Protein AF-A0A2N7RRL5-F1 (afdb_monomer)

pLDDT: mean 83.57, std 13.64, range [28.19, 98.69]

Solvent-accessible surface area (backbone atoms only — not comparable to full-atom values): 41163 Å² total; per-residue (Å²): 135,85,75,80,81,81,75,84,56,63,73,47,41,52,52,50,53,39,36,73,75,28,95,28,56,64,56,22,12,63,77,70,74,48,56,39,69,54,53,55,51,45,51,52,55,42,25,63,73,74,71,46,70,36,57,46,83,54,101,88,39,76,42,70,28,78,60,25,57,60,47,45,41,56,44,46,34,51,51,53,50,54,52,51,50,54,61,70,70,49,73,95,79,66,80,66,60,50,82,45,32,36,18,21,41,30,56,54,25,65,69,55,43,44,66,52,49,52,53,47,34,69,76,33,76,53,35,45,74,50,73,48,49,36,70,47,88,62,46,56,95,78,60,70,15,81,44,68,54,69,97,65,82,81,92,74,72,43,68,91,80,75,88,86,70,88,86,77,90,74,93,82,61,56,61,5,45,51,64,19,30,70,79,78,85,51,55,80,57,38,24,63,38,75,37,67,40,54,20,50,37,50,45,70,47,76,82,73,48,47,47,69,80,51,31,62,66,25,48,67,78,45,61,28,60,43,63,62,56,28,57,51,54,77,66,60,90,92,92,88,84,86,47,69,75,85,73,85,87,87,86,84,80,89,75,55,34,63,55,76,36,41,40,40,38,41,36,47,32,55,46,68,25,36,36,42,38,42,39,40,25,22,39,76,44,96,84,43,47,32,21,27,27,42,37,38,37,42,33,42,27,45,47,76,34,52,76,24,32,41,38,39,37,36,41,36,40,38,40,35,35,53,82,44,100,49,29,40,38,36,44,34,40,35,41,38,40,39,36,33,36,21,49,80,69,43,42,59,51,40,74,49,24,45,78,68,80,68,63,80,36,69,54,91,38,39,47,85,14,29,37,37,36,42,40,36,35,43,36,37,37,40,38,35,60,43,77,60,38,30,32,40,37,40,39,39,37,41,36,50,34,37,36,43,36,36,35,50,50,53,28,63,37,91,98,46,92,57,39,26,39,34,39,40,43,19,37,36,37,39,33,42,34,41,39,36,39,38,38,41,35,42,48,40,68,55,96,93,32,33,27,38,36,37,39,35,40,39,42,37,40,38,45,32,41,36,31,37,47,27,35,36,84,62,73,42,82,44,47,69,90,77,62,57,34,77,80,50,78,88,73,46,47,83,36,63,58,43,36,38,39,38,41,38,42,39,41,34,43,38,39,37,32,43,37,52,78,46,77,50,32,36,38,37,43,34,38,32,37,33,33,39,38,36,42,38,38,40,38,43,77,85,52,84,67,51,75,48,72,46,77,46,76,67,46,74,32,51,36,40,32,41,39,38,51,77,53,100,40,36,34,40,38,41,38,42,40,47,38,48,36,85,47,88,53,25,28,70,85,69,45,58,37,65,50,28,37,24,37,41,40,37,40,34,42,40,38,42,38,86,49,42,23,26,36,36,37,41,35,41,40,41,38,42,37,38,30,34,78,30,74,30,80,89,71,35,79,90,80,70,102,70,78,27,26,40,52,66,18,26,40,38,34,40,37,40,42,36,40,38,43,33,35,92,46,93,54,33,39,43,39,35,37,41,38,39,51,52,35,24,28,73,33,52,87,51,73,83,47,44,72,36,71,52,71,42,70,48,56,40,36,42,40,40,38,39,39,38,35,48,42,65,76,100,42,53,49,34,34,41,32,41,33,40,42,37,36,43,55,25,33,43,78,56,94,75,27,46,29,71,39,72,54,51,65,43,38,30,42,36,44,31,39,49,80,48,100,42,32,36,42,36,40,38,32,38,27,66,78,48,57,88,50,62,74,37,70,42,86,54,62,61,39,29,35,26,32,67,49,73,58,57,37,44,37,39,36,44,36,39,50,89

Nearest PDB structures (foldseek):
  1xkw-assembly1_A  TM=9.386E-01  e=3.734E-46  Pseudomonas aeruginosa
  6e4v-assembly1_A  TM=8.805E-01  e=4.471E-44  Escherichia coli BW25113
  8b14-assembly1_A  TM=8.674E-01  e=6.289E-34  Escherichia coli
  6bpo-assembly4_D  TM=8.869E-01  e=1.554E-32  Escherichia coli K-12
  3qlb-assembly1_A  TM=8.902E-01  e=1.769E-30  Pseudomonas fluorescens

Mean predicted aligned error: 16.33 Å

Radius of gyration: 33.05 Å; Cα contacts (8 Å, |Δi|>4): 1960; chains: 1; bounding box: 84×81×90 Å

Sequence (802 aa):
MHKEMKVLDWDNVRVFLELTRSAGLVDAAKKLGIDHSTVSRRMRKFEEQVGTQLFDRNYVGYQLTPEGHRLMEYAESMESTVFAATEELGEHNRLLSGQVRLGATEGFGAVVLAPHLAQFCGRYPHISVDLIAVPRFVSLSKREADVAISIERPLSGPYVVTKLSDYRLKLYATPAYLARHAPITSLAQLAQHPIIGYVDDLVFSAELRYMDNVAPDSLRAFRSTSVIAQYHAARAGLMEGAGAPSGSINMIRKRPTATPLLNLSAHLGSWKDRQLTVDASNALNESGSVRGRVAASWRDSDSFVDVVNNKNSTVYAIVEADLTPSTTAGIGFSRQHSRTDGVFVGLPTFADGRHMDLPRSTFLNNADSFQKRDNNVVFADLETRLEKGWRSRFAITRIDASSSTRNTTNSRIDGETYRFSQSETGWKYSTEQVVADWRLSGPVNWFGRQHDVIVGASYRHDDSDAGQSWEGAETRVIDIRNWNPHAYAMRGTAFEPYNWGRKTEEKGIYAAGNFSLADPLHLVLGGRFGWYAQDVTGWYSTNPAWRRGLTENAKFTPYAGLVYDVDQQHSVYASGTQIFEPQSSLDVGGNTLPPLSGTNLEVGVKGEYFGGRLNASGALFRIKQNNRAMADEQNCPTGGAIYCARAAGQVKSEGIDLQVSGSPLPGWQISGGYTYVLAKYTQDSVAANIGQRIATDEPKQLFKLMTNVQLSGSLAQWNVGGAVYAQDKIYRRDTGYLTQQGGYATVGLTAGYRLSEQVQLRVNVDNLLDRRYYQGLGYSWSGGLERYGAPRSVLFSLNYKM

Foldseek 3Di:
DDDPPQDQDLVLLLLLLLQALDQALCSSCVVVVHDSVVSVVSQVVRCVSVVHRQFDDDPNHTDGDPVVQVVQQVSVLVVVVVVVVVVVPPDDDDQDADEFEEEEAQCCQQPPVVVVVVVVCVVRVRYHYHYHHYLADQDVSNPSGVHYDDLDDDPGHNDPDDDPDNDDDDDDAPLLQCLQFDNCPDQASQLQGQDEAALFLLRHDVVSVCCCVRPLLHHPPHHHSDPVVSVVVSQDDDDDAFDDQPDDDDDDDDDADQDWWWKWKWKAKPQRKTKIKIKIKHQPDPVSQKIKIKIKMWIWGGALAPLKIKTKIKIKMKMKGDPDPFKIKMKIKMKIKMKIFQDAQFAFAFQLQHRPPDDQRQRQKARRWMKIKMKMKIKMKMWGQDRSRWIKIKIKMKIKMKMKTKIKFWWDDPPDGFKTWIWIWMKIKIKIKMKMKIKIWFWHDDPNGIKIKMKIKIKMKMKMKMWTFWTAPDIDIDGSVDDDSHPDDGDIDGDGQKMKIKIKIKIKIKMWMWDCPDSQKIKIWMKMFMWIKMWMWMDGPPDDIDIAIDIDGGDIWIWIKMWGDPDSFKIKMKIKTKHWAFAPAAALVRHGFDTKMKIKIKIKMWGRPPSRQKIKMKMKMKIKIFQPWAFPVPRRPPDDPHGHTTRGWMKMKIWMKIWMWGAPDPQKTKTKIKIAIFMATCTHPDPVRHRPGDPLQDFRIKIKMKMKGQDDDPRNQKIKIKIKIWTAKGWEDDDSYIHIWGIDMFMKIKIKGHPDPFKIKMKIKTRVVQDWTWNGGDHRNTTRNTHIDGGTMMMIMMMGID

Secondary structure (DSSP, 8-state):
---------HHHHHHHHHHHTSSSHHHHHHHHTS-HHHHHHHHHHHHHHHTS--EEEETTEEEE-HHHHHHHHHHHHHHHHHHHHHHHHS-TTS---EEEEEEEEHHIIIIIIHHHHHHHHHHSTTEEEEEEEESS---TTTTS-SEEE-SS--SSS-----------------HHHHHHS----SGGGGGGS--EE--TTT-S-GGG-HHHHH-TTS--SEE-S-HHHHHHHTT------S--SS-----PPPPP-SS-EEEEEEEEESTT-EEEEEEEEEESSTTSSEEEEEEEEEEEEE-SSTT-EEEEEEEEEEEEEEEETTEEEEEEEEEEEEEEES----B-B-TTS-B----TT---S-TT-EEEEEEEEEEEEEEEE-GGG-EEEEEEEEEEEEEEEEEEEEEEPTT-SSEEEEEEEEEEEEEEEEEEEEEEEEEEEETTEEEEEEEEEEEEEEEEEEEEEEE-SS-EEEETTS--TTS-----B---SEEEEEEEEEEEEEEEEEEEEETTEEEEEEEEEEEEEEEEEEEETTEEEEEEEEEEEEEEEEEEEEEEE-SSSEEEEEEEEEEEE----B-TTSPBPPPEEEEEEEEEEEEEETTTTEEEEEEEEEEEEEEEEEE-TTTS-SSSS---EEEEEEEEEEEEEEEEEEEEETTEEEEEEEEEEEEEEEE-SSGGGTT-BS-TTS-SEEEEEEEEEE--GGGTTEEEEEEEEEE--EEEEETTEEEEE--EEEEEEEEEEESSSSEEEEEEEESTT----EEE--S-TTB--BEEPP-SEEEEEEEEE-

Structure (mmCIF, N/CA/C/O backbone):
data_AF-A0A2N7RRL5-F1
#
_entry.id   AF-A0A2N7RRL5-F1
#
loop_
_atom_site.group_PDB
_atom_site.id
_atom_site.type_symbol
_atom_site.label_atom_id
_atom_site.label_alt_id
_atom_site.label_comp_id
_atom_site.label_asym_id
_atom_site.label_entity_id
_atom_site.label_seq_id
_atom_site.pdbx_PDB_ins_code
_atom_site.Cartn_x
_atom_site.Cartn_y
_atom_site.Cartn_z
_atom_site.occupancy
_atom_site.B_iso_or_equiv
_atom_site.auth_seq_id
_atom_site.auth_comp_id
_atom_site.auth_asym_id
_atom_site.auth_atom_id
_atom_site.pdbx_PDB_model_num
ATOM 1 N N . MET A 1 1 ? -46.766 -50.567 41.805 1.00 38.66 1 MET A N 1
ATOM 2 C CA . MET A 1 1 ? -45.404 -51.074 41.535 1.00 38.66 1 MET A CA 1
ATOM 3 C C . MET A 1 1 ? -44.510 -49.867 41.262 1.00 38.66 1 MET A C 1
ATOM 5 O O . MET A 1 1 ? -44.514 -49.351 40.153 1.00 38.66 1 MET A O 1
ATOM 9 N N . HIS A 1 2 ? -43.873 -49.310 42.298 1.00 37.00 2 HIS A N 1
ATOM 10 C CA . HIS A 1 2 ? -42.935 -48.194 42.136 1.00 37.00 2 HIS A CA 1
ATOM 11 C C . HIS A 1 2 ? -41.676 -48.722 41.447 1.00 37.00 2 HIS A C 1
ATOM 13 O O . HIS A 1 2 ? -40.977 -49.569 41.992 1.00 37.00 2 HIS A O 1
ATOM 19 N N . LYS A 1 3 ? -41.436 -48.272 40.215 1.00 44.38 3 LYS A N 1
ATOM 20 C CA . LYS A 1 3 ? -40.199 -48.543 39.484 1.00 44.38 3 LYS A CA 1
ATOM 21 C C . LYS A 1 3 ? -39.116 -47.715 40.180 1.00 44.38 3 LYS A C 1
ATOM 23 O O . LYS A 1 3 ? -39.187 -46.491 40.127 1.00 44.38 3 LYS A O 1
ATOM 28 N N . GLU A 1 4 ? -38.199 -48.370 40.895 1.00 42.19 4 GLU A N 1
ATOM 29 C CA . GLU A 1 4 ? -37.042 -47.713 41.514 1.00 42.19 4 GLU A CA 1
ATOM 30 C C . GLU A 1 4 ? -36.372 -46.793 40.490 1.00 42.19 4 GLU A C 1
ATOM 32 O O . GLU A 1 4 ? -35.984 -47.218 39.397 1.00 42.19 4 GLU A O 1
ATOM 37 N N . MET A 1 5 ? -36.285 -45.512 40.830 1.00 42.31 5 MET A N 1
ATOM 38 C CA . MET A 1 5 ? -35.640 -44.503 40.006 1.00 42.31 5 MET A CA 1
ATOM 39 C C . MET A 1 5 ? -34.130 -44.766 40.059 1.00 42.31 5 MET A C 1
ATOM 41 O O . MET A 1 5 ? -33.471 -44.425 41.038 1.00 42.31 5 MET A O 1
ATOM 45 N N . LYS A 1 6 ? -33.583 -45.453 39.045 1.00 62.09 6 LYS A N 1
ATOM 46 C CA . LYS A 1 6 ? -32.141 -45.731 38.954 1.00 62.09 6 LYS A CA 1
ATOM 47 C C . LYS A 1 6 ? -31.385 -44.407 38.835 1.00 62.09 6 LYS A C 1
ATOM 49 O O . LYS A 1 6 ? -31.492 -43.720 37.824 1.00 62.09 6 LYS A O 1
ATOM 54 N N . VAL A 1 7 ? -30.633 -44.062 39.875 1.00 65.00 7 VAL A N 1
ATOM 55 C CA . VAL A 1 7 ? -29.804 -42.852 39.934 1.00 65.00 7 VAL A CA 1
ATOM 56 C C . VAL A 1 7 ? -28.660 -42.962 38.916 1.00 65.00 7 VAL A C 1
ATOM 58 O O . VAL A 1 7 ? -28.074 -44.035 38.750 1.00 65.00 7 VAL A O 1
ATOM 61 N N . LEU A 1 8 ? -28.370 -41.867 38.207 1.00 74.75 8 LEU A N 1
ATOM 62 C CA . LEU A 1 8 ? -27.244 -41.755 37.274 1.00 74.75 8 LEU A CA 1
ATOM 63 C C . LEU A 1 8 ? -25.914 -41.829 38.039 1.00 74.75 8 LEU A C 1
ATOM 65 O O . LEU A 1 8 ? -25.704 -41.091 38.997 1.00 74.75 8 LEU A O 1
ATOM 69 N N . ASP A 1 9 ? -25.015 -42.711 37.603 1.00 81.88 9 ASP A N 1
ATOM 70 C CA . ASP A 1 9 ? -23.675 -42.850 38.182 1.00 81.88 9 ASP A CA 1
ATOM 71 C C . ASP A 1 9 ? -22.744 -41.757 37.634 1.00 81.88 9 ASP A C 1
ATOM 73 O O . ASP A 1 9 ? -22.436 -41.735 36.438 1.00 81.88 9 ASP A O 1
ATOM 77 N N . TRP A 1 10 ? -22.292 -40.863 38.518 1.00 83.69 10 TRP A N 1
ATOM 78 C CA . TRP A 1 10 ? -21.418 -39.736 38.186 1.00 83.69 10 TRP A CA 1
ATOM 79 C C . TRP A 1 10 ? -20.131 -40.166 37.470 1.00 83.69 10 TRP A C 1
ATOM 81 O O . TRP A 1 10 ? -19.685 -39.506 36.531 1.00 83.69 10 TRP A O 1
ATOM 91 N N . ASP A 1 11 ? -19.569 -41.313 37.840 1.00 83.69 11 ASP A N 1
ATOM 92 C CA . ASP A 1 11 ? -18.346 -41.828 37.230 1.00 83.69 11 ASP A CA 1
ATOM 93 C C . ASP A 1 11 ? -18.554 -42.168 35.748 1.00 83.69 11 ASP A C 1
ATOM 95 O O . ASP A 1 11 ? -17.661 -41.979 34.920 1.00 83.69 11 ASP A O 1
ATOM 99 N N . ASN A 1 12 ? -19.749 -42.641 35.389 1.00 88.69 12 ASN A N 1
ATOM 100 C CA . ASN A 1 12 ? -20.102 -42.925 34.001 1.00 88.69 12 ASN A CA 1
ATOM 101 C C . ASN A 1 12 ? -20.472 -41.647 33.242 1.00 88.69 12 ASN A C 1
ATOM 103 O O . ASN A 1 12 ? -20.111 -41.521 32.074 1.00 88.69 12 ASN A O 1
ATOM 107 N N . VAL A 1 13 ? -21.092 -40.668 33.907 1.00 88.94 13 VAL A N 1
ATOM 108 C CA . VAL A 1 13 ? -21.333 -39.331 33.341 1.00 88.94 13 VAL A CA 1
ATOM 109 C C . VAL A 1 13 ? -20.008 -38.649 32.980 1.00 88.94 13 VAL A C 1
ATOM 111 O O . VAL A 1 13 ? -19.867 -38.124 31.878 1.00 88.94 13 VAL A O 1
ATOM 114 N N . ARG A 1 14 ? -18.989 -38.736 33.843 1.00 88.19 14 ARG A N 1
ATOM 115 C CA . ARG A 1 14 ? -17.646 -38.195 33.579 1.00 88.19 14 ARG A CA 1
ATOM 116 C C . ARG A 1 14 ? -16.974 -38.856 32.374 1.00 88.19 14 ARG A C 1
ATOM 118 O O . ARG A 1 14 ? -16.369 -38.175 31.549 1.00 88.19 14 ARG A O 1
ATOM 125 N N . VAL A 1 15 ? -17.088 -40.179 32.249 1.00 90.56 15 VAL A N 1
ATOM 126 C CA . VAL A 1 15 ? -16.546 -40.911 31.091 1.00 90.56 15 VAL A CA 1
ATOM 127 C C . VAL A 1 15 ? -17.306 -40.546 29.807 1.00 90.56 15 VAL A C 1
ATOM 129 O O . VAL A 1 15 ? -16.685 -40.412 28.754 1.00 90.56 15 VAL A O 1
ATOM 132 N N . PHE A 1 16 ? -18.620 -40.327 29.895 1.00 91.81 16 PHE A N 1
ATOM 133 C CA . PHE A 1 16 ? -19.459 -39.856 28.792 1.00 91.81 16 PHE A CA 1
ATOM 134 C C . PHE A 1 16 ? -19.049 -38.448 28.331 1.00 91.81 16 PHE A C 1
ATOM 136 O O . PHE A 1 16 ? -18.802 -38.243 27.143 1.00 91.81 16 PHE A O 1
ATOM 143 N N . LEU A 1 17 ? -18.870 -37.499 29.256 1.00 87.56 17 LEU A N 1
ATOM 144 C CA . LEU A 1 17 ? -18.385 -36.148 28.952 1.00 87.56 17 LEU A CA 1
ATOM 145 C C . LEU A 1 17 ? -16.995 -36.152 28.315 1.00 87.56 17 LEU A C 1
ATOM 147 O O . LEU A 1 17 ? -16.742 -35.439 27.349 1.00 87.56 17 LEU A O 1
ATOM 151 N N . GLU A 1 18 ? -16.070 -36.964 28.820 1.00 88.81 18 GLU A N 1
ATOM 152 C CA . GLU A 1 18 ? -14.727 -36.970 28.242 1.00 88.81 18 GLU A CA 1
ATOM 153 C C . GLU A 1 18 ? -14.694 -37.651 26.869 1.00 88.81 18 GLU A C 1
ATOM 155 O O . GLU A 1 18 ? -13.929 -37.235 25.996 1.00 88.81 18 GLU A O 1
ATOM 160 N N . LEU A 1 19 ? -15.551 -38.653 26.637 1.00 88.12 19 LEU A N 1
ATOM 161 C CA . LEU A 1 19 ? -15.679 -39.288 25.328 1.00 88.12 19 LEU A CA 1
ATOM 162 C C . LEU A 1 19 ? -16.309 -38.355 24.290 1.00 88.12 19 LEU A C 1
ATOM 164 O O . LEU A 1 19 ? -15.848 -38.330 23.155 1.00 88.12 19 LEU A O 1
ATOM 168 N N . THR A 1 20 ? -17.304 -37.553 24.673 1.00 84.75 20 THR A N 1
ATOM 169 C CA . THR A 1 20 ? -17.904 -36.546 23.779 1.00 84.75 20 THR A CA 1
ATOM 170 C C . THR A 1 20 ? -16.958 -35.393 23.441 1.00 84.75 20 THR A C 1
ATOM 172 O O . THR A 1 20 ? -17.012 -34.855 22.338 1.00 84.75 20 THR A O 1
ATOM 175 N N . ARG A 1 21 ? -16.063 -35.023 24.365 1.00 82.88 21 ARG A N 1
ATOM 176 C CA . ARG A 1 21 ? -15.051 -33.963 24.181 1.00 82.88 21 ARG A CA 1
ATOM 177 C C . ARG A 1 21 ? -13.790 -34.431 23.451 1.00 82.88 21 ARG A C 1
ATOM 179 O O . ARG A 1 21 ? -12.919 -33.615 23.142 1.00 82.88 21 ARG A O 1
ATOM 186 N N . SER A 1 22 ? -13.652 -35.730 23.213 1.00 81.12 22 SER A N 1
ATOM 187 C CA . SER A 1 22 ? -12.452 -36.340 22.640 1.00 81.12 22 SER A CA 1
ATOM 188 C C . SER A 1 22 ? -12.728 -36.900 21.246 1.00 81.12 22 SER A C 1
ATOM 190 O O . SER A 1 22 ? -13.844 -37.295 20.935 1.00 81.12 22 SER A O 1
ATOM 192 N N . ALA A 1 23 ? -11.705 -36.969 20.390 1.00 63.16 23 ALA A N 1
ATOM 193 C CA . ALA A 1 23 ? -11.858 -37.424 19.002 1.00 63.16 23 ALA A CA 1
ATOM 194 C C . ALA A 1 23 ? -12.014 -38.957 18.858 1.00 63.16 23 ALA A C 1
ATOM 196 O O . ALA A 1 23 ? -12.002 -39.486 17.748 1.00 63.16 23 ALA A O 1
ATOM 197 N N . GLY A 1 24 ? -12.162 -39.684 19.970 1.00 78.81 24 GLY A N 1
ATOM 198 C CA . GLY A 1 24 ? -12.352 -41.131 20.009 1.00 78.81 24 GLY A CA 1
ATOM 199 C C . GLY A 1 24 ? -12.009 -41.740 21.372 1.00 78.81 24 GLY A C 1
ATOM 200 O O . GLY A 1 24 ? -11.525 -41.059 22.278 1.00 78.81 24 GLY A O 1
ATOM 201 N N . LEU A 1 25 ? -12.231 -43.053 21.510 1.00 84.94 25 LEU A N 1
ATOM 202 C CA . LEU A 1 25 ? -12.003 -43.796 22.761 1.00 84.94 25 LEU A CA 1
ATOM 203 C C . LEU A 1 25 ? -10.570 -43.675 23.293 1.00 84.94 25 LEU A C 1
ATOM 205 O O . LEU A 1 25 ? -10.384 -43.632 24.503 1.00 84.94 25 LEU A O 1
ATOM 209 N N . VAL A 1 26 ? -9.570 -43.644 22.406 1.00 82.06 26 VAL A N 1
ATOM 210 C CA . VAL A 1 26 ? -8.145 -43.602 22.783 1.00 82.06 26 VAL A CA 1
ATOM 211 C C . VAL A 1 26 ? -7.785 -42.263 23.431 1.00 82.06 26 VAL A C 1
ATOM 213 O O . VAL A 1 26 ? -7.121 -42.238 24.467 1.00 82.06 26 VAL A O 1
ATOM 216 N N . ASP A 1 27 ? -8.281 -41.157 22.879 1.00 77.25 27 ASP A N 1
ATOM 217 C CA . ASP A 1 27 ? -8.038 -39.821 23.429 1.00 77.25 27 ASP A CA 1
ATOM 218 C C . ASP A 1 27 ? -8.781 -39.610 24.751 1.00 77.25 27 ASP A C 1
ATOM 220 O O . ASP A 1 27 ? -8.209 -39.079 25.706 1.00 77.25 27 ASP A O 1
ATOM 224 N N . ALA A 1 28 ? -10.023 -40.100 24.838 1.00 84.69 28 ALA A N 1
ATOM 225 C CA . ALA A 1 28 ? -10.801 -40.065 26.073 1.00 84.69 28 ALA A CA 1
ATOM 226 C C . ALA A 1 28 ? -10.118 -40.877 27.185 1.00 84.69 28 ALA A C 1
ATOM 228 O O . ALA A 1 28 ? -9.959 -40.406 28.309 1.00 84.69 28 ALA A O 1
ATOM 229 N N . ALA A 1 29 ? -9.643 -42.079 26.853 1.00 87.69 29 ALA A N 1
ATOM 230 C CA . ALA A 1 29 ? -8.914 -42.965 27.756 1.00 87.69 29 ALA A CA 1
ATOM 231 C C . ALA A 1 29 ? -7.643 -42.312 28.313 1.00 87.69 29 ALA A C 1
ATOM 233 O O . ALA A 1 29 ? -7.425 -42.312 29.527 1.00 87.69 29 ALA A O 1
ATOM 234 N N . LYS A 1 30 ? -6.847 -41.677 27.442 1.00 83.00 30 LYS A N 1
ATOM 235 C CA . LYS A 1 30 ? -5.609 -40.988 27.829 1.00 83.00 30 LYS A CA 1
ATOM 236 C C . LYS A 1 30 ? -5.861 -39.858 28.828 1.00 83.00 30 LYS A C 1
ATOM 238 O O . LYS A 1 30 ? -5.097 -39.714 29.777 1.00 83.00 30 LYS A O 1
ATOM 243 N N . LYS A 1 31 ? -6.925 -39.076 28.640 1.00 75.00 31 LYS A N 1
ATOM 244 C CA . LYS A 1 31 ? -7.284 -37.978 29.552 1.00 75.00 31 LYS A CA 1
ATOM 245 C C . LYS A 1 31 ? -7.911 -38.458 30.863 1.00 75.00 31 LYS A C 1
ATOM 247 O O . LYS A 1 31 ? -7.739 -37.809 31.889 1.00 75.00 31 LYS A O 1
ATOM 252 N N . LEU A 1 32 ? -8.608 -39.594 30.838 1.00 86.56 32 LEU A N 1
ATOM 253 C CA . LEU A 1 32 ? -9.196 -40.217 32.027 1.00 86.56 32 LEU A CA 1
ATOM 254 C C . LEU A 1 32 ? -8.193 -41.059 32.833 1.00 86.56 32 LEU A C 1
ATOM 256 O O . LEU A 1 32 ? -8.506 -41.447 33.956 1.00 86.56 32 LEU A O 1
ATOM 260 N N . GLY A 1 33 ? -7.016 -41.366 32.277 1.00 86.62 33 GLY A N 1
ATOM 261 C CA . GLY A 1 33 ? -6.015 -42.222 32.920 1.00 86.62 33 GLY A CA 1
ATOM 262 C C . GLY A 1 33 ? -6.437 -43.694 33.027 1.00 86.62 33 GLY A C 1
ATOM 263 O O . GLY A 1 33 ? -5.988 -44.393 33.931 1.00 86.62 33 GLY A O 1
ATOM 264 N N . ILE A 1 34 ? -7.311 -44.167 32.132 1.00 91.06 34 ILE A N 1
ATOM 265 C CA . ILE A 1 34 ? -7.813 -45.553 32.096 1.00 91.06 34 ILE A CA 1
ATOM 266 C C . ILE A 1 34 ? -7.630 -46.158 30.703 1.00 91.06 34 ILE A C 1
ATOM 268 O O . ILE A 1 34 ? -7.384 -45.440 29.743 1.00 91.06 34 ILE A O 1
ATOM 272 N N . ASP A 1 35 ? -7.773 -47.478 30.564 1.00 88.19 35 ASP A N 1
ATOM 273 C CA . ASP A 1 35 ? -7.671 -48.126 29.254 1.00 88.19 35 ASP A CA 1
ATOM 274 C C . ASP A 1 35 ? -8.913 -47.875 28.368 1.00 88.19 35 ASP A C 1
ATOM 276 O O . ASP A 1 35 ? -10.053 -47.841 28.841 1.00 88.19 35 ASP A O 1
ATOM 280 N N . HIS A 1 36 ? -8.710 -47.759 27.055 1.00 84.81 36 HIS A N 1
ATOM 281 C CA . HIS A 1 36 ? -9.767 -47.524 26.064 1.00 84.81 36 HIS A CA 1
ATOM 282 C C . HIS A 1 36 ? -10.848 -48.623 26.032 1.00 84.81 36 HIS A C 1
ATOM 284 O O . HIS A 1 36 ? -12.027 -48.321 25.810 1.00 84.81 36 HIS A O 1
ATOM 290 N N . SER A 1 37 ? -10.501 -49.882 26.339 1.00 85.88 37 SER A N 1
ATOM 291 C CA . SER A 1 37 ? -11.482 -50.964 26.513 1.00 85.88 37 SER A CA 1
ATOM 292 C C . SER A 1 37 ? -12.377 -50.731 27.739 1.00 85.88 37 SER A C 1
ATOM 294 O O . SER A 1 37 ? -13.567 -51.062 27.723 1.00 85.88 37 SER A O 1
ATOM 296 N N . THR A 1 38 ? -11.847 -50.070 28.774 1.00 86.19 38 THR A N 1
ATOM 297 C CA . THR A 1 38 ? -12.586 -49.701 29.989 1.00 86.19 38 THR A CA 1
ATOM 298 C C . THR A 1 38 ? -13.553 -48.549 29.723 1.00 86.19 38 THR A C 1
ATOM 300 O O . THR A 1 38 ? -14.689 -48.620 30.192 1.00 86.19 38 THR A O 1
ATOM 303 N N . VAL A 1 39 ? -13.164 -47.554 28.914 1.00 88.62 39 VAL A N 1
ATOM 304 C CA . VAL A 1 39 ? -14.064 -46.481 28.436 1.00 88.62 39 VAL A CA 1
ATOM 305 C C . VAL A 1 39 ? -15.238 -47.084 27.658 1.00 88.62 39 VAL A C 1
ATOM 307 O O . VAL A 1 39 ? -16.395 -46.852 28.003 1.00 88.62 39 VAL A O 1
ATOM 310 N N . SER A 1 40 ? -14.960 -47.944 26.671 1.00 88.44 40 SER A N 1
ATOM 311 C CA . SER A 1 40 ? -15.996 -48.606 25.858 1.00 88.44 40 SER A CA 1
ATOM 312 C C . SER A 1 40 ? -16.953 -49.465 26.699 1.00 88.44 40 SER A C 1
ATOM 314 O O . SER A 1 40 ? -18.169 -49.450 26.484 1.00 88.44 40 SER A O 1
ATOM 316 N N . ARG A 1 41 ? -16.425 -50.213 27.679 1.00 88.81 41 ARG A N 1
ATOM 317 C CA . ARG A 1 41 ? -17.227 -51.045 28.589 1.00 88.81 41 ARG A CA 1
ATOM 318 C C . ARG A 1 41 ? -18.100 -50.202 29.520 1.00 88.81 41 ARG A C 1
ATOM 320 O O . ARG A 1 41 ? -19.271 -50.529 29.690 1.00 88.81 41 ARG A O 1
ATOM 327 N N . ARG A 1 42 ? -17.555 -49.126 30.105 1.00 89.94 42 ARG A N 1
ATOM 328 C CA . ARG A 1 42 ? -18.315 -48.204 30.967 1.00 89.94 42 ARG A CA 1
ATOM 329 C C . ARG A 1 42 ? -19.427 -47.500 30.187 1.00 89.94 42 ARG A C 1
ATOM 331 O O . ARG A 1 42 ? -20.537 -47.430 30.693 1.00 89.94 42 ARG A O 1
ATOM 338 N N . MET A 1 43 ? -19.186 -47.093 28.937 1.00 91.25 43 MET A N 1
ATOM 339 C CA . MET A 1 43 ? -20.227 -46.487 28.090 1.00 91.25 43 MET A CA 1
ATOM 340 C C . MET A 1 43 ? -21.356 -47.447 27.730 1.00 91.25 43 MET A C 1
ATOM 342 O O . MET A 1 43 ? -22.512 -47.058 27.813 1.00 91.25 43 MET A O 1
ATOM 346 N N . ARG A 1 44 ? -21.057 -48.714 27.417 1.00 87.62 44 ARG A N 1
ATOM 347 C CA . ARG A 1 44 ? -22.109 -49.727 27.208 1.00 87.62 44 ARG A CA 1
ATOM 348 C C . ARG A 1 44 ? -22.969 -49.932 28.450 1.00 87.62 44 ARG A C 1
ATOM 350 O O . ARG A 1 44 ? -24.188 -49.889 28.365 1.00 87.62 44 ARG A O 1
ATOM 357 N N . LYS A 1 45 ? -22.326 -50.086 29.608 1.00 85.06 45 LYS A N 1
ATOM 358 C CA . LYS A 1 45 ? -23.027 -50.239 30.887 1.00 85.06 45 LYS A CA 1
ATOM 359 C C . LYS A 1 45 ? -23.863 -48.999 31.230 1.00 85.06 45 LYS A C 1
ATOM 361 O O . LYS A 1 45 ? -24.935 -49.120 31.813 1.00 85.06 45 LYS A O 1
ATOM 366 N N . PHE A 1 46 ? -23.383 -47.817 30.852 1.00 90.00 46 PHE A N 1
ATOM 367 C CA . PHE A 1 46 ? -24.091 -46.560 31.052 1.00 90.00 46 PHE A CA 1
ATOM 368 C C . PHE A 1 46 ? -25.320 -46.434 30.143 1.00 90.00 46 PHE A C 1
ATOM 370 O O . PHE A 1 46 ? -26.399 -46.118 30.628 1.00 90.00 46 PHE A O 1
ATOM 377 N N . GLU A 1 47 ? -25.202 -46.775 28.861 1.00 90.81 47 GLU A N 1
ATOM 378 C CA . GLU A 1 47 ? -26.339 -46.844 27.929 1.00 90.81 47 GLU A CA 1
ATOM 379 C C . GLU A 1 47 ? -27.396 -47.865 28.383 1.00 90.81 47 GLU A C 1
ATOM 381 O O . GLU A 1 47 ? -28.591 -47.578 28.342 1.00 90.81 47 GLU A O 1
ATOM 386 N N . GLU A 1 48 ? -26.977 -49.024 28.903 1.00 85.88 48 GLU A N 1
ATOM 387 C CA . GLU A 1 48 ? -27.876 -50.020 29.511 1.00 85.88 48 GLU A CA 1
ATOM 388 C C . GLU A 1 48 ? -28.577 -49.490 30.772 1.00 85.88 48 GLU A C 1
ATOM 390 O O . GLU A 1 48 ? -29.747 -49.792 31.015 1.00 85.88 48 GLU A O 1
ATOM 395 N N . GLN A 1 49 ? -27.879 -48.688 31.581 1.00 84.12 49 GLN A N 1
ATOM 396 C CA . GLN A 1 49 ? -28.428 -48.075 32.791 1.00 84.12 49 GLN A CA 1
ATOM 397 C C . GLN A 1 49 ? -29.449 -46.977 32.466 1.00 84.12 49 GLN A C 1
ATOM 399 O O . GLN A 1 49 ? -30.482 -46.904 33.133 1.00 84.12 49 GLN A O 1
ATOM 404 N N . VAL A 1 50 ? -29.174 -46.156 31.449 1.00 83.31 50 VAL A N 1
ATOM 405 C CA . VAL A 1 50 ? -30.064 -45.083 30.971 1.00 83.31 50 VAL A CA 1
ATOM 406 C C . VAL A 1 50 ? -31.198 -45.645 30.096 1.00 83.31 50 VAL A C 1
ATOM 408 O O . VAL A 1 50 ? -32.254 -45.028 29.974 1.00 83.31 50 VAL A O 1
ATOM 411 N N . GLY A 1 51 ? -31.027 -46.850 29.544 1.00 83.62 51 GLY A N 1
ATOM 412 C CA . GLY A 1 51 ? -32.028 -47.548 28.738 1.00 83.62 51 GLY A CA 1
ATOM 413 C C . GLY A 1 51 ? -32.116 -47.060 27.290 1.00 83.62 51 GLY A C 1
ATOM 414 O O . GLY A 1 51 ? -33.112 -47.335 26.624 1.00 83.62 51 GLY A O 1
ATOM 415 N N . THR A 1 52 ? -31.103 -46.339 26.802 1.00 87.50 52 THR A N 1
ATOM 416 C CA . THR A 1 52 ? -31.021 -45.850 25.418 1.00 87.50 52 THR A CA 1
ATOM 417 C C . THR A 1 52 ? -29.574 -45.807 24.936 1.00 87.50 52 THR A C 1
ATOM 419 O O . THR A 1 52 ? -28.651 -45.660 25.738 1.00 87.50 52 THR A O 1
ATOM 422 N N . GLN A 1 53 ? -29.367 -45.900 23.621 1.00 89.81 53 GLN A N 1
ATOM 423 C CA . GLN A 1 53 ? -28.055 -45.642 23.030 1.00 89.81 53 GLN A CA 1
ATOM 424 C C . GLN A 1 53 ? -27.756 -44.144 23.053 1.00 89.81 53 GLN A C 1
ATOM 426 O O . GLN A 1 53 ? -28.586 -43.324 22.658 1.00 89.81 53 GLN A O 1
ATOM 431 N N . LEU A 1 54 ? -26.559 -43.797 23.515 1.00 90.25 54 LEU A N 1
ATOM 432 C CA . LEU A 1 54 ? -26.080 -42.423 23.640 1.00 90.25 54 LEU A CA 1
ATOM 433 C C . LEU A 1 54 ? -25.070 -42.096 22.537 1.00 90.25 54 LEU A C 1
ATOM 435 O O . LEU A 1 54 ? -24.928 -40.930 22.171 1.00 90.25 54 LEU A O 1
ATOM 439 N N . PHE A 1 55 ? -24.415 -43.118 21.975 1.00 90.00 55 PHE A N 1
ATOM 440 C CA . PHE A 1 55 ? -23.533 -42.984 20.823 1.00 90.00 55 PHE A CA 1
ATOM 441 C C . PHE A 1 55 ? -23.910 -43.923 19.674 1.00 90.00 55 PHE A C 1
ATOM 443 O O . PHE A 1 55 ? -24.099 -45.122 19.880 1.00 90.00 55 PHE A O 1
ATOM 450 N N . ASP A 1 56 ? -23.902 -43.391 18.454 1.00 84.31 56 ASP A N 1
ATOM 451 C CA . ASP A 1 56 ? -23.800 -44.180 17.233 1.00 84.31 56 ASP A CA 1
ATOM 452 C C . ASP A 1 56 ? -22.332 -44.584 17.013 1.00 84.31 56 ASP A C 1
ATOM 454 O O . ASP A 1 56 ? -21.412 -43.760 17.097 1.00 84.31 56 ASP A O 1
ATOM 458 N N . ARG A 1 57 ? -22.113 -45.882 16.789 1.00 82.19 57 ARG A N 1
ATOM 459 C CA . ARG A 1 57 ? -20.788 -46.500 16.648 1.00 82.19 57 ARG A CA 1
ATOM 460 C C . ARG A 1 57 ? -20.612 -46.927 15.204 1.00 82.19 57 ARG A C 1
ATOM 462 O O . ARG A 1 57 ? -20.930 -48.056 14.835 1.00 82.19 57 ARG A O 1
ATOM 469 N N . ASN A 1 58 ? -20.085 -46.020 14.399 1.00 67.56 58 ASN A N 1
ATOM 470 C CA . ASN A 1 58 ? -19.845 -46.236 12.980 1.00 67.56 58 ASN A CA 1
ATOM 471 C C . ASN A 1 58 ? -18.343 -46.111 12.660 1.00 67.56 58 ASN A C 1
ATOM 473 O O . ASN A 1 58 ? -17.519 -45.790 13.515 1.00 67.56 58 ASN A O 1
ATOM 477 N N . TYR A 1 59 ? -17.956 -46.403 11.417 1.00 51.03 59 TYR A N 1
ATOM 478 C CA . TYR A 1 59 ? -16.554 -46.410 10.950 1.00 51.03 59 TYR A CA 1
ATOM 479 C C . TYR A 1 59 ? -15.859 -45.034 11.035 1.00 51.03 59 TYR A C 1
ATOM 481 O O . TYR A 1 59 ? -14.655 -44.941 10.815 1.00 51.03 59 TYR A O 1
ATOM 489 N N . VAL A 1 60 ? -16.615 -43.978 11.361 1.00 49.56 60 VAL A N 1
ATOM 490 C CA . VAL A 1 60 ? -16.156 -42.589 11.508 1.00 49.56 60 VAL A CA 1
ATOM 491 C C . VAL A 1 60 ? -15.890 -42.225 12.981 1.00 49.56 60 VAL A C 1
ATOM 493 O O . VAL A 1 60 ? -15.231 -41.223 13.247 1.00 49.56 60 VAL A O 1
ATOM 496 N N . GLY A 1 61 ? -16.331 -43.045 13.946 1.00 67.75 61 GLY A N 1
ATOM 497 C CA . GLY A 1 61 ? -16.041 -42.870 15.371 1.00 67.75 61 GLY A CA 1
ATOM 498 C C . GLY A 1 61 ? -17.267 -43.017 16.277 1.00 67.75 61 GLY A C 1
ATOM 499 O O . GLY A 1 61 ? -18.223 -43.715 15.953 1.00 67.75 61 GLY A O 1
ATOM 500 N N . TYR A 1 62 ? -17.207 -42.376 17.447 1.00 78.00 62 TYR A N 1
ATOM 501 C CA . TYR A 1 62 ? -18.314 -42.286 18.404 1.00 78.00 62 TYR A CA 1
ATOM 502 C C . TYR A 1 62 ? -19.022 -40.940 18.212 1.00 78.00 62 TYR A C 1
ATOM 504 O O . TYR A 1 62 ? -18.484 -39.905 18.601 1.00 78.00 62 TYR A O 1
ATOM 512 N N . GLN A 1 63 ? -20.210 -40.943 17.604 1.00 80.25 63 GLN A N 1
ATOM 513 C CA . GLN A 1 63 ? -21.045 -39.744 17.448 1.00 80.25 63 GLN A CA 1
ATOM 514 C C . GLN A 1 63 ? -22.245 -39.810 18.381 1.00 80.25 63 GLN A C 1
ATOM 516 O O . GLN A 1 63 ? -22.789 -40.880 18.606 1.00 80.25 63 GLN A O 1
ATOM 521 N N . LEU A 1 64 ? -22.671 -38.678 18.931 1.00 86.56 64 LEU A N 1
ATOM 522 C CA . LEU A 1 64 ? -23.820 -38.645 19.832 1.00 86.56 64 LEU A CA 1
ATOM 523 C C . LEU A 1 64 ? -25.132 -38.907 19.088 1.00 86.56 64 LEU A C 1
ATOM 525 O O . LEU A 1 64 ? -25.397 -38.304 18.049 1.00 86.56 64 LEU A O 1
ATOM 529 N N . THR A 1 65 ? -25.991 -39.738 19.673 1.00 85.62 65 THR A N 1
ATOM 530 C CA . THR A 1 65 ? -27.398 -39.854 19.266 1.00 85.62 65 THR A CA 1
ATOM 531 C C . THR A 1 65 ? -28.184 -38.611 19.714 1.00 85.62 65 THR A C 1
ATOM 533 O O . THR A 1 65 ? -27.684 -37.818 20.522 1.00 85.62 65 THR A O 1
ATOM 536 N N . PRO A 1 66 ? -29.423 -38.392 19.238 1.00 80.00 66 PRO A N 1
ATOM 537 C CA . PRO A 1 66 ? -30.292 -37.338 19.772 1.00 80.00 66 PRO A CA 1
ATOM 538 C C . PRO A 1 66 ? -30.504 -37.438 21.295 1.00 80.00 66 PRO A C 1
ATOM 540 O O . PRO A 1 66 ? -30.593 -36.429 21.992 1.00 80.00 66 PRO A O 1
ATOM 543 N N . GLU A 1 67 ? -30.550 -38.652 21.841 1.00 83.31 67 GLU A N 1
ATOM 544 C CA . GLU A 1 67 ? -30.623 -38.934 23.278 1.00 83.31 67 GLU A CA 1
ATOM 545 C C . GLU A 1 67 ? -29.309 -38.591 23.984 1.00 83.31 67 GLU A C 1
ATOM 547 O O . GLU A 1 67 ? -29.332 -38.006 25.065 1.00 83.31 67 GLU A O 1
ATOM 552 N N . GLY A 1 68 ? -28.173 -38.884 23.348 1.00 86.56 68 GLY A N 1
ATOM 553 C CA . GLY A 1 68 ? -26.853 -38.467 23.808 1.00 86.56 68 GLY A CA 1
ATOM 554 C C . GLY A 1 68 ? -26.715 -36.944 23.908 1.00 86.56 68 GLY A C 1
ATOM 55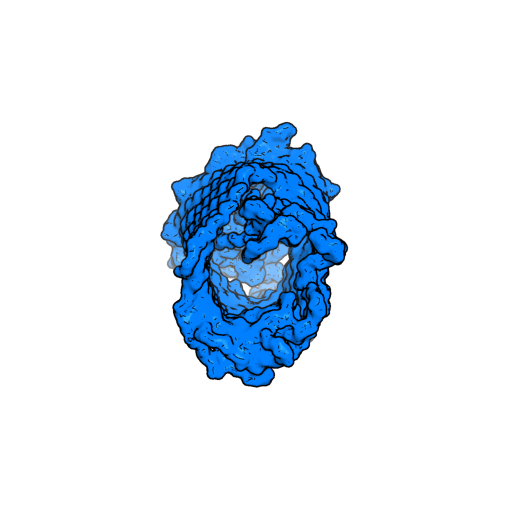5 O O . GLY A 1 68 ? -26.238 -36.439 24.920 1.00 86.56 68 GLY A O 1
ATOM 556 N N . HIS A 1 69 ? -27.200 -36.197 22.912 1.00 79.50 69 HIS A N 1
ATOM 557 C CA . HIS A 1 69 ? -27.219 -34.729 22.965 1.00 79.50 69 HIS A CA 1
ATOM 558 C C . HIS A 1 69 ? -28.098 -34.202 24.108 1.00 79.50 69 HIS A C 1
ATOM 560 O O . HIS A 1 69 ? -27.708 -33.256 24.783 1.00 79.50 69 HIS A O 1
ATOM 566 N N . ARG A 1 70 ? -29.245 -34.840 24.378 1.00 80.06 70 ARG A N 1
ATOM 567 C CA . ARG A 1 70 ? -30.102 -34.479 25.522 1.00 80.06 70 ARG A CA 1
ATOM 568 C C . ARG A 1 70 ? -29.429 -34.757 26.865 1.00 80.06 70 ARG A C 1
ATOM 570 O O . ARG A 1 70 ? -29.543 -33.951 27.779 1.00 80.06 70 ARG A O 1
ATOM 577 N N . LEU A 1 71 ? -28.718 -35.879 26.994 1.00 84.19 71 LEU A N 1
ATOM 578 C CA . LEU A 1 71 ? -27.994 -36.209 28.224 1.00 84.19 71 LEU A CA 1
ATOM 579 C C . LEU A 1 71 ? -26.817 -35.260 28.479 1.00 84.19 71 LEU A C 1
ATOM 581 O O . LEU A 1 71 ? -26.508 -34.992 29.637 1.00 84.19 71 LEU A O 1
ATOM 585 N N . MET A 1 72 ? -26.187 -34.744 27.421 1.00 81.69 72 MET A N 1
ATOM 586 C CA . MET A 1 72 ? -25.061 -33.813 27.517 1.00 81.69 72 MET A CA 1
ATOM 587 C C . MET A 1 72 ? -25.369 -32.600 28.398 1.00 81.69 72 MET A C 1
ATOM 589 O O . MET A 1 72 ? -24.585 -32.290 29.291 1.00 81.69 72 MET A O 1
ATOM 593 N N . GLU A 1 73 ? -26.530 -31.970 28.211 1.00 69.94 73 GLU A N 1
ATOM 594 C CA . GLU A 1 73 ? -26.905 -30.773 28.974 1.00 69.94 73 GLU A CA 1
ATOM 595 C C . GLU A 1 73 ? -26.979 -31.052 30.485 1.00 69.94 73 GLU A C 1
ATOM 597 O O . GLU A 1 73 ? -26.509 -30.256 31.299 1.00 69.94 73 GLU A O 1
ATOM 602 N N . TYR A 1 74 ? -27.503 -32.218 30.873 1.00 80.69 74 TYR A N 1
ATOM 603 C CA . TYR A 1 74 ? -27.547 -32.642 32.274 1.00 80.69 74 TYR A CA 1
ATOM 604 C C . TYR A 1 74 ? -26.169 -33.057 32.794 1.00 80.69 74 TYR A C 1
ATOM 606 O O . TYR A 1 74 ? -25.795 -32.704 33.911 1.00 80.69 74 TYR A O 1
ATOM 614 N N . ALA A 1 75 ? -25.407 -33.790 31.983 1.00 82.75 75 ALA A N 1
ATOM 615 C CA . ALA A 1 75 ? -24.092 -34.303 32.337 1.00 82.75 75 ALA A CA 1
ATOM 616 C C . ALA A 1 75 ? -23.115 -33.172 32.667 1.00 82.75 75 ALA A C 1
ATOM 618 O O . ALA A 1 75 ? -22.447 -33.198 33.701 1.00 82.75 75 ALA A O 1
ATOM 619 N N . GLU A 1 76 ? -23.057 -32.152 31.819 1.00 74.25 76 GLU A N 1
ATOM 620 C CA . GLU A 1 76 ? -22.163 -31.027 32.046 1.00 74.25 76 GLU A CA 1
ATOM 621 C C . GLU A 1 76 ? -22.634 -30.148 33.230 1.00 74.25 76 GLU A C 1
ATOM 623 O O . GLU A 1 76 ? -21.805 -29.572 33.935 1.00 74.25 76 GLU A O 1
ATOM 628 N N . SER A 1 77 ? -23.944 -30.093 33.521 1.00 69.31 77 SER A N 1
ATOM 629 C CA . SER A 1 77 ? -24.468 -29.392 34.707 1.00 69.31 77 SER A CA 1
ATOM 630 C C . SER A 1 77 ? -24.066 -30.111 36.003 1.00 69.31 77 SER A C 1
ATOM 632 O O . SER A 1 77 ? -23.683 -29.471 36.988 1.00 69.31 77 SER A O 1
ATOM 634 N N . MET A 1 78 ? -24.068 -31.449 35.987 1.00 79.19 78 MET A N 1
ATOM 635 C CA . MET A 1 78 ? -23.538 -32.267 37.081 1.00 79.19 78 MET A CA 1
ATOM 636 C C . MET A 1 78 ? -22.032 -32.028 37.283 1.00 79.19 78 MET A C 1
ATOM 638 O O . MET A 1 78 ? -21.601 -31.862 38.423 1.00 79.19 78 MET A O 1
ATOM 642 N N . GLU A 1 79 ? -21.242 -31.925 36.205 1.00 79.56 79 GLU A N 1
ATOM 643 C CA . GLU A 1 79 ? -19.804 -31.607 36.289 1.00 79.56 79 GLU A CA 1
ATOM 644 C C . GLU A 1 79 ? -19.547 -30.250 36.931 1.00 79.56 79 GLU A C 1
ATOM 646 O O . GLU A 1 79 ? -18.738 -30.149 37.854 1.00 79.56 79 GLU A O 1
ATOM 651 N N . SER A 1 80 ? -20.283 -29.228 36.493 1.00 60.69 80 SER A N 1
ATOM 652 C CA . SER A 1 80 ? -20.180 -27.884 37.055 1.00 60.69 80 SER A CA 1
ATOM 653 C C . SER A 1 80 ? -20.522 -27.861 38.548 1.00 60.69 80 SER A C 1
ATOM 655 O O . SER A 1 80 ? -19.870 -27.155 39.313 1.00 60.69 80 SER A O 1
ATOM 657 N N . THR A 1 81 ? -21.519 -28.644 38.970 1.00 69.44 81 THR A N 1
ATOM 658 C CA . THR A 1 81 ? -21.960 -28.718 40.372 1.00 69.44 81 THR A CA 1
ATOM 659 C C . THR A 1 81 ? -20.923 -29.417 41.251 1.00 69.44 81 THR A C 1
ATOM 661 O O . THR A 1 81 ? -20.624 -28.950 42.347 1.00 69.44 81 THR A O 1
ATOM 664 N N . VAL A 1 82 ? -20.332 -30.515 40.768 1.00 70.81 82 VAL A N 1
ATOM 665 C CA . VAL A 1 82 ? -19.257 -31.224 41.481 1.00 70.81 82 VAL A CA 1
ATOM 666 C C . VAL A 1 82 ? -18.016 -30.341 41.611 1.00 70.81 82 VAL A C 1
ATOM 668 O O . VAL A 1 82 ? -17.388 -30.325 42.670 1.00 70.81 82 VAL A O 1
ATOM 671 N N . PHE A 1 83 ? -17.677 -29.579 40.569 1.00 61.56 83 PHE A N 1
ATOM 672 C CA . PHE A 1 83 ? -16.550 -28.649 40.609 1.00 61.56 83 PHE A CA 1
ATOM 673 C C . PHE A 1 83 ? -16.776 -27.537 41.644 1.00 61.56 83 PHE A C 1
ATOM 675 O O . PHE A 1 83 ? -15.933 -27.344 42.516 1.00 61.56 83 PHE A O 1
ATOM 682 N N . ALA A 1 84 ? -17.955 -26.904 41.629 1.00 55.72 84 ALA A N 1
ATOM 683 C CA . ALA A 1 84 ? -18.330 -25.882 42.607 1.00 55.72 84 ALA A CA 1
ATOM 684 C C . ALA A 1 84 ? -18.317 -26.417 44.053 1.00 55.72 84 ALA A C 1
ATOM 686 O O . ALA A 1 84 ? -17.760 -25.779 44.941 1.00 55.72 84 ALA A O 1
ATOM 687 N N . ALA A 1 85 ? -18.843 -27.625 44.287 1.00 63.78 85 ALA A N 1
ATOM 688 C CA . ALA A 1 85 ? -18.809 -28.261 45.605 1.00 63.78 85 ALA A CA 1
ATOM 689 C C . ALA A 1 85 ? -17.378 -28.594 46.067 1.00 63.78 85 ALA A C 1
ATOM 691 O O . ALA A 1 85 ? -17.078 -28.528 47.256 1.00 63.78 85 ALA A O 1
ATOM 692 N N . THR A 1 86 ? -16.481 -28.943 45.139 1.00 61.12 86 THR A N 1
ATOM 693 C CA . THR A 1 86 ? -15.069 -29.220 45.455 1.00 61.12 86 THR A CA 1
ATOM 694 C C . THR A 1 86 ? -14.327 -27.943 45.850 1.00 61.12 86 THR A C 1
ATOM 696 O O . THR A 1 86 ? -13.491 -27.981 46.753 1.00 61.12 86 THR A O 1
ATOM 699 N N . GLU A 1 87 ? -14.649 -26.812 45.218 1.00 55.44 87 GLU A N 1
ATOM 700 C CA . GLU A 1 87 ? -14.130 -25.499 45.614 1.00 55.44 87 GLU A CA 1
ATOM 701 C C . GLU A 1 87 ? -14.688 -25.040 46.968 1.00 55.44 87 GLU A C 1
ATOM 703 O O . GLU A 1 87 ? -13.938 -24.520 47.790 1.00 55.44 87 GLU A O 1
ATOM 708 N N . GLU A 1 88 ? -15.973 -25.280 47.239 1.00 54.41 88 GLU A N 1
ATOM 709 C CA . GLU A 1 88 ? -16.636 -24.866 48.483 1.00 54.41 88 GLU A CA 1
ATOM 710 C C . GLU A 1 88 ? -16.199 -25.694 49.708 1.00 54.41 88 GLU A C 1
ATOM 712 O O . GLU A 1 88 ? -16.063 -25.162 50.810 1.00 54.41 88 GLU A O 1
ATOM 717 N N . LEU A 1 89 ? -15.929 -26.992 49.520 1.00 60.91 89 LEU A N 1
ATOM 718 C CA . LEU A 1 89 ? -15.478 -27.910 50.577 1.00 60.91 89 LEU A CA 1
ATOM 719 C C . LEU A 1 89 ? -13.958 -27.861 50.826 1.00 60.91 89 LEU A C 1
ATOM 721 O O . LEU A 1 89 ? -13.473 -28.453 51.793 1.00 60.91 89 LEU A O 1
ATOM 725 N N . GLY A 1 90 ? -13.196 -27.166 49.976 1.00 54.91 90 GLY A N 1
ATOM 726 C CA . GLY A 1 90 ? -11.775 -26.905 50.188 1.00 54.91 90 GLY A CA 1
ATOM 727 C C . GLY A 1 90 ? -11.564 -25.909 51.333 1.00 54.91 90 GLY A C 1
ATOM 728 O O . GLY A 1 90 ? -11.939 -24.747 51.231 1.00 54.91 90 GLY A O 1
ATOM 729 N N . GLU A 1 91 ? -10.967 -26.363 52.437 1.00 44.09 91 GLU A N 1
ATOM 730 C CA . GLU A 1 91 ? -10.752 -25.590 53.669 1.00 44.09 91 GLU A CA 1
ATOM 731 C C . GLU A 1 91 ? -10.278 -24.132 53.466 1.00 44.09 91 GLU A C 1
ATOM 733 O O . GLU A 1 91 ? -9.320 -23.828 52.749 1.00 44.09 91 GLU A O 1
ATOM 738 N N . HIS A 1 92 ? -10.937 -23.245 54.216 1.00 48.25 92 HIS A N 1
ATOM 739 C CA . HIS A 1 92 ? -10.911 -21.778 54.218 1.00 48.25 92 HIS A CA 1
ATOM 740 C C . HIS A 1 92 ? -9.586 -21.096 54.638 1.00 48.25 92 HIS A C 1
ATOM 742 O O . HIS A 1 92 ? -9.610 -20.048 55.284 1.00 48.25 92 HIS A O 1
ATOM 748 N N . ASN A 1 93 ? -8.406 -21.625 54.296 1.00 43.75 93 ASN A N 1
ATOM 749 C CA . ASN A 1 93 ? -7.164 -20.880 54.568 1.00 43.75 93 ASN A CA 1
ATOM 750 C C . ASN A 1 93 ? -5.988 -21.148 53.621 1.00 43.75 93 ASN A C 1
ATOM 752 O O . ASN A 1 93 ? -4.823 -21.089 54.018 1.00 43.75 93 ASN A O 1
ATOM 756 N N . ARG A 1 94 ? -6.266 -21.407 52.341 1.00 51.06 94 ARG A N 1
ATOM 757 C CA . ARG A 1 94 ? -5.241 -21.318 51.296 1.00 51.06 94 ARG A CA 1
ATOM 758 C C . ARG A 1 94 ? -5.389 -19.999 50.560 1.00 51.06 94 ARG A C 1
ATOM 760 O O . ARG A 1 94 ? -6.479 -19.651 50.120 1.00 51.06 94 ARG A O 1
ATOM 767 N N . LEU A 1 95 ? -4.275 -19.272 50.451 1.00 52.22 95 LEU A N 1
ATOM 768 C CA . LEU A 1 95 ? -4.135 -18.116 49.571 1.00 52.22 95 LEU A CA 1
ATOM 769 C C . LEU A 1 95 ? -4.795 -18.454 48.229 1.00 52.22 95 LEU A C 1
ATOM 771 O O . LEU A 1 95 ? -4.414 -19.443 47.595 1.00 52.22 95 LEU A O 1
ATOM 775 N N . LEU A 1 96 ? -5.806 -17.670 47.842 1.00 60.50 96 LEU A N 1
ATOM 776 C CA . LEU A 1 96 ? -6.509 -17.855 46.577 1.00 60.50 96 LEU A CA 1
ATOM 777 C C . LEU A 1 96 ? -5.460 -17.924 45.459 1.00 60.50 96 LEU A C 1
ATOM 779 O O . LEU A 1 96 ? -4.648 -17.007 45.318 1.00 60.50 96 LEU A O 1
ATOM 783 N N . SER A 1 97 ? -5.414 -19.047 44.744 1.00 59.19 97 SER A N 1
ATOM 784 C CA . SER A 1 97 ? -4.353 -19.352 43.785 1.00 59.19 97 SER A CA 1
ATOM 785 C C . SER A 1 97 ? -4.843 -20.263 42.662 1.00 59.19 97 SER A C 1
ATOM 787 O O . SER A 1 97 ? -5.732 -21.081 42.879 1.00 59.19 97 SER A O 1
ATOM 789 N N . GLY A 1 98 ? -4.287 -20.108 41.457 1.00 53.47 98 GLY A N 1
ATOM 790 C CA . GLY A 1 98 ? -4.708 -20.853 40.262 1.00 53.47 98 GLY A CA 1
ATOM 791 C C . GLY A 1 98 ? -4.861 -19.973 39.020 1.00 53.47 98 GLY A C 1
ATOM 792 O O . GLY A 1 98 ? -4.727 -18.754 39.097 1.00 53.47 98 GLY A O 1
ATOM 793 N N . GLN A 1 99 ? -5.108 -20.594 37.866 1.00 66.25 99 GLN A N 1
ATOM 794 C CA . GLN A 1 99 ? -5.334 -19.896 36.597 1.00 66.25 99 GLN A CA 1
ATOM 795 C C . GLN A 1 99 ? -6.835 -19.832 36.304 1.00 66.25 99 GLN A C 1
ATOM 797 O O . GLN A 1 99 ? -7.510 -20.854 36.388 1.00 66.25 99 GLN A O 1
ATOM 802 N N . VAL A 1 100 ? -7.337 -18.648 35.956 1.00 79.44 100 VAL A N 1
ATOM 803 C CA . VAL A 1 100 ? -8.740 -18.402 35.604 1.00 79.44 100 VAL A CA 1
ATOM 804 C C . VAL A 1 100 ? -8.794 -17.753 34.229 1.00 79.44 100 VAL A C 1
ATOM 806 O O . VAL A 1 100 ? -8.330 -16.631 34.035 1.00 79.44 100 VAL A O 1
ATOM 809 N N . ARG A 1 101 ? -9.379 -18.435 33.252 1.00 79.50 101 ARG A N 1
ATOM 810 C CA . ARG A 1 101 ? -9.606 -17.892 31.912 1.00 79.50 101 ARG A CA 1
ATOM 811 C C . ARG A 1 101 ? -10.946 -17.179 31.880 1.00 79.50 101 ARG A C 1
ATOM 813 O O . ARG A 1 101 ? -11.997 -17.806 31.997 1.00 79.50 101 ARG A O 1
ATOM 820 N N . LEU A 1 102 ? -10.915 -15.865 31.703 1.00 89.06 102 LEU A N 1
ATOM 821 C CA . LEU A 1 102 ? -12.100 -15.025 31.630 1.00 89.06 102 LEU A CA 1
ATOM 822 C C . LEU A 1 102 ? -12.334 -14.585 30.182 1.00 89.06 102 LEU A C 1
ATOM 824 O O . LEU A 1 102 ? -11.633 -13.723 29.655 1.00 89.06 102 LEU A O 1
ATOM 828 N N . GLY A 1 103 ? -13.339 -15.159 29.530 1.00 88.19 103 GLY A N 1
ATOM 829 C CA . GLY A 1 103 ? -13.816 -14.702 28.230 1.00 88.19 103 GLY A CA 1
ATOM 830 C C . GLY A 1 103 ? -14.714 -13.479 28.381 1.00 88.19 103 GLY A C 1
ATOM 831 O O . GLY A 1 103 ? -15.628 -13.479 29.202 1.00 88.19 103 GLY A O 1
ATOM 832 N N . ALA A 1 104 ? -14.499 -12.438 27.585 1.00 90.88 104 ALA A N 1
ATOM 833 C CA . ALA A 1 104 ? -15.384 -11.278 27.558 1.00 90.88 104 ALA A CA 1
ATOM 834 C C . ALA A 1 104 ? -15.431 -10.644 26.166 1.00 90.88 104 ALA A C 1
ATOM 836 O O . ALA A 1 104 ? -14.543 -10.841 25.334 1.00 90.88 104 ALA A O 1
ATOM 837 N N . THR A 1 105 ? -16.460 -9.835 25.916 1.00 86.44 105 THR A N 1
ATOM 838 C CA . THR A 1 105 ? -16.507 -9.011 24.702 1.00 86.44 105 THR A CA 1
ATOM 839 C C . THR A 1 105 ? -15.343 -8.021 24.694 1.00 86.44 105 THR A C 1
ATOM 841 O O . THR A 1 105 ? -14.984 -7.478 25.736 1.00 86.44 105 THR A O 1
ATOM 844 N N . GLU A 1 106 ? -14.747 -7.772 23.523 1.00 88.19 106 GLU A N 1
ATOM 845 C CA . GLU A 1 106 ? -13.531 -6.951 23.375 1.00 88.19 106 GLU A CA 1
ATOM 846 C C . GLU A 1 106 ? -13.576 -5.634 24.168 1.00 88.19 106 GLU A C 1
ATOM 848 O O . GLU A 1 106 ? -12.659 -5.349 24.932 1.00 88.19 106 GLU A O 1
ATOM 853 N N . GLY A 1 107 ? -14.652 -4.850 24.041 1.00 86.12 107 GLY A N 1
ATOM 854 C CA . GLY A 1 107 ? -14.776 -3.568 24.739 1.00 86.12 107 GLY A CA 1
ATOM 855 C C . GLY A 1 107 ? -14.894 -3.707 26.255 1.00 86.12 107 GLY A C 1
ATOM 856 O O . GLY A 1 107 ? -14.211 -2.998 26.990 1.00 86.12 107 GLY A O 1
ATOM 857 N N . PHE A 1 108 ? -15.734 -4.625 26.739 1.00 87.00 108 PHE A N 1
ATOM 858 C CA . PHE A 1 108 ? -15.913 -4.830 28.178 1.00 87.00 108 PHE A CA 1
ATOM 859 C C . PHE A 1 108 ? -14.651 -5.428 28.809 1.00 87.00 108 PHE A C 1
ATOM 861 O O . PHE A 1 108 ? -14.198 -4.964 29.852 1.00 87.00 108 PHE A O 1
ATOM 868 N N . GLY A 1 109 ? -14.031 -6.388 28.123 1.00 87.56 109 GLY A N 1
ATOM 869 C CA . GLY A 1 109 ? -12.741 -6.962 28.471 1.00 87.56 109 GLY A CA 1
ATOM 870 C C . GLY A 1 109 ? -11.650 -5.900 28.560 1.00 87.56 109 GLY A C 1
ATOM 871 O O . GLY A 1 109 ? -11.098 -5.671 29.632 1.00 87.56 109 GLY A O 1
ATOM 872 N N . ALA A 1 110 ? -11.367 -5.214 27.455 1.00 85.50 110 ALA A N 1
ATOM 873 C CA . ALA A 1 110 ? -10.235 -4.297 27.368 1.00 85.50 110 ALA A CA 1
ATOM 874 C C . ALA A 1 110 ? -10.402 -3.023 28.214 1.00 85.50 110 ALA A C 1
ATOM 876 O O . ALA A 1 110 ? -9.408 -2.502 28.715 1.00 85.50 110 ALA A O 1
ATOM 877 N N . VAL A 1 111 ? -11.628 -2.507 28.373 1.00 83.31 111 VAL A N 1
ATOM 878 C CA . VAL A 1 111 ? -11.865 -1.186 28.990 1.00 83.31 111 VAL A CA 1
ATOM 879 C C . VAL A 1 111 ? -12.387 -1.275 30.425 1.00 83.31 111 VAL A C 1
ATOM 881 O O . VAL A 1 111 ? -12.055 -0.409 31.230 1.00 83.31 111 VAL A O 1
ATOM 884 N N . VAL A 1 112 ? -13.184 -2.293 30.772 1.00 86.44 112 VAL A N 1
ATOM 885 C CA . VAL A 1 112 ? -13.803 -2.409 32.110 1.00 86.44 112 VAL A CA 1
ATOM 886 C C . VAL A 1 112 ? -13.096 -3.458 32.958 1.00 86.44 112 VAL A C 1
ATOM 888 O O . VAL A 1 112 ? -12.656 -3.163 34.068 1.00 86.44 112 VAL A O 1
ATOM 891 N N . LEU A 1 113 ? -12.955 -4.676 32.432 1.00 89.31 113 LEU A N 1
ATOM 892 C CA . LEU A 1 113 ? -12.384 -5.788 33.183 1.00 89.31 113 LEU A CA 1
ATOM 893 C C . LEU A 1 113 ? -10.879 -5.640 33.348 1.00 89.31 113 LEU A C 1
ATOM 895 O O . LEU A 1 113 ? -10.406 -5.772 34.466 1.00 89.31 113 LEU A O 1
ATOM 899 N N . ALA A 1 114 ? -10.124 -5.323 32.294 1.00 88.50 114 ALA A N 1
ATOM 900 C CA . ALA A 1 114 ? -8.662 -5.287 32.371 1.00 88.50 114 ALA A CA 1
ATOM 901 C C . ALA A 1 114 ? -8.124 -4.368 33.493 1.00 88.50 114 ALA A C 1
ATOM 903 O O . ALA A 1 114 ? -7.288 -4.839 34.267 1.00 88.50 114 ALA A O 1
ATOM 904 N N . PRO A 1 115 ? -8.623 -3.126 33.693 1.00 85.19 115 PRO A N 1
ATOM 905 C CA . PRO A 1 115 ? -8.178 -2.292 34.814 1.00 85.19 115 PRO A CA 1
ATOM 906 C C . PRO A 1 115 ? -8.520 -2.875 36.194 1.00 85.19 115 PRO A C 1
ATOM 908 O O . PRO A 1 115 ? -7.743 -2.734 37.135 1.00 85.19 115 PRO A O 1
ATOM 911 N N . HIS A 1 116 ? -9.680 -3.526 36.335 1.00 88.31 116 HIS A N 1
ATOM 912 C CA . HIS A 1 116 ? -10.128 -4.095 37.614 1.00 88.31 116 HIS A CA 1
ATOM 913 C C . HIS A 1 116 ? -9.442 -5.432 37.908 1.00 88.31 116 HIS A C 1
ATOM 915 O O . HIS A 1 116 ? -9.090 -5.707 39.051 1.00 88.31 116 HIS A O 1
ATOM 921 N N . LEU A 1 117 ? -9.186 -6.234 36.875 1.00 88.69 117 LEU A N 1
ATOM 922 C CA . LEU A 1 117 ? -8.415 -7.467 36.958 1.00 88.69 117 LEU A CA 1
ATOM 923 C C . LEU A 1 117 ? -6.954 -7.184 37.293 1.00 88.69 117 LEU A C 1
ATOM 925 O O . LEU A 1 117 ? -6.371 -7.929 38.067 1.00 88.69 117 LEU A O 1
ATOM 929 N N . ALA A 1 118 ? -6.381 -6.078 36.811 1.00 77.44 118 ALA A N 1
ATOM 930 C CA . ALA A 1 118 ? -5.054 -5.647 37.244 1.00 77.44 118 ALA A CA 1
ATOM 931 C C . ALA A 1 118 ? -5.011 -5.381 38.762 1.00 77.44 118 ALA A C 1
ATOM 933 O O . ALA A 1 118 ? -4.107 -5.858 39.447 1.00 77.44 118 ALA A O 1
ATOM 934 N N . GLN A 1 119 ? -6.021 -4.695 39.315 1.00 80.62 119 GLN A N 1
ATOM 935 C CA . GLN A 1 119 ? -6.140 -4.484 40.765 1.00 80.62 119 GLN A CA 1
ATOM 936 C C . GLN A 1 119 ? -6.419 -5.790 41.526 1.00 80.62 119 GLN A C 1
ATOM 938 O O . GLN A 1 119 ? -5.864 -6.006 42.602 1.00 80.62 119 GLN A O 1
ATOM 943 N N . PHE A 1 120 ? -7.249 -6.673 40.968 1.00 84.94 120 PHE A N 1
ATOM 944 C CA . PHE A 1 120 ? -7.564 -7.981 41.540 1.00 84.94 120 PHE A CA 1
ATOM 945 C C . PHE A 1 120 ? -6.328 -8.882 41.608 1.00 84.94 120 PHE A C 1
ATOM 947 O O . PHE A 1 120 ? -6.021 -9.388 42.681 1.00 84.94 120 PHE A O 1
ATOM 954 N N . CYS A 1 121 ? -5.569 -9.014 40.520 1.00 82.06 121 CYS A N 1
ATOM 955 C CA . CYS A 1 121 ? -4.317 -9.771 40.495 1.00 82.06 121 CYS A CA 1
ATOM 956 C C . CYS A 1 121 ? -3.251 -9.128 41.398 1.00 82.06 121 CYS A C 1
ATOM 958 O O . CYS A 1 121 ? -2.473 -9.839 42.025 1.00 82.06 121 CYS A O 1
ATOM 960 N N . GLY A 1 122 ? -3.247 -7.795 41.540 1.00 73.12 122 GLY A N 1
ATOM 961 C CA . GLY A 1 122 ? -2.408 -7.104 42.526 1.00 73.12 122 GLY A CA 1
ATOM 962 C C . GLY A 1 122 ? -2.787 -7.428 43.978 1.00 73.12 122 GLY A C 1
ATOM 963 O O . GLY A 1 122 ? -1.914 -7.564 44.832 1.00 73.12 122 GLY A O 1
ATOM 964 N N . ARG A 1 123 ? -4.084 -7.596 44.263 1.00 83.19 123 ARG A N 1
ATOM 965 C CA . ARG A 1 123 ? -4.605 -7.980 45.586 1.00 83.19 123 ARG A CA 1
ATOM 966 C C . ARG A 1 123 ? -4.481 -9.483 45.868 1.00 83.19 123 ARG A C 1
ATOM 968 O O . ARG A 1 123 ? -4.347 -9.864 47.029 1.00 83.19 123 ARG A O 1
ATOM 975 N N . TYR A 1 124 ? -4.514 -10.318 44.831 1.00 77.69 124 TYR A N 1
ATOM 976 C CA . TYR A 1 124 ? -4.447 -11.780 44.893 1.00 77.69 124 TYR A CA 1
ATOM 977 C C . TYR A 1 124 ? -3.330 -12.310 43.975 1.00 77.69 124 TYR A C 1
ATOM 979 O O . TYR A 1 124 ? -3.607 -12.867 42.913 1.00 77.69 124 TYR A O 1
ATOM 987 N N . PRO A 1 125 ? -2.055 -12.168 44.378 1.00 73.31 125 PRO A N 1
ATOM 988 C CA . PRO A 1 125 ? -0.894 -12.363 43.501 1.00 73.31 125 PRO A CA 1
ATOM 989 C C . PRO A 1 125 ? -0.654 -13.813 43.063 1.00 73.31 125 PRO A C 1
ATOM 991 O O . PRO A 1 125 ? 0.162 -14.064 42.180 1.00 73.31 125 PRO A O 1
ATOM 994 N N . HIS A 1 126 ? -1.337 -14.776 43.681 1.00 65.62 126 HIS A N 1
ATOM 995 C CA . HIS A 1 126 ? -1.236 -16.190 43.326 1.00 65.62 126 HIS A CA 1
ATOM 996 C C . HIS A 1 126 ? -2.346 -16.647 42.363 1.00 65.62 126 HIS A C 1
ATOM 998 O O . HIS A 1 126 ? -2.322 -17.800 41.926 1.00 65.62 126 HIS A O 1
ATOM 1004 N N . ILE A 1 127 ? -3.288 -15.760 42.009 1.00 74.69 127 ILE A N 1
ATOM 1005 C CA . ILE A 1 127 ? -4.294 -15.984 40.964 1.00 74.69 127 ILE A CA 1
ATOM 1006 C C . ILE A 1 127 ? -3.801 -15.348 39.663 1.00 74.69 127 ILE A C 1
ATOM 1008 O O . ILE A 1 127 ? -3.522 -14.152 39.604 1.00 74.69 127 ILE A O 1
ATOM 1012 N N . SER A 1 128 ? -3.724 -16.145 38.604 1.00 67.31 128 SER A N 1
ATOM 1013 C CA . SER A 1 128 ? -3.430 -15.690 37.248 1.00 67.31 128 SER A CA 1
ATOM 1014 C C . SER A 1 128 ? -4.729 -15.636 36.450 1.00 67.31 128 SER A C 1
ATOM 1016 O O . SER A 1 128 ? -5.480 -16.608 36.447 1.00 67.31 128 SER A O 1
ATOM 1018 N N . VAL A 1 129 ? -5.018 -14.511 35.794 1.00 84.19 129 VAL A N 1
ATOM 1019 C CA . VAL A 1 129 ? -6.241 -14.349 34.996 1.00 84.19 129 VAL A CA 1
ATOM 1020 C C . VAL A 1 129 ? -5.883 -14.146 33.529 1.00 84.19 129 VAL A C 1
ATOM 1022 O O . VAL A 1 129 ? -5.287 -13.129 33.175 1.00 84.19 129 VAL A O 1
ATOM 1025 N N . ASP A 1 130 ? -6.295 -15.077 32.672 1.00 78.81 130 ASP A N 1
ATOM 1026 C CA . ASP A 1 130 ? -6.206 -14.922 31.220 1.00 78.81 130 ASP A CA 1
ATOM 1027 C C . ASP A 1 130 ? -7.476 -14.229 30.729 1.00 78.81 130 ASP A C 1
ATOM 1029 O O . ASP A 1 130 ? -8.546 -14.836 30.654 1.00 78.81 130 ASP A O 1
ATOM 1033 N N . LEU A 1 131 ? -7.380 -12.945 30.390 1.00 89.25 131 LEU A N 1
ATOM 1034 C CA . LEU A 1 131 ? -8.509 -12.203 29.838 1.00 89.25 131 LEU A CA 1
ATOM 1035 C C . LEU A 1 131 ? -8.559 -12.351 28.313 1.00 89.25 131 LEU A C 1
ATOM 1037 O O . LEU A 1 131 ? -7.773 -11.747 27.582 1.00 89.25 131 LEU A O 1
ATOM 1041 N N . ILE A 1 132 ? -9.546 -13.089 27.818 1.00 87.25 132 ILE A N 1
ATOM 1042 C CA . ILE A 1 132 ? -9.783 -13.290 26.388 1.00 87.25 132 ILE A CA 1
ATOM 1043 C C . ILE A 1 132 ? -10.811 -12.254 25.927 1.00 87.25 132 ILE A C 1
ATOM 1045 O O . ILE A 1 132 ? -12.016 -12.509 25.906 1.00 87.25 132 ILE A O 1
ATOM 1049 N N . ALA A 1 133 ? -10.318 -11.061 25.587 1.00 86.38 133 ALA A N 1
ATOM 1050 C CA . ALA A 1 133 ? -11.119 -9.934 25.112 1.00 86.38 133 ALA A CA 1
ATOM 1051 C C . ALA A 1 133 ? -11.125 -9.887 23.578 1.00 86.38 133 ALA A C 1
ATOM 1053 O O . ALA A 1 133 ? -10.221 -9.337 22.949 1.00 86.38 133 ALA A O 1
ATOM 1054 N N . VAL A 1 134 ? -12.146 -10.477 22.961 1.00 76.69 134 VAL A N 1
ATOM 1055 C CA . VAL A 1 134 ? -12.244 -10.603 21.498 1.00 76.69 134 VAL A CA 1
ATOM 1056 C C . VAL A 1 134 ? -13.643 -10.235 21.006 1.00 76.69 134 VAL A C 1
ATOM 1058 O O . VAL A 1 134 ? -14.616 -10.384 21.749 1.00 76.69 134 VAL A O 1
ATOM 1061 N N . PRO A 1 135 ? -13.797 -9.758 19.757 1.00 73.56 135 PRO A N 1
ATOM 1062 C CA . PRO A 1 135 ? -15.110 -9.487 19.183 1.00 73.56 135 PRO A CA 1
ATOM 1063 C C . PRO A 1 135 ? -15.742 -10.792 18.659 1.00 73.56 135 PRO A C 1
ATOM 1065 O O . PRO A 1 135 ? -16.049 -10.913 17.476 1.00 73.56 135 PRO A O 1
ATOM 1068 N N . ARG A 1 136 ? -15.876 -11.805 19.530 1.00 79.25 136 ARG A N 1
ATOM 1069 C CA . ARG A 1 136 ? -16.599 -13.068 19.291 1.00 79.25 136 ARG A CA 1
ATOM 1070 C C . ARG A 1 136 ? -17.042 -13.709 20.608 1.00 79.25 136 ARG A C 1
ATOM 1072 O O . ARG A 1 136 ? -16.453 -13.431 21.649 1.00 79.25 136 ARG A O 1
ATOM 1079 N N . PHE A 1 137 ? -18.005 -14.630 20.555 1.00 74.06 137 PHE A N 1
ATOM 1080 C CA . PHE A 1 137 ? -18.297 -15.497 21.700 1.00 74.06 137 PHE A CA 1
ATOM 1081 C C . PHE A 1 137 ? -17.104 -16.407 22.022 1.00 74.06 137 PHE A C 1
ATOM 1083 O O . PHE A 1 137 ? -16.457 -16.953 21.120 1.00 74.06 137 PHE A O 1
ATOM 1090 N N . VAL A 1 138 ? -16.840 -16.567 23.318 1.00 70.06 138 VAL A N 1
ATOM 1091 C CA . VAL A 1 138 ? -15.835 -17.482 23.869 1.00 70.06 138 VAL A CA 1
ATOM 1092 C C . VAL A 1 138 ? -16.566 -18.711 24.404 1.00 70.06 138 VAL A C 1
ATOM 1094 O O . VAL A 1 138 ? -17.543 -18.581 25.141 1.00 70.06 138 VAL A O 1
ATOM 1097 N N . SER A 1 139 ? -16.148 -19.905 23.989 1.00 64.88 139 SER A N 1
ATOM 1098 C CA . SER A 1 139 ? -16.868 -21.142 24.307 1.00 64.88 139 SER A CA 1
ATOM 1099 C C . SER A 1 139 ? -16.408 -21.755 25.633 1.00 64.88 139 SER A C 1
ATOM 1101 O O . SER A 1 139 ? -15.290 -22.258 25.733 1.00 64.88 139 SER A O 1
ATOM 1103 N N . LEU A 1 140 ? -17.305 -21.783 26.624 1.00 65.88 140 LEU A N 1
ATOM 1104 C CA . LEU A 1 140 ? -17.074 -22.461 27.907 1.00 65.88 140 LEU A CA 1
ATOM 1105 C C . LEU A 1 140 ? -17.059 -23.993 27.757 1.00 65.88 140 LEU A C 1
ATOM 1107 O O . LEU A 1 140 ? -16.177 -24.659 28.289 1.00 65.88 140 LEU A O 1
ATOM 1111 N N . SER A 1 141 ? -17.963 -24.565 26.952 1.00 54.53 141 SER A N 1
ATOM 1112 C CA . SER A 1 141 ? -18.016 -26.019 26.704 1.00 54.53 141 SER A CA 1
ATOM 1113 C C . SER A 1 141 ? -16.773 -26.569 25.989 1.00 54.53 141 SER A C 1
ATOM 1115 O O . SER A 1 141 ? -16.378 -27.712 26.212 1.00 54.53 141 SER A O 1
ATOM 1117 N N . LYS A 1 142 ? -16.101 -25.744 25.172 1.00 51.09 142 LYS A N 1
ATOM 1118 C CA . LYS A 1 142 ? -14.807 -26.070 24.543 1.00 51.09 142 LYS A CA 1
ATOM 1119 C C . LYS A 1 142 ? -13.596 -25.681 25.402 1.00 51.09 142 LYS A C 1
ATOM 1121 O O . LYS A 1 142 ? -12.473 -25.786 24.914 1.00 51.09 142 LYS A O 1
ATOM 1126 N N . ARG A 1 143 ? -13.814 -25.243 26.651 1.00 57.19 143 ARG A N 1
A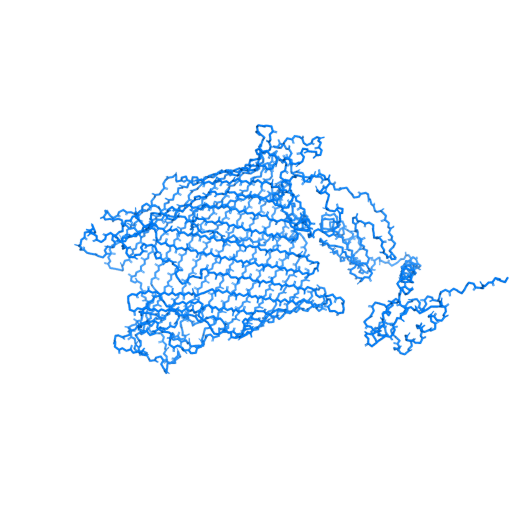TOM 1127 C CA . ARG A 1 143 ? -12.788 -24.747 27.588 1.00 57.19 143 ARG A CA 1
ATOM 1128 C C . ARG A 1 143 ? -11.911 -23.627 27.011 1.00 57.19 143 ARG A C 1
ATOM 1130 O O . ARG A 1 143 ? -10.739 -23.511 27.357 1.00 57.19 143 ARG A O 1
ATOM 1137 N N . GLU A 1 144 ? -12.466 -22.795 26.125 1.00 60.28 144 GLU A N 1
ATOM 1138 C CA . GLU A 1 144 ? -11.781 -21.568 25.696 1.00 60.28 144 GLU A CA 1
ATOM 1139 C C . GLU A 1 144 ? -11.694 -20.569 26.861 1.00 60.28 144 GLU A C 1
ATOM 1141 O O . GLU A 1 144 ? -10.747 -19.798 26.925 1.00 60.28 144 GLU A O 1
ATOM 1146 N N . ALA A 1 145 ? -12.648 -20.609 27.796 1.00 76.31 145 ALA A N 1
ATOM 1147 C CA . ALA A 1 145 ? -12.616 -19.884 29.062 1.00 76.31 145 ALA A CA 1
ATOM 1148 C C . ALA A 1 145 ? -13.261 -20.715 30.184 1.00 76.31 145 ALA A C 1
ATOM 1150 O O . ALA A 1 145 ? -14.040 -21.625 29.899 1.00 76.31 145 ALA A O 1
ATOM 1151 N N . ASP A 1 146 ? -12.954 -20.370 31.435 1.00 75.00 146 ASP A N 1
ATOM 1152 C CA . ASP A 1 146 ? -13.568 -20.932 32.645 1.00 75.00 146 ASP A CA 1
ATOM 1153 C C . ASP A 1 146 ? -14.809 -20.123 33.046 1.00 75.00 146 ASP A C 1
ATOM 1155 O O . ASP A 1 146 ? -15.828 -20.672 33.458 1.00 75.00 146 ASP A O 1
ATOM 1159 N N . VAL A 1 147 ? -14.753 -18.802 32.853 1.00 85.44 147 VAL A N 1
ATOM 1160 C CA . VAL A 1 147 ? -15.869 -17.877 33.071 1.00 85.44 147 VAL A CA 1
ATOM 1161 C C . VAL A 1 147 ? -16.028 -17.013 31.827 1.00 85.44 147 VAL A C 1
ATOM 1163 O O . VAL A 1 147 ? -15.049 -16.498 31.294 1.00 85.44 147 VAL A O 1
ATOM 1166 N N . ALA A 1 148 ? -17.255 -16.839 31.341 1.00 87.00 148 ALA A N 1
ATOM 1167 C CA . ALA A 1 148 ? -17.536 -15.984 30.194 1.00 87.00 148 ALA A CA 1
ATOM 1168 C C . ALA A 1 148 ? -18.542 -14.906 30.582 1.00 87.00 148 ALA A C 1
ATOM 1170 O O . ALA A 1 148 ? -19.622 -15.197 31.093 1.00 87.00 148 ALA A O 1
ATOM 1171 N N . ILE A 1 149 ? -18.189 -13.657 30.303 1.00 88.81 149 ILE A N 1
ATOM 1172 C CA . ILE A 1 149 ? -19.076 -12.509 30.430 1.00 88.81 149 ILE A CA 1
ATOM 1173 C C . ILE A 1 149 ? -19.566 -12.161 29.028 1.00 88.81 149 ILE A C 1
ATOM 1175 O O . ILE A 1 149 ? -18.875 -11.510 28.239 1.00 88.81 149 ILE A O 1
ATOM 1179 N N . SER A 1 150 ? -20.763 -12.646 28.712 1.00 84.25 150 SER A N 1
ATOM 1180 C CA . SER A 1 150 ? -21.457 -12.384 27.457 1.00 84.25 150 SER A CA 1
ATOM 1181 C C . SER A 1 150 ? -22.534 -11.315 27.625 1.00 84.25 150 SER A C 1
ATOM 1183 O O . SER A 1 150 ? -23.006 -11.017 28.720 1.00 84.25 150 SER A O 1
ATOM 1185 N N . ILE A 1 151 ? -22.911 -10.730 26.494 1.00 83.06 151 ILE A N 1
ATOM 1186 C CA . ILE A 1 151 ? -23.991 -9.745 26.371 1.00 83.06 151 ILE A CA 1
ATOM 1187 C C . ILE A 1 151 ? -25.360 -10.396 26.141 1.00 83.06 151 ILE A C 1
ATOM 1189 O O . ILE A 1 151 ? -26.377 -9.768 26.409 1.00 83.06 151 ILE A O 1
ATOM 1193 N N . GLU A 1 152 ? -25.375 -11.668 25.738 1.00 80.25 152 GLU A N 1
ATOM 1194 C CA . GLU A 1 152 ? -26.581 -12.481 25.567 1.00 80.25 152 GLU A CA 1
ATOM 1195 C C . GLU A 1 152 ? -26.568 -13.657 26.548 1.00 80.25 152 GLU A C 1
ATOM 1197 O O . GLU A 1 152 ? -25.497 -14.163 26.914 1.00 80.25 152 GLU A O 1
ATOM 1202 N N . ARG A 1 153 ? -27.754 -14.127 26.953 1.00 78.19 153 ARG A N 1
ATOM 1203 C CA . ARG A 1 153 ? -27.881 -15.359 27.740 1.00 78.19 153 ARG A CA 1
ATOM 1204 C C . ARG A 1 153 ? -27.637 -16.565 26.819 1.00 78.19 153 ARG A C 1
ATOM 1206 O O . ARG A 1 153 ? -28.333 -16.675 25.813 1.00 78.19 153 ARG A O 1
ATOM 1213 N N . PRO A 1 154 ? -26.733 -17.500 27.166 1.00 70.06 154 PRO A N 1
ATOM 1214 C CA . PRO A 1 154 ? -26.573 -18.737 26.406 1.00 70.06 154 PRO A CA 1
ATOM 1215 C C . PRO A 1 154 ? -27.910 -19.488 26.302 1.00 70.06 154 PRO A C 1
ATOM 1217 O O . PRO A 1 154 ? -28.552 -19.745 27.321 1.00 70.06 154 PRO A O 1
ATOM 1220 N N . LEU A 1 155 ? -28.337 -19.811 25.078 1.00 56.59 155 LEU A N 1
ATOM 1221 C CA . LEU A 1 155 ? -29.636 -20.452 24.804 1.00 56.59 155 LEU A CA 1
ATOM 1222 C C . LEU A 1 155 ? -29.620 -21.973 24.997 1.00 56.59 155 LEU A C 1
ATOM 1224 O O . LEU A 1 155 ? -30.671 -22.585 25.151 1.00 56.59 155 LEU A O 1
ATOM 1228 N N . SER A 1 156 ? -28.436 -22.577 24.961 1.00 49.56 156 SER A N 1
ATOM 1229 C CA . SER A 1 156 ? -28.224 -24.006 25.177 1.00 49.56 156 SER A CA 1
ATOM 1230 C C . SER A 1 156 ? -26.884 -24.223 25.864 1.00 49.56 156 SER A C 1
ATOM 1232 O O . SER A 1 156 ? -25.951 -23.424 25.713 1.00 49.56 156 SER A O 1
ATOM 1234 N N . GLY A 1 157 ? -26.807 -25.301 26.631 1.00 56.59 157 GLY A N 1
ATOM 1235 C CA . GLY A 1 157 ? -25.628 -25.673 27.385 1.00 56.59 157 GLY A CA 1
ATOM 1236 C C . GLY A 1 157 ? -25.776 -25.520 28.908 1.00 56.59 157 GLY A C 1
ATOM 1237 O O . GLY A 1 157 ? -26.641 -24.809 29.418 1.00 56.59 157 GLY A O 1
ATOM 1238 N N . PRO A 1 158 ? -24.897 -26.193 29.646 1.00 55.41 158 PRO A N 1
ATOM 1239 C CA . PRO A 1 158 ? -24.975 -26.538 31.071 1.00 55.41 158 PRO A CA 1
ATOM 1240 C C . PRO A 1 158 ? -24.465 -25.442 32.011 1.00 55.41 158 PRO A C 1
ATOM 1242 O O . PRO A 1 158 ? -23.869 -25.721 33.052 1.00 55.41 158 PRO A O 1
ATOM 1245 N N . TYR A 1 159 ? -24.569 -24.185 31.603 1.00 73.81 159 TYR A N 1
ATOM 1246 C CA . TYR A 1 159 ? -23.839 -23.115 32.266 1.00 73.81 159 TYR A CA 1
ATOM 1247 C C . TYR A 1 159 ? -24.562 -22.654 33.531 1.00 73.81 159 TYR A C 1
ATOM 1249 O O . TYR A 1 159 ? -25.776 -22.434 33.524 1.00 73.81 159 TYR A O 1
ATOM 1257 N N . VAL A 1 160 ? -23.807 -22.414 34.603 1.00 73.62 160 VAL A N 1
ATOM 1258 C CA . VAL A 1 160 ? -24.303 -21.620 35.731 1.00 73.62 160 VAL A CA 1
ATOM 1259 C C . VAL A 1 160 ? -24.309 -20.161 35.286 1.00 73.62 160 VAL A C 1
ATOM 1261 O O . VAL A 1 160 ? -23.270 -19.510 35.205 1.00 73.62 160 VAL A O 1
ATOM 1264 N N . VAL A 1 161 ? -25.493 -19.657 34.936 1.00 80.06 161 VAL A N 1
ATOM 1265 C CA . VAL A 1 161 ? -25.658 -18.293 34.429 1.00 80.06 161 VAL A CA 1
ATOM 1266 C C . VAL A 1 161 ? -26.218 -17.400 35.523 1.00 80.06 161 VAL A C 1
ATOM 1268 O O . VAL A 1 161 ? -27.379 -17.524 35.910 1.00 80.06 161 VAL A O 1
ATOM 1271 N N . THR A 1 162 ? -25.411 -16.434 35.945 1.00 82.75 162 THR A N 1
ATOM 1272 C CA . THR A 1 162 ? -25.848 -15.324 36.789 1.00 82.75 162 THR A CA 1
ATOM 1273 C C . THR A 1 162 ? -25.911 -14.053 35.958 1.00 82.75 162 THR A C 1
ATOM 1275 O O . THR A 1 162 ? -24.965 -13.697 35.256 1.00 82.75 162 THR A O 1
ATOM 1278 N N . LYS A 1 163 ? -27.030 -13.332 36.056 1.00 86.19 163 LYS A N 1
ATOM 1279 C CA . LYS A 1 163 ? -27.142 -11.990 35.486 1.00 86.19 163 LYS A CA 1
ATOM 1280 C C . LYS A 1 163 ? -26.279 -11.036 36.314 1.00 86.19 163 LYS A C 1
ATOM 1282 O O . LYS A 1 163 ? -26.619 -10.746 37.455 1.00 86.19 163 LYS A O 1
ATOM 1287 N N . LEU A 1 164 ? -25.186 -10.545 35.733 1.00 85.31 164 LEU A N 1
ATOM 1288 C CA . LEU A 1 164 ? -24.281 -9.607 36.407 1.00 85.31 164 LEU A CA 1
ATOM 1289 C C . LEU A 1 164 ? -24.861 -8.192 36.476 1.00 85.31 164 LEU A C 1
ATOM 1291 O O . LEU A 1 164 ? -24.798 -7.537 37.510 1.00 85.31 164 LEU A O 1
ATOM 1295 N N . SER A 1 165 ? -25.414 -7.711 35.366 1.00 84.56 165 SER A N 1
ATOM 1296 C CA . SER A 1 165 ? -26.063 -6.405 35.280 1.00 84.56 165 SER A CA 1
ATOM 1297 C C . SER A 1 165 ? -26.889 -6.313 33.998 1.00 84.56 165 SER A C 1
ATOM 1299 O O . SER A 1 165 ? -26.793 -7.171 33.118 1.00 84.56 165 SER A O 1
ATOM 1301 N N . ASP A 1 166 ? -27.693 -5.261 33.882 1.00 81.56 166 ASP A N 1
ATOM 1302 C CA . ASP A 1 166 ? -28.276 -4.873 32.602 1.00 81.56 166 ASP A CA 1
ATOM 1303 C C . ASP A 1 166 ? -27.184 -4.287 31.702 1.00 81.56 166 ASP A C 1
ATOM 1305 O O . ASP A 1 166 ? -26.597 -3.246 32.008 1.00 81.56 166 ASP A O 1
ATOM 1309 N N . TYR A 1 167 ? -26.946 -4.921 30.557 1.00 75.69 167 TYR A N 1
ATOM 1310 C CA . TYR A 1 167 ? -26.080 -4.368 29.526 1.00 75.69 167 TYR A CA 1
ATOM 1311 C C . TYR A 1 167 ? -26.901 -3.472 28.598 1.00 75.69 167 TYR A C 1
ATOM 1313 O O . TYR A 1 167 ? -27.805 -3.935 27.906 1.00 75.69 167 TYR A O 1
ATOM 1321 N N . ARG A 1 168 ? -26.615 -2.166 28.605 1.00 75.06 168 ARG A N 1
ATOM 1322 C CA . ARG A 1 168 ? -27.319 -1.187 27.768 1.00 75.06 168 ARG A CA 1
ATOM 1323 C C . ARG A 1 168 ? -26.351 -0.546 26.798 1.00 75.06 168 ARG A C 1
ATOM 1325 O O . ARG A 1 168 ? -25.489 0.234 27.200 1.00 75.06 168 ARG A O 1
ATOM 1332 N N . LEU A 1 169 ? -26.546 -0.831 25.519 1.00 75.00 169 LEU A N 1
ATOM 1333 C CA . LEU A 1 169 ? -25.903 -0.082 24.455 1.00 75.00 169 LEU A CA 1
ATOM 1334 C C . LEU A 1 169 ? -26.623 1.246 24.313 1.00 75.00 169 LEU A C 1
ATOM 1336 O O . LEU A 1 169 ? -27.850 1.318 24.233 1.00 75.00 169 LEU A O 1
ATOM 1340 N N . LYS A 1 170 ? -25.838 2.311 24.322 1.00 77.56 170 LYS A N 1
ATOM 1341 C CA . LYS A 1 170 ? -26.318 3.641 23.994 1.00 77.56 170 LYS A CA 1
ATOM 1342 C C . LYS A 1 170 ? -25.513 4.139 22.819 1.00 77.56 170 LYS A C 1
ATOM 1344 O O . LYS A 1 170 ? -24.377 3.723 22.601 1.00 77.56 170 LYS A O 1
ATOM 1349 N N . LEU A 1 171 ? -26.115 5.043 22.072 1.00 78.50 171 LEU A N 1
ATOM 1350 C CA . LEU A 1 171 ? -25.367 5.785 21.088 1.00 78.50 171 LEU A CA 1
ATOM 1351 C C . LEU A 1 171 ? -24.522 6.819 21.801 1.00 78.50 171 LEU A C 1
ATOM 1353 O O . LEU A 1 171 ? -25.017 7.655 22.559 1.00 78.50 171 LEU A O 1
ATOM 1357 N N . TYR A 1 172 ? -23.227 6.713 21.555 1.00 75.94 172 TYR A N 1
ATOM 1358 C CA . TYR A 1 172 ? -22.254 7.656 22.039 1.00 75.94 172 TYR A CA 1
ATOM 1359 C C . TYR A 1 172 ? -21.734 8.404 20.843 1.00 75.94 172 TYR A C 1
ATOM 1361 O O . TYR A 1 172 ? -21.160 7.855 19.909 1.00 75.94 172 TYR A O 1
ATOM 1369 N N . ALA A 1 173 ? -21.942 9.693 20.915 1.00 73.00 173 ALA A N 1
ATOM 1370 C CA . ALA A 1 173 ? -21.334 10.635 20.030 1.00 73.00 173 ALA A CA 1
ATOM 1371 C C . ALA A 1 173 ? -20.347 11.420 20.878 1.00 73.00 173 ALA A C 1
ATOM 1373 O O . ALA A 1 173 ? 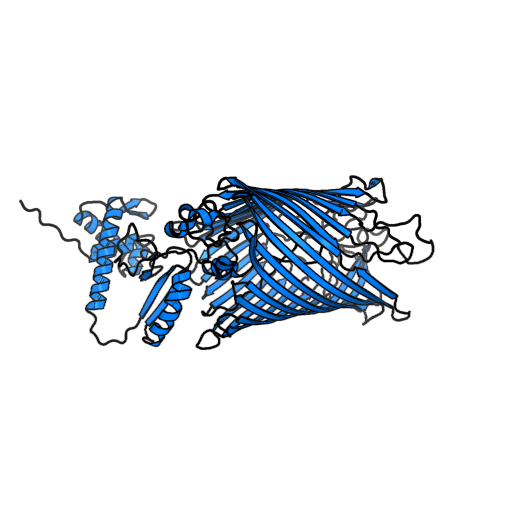-20.582 11.680 22.064 1.00 73.00 173 ALA A O 1
ATOM 1374 N N . THR A 1 174 ? -19.216 11.797 20.290 1.00 76.19 174 THR A N 1
ATOM 1375 C CA . THR A 1 174 ? -18.357 12.757 20.974 1.00 76.19 174 THR A CA 1
ATOM 1376 C C . THR A 1 174 ? -19.202 14.001 21.276 1.00 76.19 174 THR A C 1
ATOM 1378 O O . THR A 1 174 ? -20.102 14.326 20.498 1.00 76.19 174 THR A O 1
ATOM 1381 N N . PRO A 1 175 ? -18.941 14.744 22.363 1.00 67.56 175 PRO A N 1
ATOM 1382 C CA . PRO A 1 175 ? -19.626 16.013 22.601 1.00 67.56 175 PRO A CA 1
ATOM 1383 C C . PRO A 1 175 ? -19.541 16.959 21.399 1.00 67.56 175 PRO A C 1
ATOM 1385 O O . PRO A 1 175 ? -20.366 17.849 21.262 1.00 67.56 175 PRO A O 1
ATOM 1388 N N . ALA A 1 176 ? -18.592 16.738 20.482 1.00 60.50 176 ALA A N 1
ATOM 1389 C CA . ALA A 1 176 ? -18.628 17.365 19.169 1.00 60.50 176 ALA A CA 1
ATOM 1390 C C . ALA A 1 176 ? -19.763 17.047 18.324 1.00 60.50 176 ALA A C 1
ATOM 1392 O O . ALA A 1 176 ? -20.339 17.939 17.719 1.00 60.50 176 ALA A O 1
ATOM 1393 N N . TYR A 1 177 ? -19.892 15.753 18.168 1.00 70.75 177 TYR A N 1
ATOM 1394 C CA . TYR A 1 177 ? -20.813 15.208 17.270 1.00 70.75 177 TYR A CA 1
ATOM 1395 C C . TYR A 1 177 ? -22.160 15.700 17.768 1.00 70.75 177 TYR A C 1
ATOM 1397 O O . TYR A 1 177 ? -22.740 16.533 17.105 1.00 70.75 177 TYR A O 1
ATOM 1405 N N . LEU A 1 178 ? -22.495 15.515 19.045 1.00 75.81 178 LEU A N 1
ATOM 1406 C CA . LEU A 1 178 ? -23.719 16.083 19.622 1.00 75.81 178 LEU A CA 1
ATOM 1407 C C . LEU A 1 178 ? -23.849 17.619 19.558 1.00 75.81 178 LEU A C 1
ATOM 1409 O O . LEU A 1 178 ? -24.942 18.103 19.313 1.00 75.81 178 LEU A O 1
ATOM 1413 N N . ALA A 1 179 ? -22.788 18.404 19.782 1.00 61.28 179 ALA A N 1
ATOM 1414 C CA . ALA A 1 179 ? -22.903 19.872 19.826 1.00 61.28 179 ALA A CA 1
ATOM 1415 C C . ALA A 1 179 ? -22.983 20.534 18.449 1.00 61.28 179 ALA A C 1
ATOM 1417 O O . ALA A 1 179 ? -23.467 21.657 18.309 1.00 61.28 179 ALA A O 1
ATOM 1418 N N . ARG A 1 180 ? -22.429 19.871 17.443 1.00 53.31 180 ARG A N 1
ATOM 1419 C CA . ARG A 1 180 ? -22.400 20.354 16.068 1.00 53.31 180 ARG A CA 1
ATOM 1420 C C . ARG A 1 180 ? -23.369 19.568 15.201 1.00 53.31 180 ARG A C 1
ATOM 1422 O O . ARG A 1 180 ? -23.416 19.830 14.005 1.00 53.31 180 ARG A O 1
ATOM 1429 N N . HIS A 1 181 ? -24.084 18.631 15.827 1.00 64.00 181 HIS A N 1
ATOM 1430 C CA . HIS A 1 181 ? -25.216 17.929 15.290 1.00 64.00 181 HIS A CA 1
ATOM 1431 C C . HIS A 1 181 ? -26.550 18.409 15.864 1.00 64.00 181 HIS A C 1
ATOM 1433 O O . HIS A 1 181 ? -26.574 19.018 16.934 1.00 64.00 181 HIS A O 1
ATOM 1439 N N . ALA A 1 182 ? -27.657 18.209 15.140 1.00 70.19 182 ALA A N 1
ATOM 1440 C CA . ALA A 1 182 ? -28.984 18.524 15.668 1.00 70.19 182 ALA A CA 1
ATOM 1441 C C . ALA A 1 182 ? -29.238 17.696 16.949 1.00 70.19 182 ALA A C 1
ATOM 1443 O O . ALA A 1 182 ? -28.804 16.542 17.017 1.00 70.19 182 ALA A O 1
ATOM 1444 N N . PRO A 1 183 ? -29.895 18.251 17.991 1.00 71.31 183 PRO A N 1
ATOM 1445 C CA . PRO A 1 183 ? -30.163 17.511 19.218 1.00 71.31 183 PRO A CA 1
ATOM 1446 C C . PRO A 1 183 ? -30.967 16.246 18.913 1.00 71.31 183 PRO A C 1
ATOM 1448 O O . PRO A 1 183 ? -32.130 16.321 18.515 1.00 71.31 183 PRO A O 1
ATOM 1451 N N . ILE A 1 184 ? -30.346 15.084 19.119 1.00 82.75 184 ILE A N 1
ATOM 1452 C CA . ILE A 1 184 ? -31.006 13.788 18.962 1.00 82.75 184 ILE A CA 1
ATOM 1453 C C . ILE A 1 184 ? -31.964 13.631 20.144 1.00 82.75 184 ILE A C 1
ATOM 1455 O O . ILE A 1 184 ? -31.570 13.239 21.243 1.00 82.75 184 ILE A O 1
ATOM 1459 N N . THR A 1 185 ? -33.222 13.998 19.924 1.00 83.38 185 THR A N 1
ATOM 1460 C CA . THR A 1 185 ? -34.302 13.936 20.924 1.00 83.38 185 THR A CA 1
ATOM 1461 C C . THR A 1 185 ? -35.283 12.802 20.632 1.00 83.38 185 THR A C 1
ATOM 1463 O O . THR A 1 185 ? -36.066 12.427 21.501 1.00 83.38 185 THR A O 1
ATOM 1466 N N . SER A 1 186 ? -35.200 12.204 19.439 1.00 83.94 186 SER A N 1
ATOM 1467 C CA . SER A 1 186 ? -35.934 11.000 19.040 1.00 83.94 186 SER A CA 1
ATOM 1468 C C . SER A 1 186 ? -35.071 10.093 18.152 1.00 83.94 186 SER A C 1
ATOM 1470 O O . SER A 1 186 ? -34.121 10.553 17.521 1.00 83.94 186 SER A O 1
ATOM 1472 N N . LEU A 1 187 ? -35.397 8.797 18.093 1.00 77.12 187 LEU A N 1
ATOM 1473 C CA . LEU A 1 187 ? -34.619 7.806 17.335 1.00 77.12 187 LEU A CA 1
ATOM 1474 C C . LEU A 1 187 ? -34.636 8.045 15.818 1.00 77.12 187 LEU A C 1
ATOM 1476 O O . LEU A 1 187 ? -33.613 7.863 15.171 1.00 77.12 187 LEU A O 1
ATOM 1480 N N . ALA A 1 188 ? -35.749 8.531 15.258 1.00 77.00 188 ALA A N 1
ATOM 1481 C CA . ALA A 1 188 ? -35.863 8.812 13.822 1.00 77.00 188 ALA A CA 1
ATOM 1482 C C . ALA A 1 188 ? -34.822 9.835 13.327 1.00 77.00 188 ALA A C 1
ATOM 1484 O O . ALA A 1 188 ? -34.396 9.796 12.178 1.00 77.00 188 ALA A O 1
ATOM 1485 N N . GLN A 1 189 ? -34.361 10.725 14.210 1.00 79.00 189 GLN A N 1
ATOM 1486 C CA . GLN A 1 189 ? -33.360 11.738 13.871 1.00 79.00 189 GLN A CA 1
ATOM 1487 C C . GLN A 1 189 ? -31.966 11.146 13.670 1.00 79.00 189 GLN A C 1
ATOM 1489 O O . GLN A 1 189 ? -31.134 11.771 13.027 1.00 79.00 189 GLN A O 1
ATOM 1494 N N . LEU A 1 190 ? -31.709 9.929 14.154 1.00 79.12 190 LEU A N 1
ATOM 1495 C CA . LEU A 1 190 ? -30.421 9.269 13.975 1.00 79.12 190 LEU A CA 1
ATOM 1496 C C . LEU A 1 190 ? -30.117 8.943 12.511 1.00 79.12 190 LEU A C 1
ATOM 1498 O O . LEU A 1 190 ? -28.943 8.843 12.180 1.00 79.12 190 LEU A O 1
ATOM 1502 N N . ALA A 1 191 ? -31.127 8.845 11.638 1.00 73.50 191 ALA A N 1
ATOM 1503 C CA . ALA A 1 191 ? -30.962 8.692 10.186 1.00 73.50 191 ALA A CA 1
ATOM 1504 C C . ALA A 1 191 ? -30.075 9.791 9.565 1.00 73.50 191 ALA A C 1
ATOM 1506 O O . ALA A 1 191 ? -29.313 9.556 8.636 1.00 73.50 191 ALA A O 1
ATOM 1507 N N . GLN A 1 192 ? -30.095 10.994 10.144 1.00 69.81 192 GLN A N 1
ATOM 1508 C CA . GLN A 1 192 ? -29.390 12.171 9.622 1.00 69.81 192 GLN A CA 1
ATOM 1509 C C . GLN A 1 192 ? -27.938 12.276 10.113 1.00 69.81 192 GLN A C 1
ATOM 1511 O O . GLN A 1 192 ? -27.242 13.249 9.821 1.00 69.81 192 GLN A O 1
ATOM 1516 N N . HIS A 1 193 ? -27.494 11.300 10.900 1.00 72.69 193 HIS A N 1
ATOM 1517 C CA . HIS A 1 193 ? -26.253 11.316 11.653 1.00 72.69 193 HIS A CA 1
ATOM 1518 C C . HIS A 1 193 ? -25.341 10.206 11.104 1.00 72.69 193 HIS A C 1
ATOM 1520 O O . HIS A 1 193 ? -25.746 9.046 11.115 1.00 72.69 193 HIS A O 1
ATOM 1526 N N . PRO A 1 194 ? -24.121 10.507 10.608 1.00 70.50 194 PRO A N 1
ATOM 1527 C CA . PRO A 1 194 ? -23.207 9.472 10.147 1.00 70.50 194 PRO A CA 1
ATOM 1528 C C . PRO A 1 194 ? -22.758 8.627 11.335 1.00 70.50 194 PRO A C 1
ATOM 1530 O O . PRO A 1 194 ? -22.060 9.108 12.231 1.00 70.50 194 PRO A O 1
ATOM 1533 N N . ILE A 1 195 ? -23.190 7.375 11.369 1.00 79.06 195 ILE A N 1
ATOM 1534 C CA . ILE A 1 195 ? -22.986 6.486 12.498 1.00 79.06 195 ILE A CA 1
ATOM 1535 C C . ILE A 1 195 ? -21.764 5.617 12.279 1.00 79.06 195 ILE A C 1
ATOM 1537 O O . ILE A 1 195 ? -21.484 5.095 11.200 1.00 79.06 195 ILE A O 1
ATOM 1541 N N . ILE A 1 196 ? -21.028 5.469 13.367 1.00 82.44 196 ILE A N 1
ATOM 1542 C CA . ILE A 1 196 ? -19.927 4.539 13.457 1.00 82.44 196 ILE A CA 1
ATOM 1543 C C . ILE A 1 196 ? -20.455 3.332 14.188 1.00 82.44 196 ILE A C 1
ATOM 1545 O O . ILE A 1 196 ? -20.949 3.438 15.311 1.00 82.44 196 ILE A O 1
ATOM 1549 N N . GLY A 1 197 ? -20.405 2.210 13.496 1.00 79.50 197 GLY A N 1
ATOM 1550 C CA . GLY A 1 197 ? -21.051 0.994 13.937 1.00 79.50 197 GLY A CA 1
ATOM 1551 C C . GLY A 1 197 ? -20.172 -0.211 13.705 1.00 79.50 197 GLY A C 1
ATOM 1552 O O . GLY A 1 197 ? -19.039 -0.125 13.210 1.00 79.50 197 GLY A O 1
ATOM 1553 N N . TYR A 1 198 ? -20.710 -1.361 14.078 1.00 79.44 198 TYR A N 1
ATOM 1554 C CA . TYR A 1 198 ? -20.084 -2.612 13.716 1.00 79.44 198 TYR A CA 1
ATOM 1555 C C . TYR A 1 198 ? -20.162 -2.820 12.207 1.00 79.44 198 TYR A C 1
ATOM 1557 O O . TYR A 1 198 ? -20.965 -2.217 11.505 1.00 79.44 198 TYR A O 1
ATOM 1565 N N . VAL A 1 199 ? -19.259 -3.648 11.694 1.00 76.06 199 VAL A N 1
ATOM 1566 C CA . VAL A 1 199 ? -19.478 -4.262 10.387 1.00 76.06 199 VAL A CA 1
ATOM 1567 C C . VAL A 1 199 ? -20.587 -5.285 10.607 1.00 76.06 199 VAL A C 1
ATOM 1569 O O . VAL A 1 199 ? -20.335 -6.294 11.269 1.00 76.06 199 VAL A O 1
ATOM 1572 N N . ASP A 1 200 ? -21.813 -4.998 10.178 1.00 65.56 200 ASP A N 1
ATOM 1573 C CA . ASP A 1 200 ? -23.014 -5.678 10.690 1.00 65.56 200 ASP A CA 1
ATOM 1574 C C . ASP A 1 200 ? -23.071 -7.210 10.376 1.00 65.56 200 ASP A C 1
ATOM 1576 O O . ASP A 1 200 ? -23.667 -7.928 11.179 1.00 65.56 200 ASP A O 1
ATOM 1580 N N . ASP A 1 201 ? -22.383 -7.814 9.377 1.00 49.53 201 ASP A N 1
ATOM 1581 C CA . ASP A 1 201 ? -22.243 -9.309 9.329 1.00 49.53 201 ASP A CA 1
ATOM 1582 C C . ASP A 1 201 ? -21.066 -9.842 10.117 1.00 49.53 201 ASP A C 1
ATOM 1584 O O . ASP A 1 201 ? -21.040 -11.045 10.406 1.00 49.53 201 ASP A O 1
ATOM 1588 N N . LEU A 1 202 ? -20.049 -9.028 10.400 1.00 55.59 202 LEU A N 1
ATOM 1589 C CA . LEU A 1 202 ? -18.907 -9.517 11.176 1.00 55.59 202 LEU A CA 1
ATOM 1590 C C . LEU A 1 202 ? -19.172 -9.357 12.674 1.00 55.59 202 LEU A C 1
ATOM 1592 O O . LEU A 1 202 ? -18.377 -9.817 13.493 1.00 55.59 202 LEU A O 1
ATOM 1596 N N . VAL A 1 203 ? -20.288 -8.725 13.036 1.00 72.62 203 VAL A N 1
ATOM 1597 C CA . VAL A 1 203 ? -20.757 -8.669 14.406 1.00 72.62 203 VAL A CA 1
ATOM 1598 C C . VAL A 1 203 ? -21.255 -10.050 14.835 1.00 72.62 203 VAL A C 1
ATOM 1600 O O . VAL A 1 203 ? -22.008 -10.730 14.140 1.00 72.62 203 VAL A O 1
ATOM 1603 N N . PHE A 1 204 ? -20.763 -10.498 15.981 1.00 68.44 204 PHE A N 1
ATOM 1604 C CA . PHE A 1 204 ? -20.909 -11.876 16.445 1.00 68.44 204 PHE A CA 1
ATOM 1605 C C . PHE A 1 204 ? -22.157 -12.112 17.301 1.00 68.44 204 PHE A C 1
ATOM 1607 O O . PHE A 1 204 ? -22.405 -13.249 17.679 1.00 68.44 204 PHE A O 1
ATOM 1614 N N . SER A 1 205 ? -22.895 -11.051 17.629 1.00 74.62 205 SER A N 1
ATOM 1615 C CA . SER A 1 205 ? -24.032 -11.032 18.550 1.00 74.62 205 SER A CA 1
ATOM 1616 C C . SER A 1 205 ? -25.154 -10.203 17.928 1.00 74.62 205 SER A C 1
ATOM 1618 O O . SER A 1 205 ? -24.891 -9.126 17.381 1.00 74.62 205 SER A O 1
ATOM 1620 N N . ALA A 1 206 ? -26.391 -10.698 17.992 1.00 68.88 206 ALA A N 1
ATOM 1621 C CA . ALA A 1 206 ? -27.547 -9.996 17.434 1.00 68.88 206 ALA A CA 1
ATOM 1622 C C . ALA A 1 206 ? -27.837 -8.708 18.222 1.00 68.88 206 ALA A C 1
ATOM 1624 O O . ALA A 1 206 ? -28.208 -7.687 17.647 1.00 68.88 206 ALA A O 1
ATOM 1625 N N . GLU A 1 207 ? -27.541 -8.709 19.516 1.00 76.19 207 GLU A N 1
ATOM 1626 C CA . GLU A 1 207 ? -27.681 -7.577 20.425 1.00 76.19 207 GLU A CA 1
ATOM 1627 C C . GLU A 1 207 ? -26.727 -6.427 20.051 1.00 76.19 207 GLU A C 1
ATOM 1629 O O . GLU A 1 207 ? -27.014 -5.265 20.344 1.00 76.19 207 GLU A O 1
ATOM 1634 N N . LEU A 1 208 ? -25.624 -6.714 19.343 1.00 77.38 208 LEU A N 1
ATOM 1635 C CA . LEU A 1 208 ? -24.715 -5.708 18.778 1.00 77.38 208 LEU A CA 1
ATOM 1636 C C . LEU A 1 208 ? -25.152 -5.182 17.395 1.00 77.38 208 LEU A C 1
ATOM 1638 O O . LEU A 1 208 ? -24.592 -4.187 16.935 1.00 77.38 208 LEU A O 1
ATOM 1642 N N . ARG A 1 209 ? -26.191 -5.762 16.773 1.00 74.00 209 ARG A N 1
ATOM 1643 C CA . ARG A 1 209 ? -26.899 -5.212 15.592 1.00 74.00 209 ARG A CA 1
ATOM 1644 C C . ARG A 1 209 ? -27.998 -4.232 15.986 1.00 74.00 209 ARG A C 1
ATOM 1646 O O . ARG A 1 209 ? -29.029 -4.100 15.335 1.00 74.00 209 ARG A O 1
ATOM 1653 N N . TYR A 1 210 ? -27.792 -3.514 17.082 1.00 74.06 210 TYR A N 1
ATOM 1654 C CA . TYR A 1 210 ? -28.766 -2.553 17.588 1.00 74.06 210 TYR A CA 1
ATOM 1655 C C . TYR A 1 210 ? -29.063 -1.441 16.572 1.00 74.06 210 TYR A C 1
ATOM 1657 O O . TYR A 1 210 ? -30.118 -0.824 16.656 1.00 74.06 210 TYR A O 1
ATOM 1665 N N . MET A 1 211 ? -28.185 -1.196 15.593 1.00 75.69 211 MET A N 1
ATOM 1666 C CA . MET A 1 211 ? -28.377 -0.137 14.603 1.00 75.69 211 MET A CA 1
ATOM 1667 C C . MET A 1 211 ? -29.506 -0.396 13.613 1.00 75.69 211 MET A C 1
ATOM 1669 O O . MET A 1 211 ? -30.144 0.573 13.218 1.00 75.69 211 MET A O 1
ATOM 1673 N N . ASP A 1 212 ? -29.858 -1.650 13.343 1.00 70.44 212 ASP A N 1
ATOM 1674 C CA . ASP A 1 212 ? -31.006 -1.985 12.490 1.00 70.44 212 ASP A CA 1
ATOM 1675 C C . ASP A 1 212 ? -32.339 -1.599 13.155 1.00 70.44 212 ASP A C 1
ATOM 1677 O O . ASP A 1 212 ? -33.317 -1.281 12.488 1.00 70.44 212 ASP A O 1
ATOM 1681 N N . ASN A 1 213 ? -32.371 -1.567 14.491 1.00 68.19 213 ASN A N 1
ATOM 1682 C CA . ASN A 1 213 ? -33.559 -1.198 15.264 1.00 68.19 213 ASN A CA 1
ATOM 1683 C C . ASN A 1 213 ? -33.533 0.263 15.747 1.00 68.19 213 ASN A C 1
ATOM 1685 O O . ASN A 1 213 ? -34.579 0.866 15.968 1.00 68.19 213 ASN A O 1
ATOM 1689 N N . VAL A 1 214 ? -32.340 0.825 15.968 1.00 71.88 214 VAL A N 1
ATOM 1690 C CA . VAL A 1 214 ? -32.146 2.144 16.594 1.00 71.88 214 VAL A CA 1
ATOM 1691 C C . VAL A 1 214 ? -31.968 3.250 15.551 1.00 71.88 214 VAL A C 1
ATOM 1693 O O . VAL A 1 214 ? -32.443 4.359 15.776 1.00 71.88 214 VAL A O 1
ATOM 1696 N N . ALA A 1 215 ? -31.284 2.974 14.438 1.00 71.12 215 ALA A N 1
ATOM 1697 C CA . ALA A 1 215 ? -31.013 3.936 13.367 1.00 71.12 215 ALA A CA 1
ATOM 1698 C C . ALA A 1 215 ? -30.793 3.216 12.015 1.00 71.12 215 ALA A C 1
ATOM 1700 O O . ALA A 1 215 ? -29.677 3.255 11.473 1.00 71.12 215 ALA A O 1
ATOM 1701 N N . PRO A 1 216 ? -31.816 2.505 11.499 1.00 64.94 216 PRO A N 1
ATOM 1702 C CA . PRO A 1 216 ? -31.685 1.686 10.291 1.00 64.94 216 PRO A CA 1
ATOM 1703 C C . PRO A 1 216 ? -31.262 2.510 9.076 1.00 64.94 216 PRO A C 1
ATOM 1705 O O . PRO A 1 216 ? -30.409 2.079 8.311 1.00 64.94 216 PRO A O 1
ATOM 1708 N N . ASP A 1 217 ? -31.778 3.732 8.970 1.00 62.69 217 ASP A N 1
ATOM 1709 C CA . ASP A 1 217 ? -31.605 4.588 7.796 1.00 62.69 217 ASP A CA 1
ATOM 1710 C C . ASP A 1 217 ? -30.404 5.546 7.911 1.00 62.69 217 ASP A C 1
ATOM 1712 O O . ASP A 1 217 ? -30.329 6.530 7.183 1.00 62.69 217 ASP A O 1
ATOM 1716 N N . SER A 1 218 ? -29.484 5.326 8.864 1.00 59.88 218 SER A N 1
ATOM 1717 C CA . SER A 1 218 ? -28.359 6.244 9.085 1.00 59.88 218 SER A CA 1
ATOM 1718 C C . SER A 1 218 ? -27.069 5.831 8.387 1.00 59.88 218 SER A C 1
ATOM 1720 O O . SER A 1 218 ? -26.612 4.694 8.511 1.00 59.88 218 SER A O 1
ATOM 1722 N N . LEU A 1 219 ? -26.437 6.784 7.694 1.00 52.47 219 LEU A N 1
ATOM 1723 C CA . LEU A 1 219 ? -25.209 6.569 6.924 1.00 52.47 219 LEU A CA 1
ATOM 1724 C C . LEU A 1 219 ? -24.083 6.001 7.795 1.00 52.47 219 LEU A C 1
ATOM 1726 O O . LEU A 1 219 ? -23.682 6.600 8.791 1.00 52.47 219 LEU A O 1
ATOM 1730 N N . ARG A 1 220 ? -23.489 4.880 7.390 1.00 74.81 220 ARG A N 1
ATOM 1731 C CA . ARG A 1 220 ? -22.449 4.204 8.179 1.00 74.81 220 ARG A CA 1
ATOM 1732 C C . ARG A 1 220 ? -21.060 4.594 7.694 1.00 74.81 220 ARG A C 1
ATOM 1734 O O . ARG A 1 220 ? -20.402 3.876 6.946 1.00 74.81 220 ARG A O 1
ATOM 1741 N N . ALA A 1 221 ? -20.619 5.775 8.116 1.00 48.56 221 ALA A N 1
ATOM 1742 C CA . ALA A 1 221 ? -19.407 6.418 7.604 1.00 48.56 221 ALA A CA 1
ATOM 1743 C C . ALA A 1 221 ? -18.106 5.654 7.912 1.00 48.56 221 ALA A C 1
ATOM 1745 O O . ALA A 1 221 ? -17.112 5.796 7.201 1.00 48.56 221 ALA A O 1
ATOM 1746 N N . PHE A 1 222 ? -18.099 4.853 8.976 1.00 65.62 222 PHE A N 1
ATOM 1747 C CA . PHE A 1 222 ? -17.008 3.940 9.287 1.00 65.62 222 PHE A CA 1
ATOM 1748 C C . PHE A 1 222 ? -17.559 2.746 10.054 1.00 65.62 222 PHE A C 1
ATOM 1750 O O . PHE A 1 222 ? -18.246 2.907 11.063 1.00 65.62 222 PHE A O 1
ATOM 1757 N N . ARG A 1 223 ? -17.213 1.545 9.602 1.00 79.25 223 ARG A N 1
ATOM 1758 C CA . ARG A 1 223 ? -17.586 0.302 10.266 1.00 79.25 223 ARG A CA 1
ATOM 1759 C C . ARG A 1 223 ? -16.347 -0.494 10.625 1.00 79.25 223 ARG A C 1
ATOM 1761 O O . ARG A 1 223 ? -15.388 -0.560 9.860 1.00 79.25 223 ARG A O 1
ATOM 1768 N N . SER A 1 224 ? -16.363 -1.104 11.802 1.00 79.94 224 SER A N 1
ATOM 1769 C CA . SER A 1 224 ? -15.292 -1.997 12.246 1.00 79.94 224 SER A CA 1
ATOM 1770 C C . SER A 1 224 ? -15.846 -3.097 13.139 1.00 79.94 224 SER A C 1
ATOM 1772 O O . SER A 1 224 ? -16.745 -2.864 13.934 1.00 79.94 224 SER A O 1
ATOM 1774 N N . THR A 1 225 ? -15.288 -4.300 13.065 1.00 77.88 225 THR A N 1
ATOM 1775 C CA . THR A 1 225 ? -15.614 -5.396 13.996 1.00 77.88 225 THR A CA 1
ATOM 1776 C C . THR A 1 225 ? -15.139 -5.136 15.414 1.00 77.88 225 THR A C 1
ATOM 1778 O O . THR A 1 225 ? -15.695 -5.678 16.364 1.00 77.88 225 THR A O 1
ATOM 1781 N N . SER A 1 226 ? -14.113 -4.299 15.545 1.00 84.88 226 SER A N 1
ATOM 1782 C CA . SER A 1 226 ? -13.569 -3.881 16.824 1.00 84.88 226 SER A CA 1
ATOM 1783 C C . SER A 1 226 ? -14.256 -2.609 17.298 1.00 84.88 226 SER A C 1
ATOM 1785 O O . SER A 1 226 ? -14.226 -1.583 16.604 1.00 84.88 226 SER A O 1
ATOM 1787 N N . VAL A 1 227 ? -14.823 -2.666 18.503 1.00 82.25 227 VAL A N 1
ATOM 1788 C CA . VAL A 1 227 ? -15.445 -1.511 19.172 1.00 82.25 227 VAL A CA 1
ATOM 1789 C C . VAL A 1 227 ? -14.401 -0.468 19.562 1.00 82.25 227 VAL A C 1
ATOM 1791 O O . VAL A 1 227 ? -14.68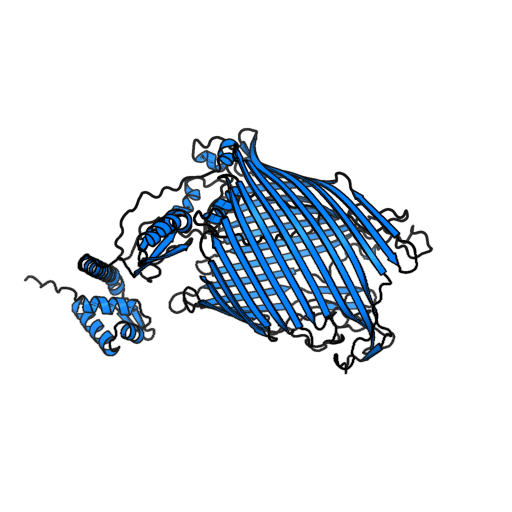3 0.727 19.609 1.00 82.25 227 VAL A O 1
ATOM 1794 N N . ILE A 1 228 ? -13.156 -0.905 19.762 1.00 82.31 228 ILE A N 1
ATOM 1795 C CA . ILE A 1 228 ? -12.015 -0.026 20.019 1.00 82.31 228 ILE A CA 1
ATOM 1796 C C . ILE A 1 228 ? -11.641 0.742 18.747 1.00 82.31 228 ILE A C 1
ATOM 1798 O O . ILE A 1 228 ? -11.443 1.956 18.786 1.00 82.31 228 ILE A O 1
ATOM 1802 N N . ALA A 1 229 ? -11.615 0.084 17.587 1.00 70.31 229 ALA A N 1
ATOM 1803 C CA . ALA A 1 229 ? -11.393 0.774 16.317 1.00 70.31 229 ALA A CA 1
ATOM 1804 C C . ALA A 1 229 ? -12.566 1.691 15.928 1.00 70.31 229 ALA A C 1
ATOM 1806 O O . ALA A 1 229 ? -12.318 2.788 15.435 1.00 70.31 229 ALA A O 1
ATOM 1807 N N . GLN A 1 230 ? -13.818 1.315 16.221 1.00 79.75 230 GLN A N 1
ATOM 1808 C CA . GLN A 1 230 ? -14.967 2.228 16.121 1.00 79.75 230 GLN A CA 1
ATOM 1809 C C . GLN A 1 230 ? -14.776 3.461 17.005 1.00 79.75 230 GLN A C 1
ATOM 1811 O O . GLN A 1 230 ? -14.913 4.586 16.534 1.00 79.75 230 GLN A O 1
ATOM 1816 N N . TYR A 1 231 ? -14.366 3.271 18.260 1.00 80.94 231 TYR A N 1
ATOM 1817 C CA . TYR A 1 231 ? -14.039 4.367 19.168 1.00 80.94 231 TYR A CA 1
ATOM 1818 C C . TYR A 1 231 ? -12.945 5.289 18.600 1.00 80.94 231 TYR A C 1
ATOM 1820 O O . TYR A 1 231 ? -13.061 6.511 18.685 1.00 80.94 231 TYR A O 1
ATOM 1828 N N . HIS A 1 232 ? -11.901 4.748 17.967 1.00 71.06 232 HIS A N 1
ATOM 1829 C CA . HIS A 1 232 ? -10.835 5.558 17.365 1.00 71.06 232 HIS A CA 1
ATOM 1830 C C . HIS A 1 232 ? -11.230 6.225 16.044 1.00 71.06 232 HIS A C 1
ATOM 1832 O O . HIS A 1 232 ? -10.801 7.348 15.775 1.00 71.06 232 HIS A O 1
ATOM 1838 N N . ALA A 1 233 ? -12.060 5.586 15.229 1.00 58.84 233 ALA A N 1
ATOM 1839 C CA . ALA A 1 233 ? -12.579 6.178 14.005 1.00 58.84 233 ALA A CA 1
ATOM 1840 C C . ALA A 1 233 ? -13.620 7.258 14.282 1.00 58.84 233 ALA A C 1
ATOM 1842 O O . ALA A 1 233 ? -13.588 8.298 13.629 1.00 58.84 233 ALA A O 1
ATOM 1843 N N . ALA A 1 234 ? -14.415 7.096 15.346 1.00 62.09 234 ALA A N 1
ATOM 1844 C CA . ALA A 1 234 ? -15.231 8.168 15.913 1.00 62.09 234 ALA A CA 1
ATOM 1845 C C . ALA A 1 234 ? -14.395 9.366 16.337 1.00 62.09 234 ALA A C 1
ATOM 1847 O O . ALA A 1 234 ? -14.915 10.468 16.504 1.00 62.09 234 ALA A O 1
ATOM 1848 N N . ARG A 1 235 ? -13.076 9.183 16.432 1.00 62.22 235 ARG A N 1
ATOM 1849 C CA . ARG A 1 235 ? -12.140 10.274 16.599 1.00 62.22 235 ARG A CA 1
ATOM 1850 C C . ARG A 1 235 ? -11.560 10.820 15.256 1.00 62.22 235 ARG A C 1
ATOM 1852 O O . ARG A 1 235 ? -11.127 11.959 15.334 1.00 62.22 235 ARG A O 1
ATOM 1859 N N . ALA A 1 236 ? -11.467 10.147 14.079 1.00 48.59 236 ALA A N 1
ATOM 1860 C CA . ALA A 1 236 ? -10.374 10.337 13.058 1.00 48.59 236 ALA A CA 1
ATOM 1861 C C . ALA A 1 236 ? -10.483 11.191 11.721 1.00 48.59 236 ALA A C 1
ATOM 1863 O O . ALA A 1 236 ? -9.628 12.061 11.594 1.00 48.59 236 ALA A O 1
ATOM 1864 N N . GLY A 1 237 ? -11.325 10.963 10.682 1.00 40.16 237 GLY A N 1
ATOM 1865 C CA . GLY A 1 237 ? -11.476 11.792 9.411 1.00 40.16 237 GLY A CA 1
ATOM 1866 C C . GLY A 1 237 ? -10.328 11.899 8.317 1.00 40.16 237 GLY A C 1
ATOM 1867 O O . GLY A 1 237 ? -9.158 11.934 8.684 1.00 40.16 237 GLY A O 1
ATOM 1868 N N . LEU A 1 238 ? -10.645 11.995 6.990 1.00 37.47 238 LEU A N 1
ATOM 1869 C CA . LEU A 1 238 ? -9.892 11.772 5.681 1.00 37.47 238 LEU A CA 1
ATOM 1870 C C . LEU A 1 238 ? -9.093 12.982 5.029 1.00 37.47 238 LEU A C 1
ATOM 1872 O O . LEU A 1 238 ? -9.748 14.002 4.863 1.00 37.47 238 LEU A O 1
ATOM 1876 N N . MET A 1 239 ? -7.789 12.909 4.595 1.00 41.59 239 MET A N 1
ATOM 1877 C CA . MET A 1 239 ? -6.995 14.003 3.888 1.00 41.59 239 MET A CA 1
ATOM 1878 C C . MET A 1 239 ? -5.631 13.629 3.184 1.00 41.59 239 MET A C 1
ATOM 1880 O O . MET A 1 239 ? -4.756 13.137 3.890 1.00 41.59 239 MET A O 1
ATOM 1884 N N . GLU A 1 240 ? -5.363 13.978 1.893 1.00 40.81 240 GLU A N 1
ATOM 1885 C CA . GLU A 1 240 ? -4.015 13.945 1.206 1.00 40.81 240 GLU A CA 1
ATOM 1886 C C . GLU A 1 240 ? -3.773 15.076 0.130 1.00 40.81 240 GLU A C 1
ATOM 1888 O O . GLU A 1 240 ? -4.730 15.728 -0.285 1.00 40.81 240 GLU A O 1
ATOM 1893 N N . GLY A 1 241 ? -2.503 15.359 -0.280 1.00 37.50 241 GLY A N 1
ATOM 1894 C CA . GLY A 1 241 ? -2.011 16.540 -1.067 1.00 37.50 241 GLY A CA 1
ATOM 1895 C C . GLY A 1 241 ? -1.535 16.314 -2.536 1.00 37.50 241 GLY A C 1
ATOM 1896 O O . GLY A 1 241 ? -2.100 15.471 -3.222 1.00 37.50 241 GLY A O 1
ATOM 1897 N N . ALA A 1 242 ? -0.555 17.087 -3.065 1.00 28.19 242 ALA A N 1
ATOM 1898 C CA . ALA A 1 242 ? -0.118 17.014 -4.483 1.00 28.19 242 ALA A CA 1
ATOM 1899 C C . ALA A 1 242 ? 0.564 15.677 -4.849 1.00 28.19 242 ALA A C 1
ATOM 1901 O O . ALA A 1 242 ? 1.380 15.162 -4.085 1.00 28.19 242 ALA A O 1
ATOM 1902 N N . GLY A 1 243 ? 0.269 15.128 -6.034 1.00 35.56 243 GLY A N 1
ATOM 1903 C CA . GLY A 1 243 ? 0.745 13.803 -6.443 1.00 35.56 243 GLY A CA 1
ATOM 1904 C C . GLY A 1 243 ? 0.241 13.360 -7.819 1.00 35.56 243 GLY A C 1
ATOM 1905 O O . GLY A 1 243 ? -0.454 14.101 -8.512 1.00 35.56 243 GLY A O 1
ATOM 1906 N N . ALA A 1 244 ? 0.608 12.142 -8.219 1.00 29.48 244 ALA A N 1
ATOM 1907 C CA . ALA A 1 244 ? 0.190 11.573 -9.496 1.00 29.48 244 ALA A CA 1
ATOM 1908 C C . ALA A 1 244 ? -1.339 11.341 -9.536 1.00 29.48 244 ALA A C 1
ATOM 1910 O O . ALA A 1 244 ? -1.923 10.937 -8.529 1.00 29.48 244 ALA A O 1
ATOM 1911 N N . PRO A 1 245 ? -2.000 11.520 -10.696 1.00 31.94 245 PRO A N 1
ATOM 1912 C CA . PRO A 1 245 ? -3.460 11.494 -10.815 1.00 31.94 245 PRO A CA 1
ATOM 1913 C C . PRO A 1 245 ? -4.142 10.128 -10.668 1.00 31.94 245 PRO A C 1
ATOM 1915 O O . PRO A 1 245 ? -5.351 10.039 -10.868 1.00 31.94 245 PRO A O 1
ATOM 1918 N N . SER A 1 246 ? -3.397 9.066 -10.360 1.00 42.69 246 SER A N 1
ATOM 1919 C CA . SER A 1 246 ? -3.936 7.709 -10.237 1.00 42.69 246 SER A CA 1
ATOM 1920 C C . SER A 1 246 ? -4.556 7.445 -8.865 1.00 42.69 246 SER A C 1
ATOM 1922 O O . SER A 1 246 ? -5.719 7.068 -8.777 1.00 42.69 246 SER A O 1
ATOM 1924 N N . GLY A 1 247 ? -3.787 7.625 -7.795 1.00 39.03 247 GLY A N 1
ATOM 1925 C CA . GLY A 1 247 ? -4.188 7.295 -6.433 1.00 39.03 247 GLY A CA 1
ATOM 1926 C C . GLY A 1 247 ? -2.993 7.277 -5.488 1.00 39.03 247 GLY A C 1
ATOM 1927 O O . GLY A 1 247 ? -1.851 7.478 -5.906 1.00 39.03 247 GLY A O 1
ATOM 1928 N N . SER A 1 248 ? -3.255 7.027 -4.209 1.00 44.81 248 SER A N 1
ATOM 1929 C CA . SER A 1 248 ? -2.235 7.066 -3.168 1.00 44.81 248 SER A CA 1
ATOM 1930 C C . SER A 1 248 ? -2.195 5.805 -2.316 1.00 44.81 248 SER A C 1
ATOM 1932 O O . SER A 1 248 ? -3.148 5.027 -2.240 1.00 44.81 248 SER A O 1
ATOM 1934 N N . ILE A 1 249 ? -1.040 5.585 -1.690 1.00 38.75 249 ILE A N 1
ATOM 1935 C CA . ILE A 1 249 ? -0.796 4.464 -0.788 1.00 38.75 249 ILE A CA 1
ATOM 1936 C C . ILE A 1 249 ? -0.484 5.044 0.584 1.00 38.75 249 ILE A C 1
ATOM 1938 O O . ILE A 1 249 ? 0.606 5.567 0.817 1.00 38.75 249 ILE A O 1
ATOM 1942 N N . ASN A 1 250 ? -1.436 4.912 1.502 1.00 47.19 250 ASN A N 1
ATOM 1943 C CA . ASN A 1 250 ? -1.265 5.355 2.876 1.00 47.19 250 ASN A CA 1
ATOM 1944 C C . ASN A 1 250 ? -0.758 4.205 3.760 1.00 47.19 250 ASN A C 1
ATOM 1946 O O . ASN A 1 250 ? -1.366 3.136 3.828 1.00 47.19 250 ASN A O 1
ATOM 1950 N N . MET A 1 251 ? 0.347 4.435 4.470 1.00 48.53 251 MET A N 1
ATOM 1951 C CA . MET A 1 251 ? 0.929 3.479 5.412 1.00 48.53 251 MET A CA 1
ATOM 1952 C C . MET A 1 251 ? 0.727 3.952 6.851 1.00 48.53 251 MET A C 1
ATOM 1954 O O . MET A 1 251 ? 1.259 4.982 7.266 1.00 48.53 251 MET A O 1
ATOM 1958 N N . ILE A 1 252 ? 0.009 3.158 7.648 1.00 55.66 252 ILE A N 1
ATOM 1959 C CA . ILE A 1 252 ? -0.284 3.482 9.048 1.00 55.66 252 ILE A CA 1
ATOM 1960 C C . ILE A 1 252 ? 0.679 2.736 9.972 1.00 55.66 252 ILE A C 1
ATOM 1962 O O . ILE A 1 252 ? 0.806 1.512 9.922 1.00 55.66 252 ILE A O 1
ATOM 1966 N N . ARG A 1 253 ? 1.346 3.482 10.858 1.00 75.75 253 ARG A N 1
ATOM 1967 C CA . ARG A 1 253 ? 2.250 2.914 11.865 1.00 75.75 253 ARG A CA 1
ATOM 1968 C C . ARG A 1 253 ? 1.462 2.317 13.031 1.00 75.75 253 ARG A C 1
ATOM 1970 O O . ARG A 1 253 ? 0.491 2.896 13.514 1.00 75.75 253 ARG A O 1
ATOM 1977 N N . LYS A 1 254 ? 1.935 1.170 13.509 1.00 80.94 254 LYS A N 1
ATOM 1978 C CA . LYS A 1 254 ? 1.480 0.505 14.734 1.00 80.94 254 LYS A CA 1
ATOM 1979 C C . LYS A 1 254 ? 1.604 1.446 15.945 1.00 80.94 254 LYS A C 1
ATOM 1981 O O . LYS A 1 254 ? 2.668 2.009 16.146 1.00 80.94 254 LYS A O 1
ATOM 1986 N N . ARG A 1 255 ? 0.565 1.592 16.773 1.00 90.06 255 ARG A N 1
ATOM 1987 C CA . ARG A 1 255 ? 0.595 2.437 17.992 1.00 90.06 255 ARG A CA 1
ATOM 1988 C C . ARG A 1 255 ? 0.798 1.599 19.269 1.00 90.06 255 ARG A C 1
ATOM 1990 O O . ARG A 1 255 ? 0.531 0.391 19.214 1.00 90.06 255 ARG A O 1
ATOM 1997 N N . PRO A 1 256 ? 1.298 2.187 20.374 1.00 88.94 256 PRO A N 1
ATOM 1998 C CA . PRO A 1 256 ? 1.414 1.516 21.665 1.00 88.94 256 PRO A CA 1
ATOM 1999 C C . PRO A 1 256 ? 0.097 0.998 22.238 1.00 88.94 256 PRO A C 1
ATOM 2001 O O . PRO A 1 256 ? -0.960 1.589 22.034 1.00 88.94 256 PRO A O 1
ATOM 2004 N N . THR A 1 257 ? 0.177 -0.084 23.003 1.00 86.94 257 THR A N 1
ATOM 2005 C CA . THR A 1 257 ? -0.916 -0.635 23.806 1.00 86.94 257 THR A CA 1
ATOM 2006 C C . THR A 1 257 ? -0.617 -0.439 25.287 1.00 86.94 257 THR A C 1
ATOM 2008 O O . THR A 1 257 ? 0.537 -0.454 25.707 1.00 86.94 257 THR A O 1
ATOM 2011 N N . ALA A 1 258 ? -1.662 -0.247 26.094 1.00 87.69 258 ALA A N 1
ATOM 2012 C CA . ALA A 1 258 ? -1.519 -0.244 27.550 1.00 87.69 258 ALA A CA 1
ATOM 2013 C C . ALA A 1 258 ? -1.309 -1.665 28.103 1.00 87.69 258 ALA A C 1
ATOM 2015 O O . ALA A 1 258 ? -0.652 -1.835 29.122 1.00 87.69 258 ALA A O 1
ATOM 2016 N N . THR A 1 259 ? -1.846 -2.680 27.420 1.00 89.00 259 THR A N 1
ATOM 2017 C CA . THR A 1 259 ? -1.650 -4.091 27.759 1.00 89.00 259 THR A CA 1
ATOM 2018 C C . THR A 1 259 ? -0.353 -4.622 27.151 1.00 89.00 259 THR A C 1
ATOM 2020 O O . THR A 1 259 ? -0.056 -4.271 25.999 1.00 89.00 259 THR A O 1
ATOM 2023 N N . PRO A 1 260 ? 0.375 -5.505 27.860 1.00 92.69 260 PRO A N 1
ATOM 2024 C CA . PRO A 1 260 ? 1.497 -6.230 27.288 1.00 92.69 260 PRO A CA 1
ATOM 2025 C C . PRO A 1 260 ? 1.068 -6.973 26.023 1.00 92.69 260 PRO A C 1
ATOM 2027 O O . PRO A 1 260 ? 0.050 -7.659 26.006 1.00 92.69 260 PRO A O 1
ATOM 2030 N N . LEU A 1 261 ? 1.848 -6.820 24.964 1.00 93.94 261 LEU A N 1
ATOM 2031 C CA . LEU A 1 261 ? 1.706 -7.544 23.709 1.00 93.94 261 LEU A CA 1
ATOM 2032 C C . LEU A 1 261 ? 3.094 -8.005 23.290 1.00 93.94 261 LEU A C 1
ATOM 2034 O O . LEU A 1 261 ? 4.034 -7.208 23.337 1.00 93.94 261 LEU A O 1
ATOM 2038 N N . LEU A 1 262 ? 3.214 -9.260 22.854 1.00 95.88 262 LEU A N 1
ATOM 2039 C CA . LEU A 1 262 ? 4.436 -9.777 22.240 1.00 95.88 262 LEU A CA 1
ATOM 2040 C C . LEU A 1 262 ? 4.087 -10.654 21.040 1.00 95.88 262 LEU A C 1
ATOM 2042 O O . LEU A 1 262 ? 3.554 -11.749 21.188 1.00 95.88 262 LEU A O 1
ATOM 2046 N N . ASN A 1 263 ? 4.445 -10.196 19.843 1.00 95.06 263 ASN A N 1
ATOM 2047 C CA . ASN A 1 263 ? 4.421 -11.020 18.641 1.00 95.06 263 ASN A CA 1
ATOM 2048 C C . ASN A 1 263 ? 5.851 -11.355 18.224 1.00 95.06 263 ASN A C 1
ATOM 2050 O O . ASN A 1 263 ? 6.691 -10.462 18.086 1.00 95.06 263 ASN A O 1
ATOM 2054 N N . LEU A 1 264 ? 6.096 -12.636 17.975 1.00 97.31 264 LEU A N 1
ATOM 2055 C CA . LEU A 1 264 ? 7.329 -13.142 17.389 1.00 97.31 264 LEU A CA 1
ATOM 2056 C C . LEU A 1 264 ? 6.974 -13.896 16.111 1.00 97.31 264 LEU A C 1
ATOM 2058 O O . LEU A 1 264 ? 6.049 -14.711 16.111 1.00 97.31 264 LEU A O 1
ATOM 2062 N N . SER A 1 265 ? 7.710 -13.665 15.028 1.00 95.94 265 SER A N 1
ATOM 2063 C CA . SER A 1 265 ? 7.592 -14.502 13.833 1.00 95.94 265 SER A CA 1
ATOM 2064 C C . SER A 1 265 ? 8.950 -14.943 13.317 1.00 95.94 265 SER A C 1
ATOM 2066 O O . SER A 1 265 ? 9.931 -14.201 13.378 1.00 95.94 265 SER A O 1
ATOM 2068 N N . ALA A 1 266 ? 8.986 -16.162 12.792 1.00 96.94 266 ALA A N 1
ATOM 2069 C CA . ALA A 1 266 ? 10.123 -16.722 12.088 1.00 96.94 266 ALA A CA 1
ATOM 2070 C C . ALA A 1 266 ? 9.661 -17.300 10.750 1.00 96.94 266 ALA A C 1
ATOM 2072 O O . ALA A 1 266 ? 8.639 -17.985 10.685 1.00 96.94 266 ALA A O 1
ATOM 2073 N N . HIS A 1 267 ? 10.421 -17.037 9.693 1.00 94.00 267 HIS A N 1
ATOM 2074 C CA . HIS A 1 267 ? 10.128 -17.502 8.344 1.00 94.00 267 HIS A CA 1
ATOM 2075 C C . HIS A 1 267 ? 11.342 -18.199 7.739 1.00 94.00 267 HIS A C 1
ATOM 2077 O O . HIS A 1 267 ? 12.472 -17.750 7.936 1.00 94.00 267 HIS A O 1
ATOM 2083 N N . LEU A 1 268 ? 11.089 -19.275 6.995 1.00 97.75 268 LEU A N 1
ATOM 2084 C CA . LEU A 1 268 ? 12.069 -20.004 6.194 1.00 97.75 268 LEU A CA 1
ATOM 2085 C C . LEU A 1 268 ? 11.454 -20.329 4.835 1.00 97.75 268 LEU A C 1
ATOM 2087 O O . LEU A 1 268 ? 10.381 -20.927 4.783 1.00 97.75 268 LEU A O 1
ATOM 2091 N N . GLY A 1 269 ? 12.114 -19.973 3.740 1.00 97.44 269 GLY A N 1
ATOM 2092 C CA . GLY A 1 269 ? 11.566 -20.173 2.403 1.00 97.44 269 GLY A CA 1
ATOM 2093 C C . GLY A 1 269 ? 12.580 -20.570 1.339 1.00 97.44 269 GLY A C 1
ATOM 2094 O O . GLY A 1 269 ? 13.776 -20.738 1.596 1.00 97.44 269 GLY A O 1
ATOM 2095 N N . SER A 1 270 ? 12.068 -20.741 0.120 1.00 97.62 270 SER A N 1
ATOM 2096 C CA . SER A 1 270 ? 12.863 -20.899 -1.099 1.00 97.62 270 SER A CA 1
ATOM 2097 C C . SER A 1 270 ? 13.964 -19.836 -1.181 1.00 97.62 270 SER A C 1
ATOM 2099 O O . SER A 1 270 ? 13.779 -18.709 -0.735 1.00 97.62 270 SER A O 1
ATOM 2101 N N . TRP A 1 271 ? 15.116 -20.211 -1.747 1.00 97.88 271 TRP A N 1
ATOM 2102 C CA . TRP A 1 271 ? 16.288 -19.327 -1.894 1.00 97.88 271 TRP A CA 1
ATOM 2103 C C . TRP A 1 271 ? 16.827 -18.797 -0.561 1.00 97.88 271 TRP A C 1
ATOM 2105 O O . TRP A 1 271 ? 17.193 -17.637 -0.419 1.00 97.88 271 TRP A O 1
ATOM 2115 N N . LYS A 1 272 ? 16.881 -19.686 0.438 1.00 98.00 272 LYS A N 1
ATOM 2116 C CA . LYS A 1 272 ? 17.392 -19.396 1.785 1.00 98.00 272 LYS A CA 1
ATOM 2117 C C . LYS A 1 272 ? 16.743 -18.165 2.435 1.00 98.00 272 LYS A C 1
ATOM 2119 O O . LYS A 1 272 ? 17.374 -17.569 3.302 1.00 98.00 272 LYS A O 1
ATOM 2124 N N . ASP A 1 273 ? 15.510 -17.821 2.058 1.00 96.44 273 ASP A N 1
ATOM 2125 C CA . ASP A 1 273 ? 14.775 -16.704 2.647 1.00 96.44 273 ASP A CA 1
ATOM 2126 C C . ASP A 1 273 ? 14.557 -16.959 4.137 1.00 96.44 273 ASP A C 1
ATOM 2128 O O . ASP A 1 273 ? 13.910 -17.935 4.523 1.00 96.44 273 ASP A O 1
ATOM 2132 N N . ARG A 1 274 ? 15.148 -16.115 4.976 1.00 97.69 274 ARG A N 1
ATOM 2133 C CA . ARG A 1 274 ? 15.087 -16.197 6.433 1.00 97.69 274 ARG A CA 1
ATOM 2134 C C . ARG A 1 274 ? 14.633 -14.855 6.951 1.00 97.69 274 ARG A C 1
ATOM 2136 O O . ARG A 1 274 ? 15.277 -13.849 6.669 1.00 97.69 274 ARG A O 1
ATOM 2143 N N . GLN A 1 275 ? 13.581 -14.837 7.759 1.00 96.62 275 GLN A N 1
ATOM 2144 C CA . GLN A 1 275 ? 13.119 -13.610 8.399 1.00 96.62 275 GLN A CA 1
ATOM 2145 C C . GLN A 1 275 ? 12.758 -13.853 9.858 1.00 96.62 275 GLN A C 1
ATOM 2147 O O . GLN A 1 275 ? 12.110 -14.843 10.185 1.00 96.62 275 GLN A O 1
ATOM 2152 N N . LEU A 1 276 ? 13.145 -12.916 10.718 1.00 97.75 276 LEU A N 1
ATOM 2153 C CA . LEU A 1 276 ? 12.744 -12.847 12.116 1.00 97.75 276 LEU A CA 1
ATOM 2154 C C . LEU A 1 276 ? 12.065 -11.507 12.370 1.00 97.75 276 LEU A C 1
ATOM 2156 O O . LEU A 1 276 ? 12.547 -10.467 11.911 1.00 97.75 276 LEU A O 1
ATOM 2160 N N . THR A 1 277 ? 10.958 -11.521 13.106 1.00 96.19 277 THR A N 1
ATOM 2161 C CA . THR A 1 277 ? 10.308 -10.296 13.575 1.00 96.19 277 THR A CA 1
ATOM 2162 C C . THR A 1 277 ? 9.980 -10.375 15.058 1.00 96.19 277 THR A C 1
ATOM 2164 O O . THR A 1 277 ? 9.644 -11.437 15.582 1.00 96.19 277 THR A O 1
ATOM 2167 N N . VAL A 1 278 ? 10.098 -9.229 15.722 1.00 97.50 278 VAL A N 1
ATOM 2168 C CA . VAL A 1 278 ? 9.735 -9.013 17.122 1.00 97.50 278 VAL A CA 1
ATOM 2169 C C . VAL A 1 278 ? 8.887 -7.753 17.178 1.00 97.50 278 VAL A C 1
ATOM 2171 O O . VAL A 1 278 ? 9.234 -6.744 16.570 1.00 97.50 278 VAL A O 1
ATOM 2174 N N . ASP A 1 279 ? 7.777 -7.791 17.895 1.00 96.75 279 ASP A N 1
ATOM 2175 C CA . ASP A 1 279 ? 6.897 -6.645 18.105 1.00 96.75 279 ASP A CA 1
ATOM 2176 C C . ASP A 1 279 ? 6.345 -6.715 19.522 1.00 96.75 279 ASP A C 1
ATOM 2178 O O . ASP A 1 279 ? 5.585 -7.625 19.846 1.00 96.75 279 ASP A O 1
ATOM 2182 N N . ALA A 1 280 ? 6.762 -5.770 20.355 1.00 96.94 280 ALA A N 1
ATOM 2183 C CA . ALA A 1 280 ? 6.437 -5.710 21.766 1.00 96.94 280 ALA A CA 1
ATOM 2184 C C . ALA A 1 280 ? 5.839 -4.349 22.118 1.00 96.94 280 ALA A C 1
ATOM 2186 O O . ALA A 1 280 ? 6.305 -3.310 21.646 1.00 96.94 280 ALA A O 1
ATOM 2187 N N . SER A 1 281 ? 4.819 -4.332 22.968 1.00 96.88 281 SER A N 1
ATOM 2188 C CA . SER A 1 281 ? 4.199 -3.090 23.427 1.00 96.88 281 SER A CA 1
ATOM 2189 C C . SER A 1 281 ? 3.681 -3.222 24.850 1.00 96.88 281 SER A C 1
ATOM 2191 O O . SER A 1 281 ? 3.273 -4.312 25.241 1.00 96.88 281 SER A O 1
ATOM 2193 N N . ASN A 1 282 ? 3.743 -2.137 25.627 1.00 97.19 282 ASN A N 1
ATOM 2194 C CA . ASN A 1 282 ? 3.248 -2.103 27.001 1.00 97.19 282 ASN A CA 1
ATOM 2195 C C . ASN A 1 282 ? 3.071 -0.659 27.516 1.00 97.19 282 ASN A C 1
ATOM 2197 O O . ASN A 1 282 ? 3.622 0.290 26.945 1.00 97.19 282 ASN A O 1
ATOM 2201 N N . ALA A 1 283 ? 2.382 -0.502 28.648 1.00 97.56 283 ALA A N 1
ATOM 2202 C CA . ALA A 1 283 ? 2.513 0.674 29.503 1.00 97.56 283 ALA A CA 1
ATOM 2203 C C . ALA A 1 283 ? 3.957 0.821 30.033 1.00 97.56 283 ALA A C 1
ATOM 2205 O O . ALA A 1 283 ? 4.636 -0.169 30.305 1.00 97.56 283 ALA A O 1
ATOM 2206 N N . LEU A 1 284 ? 4.426 2.065 30.168 1.00 97.38 284 LEU A N 1
ATOM 2207 C CA . LEU A 1 284 ? 5.756 2.420 30.689 1.00 97.38 284 LEU A CA 1
ATOM 2208 C C . LEU A 1 284 ? 5.702 3.035 32.093 1.00 97.38 284 LEU A C 1
ATOM 2210 O O . LEU A 1 284 ? 6.739 3.263 32.708 1.00 97.38 284 LEU A O 1
ATOM 2214 N N . ASN A 1 285 ? 4.503 3.321 32.592 1.00 96.81 285 ASN A N 1
ATOM 2215 C CA . ASN A 1 285 ? 4.258 3.767 33.953 1.00 96.81 285 ASN A CA 1
ATOM 2216 C C . ASN A 1 285 ? 3.031 3.057 34.533 1.00 96.81 285 ASN A C 1
ATOM 2218 O O . ASN A 1 285 ? 2.203 2.515 33.802 1.00 96.81 285 ASN A O 1
ATOM 2222 N N . GLU A 1 286 ? 2.904 3.091 35.857 1.00 93.50 286 GLU A N 1
ATOM 2223 C CA . GLU A 1 286 ? 1.827 2.403 36.581 1.00 93.50 286 GLU A CA 1
ATOM 2224 C C . GLU A 1 286 ? 0.429 2.891 36.178 1.00 93.50 286 GLU A C 1
ATOM 2226 O O . GLU A 1 286 ? -0.513 2.105 36.134 1.00 93.50 286 GLU A O 1
ATOM 2231 N N . SER A 1 287 ? 0.283 4.177 35.837 1.00 93.44 287 SER A N 1
ATOM 2232 C CA . SER A 1 287 ? -1.003 4.753 35.426 1.00 93.44 287 SER A CA 1
ATOM 2233 C C . SER A 1 287 ? -1.419 4.398 33.994 1.00 93.44 287 SER A C 1
ATOM 2235 O O . SER A 1 287 ? -2.543 4.709 33.601 1.00 93.44 287 SER A O 1
ATOM 2237 N N . GLY A 1 288 ? -0.527 3.821 33.180 1.00 93.44 288 GLY A N 1
ATOM 2238 C CA . GLY A 1 288 ? -0.760 3.578 31.753 1.00 93.44 288 GLY A CA 1
ATOM 2239 C C . GLY A 1 288 ? -0.896 4.847 30.903 1.00 93.44 288 GLY A C 1
ATOM 2240 O O . GLY A 1 288 ? -1.203 4.750 29.712 1.00 93.44 288 GLY A O 1
ATOM 2241 N N . SER A 1 289 ? -0.665 6.029 31.490 1.00 95.19 289 SER A N 1
ATOM 2242 C CA . SER A 1 289 ? -0.697 7.312 30.780 1.00 95.19 289 SER A CA 1
ATOM 2243 C C . SER A 1 289 ? 0.521 7.511 29.884 1.00 95.19 289 SER A C 1
ATOM 2245 O O . SER A 1 289 ? 0.487 8.377 29.016 1.00 95.19 289 SER A O 1
ATOM 2247 N N . VAL A 1 290 ? 1.580 6.716 30.071 1.00 98.19 290 VAL A N 1
ATOM 2248 C CA . VAL A 1 290 ? 2.729 6.631 29.169 1.00 98.19 290 VAL A CA 1
ATOM 2249 C C . VAL A 1 290 ? 2.826 5.203 28.638 1.00 98.19 290 VAL A C 1
ATOM 2251 O O . VAL A 1 290 ? 2.847 4.246 29.411 1.00 98.19 290 VAL A O 1
ATOM 2254 N N . ARG A 1 291 ? 2.881 5.041 27.314 1.00 98.44 291 ARG A N 1
ATOM 2255 C CA . ARG A 1 291 ? 2.876 3.738 26.626 1.00 98.44 291 ARG A CA 1
ATOM 2256 C C . ARG A 1 291 ? 3.997 3.668 25.601 1.00 98.44 291 ARG A C 1
ATOM 2258 O O . ARG A 1 291 ? 4.305 4.667 24.958 1.00 98.44 291 ARG A O 1
ATOM 2265 N N . GLY A 1 292 ? 4.572 2.485 25.417 1.00 97.75 292 GLY A N 1
ATOM 2266 C CA . GLY A 1 292 ? 5.673 2.236 24.493 1.00 97.75 292 GLY A CA 1
ATOM 2267 C C . GLY A 1 292 ? 5.394 1.078 23.540 1.00 97.75 292 GLY A C 1
ATOM 2268 O O . GLY A 1 292 ? 4.695 0.119 23.878 1.00 97.75 292 GLY A O 1
ATOM 2269 N N . ARG A 1 293 ? 5.965 1.146 22.337 1.00 98.19 293 ARG A N 1
ATOM 2270 C CA . ARG A 1 293 ? 6.024 0.019 21.397 1.00 98.19 293 ARG A CA 1
ATOM 2271 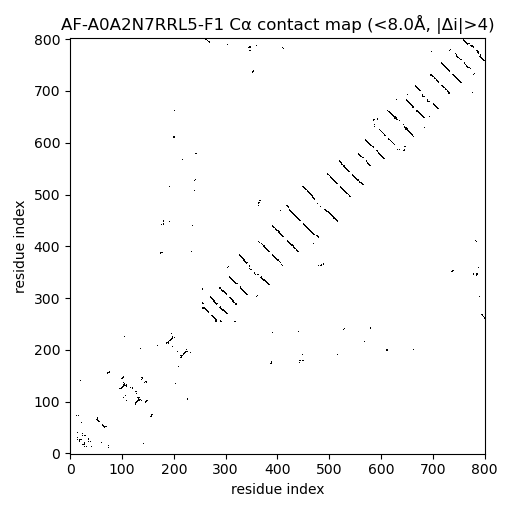C C . ARG A 1 293 ? 7.368 -0.027 20.706 1.00 98.19 293 ARG A C 1
ATOM 2273 O O . ARG A 1 293 ? 7.847 1.004 20.246 1.00 98.19 293 ARG A O 1
ATOM 2280 N N . VAL A 1 294 ? 7.925 -1.226 20.592 1.00 98.25 294 VAL A N 1
ATOM 2281 C CA . VAL A 1 294 ? 9.135 -1.511 19.827 1.00 98.25 294 VAL A CA 1
ATOM 2282 C C . VAL A 1 294 ? 8.834 -2.637 18.852 1.00 98.25 294 VAL A C 1
ATOM 2284 O O . VAL A 1 294 ? 8.293 -3.668 19.239 1.00 98.25 294 VAL A O 1
ATOM 2287 N N . ALA A 1 295 ? 9.197 -2.454 17.587 1.00 96.62 295 ALA A N 1
ATOM 2288 C CA . ALA A 1 295 ? 9.164 -3.520 16.599 1.00 96.62 295 ALA A CA 1
ATOM 2289 C C . ALA A 1 295 ? 10.494 -3.589 15.852 1.00 96.62 295 ALA A C 1
ATOM 2291 O O . ALA A 1 295 ? 11.066 -2.565 15.484 1.00 96.62 295 ALA A O 1
ATOM 2292 N N . ALA A 1 296 ? 10.979 -4.797 15.607 1.00 97.25 296 ALA A N 1
ATOM 2293 C CA . ALA A 1 296 ? 12.189 -5.053 14.852 1.00 97.25 296 ALA A CA 1
ATOM 2294 C C . ALA A 1 296 ? 11.958 -6.184 13.850 1.00 97.25 296 ALA A C 1
ATOM 2296 O O . ALA A 1 296 ? 11.219 -7.133 14.112 1.00 97.25 296 ALA A O 1
ATOM 2297 N N . SER A 1 297 ? 12.601 -6.092 12.692 1.00 96.25 297 SER A N 1
ATOM 2298 C CA . SER A 1 297 ? 12.651 -7.178 11.720 1.00 96.25 297 SER A CA 1
ATOM 2299 C C . SER A 1 297 ? 14.035 -7.284 11.106 1.00 96.25 297 SER A C 1
ATOM 2301 O O . SER A 1 297 ? 14.723 -6.279 10.918 1.00 96.25 297 SER A O 1
ATOM 2303 N N . TRP A 1 298 ? 14.428 -8.510 10.795 1.00 98.19 298 TRP A N 1
ATOM 2304 C CA . TRP A 1 298 ? 15.633 -8.833 10.050 1.00 98.19 298 TRP A CA 1
ATOM 2305 C C . TRP A 1 298 ? 15.286 -9.906 9.025 1.00 98.19 298 TRP A C 1
ATOM 2307 O O . TRP A 1 298 ? 14.604 -10.872 9.362 1.00 98.19 298 TRP A O 1
ATOM 2317 N N . ARG A 1 299 ? 15.732 -9.726 7.785 1.00 97.81 299 ARG A N 1
ATOM 2318 C CA . ARG A 1 299 ? 15.554 -10.665 6.683 1.00 97.81 299 ARG A CA 1
ATOM 2319 C C . ARG A 1 299 ? 16.834 -10.771 5.868 1.00 97.81 299 ARG A C 1
ATOM 2321 O O . ARG A 1 299 ? 17.432 -9.746 5.551 1.00 97.81 299 ARG A O 1
ATOM 2328 N N . ASP A 1 300 ? 17.197 -11.987 5.493 1.00 98.31 300 ASP A N 1
ATOM 2329 C CA . ASP A 1 300 ? 18.272 -12.305 4.553 1.00 98.31 300 ASP A CA 1
ATOM 2330 C C . ASP A 1 300 ? 17.753 -13.370 3.581 1.00 98.31 300 ASP A C 1
ATOM 2332 O O . ASP A 1 300 ? 17.239 -14.402 4.015 1.00 98.31 300 ASP A O 1
ATOM 2336 N N . SER A 1 301 ? 17.808 -13.090 2.282 1.00 97.50 301 SER A N 1
ATOM 2337 C CA . SER A 1 301 ? 17.231 -13.943 1.244 1.00 97.50 301 SER A CA 1
ATOM 2338 C C . SER A 1 301 ? 18.063 -13.890 -0.024 1.00 97.50 301 SER A C 1
ATOM 2340 O O . SER A 1 301 ? 18.265 -12.814 -0.592 1.00 97.50 301 SER A O 1
ATOM 2342 N N . ASP A 1 302 ? 18.443 -15.059 -0.532 1.00 98.00 302 ASP A N 1
ATOM 2343 C CA . ASP A 1 302 ? 18.900 -15.179 -1.913 1.00 98.00 302 ASP A CA 1
ATOM 2344 C C . ASP A 1 302 ? 17.690 -15.018 -2.856 1.00 98.00 302 ASP A C 1
ATOM 2346 O O . ASP A 1 302 ? 16.525 -15.112 -2.447 1.00 98.00 302 ASP A O 1
ATOM 2350 N N . SER A 1 303 ? 17.957 -14.732 -4.126 1.00 95.94 303 SER A N 1
ATOM 2351 C CA . SER A 1 303 ? 16.957 -14.727 -5.196 1.00 95.94 303 SER A CA 1
ATOM 2352 C C . SER A 1 303 ? 16.981 -16.045 -5.971 1.00 95.94 303 SER A C 1
ATOM 2354 O O . SER A 1 303 ? 17.914 -16.839 -5.874 1.00 95.94 303 SER A O 1
ATOM 2356 N N . PHE A 1 304 ? 15.972 -16.253 -6.817 1.00 97.12 304 PHE A N 1
ATOM 2357 C CA . PHE A 1 304 ? 16.052 -17.261 -7.876 1.00 97.12 304 PHE A CA 1
ATOM 2358 C C . PHE A 1 304 ? 17.008 -16.861 -9.004 1.00 97.12 304 PHE A C 1
ATOM 2360 O O . PHE A 1 304 ? 17.395 -17.719 -9.792 1.00 97.12 304 PHE A O 1
ATOM 2367 N N . VAL A 1 305 ? 17.330 -15.567 -9.105 1.00 96.88 305 VAL A N 1
ATOM 2368 C CA . VAL A 1 305 ? 18.405 -15.046 -9.952 1.00 96.88 305 VAL A CA 1
ATOM 2369 C C . VAL A 1 305 ? 19.721 -15.272 -9.222 1.00 96.88 305 VAL A C 1
ATOM 2371 O O . VAL A 1 305 ? 19.857 -14.851 -8.073 1.00 96.88 305 VAL A O 1
ATOM 2374 N N . ASP A 1 306 ? 20.671 -15.926 -9.885 1.00 95.81 306 ASP A N 1
ATOM 2375 C CA . ASP A 1 306 ? 21.971 -16.255 -9.310 1.00 95.81 306 ASP A CA 1
ATOM 2376 C C . ASP A 1 306 ? 22.679 -14.985 -8.817 1.00 95.81 306 ASP A C 1
ATOM 2378 O O . ASP A 1 306 ? 22.467 -13.893 -9.346 1.00 95.81 306 ASP A O 1
ATOM 2382 N N . VAL A 1 307 ? 23.532 -15.129 -7.798 1.00 96.62 307 VAL A N 1
ATOM 2383 C CA . VAL A 1 307 ? 24.313 -14.048 -7.158 1.00 96.62 307 VAL A CA 1
ATOM 2384 C C . VAL A 1 307 ? 23.499 -13.063 -6.310 1.00 96.62 307 VAL A C 1
ATOM 2386 O O . VAL A 1 307 ? 24.011 -12.579 -5.300 1.00 96.62 307 VAL A O 1
ATOM 2389 N N . VAL A 1 308 ? 22.248 -12.773 -6.674 1.00 97.50 308 VAL A N 1
ATOM 2390 C CA . VAL A 1 308 ? 21.440 -11.754 -5.993 1.00 97.50 308 VAL A CA 1
ATOM 2391 C C . VAL A 1 308 ? 21.095 -12.194 -4.568 1.00 97.50 308 VAL A C 1
ATOM 2393 O O . VAL A 1 308 ? 20.425 -13.208 -4.364 1.00 97.50 308 VAL A O 1
ATOM 2396 N N . ASN A 1 309 ? 21.471 -11.376 -3.587 1.00 98.38 309 ASN A N 1
ATOM 2397 C CA . ASN A 1 309 ? 21.135 -11.554 -2.176 1.00 98.38 309 ASN A CA 1
ATOM 2398 C C . ASN A 1 309 ? 20.585 -10.243 -1.598 1.00 98.38 309 ASN A C 1
ATOM 2400 O O . ASN A 1 309 ? 21.110 -9.164 -1.863 1.00 98.38 309 ASN A O 1
ATOM 2404 N N . ASN A 1 310 ? 19.510 -10.325 -0.816 1.00 96.56 310 ASN A N 1
ATOM 2405 C CA . ASN A 1 310 ? 18.822 -9.180 -0.231 1.00 96.56 310 ASN A CA 1
ATOM 2406 C C . ASN A 1 310 ? 18.801 -9.284 1.293 1.00 96.56 310 ASN A C 1
ATOM 2408 O O . ASN A 1 310 ? 18.216 -10.210 1.853 1.00 96.56 310 ASN A O 1
ATOM 2412 N N . LYS A 1 311 ? 19.357 -8.272 1.956 1.00 98.06 311 LYS A N 1
ATOM 2413 C CA . LYS A 1 311 ? 19.389 -8.118 3.411 1.00 98.06 311 LYS A CA 1
ATOM 2414 C C . LYS A 1 311 ? 18.586 -6.893 3.804 1.00 98.06 311 LYS A C 1
ATOM 2416 O O . LYS A 1 311 ? 18.922 -5.785 3.398 1.00 98.06 311 LYS A O 1
ATOM 2421 N N . ASN A 1 312 ? 17.559 -7.076 4.620 1.00 94.50 312 ASN A N 1
ATOM 2422 C CA . ASN A 1 312 ? 16.704 -5.999 5.102 1.00 94.50 312 ASN A CA 1
ATOM 2423 C C . ASN A 1 312 ? 16.622 -6.044 6.624 1.00 94.50 312 ASN A C 1
ATOM 2425 O O . ASN A 1 312 ? 16.360 -7.092 7.206 1.00 94.50 312 ASN A O 1
ATOM 2429 N N . SER A 1 313 ? 16.790 -4.903 7.278 1.00 95.69 313 SER A N 1
ATOM 2430 C CA . SER A 1 313 ? 16.511 -4.753 8.699 1.00 95.69 313 SER A CA 1
ATOM 2431 C C . SER A 1 313 ? 15.686 -3.503 8.956 1.00 95.69 313 SER A C 1
ATOM 2433 O O . SER A 1 313 ? 15.775 -2.500 8.248 1.00 95.69 313 SER A O 1
ATOM 2435 N N . THR A 1 314 ? 14.810 -3.568 9.949 1.00 94.44 314 THR A N 1
ATOM 2436 C CA . THR A 1 314 ? 13.997 -2.429 10.374 1.00 94.44 314 THR A CA 1
ATOM 2437 C C . THR A 1 314 ? 13.887 -2.432 11.882 1.00 94.44 314 THR A C 1
ATOM 2439 O O . THR A 1 314 ? 13.648 -3.481 12.469 1.00 94.44 314 THR A O 1
ATOM 2442 N N . VAL A 1 315 ? 14.035 -1.264 12.495 1.00 97.81 315 VAL A N 1
ATOM 2443 C CA . VAL A 1 315 ? 13.769 -1.017 13.912 1.00 97.81 315 VAL A CA 1
ATOM 2444 C C . VAL A 1 315 ? 12.791 0.143 14.004 1.00 97.81 315 VAL A C 1
ATOM 2446 O O . VAL A 1 315 ? 12.924 1.134 13.292 1.00 97.81 315 VAL A O 1
ATOM 2449 N N . TYR A 1 316 ? 11.805 0.012 14.874 1.00 96.81 316 TYR A N 1
ATOM 2450 C CA . TYR A 1 316 ? 10.749 0.975 15.129 1.00 96.81 316 TYR A CA 1
ATOM 2451 C C . TYR A 1 316 ? 10.553 1.102 16.632 1.00 96.81 316 TYR A C 1
ATOM 2453 O O . TYR A 1 316 ? 10.475 0.089 17.324 1.00 96.81 316 TYR A O 1
ATOM 2461 N N . ALA A 1 317 ? 10.439 2.329 17.123 1.00 98.19 317 ALA A N 1
ATOM 2462 C CA . ALA A 1 317 ? 10.082 2.620 18.499 1.00 98.19 317 ALA A CA 1
ATOM 2463 C C . ALA A 1 317 ? 9.151 3.832 18.554 1.00 98.19 317 ALA A C 1
ATOM 2465 O O . ALA A 1 317 ? 9.293 4.778 17.780 1.00 98.19 317 ALA A O 1
ATOM 2466 N N . ILE A 1 318 ? 8.200 3.820 19.475 1.00 98.31 318 ILE A N 1
ATOM 2467 C CA . ILE A 1 318 ? 7.309 4.951 19.730 1.00 98.31 318 ILE A CA 1
ATOM 2468 C C . ILE A 1 318 ? 6.943 4.984 21.209 1.00 98.31 318 ILE A C 1
ATOM 2470 O O . ILE A 1 318 ? 6.727 3.937 21.824 1.00 98.31 318 ILE A O 1
ATOM 2474 N N . VAL A 1 319 ? 6.849 6.194 21.750 1.00 98.69 319 VAL A N 1
ATOM 2475 C CA . VAL A 1 319 ? 6.289 6.482 23.067 1.00 98.69 319 VAL A CA 1
ATOM 2476 C C . VAL A 1 319 ? 5.118 7.439 22.893 1.00 98.69 319 VAL A C 1
ATOM 2478 O O . VAL A 1 319 ? 5.204 8.415 22.149 1.00 98.69 319 VAL A O 1
ATOM 2481 N N . GLU A 1 320 ? 4.024 7.158 23.583 1.00 98.31 320 GLU A N 1
ATOM 2482 C CA . GLU A 1 320 ? 2.879 8.053 23.706 1.00 98.31 320 GLU A CA 1
ATOM 2483 C C . GLU A 1 320 ? 2.672 8.447 25.160 1.00 98.31 320 GLU A C 1
ATOM 2485 O O . GLU A 1 320 ? 2.822 7.608 26.047 1.00 98.31 320 GLU A O 1
ATOM 2490 N N . ALA A 1 321 ? 2.266 9.692 25.387 1.00 98.19 321 ALA A N 1
ATOM 2491 C CA . ALA A 1 321 ? 1.886 10.213 26.687 1.00 98.19 321 ALA A CA 1
ATOM 2492 C C . ALA A 1 321 ? 0.544 10.954 26.604 1.00 98.19 321 ALA A C 1
ATOM 2494 O O . ALA A 1 321 ? 0.346 11.824 25.752 1.00 98.19 321 ALA A O 1
ATOM 2495 N N . ASP A 1 322 ? -0.367 10.640 27.517 1.00 97.88 322 ASP A N 1
ATOM 2496 C CA . ASP A 1 322 ? -1.582 11.417 27.746 1.00 97.88 322 ASP A CA 1
ATOM 2497 C C . ASP A 1 322 ? -1.210 12.636 28.619 1.00 97.88 322 ASP A C 1
ATOM 2499 O O . ASP A 1 322 ? -1.053 12.521 29.833 1.00 97.88 322 ASP A O 1
ATOM 2503 N N . LEU A 1 323 ? -0.998 13.800 27.986 1.00 96.88 323 LEU A N 1
ATOM 2504 C CA . LEU A 1 323 ? -0.576 15.050 28.647 1.00 96.88 323 LEU A CA 1
ATOM 2505 C C . LEU A 1 323 ? -1.694 15.640 29.514 1.00 96.88 323 LEU A C 1
ATOM 2507 O O . LEU A 1 323 ? -1.449 16.245 30.554 1.00 96.88 323 LEU A O 1
ATOM 2511 N N . THR A 1 324 ? -2.930 15.475 29.052 1.00 95.69 324 THR A N 1
ATOM 2512 C CA . THR A 1 324 ? -4.165 15.776 29.776 1.00 95.69 324 THR A CA 1
ATOM 2513 C C . THR A 1 324 ? -5.195 14.699 29.417 1.00 95.69 324 THR A C 1
ATOM 2515 O O . THR A 1 324 ? -4.984 13.941 28.467 1.00 95.69 324 THR A O 1
ATOM 2518 N N . PRO A 1 325 ? -6.368 14.648 30.073 1.00 93.81 325 PRO A N 1
ATOM 2519 C CA . PRO A 1 325 ? -7.431 13.735 29.656 1.00 93.81 325 PRO A CA 1
ATOM 2520 C C . PRO A 1 325 ? -7.892 13.935 28.202 1.00 93.81 325 PRO A C 1
ATOM 2522 O O . PRO A 1 325 ? -8.425 13.007 27.597 1.00 93.81 325 PRO A O 1
ATOM 2525 N N . SER A 1 326 ? -7.717 15.126 27.619 1.00 94.31 326 SER A N 1
ATOM 2526 C CA . SER A 1 326 ? -8.139 15.460 26.251 1.00 94.31 326 SER A CA 1
ATOM 2527 C C . SER A 1 326 ? -6.994 15.546 25.239 1.00 94.31 326 SER A C 1
ATOM 2529 O O . SER A 1 326 ? -7.286 15.608 24.041 1.00 94.31 326 SER A O 1
ATOM 2531 N N . THR A 1 327 ? -5.739 15.507 25.693 1.00 96.25 327 THR A N 1
ATOM 2532 C CA . THR A 1 327 ? -4.550 15.736 24.867 1.00 96.25 327 THR A CA 1
ATOM 2533 C C . THR A 1 327 ? -3.570 14.571 24.967 1.00 96.25 327 THR A C 1
ATOM 2535 O O . THR A 1 327 ? -3.032 14.304 26.040 1.00 96.25 327 THR A O 1
ATOM 2538 N N . THR A 1 328 ? -3.270 13.936 23.835 1.00 96.50 328 THR A N 1
ATOM 2539 C CA . THR A 1 328 ? -2.265 12.867 23.725 1.00 96.50 328 THR A CA 1
ATOM 2540 C C . THR A 1 328 ? -1.141 13.325 22.801 1.00 96.50 328 THR A C 1
ATOM 2542 O O . THR A 1 328 ? -1.402 13.844 21.715 1.00 96.50 328 THR A O 1
ATOM 2545 N N . ALA A 1 329 ? 0.104 13.113 23.217 1.00 98.00 329 ALA A N 1
ATOM 2546 C CA . ALA A 1 329 ? 1.291 13.341 22.405 1.00 98.00 329 ALA A CA 1
ATOM 2547 C C . ALA A 1 329 ? 2.004 12.015 22.122 1.00 98.00 329 ALA A C 1
ATOM 2549 O O . ALA A 1 329 ? 2.066 11.141 22.984 1.00 98.00 329 ALA A O 1
ATOM 2550 N N . GLY A 1 330 ? 2.556 11.868 20.924 1.00 97.19 330 GLY A N 1
ATOM 2551 C CA . GLY A 1 330 ? 3.383 10.740 20.520 1.00 97.19 330 GLY A CA 1
ATOM 2552 C C . GLY A 1 330 ? 4.697 11.223 19.928 1.00 97.19 330 GLY A C 1
ATOM 2553 O O . GLY A 1 330 ? 4.719 12.206 19.193 1.00 97.19 330 GLY A O 1
ATOM 2554 N N . ILE A 1 331 ? 5.786 10.521 20.227 1.00 98.44 331 ILE A N 1
ATOM 2555 C CA . ILE A 1 331 ? 7.077 10.684 19.558 1.00 98.44 331 ILE A CA 1
ATOM 2556 C C . ILE A 1 331 ? 7.640 9.307 19.234 1.00 98.44 331 ILE A C 1
ATOM 2558 O O . ILE A 1 331 ? 7.584 8.383 20.047 1.00 98.44 331 ILE A O 1
ATOM 2562 N N . GLY A 1 332 ? 8.172 9.145 18.031 1.00 97.69 332 GLY A N 1
ATOM 2563 C CA . GLY A 1 332 ? 8.736 7.879 17.613 1.00 97.69 332 GLY A CA 1
ATOM 2564 C C . GLY A 1 332 ? 9.816 8.013 16.561 1.00 97.69 332 GLY A C 1
ATOM 2565 O O . GLY A 1 332 ? 10.061 9.072 15.982 1.00 97.69 332 GLY A O 1
ATOM 2566 N N . PHE A 1 333 ? 10.470 6.885 16.338 1.00 97.62 333 PHE A N 1
ATOM 2567 C CA . PHE A 1 333 ? 11.591 6.729 15.440 1.00 97.62 333 PHE A CA 1
ATOM 2568 C C . PHE A 1 333 ? 11.473 5.405 14.686 1.00 97.62 333 PHE A C 1
ATOM 2570 O O . PHE A 1 333 ? 11.065 4.386 15.246 1.00 97.62 333 PHE A O 1
ATOM 2577 N N . SER A 1 334 ? 11.866 5.394 13.417 1.00 95.31 334 SER A N 1
ATOM 2578 C CA . SER A 1 334 ? 12.140 4.163 12.683 1.00 95.31 334 SER A CA 1
ATOM 2579 C C . SER A 1 334 ? 13.416 4.273 11.875 1.00 95.31 334 SER A C 1
ATOM 2581 O O . SER A 1 334 ? 13.646 5.288 11.227 1.00 95.31 334 SER A O 1
ATOM 2583 N N . ARG A 1 335 ? 14.182 3.187 11.824 1.00 97.06 335 ARG A N 1
ATOM 2584 C CA . ARG A 1 335 ? 15.299 3.005 10.904 1.00 97.06 335 ARG A CA 1
ATOM 2585 C C . ARG A 1 335 ? 15.066 1.769 10.065 1.00 97.06 335 ARG A C 1
ATOM 2587 O O . ARG A 1 335 ? 14.872 0.690 10.616 1.00 97.06 335 ARG A O 1
ATOM 2594 N N . GLN A 1 336 ? 15.159 1.915 8.755 1.00 93.88 336 GLN A N 1
ATOM 2595 C CA . GLN A 1 336 ? 15.202 0.810 7.813 1.00 93.88 336 GLN A CA 1
ATOM 2596 C C . GLN A 1 336 ? 16.544 0.824 7.088 1.00 93.88 336 GLN A C 1
ATOM 2598 O O . GLN A 1 336 ? 16.977 1.858 6.585 1.00 93.88 336 GLN A O 1
ATOM 2603 N N . HIS A 1 337 ? 17.196 -0.329 7.038 1.00 97.62 337 HIS A N 1
ATOM 2604 C CA . HIS A 1 337 ? 18.409 -0.551 6.271 1.00 97.62 337 HIS A CA 1
ATOM 2605 C C . HIS A 1 337 ? 18.161 -1.694 5.290 1.00 97.62 337 HIS A C 1
ATOM 2607 O O . HIS A 1 337 ? 17.669 -2.753 5.679 1.00 97.62 337 HIS A O 1
ATOM 2613 N N . SER A 1 338 ? 18.501 -1.491 4.023 1.00 95.88 338 SER A N 1
ATOM 2614 C CA . SER A 1 338 ? 18.434 -2.529 2.996 1.00 95.88 338 SER A CA 1
ATOM 2615 C C . SER A 1 338 ? 19.739 -2.590 2.222 1.00 95.88 338 SER A C 1
ATOM 2617 O O . SER A 1 338 ? 20.265 -1.551 1.815 1.00 95.88 338 SER A O 1
ATOM 2619 N N . ARG A 1 339 ? 20.227 -3.796 1.957 1.00 97.62 339 ARG A N 1
ATOM 2620 C CA . ARG A 1 339 ? 21.363 -4.056 1.083 1.00 97.62 339 ARG A CA 1
ATOM 2621 C C . ARG A 1 339 ? 21.016 -5.173 0.108 1.00 97.62 339 ARG A C 1
ATOM 2623 O O . ARG A 1 339 ? 20.668 -6.268 0.532 1.00 97.62 339 ARG A O 1
ATOM 2630 N N . THR A 1 340 ? 21.171 -4.901 -1.176 1.00 97.25 340 THR A N 1
ATOM 2631 C CA . THR A 1 340 ? 21.160 -5.904 -2.238 1.00 97.25 340 THR A CA 1
ATOM 2632 C C . THR A 1 340 ? 22.592 -6.098 -2.712 1.00 97.25 340 THR A C 1
ATOM 2634 O O . THR A 1 340 ? 23.208 -5.142 -3.180 1.00 97.25 340 THR A O 1
ATOM 2637 N N . ASP A 1 341 ? 23.120 -7.305 -2.570 1.00 97.62 341 ASP A N 1
ATOM 2638 C CA . ASP A 1 341 ? 24.352 -7.758 -3.217 1.00 97.62 341 ASP A CA 1
ATOM 2639 C C . ASP A 1 341 ? 23.969 -8.399 -4.565 1.00 97.62 341 ASP A C 1
ATOM 2641 O O . ASP A 1 341 ? 22.938 -9.066 -4.650 1.00 97.62 341 ASP A O 1
ATOM 2645 N N . GLY A 1 342 ? 24.742 -8.163 -5.628 1.00 95.44 342 GLY A N 1
ATOM 2646 C CA . GLY A 1 342 ? 24.395 -8.601 -6.984 1.00 95.44 342 GLY A CA 1
ATOM 2647 C C . GLY A 1 342 ? 23.205 -7.825 -7.562 1.00 95.44 342 GLY A C 1
ATOM 2648 O O . GLY A 1 342 ? 22.078 -8.312 -7.604 1.00 95.44 342 GLY A O 1
ATOM 2649 N N . VAL A 1 343 ? 23.415 -6.591 -8.023 1.00 93.56 343 VAL A N 1
ATOM 2650 C CA . VAL A 1 343 ? 22.329 -5.736 -8.532 1.00 93.56 343 VAL A CA 1
ATOM 2651 C C . VAL A 1 343 ? 21.896 -6.178 -9.930 1.00 93.56 343 VAL A C 1
ATOM 2653 O O . VAL A 1 343 ? 22.490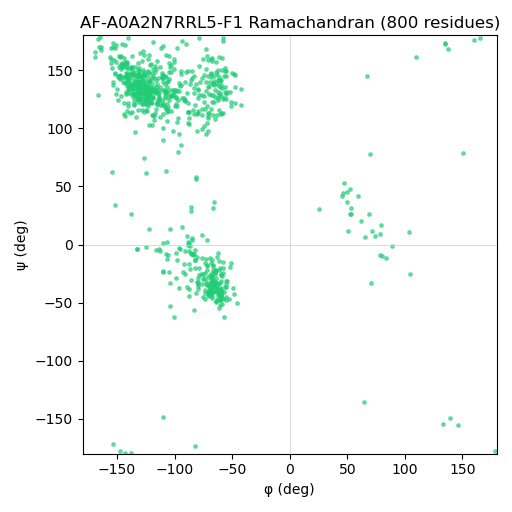 -5.814 -10.945 1.00 93.56 343 VAL A O 1
ATOM 2656 N N . PHE A 1 344 ? 20.799 -6.928 -9.990 1.00 90.94 344 PHE A N 1
ATOM 2657 C CA . PHE A 1 344 ? 20.218 -7.392 -11.245 1.00 90.94 344 PHE A CA 1
ATOM 2658 C C . PHE A 1 344 ? 19.456 -6.276 -11.977 1.00 90.94 344 PHE A C 1
ATOM 2660 O O . PHE A 1 344 ? 18.436 -5.776 -11.493 1.00 90.94 344 PHE A O 1
ATOM 2667 N N . VAL A 1 345 ? 19.929 -5.896 -13.169 1.00 86.31 345 VAL A N 1
ATOM 2668 C CA . VAL A 1 345 ? 19.277 -4.848 -13.985 1.00 86.31 345 VAL A CA 1
ATOM 2669 C C . VAL A 1 345 ? 18.155 -5.394 -14.867 1.00 86.31 345 VAL A C 1
ATOM 2671 O O . VAL A 1 345 ? 17.144 -4.712 -15.056 1.00 86.31 345 VAL A O 1
ATOM 2674 N N . GLY A 1 346 ? 18.276 -6.651 -15.296 1.00 88.88 346 GLY A N 1
ATOM 2675 C CA . GLY A 1 346 ? 17.363 -7.326 -16.213 1.00 88.88 346 GLY A CA 1
ATOM 2676 C C . GLY A 1 346 ? 18.117 -8.102 -17.295 1.00 88.88 346 GLY A C 1
ATOM 2677 O O . GLY A 1 346 ? 19.339 -8.012 -17.419 1.00 88.88 346 GLY A O 1
ATOM 2678 N N . LEU A 1 347 ? 17.376 -8.869 -18.090 1.00 91.69 347 LEU A N 1
ATOM 2679 C CA . LEU A 1 347 ? 17.887 -9.633 -19.226 1.00 91.69 347 LEU A CA 1
ATOM 2680 C C . LEU A 1 347 ? 17.743 -8.842 -20.536 1.00 91.69 347 LEU A C 1
ATOM 2682 O O . LEU A 1 347 ? 16.809 -8.042 -20.673 1.00 91.69 347 LEU A O 1
ATOM 2686 N N . PRO A 1 348 ? 18.655 -9.046 -21.502 1.00 91.75 348 PRO A N 1
ATOM 2687 C CA . PRO A 1 348 ? 18.540 -8.482 -22.837 1.00 91.75 348 PRO A CA 1
ATOM 2688 C C . PRO A 1 348 ? 17.492 -9.217 -23.683 1.00 91.75 348 PRO A C 1
ATOM 2690 O O . PRO A 1 348 ? 17.168 -10.381 -23.452 1.00 91.75 348 PRO A O 1
ATOM 2693 N N . THR A 1 349 ? 17.034 -8.527 -24.723 1.00 91.25 349 THR A N 1
ATOM 2694 C CA . THR A 1 349 ? 16.228 -9.075 -25.827 1.00 91.25 349 THR A CA 1
ATOM 2695 C C . THR A 1 349 ? 17.075 -9.159 -27.088 1.00 91.25 349 THR A C 1
ATOM 2697 O O . THR A 1 349 ? 18.110 -8.490 -27.175 1.00 91.25 349 THR A O 1
ATOM 2700 N N . PHE A 1 350 ? 16.649 -9.933 -28.089 1.00 90.56 350 PHE A N 1
ATOM 2701 C CA . PHE A 1 350 ? 17.154 -9.771 -29.455 1.00 90.56 350 PHE A CA 1
ATOM 2702 C C . PHE A 1 350 ? 16.878 -8.349 -29.974 1.00 90.56 350 PHE A C 1
ATOM 2704 O O . PHE A 1 350 ? 16.026 -7.640 -29.444 1.00 90.56 350 PHE A O 1
ATOM 2711 N N . ALA A 1 351 ? 17.605 -7.916 -31.009 1.00 88.56 351 ALA A N 1
ATOM 2712 C CA . ALA A 1 351 ? 17.472 -6.560 -31.555 1.00 88.56 351 ALA A CA 1
ATOM 2713 C C . ALA A 1 351 ? 16.053 -6.248 -32.075 1.00 88.56 351 ALA A C 1
ATOM 2715 O O . ALA A 1 351 ? 15.646 -5.093 -32.070 1.00 88.56 351 ALA A O 1
ATOM 2716 N N . ASP A 1 352 ? 15.293 -7.278 -32.459 1.00 89.44 352 ASP A N 1
ATOM 2717 C CA . ASP A 1 352 ? 13.891 -7.193 -32.885 1.00 89.44 352 ASP A CA 1
ATOM 2718 C C . ASP A 1 352 ? 12.878 -7.268 -31.720 1.00 89.44 352 ASP A C 1
ATOM 2720 O O . ASP A 1 352 ? 11.669 -7.185 -31.935 1.00 89.44 352 ASP A O 1
ATOM 2724 N N . GLY A 1 353 ? 13.350 -7.418 -30.478 1.00 90.50 353 GLY A N 1
ATOM 2725 C CA . GLY A 1 353 ? 12.533 -7.511 -29.266 1.00 90.50 353 GLY A CA 1
ATOM 2726 C C . GLY A 1 353 ? 12.087 -8.919 -28.880 1.00 90.50 353 GLY A C 1
ATOM 2727 O O . GLY A 1 353 ? 11.475 -9.079 -27.822 1.00 90.50 353 GLY A O 1
ATOM 2728 N N . ARG A 1 354 ? 12.431 -9.957 -29.657 1.00 92.81 354 ARG A N 1
ATOM 2729 C CA . ARG A 1 354 ? 12.183 -11.342 -29.231 1.00 92.81 354 ARG A CA 1
ATOM 2730 C C . ARG A 1 354 ? 12.952 -11.661 -27.947 1.00 92.81 354 ARG A C 1
ATOM 2732 O O . ARG A 1 354 ? 14.108 -11.261 -27.775 1.00 92.81 354 ARG A O 1
ATOM 2739 N N . HIS A 1 355 ? 12.318 -12.429 -27.066 1.00 93.44 355 HIS A N 1
ATOM 2740 C CA . HIS A 1 355 ? 12.963 -12.970 -25.874 1.00 93.44 355 HIS A CA 1
ATOM 2741 C C . HIS A 1 355 ? 14.139 -13.870 -26.265 1.00 93.44 355 HIS A C 1
ATOM 2743 O O . HIS A 1 355 ? 14.057 -14.628 -27.230 1.00 93.44 355 HIS A O 1
ATOM 2749 N N . MET A 1 356 ? 15.231 -13.805 -25.501 1.00 92.12 356 MET A N 1
ATOM 2750 C CA . MET A 1 356 ? 16.377 -14.709 -25.680 1.00 92.12 356 MET A CA 1
ATOM 2751 C C . MET A 1 356 ? 16.191 -16.071 -24.992 1.00 92.12 356 MET A C 1
ATOM 2753 O O . MET A 1 356 ? 17.068 -16.924 -25.087 1.00 92.12 356 MET A O 1
ATOM 2757 N N . ASP A 1 357 ? 15.090 -16.256 -24.254 1.00 91.56 357 ASP A N 1
ATOM 2758 C CA . ASP A 1 357 ? 14.743 -17.482 -23.522 1.00 91.56 357 ASP A CA 1
ATOM 2759 C C . ASP A 1 357 ? 15.827 -18.000 -22.557 1.00 91.56 357 ASP A C 1
ATOM 2761 O O . ASP A 1 357 ? 15.840 -19.181 -22.191 1.00 91.56 357 ASP A O 1
ATOM 2765 N N . LEU A 1 358 ? 16.685 -17.099 -22.062 1.00 93.94 358 LEU A N 1
ATOM 2766 C CA . LEU A 1 358 ? 17.714 -17.394 -21.061 1.00 93.94 358 LEU A CA 1
ATOM 2767 C C . LEU A 1 358 ? 17.098 -18.014 -19.791 1.00 93.94 358 LEU A C 1
ATOM 2769 O O . LEU A 1 358 ? 15.953 -17.680 -19.452 1.00 93.94 358 LEU A O 1
ATOM 2773 N N . PRO A 1 359 ? 17.825 -18.893 -19.071 1.00 95.69 359 PRO A N 1
ATOM 2774 C CA . PRO A 1 359 ? 17.374 -19.439 -17.794 1.00 95.69 359 PRO A CA 1
ATOM 2775 C C . PRO A 1 359 ? 16.866 -18.363 -16.823 1.00 95.69 359 PRO A C 1
ATOM 2777 O O . PRO A 1 359 ? 17.379 -17.248 -16.772 1.00 95.69 359 PRO A O 1
ATOM 2780 N N . ARG A 1 360 ? 15.866 -18.704 -15.996 1.00 95.94 360 ARG A N 1
ATOM 2781 C CA . ARG A 1 360 ? 15.314 -17.768 -14.994 1.00 95.94 360 ARG A CA 1
ATOM 2782 C C . ARG A 1 360 ? 16.361 -17.292 -13.984 1.00 95.94 360 ARG A C 1
ATOM 2784 O O . ARG A 1 360 ? 16.198 -16.207 -13.441 1.00 95.94 360 ARG A O 1
ATOM 2791 N N . SER A 1 361 ? 17.405 -18.091 -13.752 1.00 96.69 361 SER A N 1
ATOM 2792 C CA . SER A 1 361 ? 18.478 -17.762 -12.818 1.00 96.69 361 SER A CA 1
ATOM 2793 C C . SER A 1 361 ? 19.571 -16.872 -13.409 1.00 96.69 361 SER A C 1
ATOM 2795 O O . SER A 1 361 ? 20.427 -16.401 -12.671 1.00 96.69 361 SER A O 1
ATOM 2797 N N . THR A 1 362 ? 19.556 -16.605 -14.720 1.00 95.88 362 THR A N 1
ATOM 2798 C CA . THR A 1 362 ? 20.640 -15.886 -15.392 1.00 95.88 362 THR A CA 1
ATOM 2799 C C . THR A 1 362 ? 20.882 -14.499 -14.792 1.00 95.88 362 THR A C 1
ATOM 2801 O O . THR A 1 362 ? 19.995 -13.648 -14.766 1.00 95.88 362 THR A O 1
ATOM 2804 N N . PHE A 1 363 ? 22.130 -14.258 -14.396 1.00 94.56 363 PHE A N 1
ATOM 2805 C CA . PHE A 1 363 ? 22.635 -12.978 -13.916 1.00 94.56 363 PHE A CA 1
ATOM 2806 C C . PHE A 1 363 ? 23.786 -12.523 -14.817 1.00 94.56 363 PHE A C 1
ATOM 2808 O O . PHE A 1 363 ? 24.759 -13.251 -14.994 1.00 94.56 363 PHE A O 1
ATOM 2815 N N . LEU A 1 364 ? 23.668 -11.336 -15.419 1.00 93.06 364 LEU A N 1
ATOM 2816 C CA . LEU A 1 364 ? 24.630 -10.831 -16.416 1.00 93.06 364 LEU A CA 1
ATOM 2817 C C . LEU A 1 364 ? 25.473 -9.654 -15.914 1.00 93.06 364 LEU A C 1
ATOM 2819 O O . LEU A 1 364 ? 26.264 -9.094 -16.668 1.00 93.06 364 LEU A O 1
ATOM 2823 N N . ASN A 1 365 ? 25.280 -9.246 -14.665 1.00 92.44 365 ASN A N 1
ATOM 2824 C CA . ASN A 1 365 ? 26.061 -8.196 -14.024 1.00 92.44 365 ASN A CA 1
ATOM 2825 C C . ASN A 1 365 ? 27.286 -8.806 -13.314 1.00 92.44 365 ASN A C 1
ATOM 2827 O O . ASN A 1 365 ? 27.418 -10.029 -13.227 1.00 92.44 365 ASN A O 1
ATOM 2831 N N . ASN A 1 366 ? 28.183 -7.962 -12.801 1.00 92.94 366 ASN A N 1
ATOM 2832 C CA . ASN A 1 366 ? 29.268 -8.405 -11.919 1.00 92.94 366 ASN A CA 1
ATOM 2833 C C . ASN A 1 366 ? 28.763 -8.690 -10.503 1.00 92.94 366 ASN A C 1
ATOM 2835 O O . ASN A 1 366 ? 27.897 -7.982 -9.975 1.00 92.94 366 ASN A O 1
ATOM 2839 N N . ALA A 1 367 ? 29.331 -9.717 -9.874 1.00 94.75 367 ALA A N 1
ATOM 2840 C CA . ALA A 1 367 ? 28.867 -10.205 -8.582 1.00 94.75 367 ALA A CA 1
ATOM 2841 C C . ALA A 1 367 ? 29.176 -9.296 -7.386 1.00 94.75 367 ALA A C 1
ATOM 2843 O O . ALA A 1 367 ? 28.493 -9.368 -6.369 1.00 94.75 367 ALA A O 1
ATOM 2844 N N . ASP A 1 368 ? 30.175 -8.427 -7.504 1.00 93.81 368 ASP A N 1
ATOM 2845 C CA . ASP A 1 368 ? 30.555 -7.440 -6.489 1.00 93.81 368 ASP A CA 1
ATOM 2846 C C . ASP A 1 368 ? 29.741 -6.132 -6.564 1.00 93.81 368 ASP A C 1
ATOM 2848 O O . ASP A 1 368 ? 29.965 -5.207 -5.776 1.00 93.81 368 ASP A O 1
ATOM 2852 N N . SER A 1 369 ? 28.755 -6.064 -7.466 1.00 95.44 369 SER A N 1
ATOM 2853 C CA . SER A 1 369 ? 27.758 -4.992 -7.485 1.00 95.44 369 SER A CA 1
ATOM 2854 C C . SER A 1 369 ? 26.910 -4.985 -6.209 1.00 95.44 369 SER A C 1
ATOM 2856 O O . SER A 1 369 ? 26.603 -6.026 -5.627 1.00 95.44 369 SER A O 1
ATOM 2858 N N . PHE A 1 370 ? 26.494 -3.799 -5.766 1.00 96.62 370 PHE A N 1
ATOM 2859 C CA . PHE A 1 370 ? 25.618 -3.653 -4.610 1.00 96.62 370 PHE A CA 1
ATOM 2860 C C . PHE A 1 370 ? 24.724 -2.416 -4.691 1.00 96.62 370 PHE A C 1
ATOM 2862 O O . PHE A 1 370 ? 25.057 -1.409 -5.316 1.00 96.62 370 PHE A O 1
ATOM 2869 N N . GLN A 1 371 ? 23.617 -2.462 -3.958 1.00 96.75 371 GLN A N 1
ATOM 2870 C CA . GLN A 1 371 ? 22.805 -1.306 -3.611 1.00 96.75 371 GLN A CA 1
ATOM 2871 C C . GLN A 1 371 ? 22.555 -1.305 -2.109 1.00 96.75 371 GLN A C 1
ATOM 2873 O O . GLN A 1 371 ? 22.009 -2.256 -1.568 1.00 96.75 371 GLN A O 1
ATOM 2878 N N . LYS A 1 372 ? 22.933 -0.229 -1.431 1.00 97.94 372 LYS A N 1
ATOM 2879 C CA . LYS A 1 372 ? 22.658 0.008 -0.015 1.00 97.94 372 LYS A CA 1
ATOM 2880 C C . LYS A 1 372 ? 21.697 1.181 0.105 1.00 97.94 372 LYS A C 1
ATOM 2882 O O . LYS A 1 372 ? 21.913 2.192 -0.553 1.00 97.94 372 LYS A O 1
ATOM 2887 N N . ARG A 1 373 ? 20.682 1.070 0.960 1.00 95.69 373 ARG A N 1
ATOM 2888 C CA . ARG A 1 373 ? 19.781 2.168 1.319 1.00 95.69 373 ARG A CA 1
ATOM 2889 C C . ARG A 1 373 ? 19.584 2.216 2.825 1.00 95.69 373 ARG A C 1
ATOM 2891 O O . ARG A 1 373 ? 19.418 1.177 3.462 1.00 95.69 373 ARG A O 1
ATOM 2898 N N . ASP A 1 374 ? 19.572 3.420 3.367 1.00 96.88 374 ASP A N 1
ATOM 2899 C CA . ASP A 1 374 ? 19.232 3.703 4.756 1.00 96.88 374 ASP A CA 1
ATOM 2900 C C . ASP A 1 374 ? 18.091 4.723 4.762 1.00 96.88 374 ASP A C 1
ATOM 2902 O O . ASP A 1 374 ? 18.141 5.705 4.028 1.00 96.88 374 ASP A O 1
ATOM 2906 N N . ASN A 1 375 ? 17.067 4.493 5.576 1.00 91.62 375 ASN A N 1
ATOM 2907 C CA . ASN A 1 375 ? 15.926 5.386 5.741 1.00 91.62 375 ASN A CA 1
ATOM 2908 C C . ASN A 1 375 ? 15.651 5.562 7.236 1.00 91.62 375 ASN A C 1
ATOM 2910 O O . ASN A 1 375 ? 15.231 4.615 7.906 1.00 91.62 375 ASN A O 1
ATOM 2914 N N . ASN A 1 376 ? 15.926 6.749 7.767 1.00 95.94 376 ASN A N 1
ATOM 2915 C CA . ASN A 1 376 ? 15.692 7.099 9.163 1.00 95.94 376 ASN A CA 1
ATOM 2916 C C . ASN A 1 376 ? 14.524 8.075 9.228 1.00 95.94 376 ASN A C 1
ATOM 2918 O O . ASN A 1 376 ? 14.483 9.044 8.482 1.00 95.94 376 ASN A O 1
ATOM 2922 N N . VAL A 1 377 ? 13.572 7.827 10.117 1.00 95.06 377 VAL A N 1
ATOM 2923 C CA . VAL A 1 377 ? 12.381 8.658 10.264 1.00 95.06 377 VAL A CA 1
ATOM 2924 C C . VAL A 1 377 ? 12.190 8.979 11.731 1.00 95.06 377 VAL A C 1
ATOM 2926 O O . VAL A 1 377 ? 12.076 8.063 12.541 1.00 95.06 377 VAL A O 1
ATOM 2929 N N . VAL A 1 378 ? 12.103 10.260 12.064 1.00 97.75 378 VAL A N 1
ATOM 2930 C CA . VAL A 1 378 ? 11.664 10.753 13.373 1.00 97.75 378 VAL A CA 1
ATOM 2931 C C . VAL A 1 378 ? 10.315 11.417 13.171 1.00 97.75 378 VAL A C 1
ATOM 2933 O O . VAL A 1 378 ? 10.140 12.206 12.247 1.00 97.75 378 VAL A O 1
ATOM 2936 N N . PHE A 1 379 ? 9.341 11.108 14.012 1.00 95.75 379 PHE A N 1
ATOM 2937 C CA . PHE A 1 379 ? 8.013 11.696 13.898 1.00 95.75 379 PHE A CA 1
ATOM 2938 C C . PHE A 1 379 ? 7.439 12.008 15.271 1.00 95.75 379 PHE A C 1
ATOM 2940 O O . PHE A 1 379 ? 7.737 11.332 16.256 1.00 95.75 379 PHE A O 1
ATOM 2947 N N . ALA A 1 380 ? 6.593 13.028 15.318 1.00 97.50 380 ALA A N 1
ATOM 2948 C CA . ALA A 1 380 ? 5.836 13.392 16.497 1.00 97.50 380 ALA A CA 1
ATOM 2949 C C . ALA A 1 380 ? 4.426 13.823 16.101 1.00 97.50 380 ALA A C 1
ATOM 2951 O O . ALA A 1 380 ? 4.216 14.404 15.035 1.00 97.50 380 ALA A O 1
ATOM 2952 N N . ASP A 1 381 ? 3.453 13.548 16.957 1.00 94.44 381 ASP A N 1
ATOM 2953 C CA . ASP A 1 381 ? 2.090 14.018 16.776 1.00 94.44 381 ASP A CA 1
ATOM 2954 C C . ASP A 1 381 ? 1.450 14.435 18.096 1.00 94.44 381 ASP A C 1
ATOM 2956 O O . ASP A 1 381 ? 1.732 13.875 19.151 1.00 94.44 381 ASP A O 1
ATOM 2960 N N . LEU A 1 382 ? 0.587 15.442 18.021 1.00 97.19 382 LEU A N 1
ATOM 2961 C CA . LEU A 1 382 ? -0.207 15.961 19.121 1.00 97.19 382 LEU A CA 1
ATOM 2962 C C . LEU A 1 382 ? -1.669 15.935 18.700 1.00 97.19 382 LEU A C 1
ATOM 2964 O O . LEU A 1 382 ? -2.055 16.498 17.674 1.00 97.19 382 LEU A O 1
ATOM 2968 N N . GLU A 1 383 ? -2.494 15.291 19.505 1.00 93.62 383 GLU A N 1
ATOM 2969 C CA . GLU A 1 383 ? -3.929 15.234 19.309 1.00 93.62 383 GLU A CA 1
ATOM 2970 C C . GLU A 1 383 ? -4.635 15.857 20.501 1.00 93.62 383 GLU A C 1
ATOM 2972 O O . GLU A 1 383 ? -4.464 15.398 21.626 1.00 93.62 383 GLU A O 1
ATOM 2977 N N . THR A 1 384 ? -5.503 16.829 20.227 1.00 93.50 384 THR A N 1
ATOM 2978 C CA . THR A 1 384 ? -6.319 17.496 21.240 1.00 93.50 384 THR A CA 1
ATOM 2979 C C . THR A 1 384 ? -7.793 17.387 20.880 1.00 93.50 384 THR A C 1
ATOM 2981 O O . THR A 1 384 ? -8.227 17.791 19.795 1.00 93.50 384 THR A O 1
ATOM 2984 N N . ARG A 1 385 ? -8.589 16.874 21.817 1.00 93.00 385 ARG A N 1
ATOM 2985 C CA . ARG A 1 385 ? -10.053 16.956 21.781 1.00 93.00 385 ARG A CA 1
ATOM 2986 C C . ARG A 1 385 ? -10.480 18.311 22.357 1.00 93.00 385 ARG A C 1
ATOM 2988 O O . ARG A 1 385 ? -10.222 18.586 23.525 1.00 93.00 385 ARG A O 1
ATOM 2995 N N . LEU A 1 386 ? -11.095 19.152 21.532 1.00 93.19 386 LEU A N 1
ATOM 2996 C CA . LEU A 1 386 ? -11.575 20.494 21.870 1.00 93.19 386 LEU A CA 1
ATOM 2997 C C . LEU A 1 386 ? -13.048 20.466 22.303 1.00 93.19 386 LEU A C 1
ATOM 2999 O O . LEU A 1 386 ? -13.723 19.438 22.238 1.00 93.19 386 LEU A O 1
ATOM 3003 N N . GLU A 1 387 ? -13.565 21.615 22.731 1.00 86.81 387 GLU A N 1
ATOM 3004 C CA . GLU A 1 387 ? -14.989 21.784 23.010 1.00 86.81 387 GLU A CA 1
ATOM 3005 C C . GLU A 1 387 ? -15.845 21.621 21.766 1.00 86.81 387 GLU A C 1
ATOM 3007 O O . GLU A 1 387 ? -15.376 21.766 20.631 1.00 86.81 387 GLU A O 1
ATOM 3012 N N . LYS A 1 388 ? -17.125 21.285 21.993 1.00 84.62 388 LYS A N 1
ATOM 3013 C CA . LYS A 1 388 ? -18.038 20.905 20.915 1.00 84.62 388 LYS A CA 1
ATOM 3014 C C . LYS A 1 388 ? -17.295 19.932 20.003 1.00 84.62 388 LYS A C 1
ATOM 3016 O O . LYS A 1 388 ? -17.378 20.062 18.790 1.00 84.62 388 LYS A O 1
ATOM 3021 N N . GLY A 1 389 ? -16.542 19.013 20.645 1.00 80.25 389 GLY A N 1
ATOM 3022 C CA . GLY A 1 389 ? -15.605 17.967 20.196 1.00 80.25 389 GLY A CA 1
ATOM 3023 C C . GLY A 1 389 ? -14.899 18.144 18.853 1.00 80.25 389 GLY A C 1
ATOM 3024 O O . GLY A 1 389 ? -14.649 17.164 18.141 1.00 80.25 389 GLY A O 1
ATOM 3025 N N . TRP A 1 390 ? -14.653 19.387 18.461 1.00 85.12 390 TRP A N 1
ATOM 3026 C CA . TRP A 1 390 ? -13.656 19.670 17.448 1.00 85.12 390 TRP A CA 1
ATOM 3027 C C . TRP A 1 390 ? -12.393 18.889 17.802 1.00 85.12 390 TRP A C 1
ATOM 3029 O O . TRP A 1 390 ? -12.009 18.811 18.965 1.00 85.12 390 TRP A O 1
ATOM 3039 N N . ARG A 1 391 ? -11.767 18.238 16.828 1.00 88.62 391 ARG A N 1
ATOM 3040 C CA . ARG A 1 391 ? -10.483 17.574 17.057 1.00 88.62 391 ARG A CA 1
ATOM 3041 C C . ARG A 1 391 ? -9.424 18.335 16.295 1.00 88.62 391 ARG A C 1
ATOM 3043 O O . ARG A 1 391 ? -9.549 18.488 15.081 1.00 88.62 391 ARG A O 1
ATOM 3050 N N . SER A 1 392 ? -8.399 18.774 17.016 1.00 90.00 392 SER A N 1
ATOM 3051 C CA . SER A 1 392 ? -7.166 19.291 16.436 1.00 90.00 392 SER A CA 1
ATOM 3052 C C . SER A 1 392 ? -6.131 18.174 16.437 1.00 90.00 392 SER A C 1
ATOM 3054 O O . SER A 1 392 ? -5.957 17.481 17.444 1.00 90.00 392 SER A O 1
ATOM 3056 N N . ARG A 1 393 ? -5.456 17.971 15.312 1.00 91.50 393 ARG A N 1
ATOM 3057 C CA . ARG A 1 393 ? -4.284 17.104 15.229 1.00 91.50 393 ARG A CA 1
ATOM 3058 C C . ARG A 1 393 ? -3.172 17.866 14.538 1.00 91.50 393 ARG A C 1
ATOM 3060 O O . ARG A 1 393 ? -3.390 18.420 13.468 1.00 91.50 393 ARG A O 1
ATOM 3067 N N . PHE A 1 394 ? -1.999 17.848 15.144 1.00 93.75 394 PHE A N 1
ATOM 3068 C CA . PHE A 1 394 ? -0.755 18.270 14.528 1.00 93.75 394 PHE A CA 1
ATOM 3069 C C . PHE A 1 394 ? 0.162 17.056 14.410 1.00 93.75 394 PHE A C 1
ATOM 3071 O O . PHE A 1 394 ? 0.265 16.275 15.354 1.00 93.75 394 PHE A O 1
ATOM 3078 N N . ALA A 1 395 ? 0.810 16.874 13.269 1.00 91.44 395 ALA A N 1
ATOM 3079 C CA . ALA A 1 395 ? 1.800 15.832 13.051 1.00 91.44 395 ALA A CA 1
ATOM 3080 C C . ALA A 1 395 ? 2.996 16.421 12.308 1.00 91.44 395 ALA A C 1
ATOM 3082 O O . ALA A 1 395 ? 2.821 17.189 11.368 1.00 91.44 395 ALA A O 1
ATOM 3083 N N . ILE A 1 396 ? 4.202 16.039 12.711 1.00 96.25 396 ILE A N 1
ATOM 3084 C CA . ILE A 1 396 ? 5.447 16.395 12.037 1.00 96.25 396 ILE A CA 1
ATOM 3085 C C . ILE A 1 396 ? 6.310 15.149 11.864 1.00 96.25 396 ILE A C 1
ATOM 3087 O O . ILE A 1 396 ? 6.362 14.278 12.730 1.00 96.25 396 ILE A O 1
ATOM 3091 N N . THR A 1 397 ? 6.962 15.028 10.719 1.00 92.50 397 THR A N 1
ATOM 3092 C CA . THR A 1 397 ? 7.837 13.911 10.372 1.00 92.50 397 THR A CA 1
ATOM 3093 C C . THR A 1 397 ? 9.080 14.451 9.685 1.00 92.50 397 THR A C 1
ATOM 3095 O O . THR A 1 397 ? 8.968 15.211 8.729 1.00 92.50 397 THR A O 1
ATOM 3098 N N . ARG A 1 398 ? 10.254 14.038 10.158 1.00 97.06 398 ARG A N 1
ATOM 3099 C CA . ARG A 1 398 ? 11.539 14.213 9.487 1.00 97.06 398 ARG A CA 1
ATOM 3100 C C . ARG A 1 398 ? 12.005 12.865 8.946 1.00 97.06 398 ARG A C 1
ATOM 3102 O O . ARG A 1 398 ? 11.967 11.873 9.672 1.00 97.06 398 ARG A O 1
ATOM 3109 N N . ILE A 1 399 ? 12.431 12.837 7.692 1.00 92.50 399 ILE A N 1
ATOM 3110 C CA . ILE A 1 399 ? 12.954 11.668 6.991 1.00 92.50 399 ILE A CA 1
ATOM 3111 C C . ILE A 1 399 ? 14.362 12.009 6.512 1.00 92.50 399 ILE A C 1
ATOM 3113 O O . ILE A 1 399 ? 14.541 12.994 5.808 1.00 92.50 399 ILE A O 1
ATOM 3117 N N . ASP A 1 400 ? 15.332 11.179 6.871 1.00 97.31 400 ASP A N 1
ATOM 3118 C CA . ASP A 1 400 ? 16.711 11.240 6.400 1.00 97.31 400 ASP A CA 1
ATOM 3119 C C . ASP A 1 400 ? 17.015 9.919 5.679 1.00 97.31 400 ASP A C 1
ATOM 3121 O O . ASP A 1 400 ? 17.206 8.864 6.306 1.00 97.31 400 ASP A O 1
ATOM 3125 N N . ALA A 1 401 ? 17.010 9.964 4.348 1.00 94.56 401 ALA A N 1
ATOM 3126 C CA . ALA A 1 401 ? 17.181 8.808 3.481 1.00 94.56 401 ALA A CA 1
ATOM 3127 C C . ALA A 1 401 ? 18.463 8.922 2.653 1.00 94.56 401 ALA A C 1
ATOM 3129 O O . ALA A 1 401 ? 18.810 9.986 2.155 1.00 94.56 401 ALA A O 1
ATOM 3130 N N . SER A 1 402 ? 19.164 7.807 2.461 1.00 96.62 402 SER A N 1
ATOM 3131 C CA . SER A 1 402 ? 20.328 7.740 1.578 1.00 96.62 402 SER A CA 1
ATOM 3132 C C . SER A 1 402 ? 20.368 6.429 0.804 1.00 96.62 402 SER A C 1
ATOM 3134 O O . SER A 1 402 ? 19.855 5.400 1.248 1.00 96.62 402 SER A O 1
ATOM 3136 N N . SER A 1 403 ? 20.995 6.457 -0.367 1.00 95.62 403 SER A N 1
ATOM 3137 C CA . SER A 1 403 ? 21.259 5.288 -1.196 1.00 95.62 403 SER A CA 1
ATOM 3138 C C . SER A 1 403 ? 22.673 5.366 -1.752 1.00 95.62 403 SER A C 1
ATOM 3140 O O . SER A 1 403 ? 23.108 6.415 -2.205 1.00 95.62 403 SER A O 1
ATOM 3142 N N . SER A 1 404 ? 23.385 4.246 -1.768 1.00 96.00 404 SER A N 1
ATOM 3143 C CA . SER A 1 404 ? 24.695 4.104 -2.399 1.00 96.00 404 SER A CA 1
ATOM 3144 C C . SER A 1 404 ? 24.692 2.847 -3.247 1.00 96.00 404 SER A C 1
ATOM 3146 O O . SER A 1 404 ? 24.343 1.768 -2.767 1.00 96.00 404 SER A O 1
ATOM 3148 N N . THR A 1 405 ? 25.049 2.987 -4.515 1.00 95.00 405 THR A N 1
ATOM 3149 C CA . THR A 1 405 ? 24.942 1.911 -5.498 1.00 95.00 405 THR A CA 1
ATOM 3150 C C . THR A 1 405 ? 26.236 1.803 -6.281 1.00 95.00 405 THR A C 1
ATOM 3152 O O . THR A 1 405 ? 26.801 2.824 -6.665 1.00 95.00 405 THR A O 1
ATOM 3155 N N . ARG A 1 406 ? 26.672 0.580 -6.569 1.00 93.94 406 ARG A N 1
ATOM 3156 C CA . ARG A 1 406 ? 27.663 0.268 -7.601 1.00 93.94 406 ARG A CA 1
ATOM 3157 C C . ARG A 1 406 ? 27.142 -0.893 -8.413 1.00 93.94 406 ARG A C 1
ATOM 3159 O O . ARG A 1 406 ? 26.731 -1.902 -7.847 1.00 93.94 406 ARG A O 1
ATOM 3166 N N . ASN A 1 407 ? 27.135 -0.749 -9.725 1.00 93.00 407 ASN A N 1
ATOM 3167 C CA . ASN A 1 407 ? 26.682 -1.804 -10.602 1.00 93.00 407 ASN A CA 1
ATOM 3168 C C . ASN A 1 407 ? 27.379 -1.757 -11.959 1.00 93.00 407 ASN A C 1
ATOM 3170 O O . ASN A 1 407 ? 28.083 -0.809 -12.299 1.00 93.00 407 ASN A O 1
ATOM 3174 N N . THR A 1 408 ? 27.139 -2.798 -12.739 1.00 91.44 408 THR A N 1
ATOM 3175 C CA . THR A 1 408 ? 27.451 -2.866 -14.157 1.00 91.44 408 THR A CA 1
ATOM 3176 C C . THR A 1 408 ? 26.192 -2.667 -14.992 1.00 91.44 408 THR A C 1
ATOM 3178 O O . THR A 1 408 ? 25.084 -2.962 -14.546 1.00 91.44 408 THR A O 1
ATOM 3181 N N . THR A 1 409 ? 26.344 -2.195 -16.220 1.00 88.19 409 THR A N 1
ATOM 3182 C CA . THR A 1 409 ? 25.269 -2.149 -17.215 1.00 88.19 409 THR A CA 1
ATOM 3183 C C . THR A 1 409 ? 25.761 -2.758 -18.509 1.00 88.19 409 THR A C 1
ATOM 3185 O O . THR A 1 409 ? 26.879 -2.472 -18.919 1.00 88.19 409 THR A O 1
ATOM 3188 N N . ASN A 1 410 ? 24.925 -3.577 -19.145 1.00 89.12 410 ASN A N 1
ATOM 3189 C CA . ASN A 1 410 ? 25.251 -4.247 -20.399 1.00 89.12 410 ASN A CA 1
ATOM 3190 C C . ASN A 1 410 ? 24.490 -3.567 -21.542 1.00 89.12 410 ASN A C 1
ATOM 3192 O O . ASN A 1 410 ? 23.257 -3.626 -21.576 1.00 89.12 410 ASN A O 1
ATOM 3196 N N . SER A 1 411 ? 25.214 -2.944 -22.465 1.00 88.69 411 SER A N 1
ATOM 3197 C CA . SER A 1 411 ? 24.694 -2.362 -23.699 1.00 88.69 411 SER A CA 1
ATOM 3198 C C . SER A 1 411 ? 25.044 -3.235 -24.902 1.00 88.69 411 SER A C 1
ATOM 3200 O O . SER A 1 411 ? 26.041 -3.959 -24.920 1.00 88.69 411 SER A O 1
ATOM 3202 N N . ARG A 1 412 ? 24.177 -3.232 -25.912 1.00 88.06 412 ARG A N 1
ATOM 3203 C CA . ARG A 1 412 ? 24.379 -4.020 -27.133 1.00 88.06 412 ARG A CA 1
ATOM 3204 C C . ARG A 1 412 ? 25.558 -3.463 -27.942 1.00 88.06 412 ARG A C 1
ATOM 3206 O O . ARG A 1 412 ? 25.755 -2.253 -27.984 1.00 88.06 412 ARG A O 1
ATOM 3213 N N . ILE A 1 413 ? 26.314 -4.352 -28.586 1.00 90.44 413 ILE A N 1
ATOM 3214 C CA . ILE A 1 413 ? 27.323 -3.993 -29.592 1.00 90.44 413 ILE A CA 1
ATOM 3215 C C . ILE A 1 413 ? 26.697 -4.190 -30.974 1.00 90.44 413 ILE A C 1
ATOM 3217 O O . ILE A 1 413 ? 26.070 -5.222 -31.230 1.00 90.44 413 ILE A O 1
ATOM 3221 N N . ASP A 1 414 ? 26.851 -3.209 -31.859 1.00 85.81 414 ASP A N 1
ATOM 3222 C CA . ASP A 1 414 ? 26.306 -3.282 -33.214 1.00 85.81 414 ASP A CA 1
ATOM 3223 C C . ASP A 1 414 ? 26.899 -4.465 -33.992 1.00 85.81 414 ASP A C 1
ATOM 3225 O O . ASP A 1 414 ? 28.096 -4.737 -33.938 1.00 85.81 414 ASP A O 1
ATOM 3229 N N . GLY A 1 415 ? 26.037 -5.204 -34.696 1.00 86.94 415 GLY A N 1
ATOM 3230 C CA . GLY A 1 415 ? 26.411 -6.429 -35.414 1.00 86.94 415 GLY A CA 1
ATOM 3231 C C . GLY A 1 415 ? 26.564 -7.679 -34.534 1.00 86.94 415 GLY A C 1
ATOM 3232 O O . GLY A 1 415 ? 26.638 -8.788 -35.062 1.00 86.94 415 GLY A O 1
ATOM 3233 N N . GLU A 1 416 ? 26.534 -7.547 -33.206 1.00 91.69 416 GLU A N 1
ATOM 3234 C CA . GLU A 1 416 ? 26.684 -8.666 -32.277 1.00 91.69 416 GLU A CA 1
ATOM 3235 C C . GLU A 1 416 ? 25.343 -9.132 -31.704 1.00 91.69 416 GLU A C 1
ATOM 3237 O O . GLU A 1 416 ? 24.515 -8.353 -31.225 1.00 91.69 416 GLU A O 1
ATOM 3242 N N . THR A 1 417 ? 25.119 -10.448 -31.710 1.00 90.19 417 THR A N 1
ATOM 3243 C CA . THR A 1 417 ? 23.880 -11.026 -31.158 1.00 90.19 417 THR A CA 1
ATOM 3244 C C . THR A 1 417 ? 23.990 -11.302 -29.659 1.00 90.19 417 THR A C 1
ATOM 3246 O O . THR A 1 417 ? 23.066 -10.971 -28.916 1.00 90.19 417 THR A O 1
ATOM 3249 N N . TYR A 1 418 ? 25.115 -11.885 -29.229 1.00 92.75 418 TYR A N 1
ATOM 3250 C CA . TYR A 1 418 ? 25.343 -12.378 -27.863 1.00 92.75 418 TYR A CA 1
ATOM 3251 C C . TYR A 1 418 ? 26.471 -11.650 -27.120 1.00 92.75 418 TYR A C 1
ATOM 3253 O O . TYR A 1 418 ? 26.701 -11.926 -25.943 1.00 92.75 418 TYR A O 1
ATOM 3261 N N . ARG A 1 419 ? 27.177 -10.731 -27.788 1.00 93.81 419 ARG A N 1
ATOM 3262 C CA . ARG A 1 419 ? 28.242 -9.938 -27.173 1.00 93.81 419 ARG A CA 1
ATOM 3263 C C . ARG A 1 419 ? 27.743 -8.541 -26.819 1.00 93.81 419 ARG A C 1
ATOM 3265 O O . ARG A 1 419 ? 27.075 -7.897 -27.625 1.00 93.81 419 ARG A O 1
ATOM 3272 N N . PHE A 1 420 ? 28.051 -8.101 -25.605 1.00 92.50 420 PHE A N 1
ATOM 3273 C CA . PHE A 1 420 ? 27.576 -6.845 -25.026 1.00 92.50 420 PHE A CA 1
ATOM 3274 C C . PHE A 1 420 ? 28.750 -6.056 -24.456 1.00 92.50 420 PHE A C 1
ATOM 3276 O O . PHE A 1 420 ? 29.689 -6.642 -23.921 1.00 92.50 420 PHE A O 1
ATOM 3283 N N . SER A 1 421 ? 28.687 -4.733 -24.556 1.00 92.31 421 SER A N 1
ATOM 3284 C CA . SER A 1 421 ? 29.599 -3.838 -23.859 1.00 92.31 421 SER A CA 1
ATOM 3285 C C . SER A 1 421 ? 29.094 -3.661 -22.433 1.00 92.31 421 SER A C 1
ATOM 3287 O O . SER A 1 421 ? 27.961 -3.247 -22.207 1.00 92.31 421 SER A O 1
ATOM 3289 N N . GLN A 1 422 ? 29.909 -4.029 -21.458 1.00 91.75 422 GLN A N 1
ATOM 3290 C CA . GLN A 1 422 ? 29.622 -3.868 -20.049 1.00 91.75 422 GLN A CA 1
ATOM 3291 C C . GLN A 1 422 ? 30.440 -2.700 -19.497 1.00 91.75 422 GLN A C 1
ATOM 3293 O O . GLN A 1 422 ? 31.669 -2.681 -19.589 1.00 91.75 422 GLN A O 1
ATOM 3298 N N . SER A 1 423 ? 29.749 -1.740 -18.895 1.00 90.88 423 SER A N 1
ATOM 3299 C CA . SER A 1 423 ? 30.334 -0.587 -18.208 1.00 90.88 423 SER A CA 1
ATOM 3300 C C . SER A 1 423 ? 30.020 -0.631 -16.716 1.00 90.88 423 SER A C 1
ATOM 3302 O O . SER A 1 423 ? 29.063 -1.282 -16.297 1.00 90.88 423 SER A O 1
ATOM 3304 N N . GLU A 1 424 ? 30.825 0.054 -15.903 1.00 91.88 424 GLU A N 1
ATOM 3305 C CA . GLU A 1 424 ? 30.623 0.179 -14.457 1.00 91.88 424 GLU A CA 1
ATOM 3306 C C . GLU A 1 424 ? 30.174 1.595 -14.104 1.00 91.88 424 GLU A C 1
ATOM 3308 O O . GLU A 1 424 ? 30.729 2.578 -14.592 1.00 91.88 424 GLU A O 1
ATOM 3313 N N . THR A 1 425 ? 29.209 1.703 -13.199 1.00 90.50 425 THR A N 1
ATOM 3314 C CA . THR A 1 425 ? 28.731 2.986 -12.686 1.00 90.50 425 THR A CA 1
ATOM 3315 C C . THR A 1 425 ? 28.329 2.851 -11.225 1.00 90.50 425 THR A C 1
ATOM 3317 O O . THR A 1 425 ? 27.972 1.771 -10.745 1.00 90.50 425 THR A O 1
ATOM 3320 N N . GLY A 1 426 ? 28.363 3.950 -10.490 1.00 92.25 426 GLY A N 1
ATOM 3321 C CA . GLY A 1 426 ? 27.826 3.992 -9.145 1.00 92.25 426 GLY A CA 1
ATOM 3322 C C . GLY A 1 426 ? 27.405 5.385 -8.747 1.00 92.25 426 GLY A C 1
ATOM 3323 O O . GLY A 1 426 ? 27.942 6.380 -9.220 1.00 92.25 426 GLY A O 1
ATOM 3324 N N . TRP A 1 427 ? 26.424 5.439 -7.861 1.00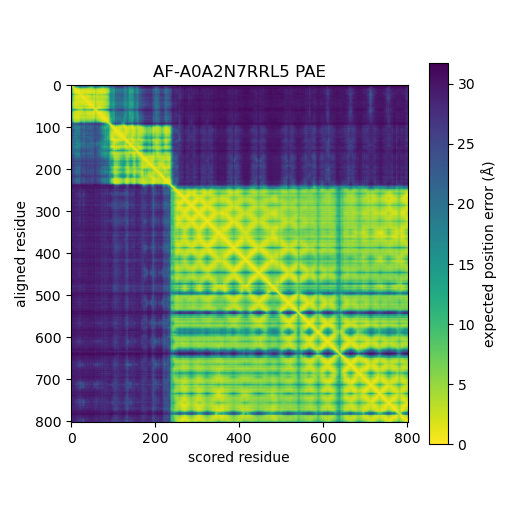 92.69 427 TRP A N 1
ATOM 3325 C CA . TRP A 1 427 ? 25.698 6.651 -7.517 1.00 92.69 427 TRP A CA 1
ATOM 3326 C C . TRP A 1 427 ? 25.420 6.695 -6.028 1.00 92.69 427 TRP A C 1
ATOM 3328 O O . TRP A 1 427 ? 25.070 5.674 -5.423 1.00 92.69 427 TRP A O 1
ATOM 3338 N N . LYS A 1 428 ? 25.530 7.893 -5.465 1.00 94.50 428 LYS A N 1
ATOM 3339 C CA . LYS A 1 428 ? 25.037 8.225 -4.137 1.00 94.50 428 LYS A CA 1
ATOM 3340 C C . LYS A 1 428 ? 23.845 9.157 -4.274 1.00 94.50 428 LYS A C 1
ATOM 3342 O O . LYS A 1 428 ? 23.845 10.040 -5.121 1.00 94.50 428 LYS A O 1
ATOM 3347 N N . TYR A 1 429 ? 22.851 8.928 -3.436 1.00 93.38 429 TYR A N 1
ATOM 3348 C CA . TYR A 1 429 ? 21.678 9.771 -3.286 1.00 93.38 429 TYR A CA 1
ATOM 3349 C C . TYR A 1 429 ? 21.490 10.036 -1.801 1.00 93.38 429 TYR A C 1
ATOM 3351 O O . TYR A 1 429 ? 21.645 9.115 -0.992 1.00 93.38 429 TYR A O 1
ATOM 3359 N N . SER A 1 430 ? 21.117 11.253 -1.454 1.00 95.62 430 SER A N 1
ATOM 3360 C CA . SER A 1 430 ? 20.700 11.632 -0.114 1.00 95.62 430 SER A CA 1
ATOM 3361 C C . SER A 1 430 ? 19.468 12.526 -0.214 1.00 95.62 430 SER A C 1
ATOM 3363 O O . SER A 1 430 ? 19.220 13.194 -1.218 1.00 95.62 430 SER A O 1
ATOM 3365 N N . THR A 1 431 ? 18.580 12.417 0.763 1.00 94.31 431 THR A N 1
ATOM 3366 C CA . THR A 1 431 ? 17.364 13.216 0.830 1.00 94.31 431 THR A CA 1
ATOM 3367 C C . THR A 1 431 ? 16.986 13.442 2.277 1.00 94.31 431 THR A C 1
ATOM 3369 O O . THR A 1 431 ? 16.771 12.487 3.026 1.00 94.31 431 THR A O 1
ATOM 3372 N N . GLU A 1 432 ? 16.844 14.710 2.633 1.00 97.31 432 GLU A N 1
ATOM 3373 C CA . GLU A 1 432 ? 16.223 15.154 3.868 1.00 97.31 432 GLU A CA 1
ATOM 3374 C C . GLU A 1 432 ? 14.826 15.681 3.549 1.00 97.31 432 GLU A C 1
ATOM 3376 O O . GLU A 1 432 ? 14.630 16.450 2.610 1.00 97.31 432 GLU A O 1
ATOM 3381 N N . GLN A 1 433 ? 13.834 15.264 4.323 1.00 93.00 433 GLN A N 1
ATOM 3382 C CA . GLN A 1 433 ? 12.454 15.683 4.137 1.00 93.00 433 GLN A CA 1
ATOM 3383 C C . GLN A 1 433 ? 11.813 16.016 5.479 1.00 93.00 433 GLN A C 1
ATOM 3385 O O . GLN A 1 433 ? 11.916 15.252 6.436 1.00 93.00 433 GLN A O 1
ATOM 3390 N N . VAL A 1 434 ? 11.108 17.142 5.545 1.00 95.94 434 VAL A N 1
ATOM 3391 C CA . VAL A 1 434 ? 10.289 17.552 6.688 1.00 95.94 434 VAL A CA 1
ATOM 3392 C C . VAL A 1 434 ? 8.859 17.740 6.213 1.00 95.94 434 VAL A C 1
ATOM 3394 O O . VAL A 1 434 ? 8.595 18.539 5.320 1.00 95.94 434 VAL A O 1
ATOM 3397 N N . VAL A 1 435 ? 7.928 17.021 6.830 1.00 89.31 435 VAL A N 1
ATOM 3398 C CA . VAL A 1 435 ? 6.493 17.105 6.552 1.00 89.31 435 VAL A CA 1
ATOM 3399 C C . VAL A 1 435 ? 5.777 17.481 7.835 1.00 89.31 435 VAL A C 1
ATOM 3401 O O . VAL A 1 435 ? 5.970 16.823 8.853 1.00 89.31 435 VAL A O 1
ATOM 3404 N N . ALA A 1 436 ? 4.936 18.507 7.790 1.00 93.31 436 ALA A N 1
ATOM 3405 C CA . ALA A 1 436 ? 4.050 18.883 8.879 1.00 93.31 436 ALA A CA 1
ATOM 3406 C C . ALA A 1 436 ? 2.608 18.990 8.374 1.00 93.31 436 ALA A C 1
ATOM 3408 O O . ALA A 1 436 ? 2.356 19.515 7.294 1.00 93.31 436 ALA A O 1
ATOM 3409 N N . ASP A 1 437 ? 1.655 18.512 9.161 1.00 87.19 437 ASP A N 1
ATOM 3410 C CA . ASP A 1 437 ? 0.226 18.634 8.893 1.00 87.19 437 ASP A CA 1
ATOM 3411 C C . ASP A 1 437 ? -0.484 19.063 10.172 1.00 87.19 437 ASP A C 1
ATOM 3413 O O . ASP A 1 437 ? -0.281 18.495 11.247 1.00 87.19 437 ASP A O 1
ATOM 3417 N N . TRP 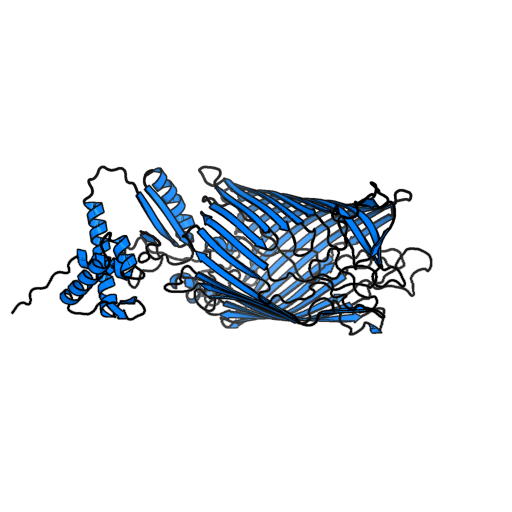A 1 438 ? -1.314 20.087 10.047 1.00 93.00 438 TRP A N 1
ATOM 3418 C CA . TRP A 1 438 ? -2.265 20.493 11.058 1.00 93.00 438 TRP A CA 1
ATOM 3419 C C . TRP A 1 438 ? -3.665 20.382 10.481 1.00 93.00 438 TRP A C 1
ATOM 3421 O O . TRP A 1 438 ? -3.951 20.904 9.406 1.00 93.00 438 TRP A O 1
ATOM 3431 N N . ARG A 1 439 ? -4.570 19.772 11.234 1.00 86.19 439 ARG A N 1
ATOM 3432 C CA . ARG A 1 439 ? -5.965 19.635 10.835 1.00 86.19 439 ARG A CA 1
ATOM 3433 C C . ARG A 1 439 ? -6.897 19.839 12.008 1.00 86.19 439 ARG A C 1
ATOM 3435 O O . ARG A 1 439 ? -6.639 19.385 13.125 1.00 86.19 439 ARG A O 1
ATOM 3442 N N . LEU A 1 440 ? -8.022 20.465 11.713 1.00 88.56 440 LEU A N 1
ATOM 3443 C CA . LEU A 1 440 ? -9.110 20.749 12.623 1.00 88.56 440 LEU A CA 1
ATOM 3444 C C . LEU A 1 440 ? -10.397 20.192 12.013 1.00 88.56 440 LEU A C 1
ATOM 3446 O O . LEU A 1 440 ? -10.758 20.530 10.888 1.00 88.56 440 LEU A O 1
ATOM 3450 N N . SER A 1 441 ? -11.078 19.308 12.739 1.00 84.19 441 SER A N 1
ATOM 3451 C CA . SER A 1 441 ? -12.189 18.546 12.166 1.00 84.19 441 SER A CA 1
ATOM 3452 C C . SER A 1 441 ? -13.422 18.433 13.048 1.00 84.19 441 SER A C 1
ATOM 3454 O O . SER A 1 441 ? -13.383 18.340 14.282 1.00 84.19 441 SER A O 1
ATOM 3456 N N . GLY A 1 442 ? -14.540 18.403 12.345 1.00 76.19 442 GLY A N 1
ATOM 3457 C CA . GLY A 1 442 ? -15.751 17.660 12.617 1.00 76.19 442 GLY A CA 1
ATOM 3458 C C . GLY A 1 442 ? -17.005 18.493 12.334 1.00 76.19 442 GLY A C 1
ATOM 3459 O O . GLY A 1 442 ? -16.973 19.370 11.479 1.00 76.19 442 GLY A O 1
ATOM 3460 N N . PRO A 1 443 ? -18.097 18.256 13.057 1.00 88.44 443 PRO A N 1
ATOM 3461 C CA . PRO A 1 443 ? -19.390 18.712 12.586 1.00 88.44 443 PRO A CA 1
ATOM 3462 C C . PRO A 1 443 ? -19.689 20.219 12.523 1.00 88.44 443 PRO A C 1
ATOM 3464 O O . PRO A 1 443 ? -19.047 21.036 13.176 1.00 88.44 443 PRO A O 1
ATOM 3467 N N . VAL A 1 444 ? -20.697 20.585 11.731 1.00 86.38 444 VAL A N 1
ATOM 3468 C CA . VAL A 1 444 ? -21.351 21.902 11.665 1.00 86.38 444 VAL A CA 1
ATOM 3469 C C . VAL A 1 444 ? -22.846 21.703 11.378 1.00 86.38 444 VAL A C 1
ATOM 3471 O O . VAL A 1 444 ? -23.216 20.817 10.611 1.00 86.38 444 VAL A O 1
ATOM 3474 N N . ASN A 1 445 ? -23.702 22.543 11.965 1.00 90.81 445 ASN A N 1
ATOM 3475 C CA . ASN A 1 445 ? -25.144 22.543 11.704 1.00 90.81 445 ASN A CA 1
ATOM 3476 C C . ASN A 1 445 ? -25.479 23.639 10.685 1.00 90.81 445 ASN A C 1
ATOM 3478 O O . ASN A 1 445 ? -25.261 24.819 10.969 1.00 90.81 445 ASN A O 1
ATOM 3482 N N . TRP A 1 446 ? -26.029 23.275 9.527 1.00 87.00 446 TRP A N 1
ATOM 3483 C CA . TRP A 1 446 ? -26.487 24.228 8.510 1.00 87.00 446 TRP A CA 1
ATOM 3484 C C . TRP A 1 446 ? -27.784 23.713 7.868 1.00 87.00 446 TRP A C 1
ATOM 3486 O O . TRP A 1 446 ? -28.000 22.512 7.767 1.00 87.00 446 TRP A O 1
ATOM 3496 N N . PHE A 1 447 ? -28.709 24.616 7.526 1.00 89.88 447 PHE A N 1
ATOM 3497 C CA . PHE A 1 447 ? -30.023 24.282 6.946 1.00 89.88 447 PHE A CA 1
ATOM 3498 C C . PHE A 1 447 ? -30.822 23.205 7.704 1.00 89.88 447 PHE A C 1
ATOM 3500 O O . PHE A 1 447 ? -31.516 22.387 7.107 1.00 89.88 447 PHE A O 1
ATOM 3507 N N . GLY A 1 448 ? -30.726 23.203 9.038 1.00 86.25 448 GLY A N 1
ATOM 3508 C CA . GLY A 1 448 ? -31.434 22.240 9.887 1.00 86.25 448 GLY A CA 1
ATOM 3509 C C . GLY A 1 448 ? -30.888 20.812 9.822 1.00 86.25 448 GLY A C 1
ATOM 3510 O O . GLY A 1 448 ? -31.536 19.902 10.329 1.00 86.25 448 GLY A O 1
ATOM 3511 N N . ARG A 1 449 ? -29.716 20.613 9.210 1.00 88.50 449 ARG A N 1
ATOM 3512 C CA . ARG A 1 449 ? -29.082 19.314 9.017 1.00 88.50 449 ARG A CA 1
ATOM 3513 C C . ARG A 1 449 ? -27.639 19.326 9.471 1.00 88.50 449 ARG A C 1
ATOM 3515 O O . ARG A 1 449 ? -26.983 20.354 9.657 1.00 88.50 449 ARG A O 1
ATOM 3522 N N . GLN A 1 450 ? -27.177 18.103 9.606 1.00 85.44 450 GLN A N 1
ATOM 3523 C CA . GLN A 1 450 ? -25.831 17.776 9.932 1.00 85.44 450 GLN A CA 1
ATOM 3524 C C . GLN A 1 450 ? -24.858 17.840 8.777 1.00 85.44 450 GLN A C 1
ATOM 3526 O O . GLN A 1 450 ? -25.066 17.168 7.761 1.00 85.44 450 GLN A O 1
ATOM 3531 N N . HIS A 1 451 ? -23.705 18.456 9.003 1.00 82.44 451 HIS A N 1
ATOM 3532 C CA . HIS A 1 451 ? -22.553 18.256 8.134 1.00 82.44 451 HIS A CA 1
ATOM 3533 C C . HIS A 1 451 ? -21.298 17.964 8.954 1.00 82.44 451 HIS A C 1
ATOM 3535 O O . HIS A 1 451 ? -21.214 18.357 10.116 1.00 82.44 451 HIS A O 1
ATOM 3541 N N . ASP A 1 452 ? -20.324 17.295 8.346 1.00 82.06 452 ASP A N 1
ATOM 3542 C CA . ASP A 1 452 ? -18.965 17.150 8.868 1.00 82.06 452 ASP A CA 1
ATOM 3543 C C . ASP A 1 452 ? -18.027 17.999 8.031 1.00 82.06 452 ASP A C 1
ATOM 3545 O O . ASP A 1 452 ? -18.052 17.900 6.811 1.00 82.06 452 ASP A O 1
ATOM 3549 N N . VAL A 1 453 ? -17.197 18.822 8.667 1.00 81.19 453 VAL A N 1
ATOM 3550 C CA . VAL A 1 453 ? -16.239 19.693 7.984 1.00 81.19 453 VAL A CA 1
ATOM 3551 C C . VAL A 1 453 ? -14.848 19.466 8.543 1.00 81.19 453 VAL A C 1
ATOM 3553 O O . VAL A 1 453 ? -14.637 19.207 9.725 1.00 81.19 453 VAL A O 1
ATOM 3556 N N . ILE A 1 454 ? -13.858 19.582 7.683 1.00 83.62 454 ILE A N 1
ATOM 3557 C CA . ILE A 1 454 ? -12.457 19.541 8.046 1.00 83.62 454 ILE A CA 1
ATOM 3558 C C . ILE A 1 454 ? -11.750 20.684 7.341 1.00 83.62 454 ILE A C 1
ATOM 3560 O O . ILE A 1 454 ? -11.978 20.942 6.162 1.00 83.62 454 ILE A O 1
ATOM 3564 N N . VAL A 1 455 ? -10.891 21.362 8.087 1.00 87.56 455 VAL A N 1
ATOM 3565 C CA . VAL A 1 455 ? -9.972 22.373 7.579 1.00 87.56 455 VAL A CA 1
ATOM 3566 C C . VAL A 1 455 ? -8.572 22.006 8.029 1.00 87.56 455 VAL A C 1
ATOM 3568 O O . VAL A 1 455 ? -8.384 21.463 9.119 1.00 87.56 455 VAL A O 1
ATOM 3571 N N . GLY A 1 456 ? -7.577 22.282 7.206 1.00 89.75 456 GLY A N 1
ATOM 3572 C CA . GLY A 1 456 ? -6.207 21.996 7.587 1.00 89.75 456 GLY A CA 1
ATOM 3573 C C . GLY A 1 456 ? -5.186 22.705 6.729 1.00 89.75 456 GLY A C 1
ATOM 3574 O O . GLY A 1 456 ? -5.500 23.322 5.709 1.00 89.75 456 GLY A O 1
ATOM 3575 N N . ALA A 1 457 ? -3.952 22.626 7.200 1.00 90.81 457 ALA A N 1
ATOM 3576 C CA . ALA A 1 457 ? -2.780 23.179 6.568 1.00 90.81 457 ALA A CA 1
ATOM 3577 C C . ALA A 1 457 ? -1.660 22.139 6.591 1.00 90.81 457 ALA A C 1
ATOM 3579 O O . ALA A 1 457 ? -1.423 21.483 7.601 1.00 90.81 457 ALA A O 1
ATOM 3580 N N . SER A 1 458 ? -0.950 22.019 5.479 1.00 87.38 458 SER A N 1
ATOM 3581 C CA . SER A 1 458 ? 0.154 21.080 5.309 1.00 87.38 458 SER A CA 1
ATOM 3582 C C . SER A 1 458 ? 1.388 21.806 4.796 1.00 87.38 458 SER A C 1
ATOM 3584 O O . SER A 1 458 ? 1.272 22.691 3.945 1.00 87.38 458 SER A O 1
ATOM 3586 N N . TYR A 1 459 ? 2.555 21.374 5.244 1.00 93.56 459 TYR A N 1
ATOM 3587 C CA . TYR A 1 459 ? 3.859 21.841 4.809 1.00 93.56 459 TYR A CA 1
ATOM 3588 C C . TYR A 1 459 ? 4.752 20.648 4.485 1.00 93.56 459 TYR A C 1
ATOM 3590 O O . TYR A 1 459 ? 4.772 19.665 5.225 1.00 93.56 459 TYR A O 1
ATOM 3598 N N . ARG A 1 460 ? 5.515 20.748 3.403 1.00 90.69 460 ARG A N 1
ATOM 3599 C CA . ARG A 1 460 ? 6.560 19.800 3.041 1.00 90.69 460 ARG A CA 1
ATOM 3600 C C . ARG A 1 460 ? 7.776 20.557 2.531 1.00 90.69 460 ARG A C 1
ATOM 3602 O O . ARG A 1 460 ? 7.643 21.439 1.687 1.00 90.69 460 ARG A O 1
ATOM 3609 N N . HIS A 1 461 ? 8.946 20.172 3.012 1.00 95.94 461 HIS A N 1
ATOM 3610 C CA . HIS A 1 461 ? 10.227 20.602 2.481 1.00 95.94 461 HIS A CA 1
ATOM 3611 C C . HIS A 1 461 ? 11.093 19.380 2.215 1.00 95.94 461 HIS A C 1
ATOM 3613 O O . HIS A 1 461 ? 11.298 18.582 3.126 1.00 95.94 461 HIS A O 1
ATOM 3619 N N . ASP A 1 462 ? 11.596 19.262 0.993 1.00 92.38 462 ASP A N 1
ATOM 3620 C CA . ASP A 1 462 ? 12.481 18.188 0.559 1.00 92.38 462 ASP A CA 1
ATOM 3621 C C . ASP A 1 462 ? 13.796 18.823 0.074 1.00 92.38 462 ASP A C 1
ATOM 3623 O O . ASP A 1 462 ? 13.761 19.709 -0.780 1.00 92.38 462 ASP A O 1
ATOM 3627 N N . ASP A 1 463 ? 14.942 18.368 0.575 1.00 95.25 463 ASP A N 1
ATOM 3628 C CA . ASP A 1 463 ? 16.277 18.686 0.055 1.00 95.25 463 ASP A CA 1
ATOM 3629 C C . ASP A 1 463 ? 16.930 17.372 -0.378 1.00 95.25 463 ASP A C 1
ATOM 3631 O O . ASP A 1 463 ? 17.162 16.482 0.437 1.00 95.25 463 ASP A O 1
ATOM 3635 N N . SER A 1 464 ? 17.115 17.189 -1.681 1.00 92.81 464 SER A N 1
ATOM 3636 C CA . SER A 1 464 ? 17.653 15.964 -2.270 1.00 92.81 464 SER A CA 1
ATOM 3637 C C . SER A 1 464 ? 18.935 16.259 -3.022 1.00 92.81 464 SER A C 1
ATOM 3639 O O . SER A 1 464 ? 18.958 17.153 -3.863 1.00 92.81 464 SER A O 1
ATOM 3641 N N . ASP A 1 465 ? 19.954 15.443 -2.814 1.00 91.50 465 ASP A N 1
ATOM 3642 C CA . ASP A 1 465 ? 21.199 15.467 -3.564 1.00 91.50 465 ASP A CA 1
ATOM 3643 C C . ASP A 1 465 ? 21.477 14.102 -4.195 1.00 91.50 465 ASP A C 1
ATOM 3645 O O . ASP A 1 465 ? 21.070 13.043 -3.704 1.00 91.50 465 ASP A O 1
ATOM 3649 N N . ALA A 1 466 ? 22.150 14.127 -5.336 1.00 90.31 466 ALA A N 1
ATOM 3650 C CA . ALA A 1 466 ? 22.626 12.935 -5.996 1.00 90.31 466 ALA A CA 1
ATOM 3651 C C . ALA A 1 466 ? 23.930 13.220 -6.721 1.00 90.31 466 ALA A C 1
ATOM 3653 O O . ALA A 1 466 ? 24.092 14.268 -7.344 1.00 90.31 466 ALA A O 1
ATOM 3654 N N . GLY A 1 467 ? 24.820 12.240 -6.706 1.00 89.12 467 GLY A N 1
ATOM 3655 C CA . GLY A 1 467 ? 26.099 12.317 -7.384 1.00 89.12 467 GLY A CA 1
ATOM 3656 C C . GLY A 1 467 ? 26.516 10.974 -7.937 1.00 89.12 467 GLY A C 1
ATOM 3657 O O . GLY A 1 467 ? 26.354 9.936 -7.279 1.00 89.12 467 GLY A O 1
ATOM 3658 N N . GLN A 1 468 ? 27.079 10.981 -9.143 1.00 89.00 468 GLN A N 1
ATOM 3659 C CA . GLN A 1 468 ? 27.882 9.843 -9.568 1.00 89.00 468 GLN A CA 1
ATOM 3660 C C . GLN A 1 468 ? 29.068 9.737 -8.602 1.00 89.00 468 GLN A C 1
ATOM 3662 O O . GLN A 1 468 ? 29.621 10.740 -8.174 1.00 89.00 468 GLN A O 1
ATOM 3667 N N . SER A 1 469 ? 29.387 8.519 -8.178 1.00 89.44 469 SER A N 1
ATOM 3668 C CA . SER A 1 469 ? 30.407 8.243 -7.154 1.00 89.44 469 SER A CA 1
ATOM 3669 C C . SER A 1 469 ? 31.380 7.135 -7.556 1.00 89.44 469 SER A C 1
ATOM 3671 O O . SER A 1 469 ? 32.305 6.815 -6.805 1.00 89.44 469 SER A O 1
ATOM 3673 N N . TRP A 1 470 ? 31.149 6.509 -8.712 1.00 89.56 470 TRP A N 1
ATOM 3674 C CA . TRP A 1 470 ? 31.973 5.445 -9.269 1.00 89.56 470 TRP A CA 1
ATOM 3675 C C . TRP A 1 470 ? 31.840 5.409 -10.790 1.00 89.56 470 TRP A C 1
ATOM 3677 O O . TRP A 1 470 ? 30.732 5.522 -11.327 1.00 89.56 470 TRP A O 1
ATOM 3687 N N . GLU A 1 471 ? 32.954 5.182 -11.470 1.00 89.38 471 GLU A N 1
ATOM 3688 C CA . GLU A 1 471 ? 33.005 4.930 -12.908 1.00 89.38 471 GLU A CA 1
ATOM 3689 C C . GLU A 1 471 ? 34.084 3.898 -13.222 1.00 89.38 471 GLU A C 1
ATOM 3691 O O . GLU A 1 471 ? 35.151 3.896 -12.609 1.00 89.38 471 GLU A O 1
ATOM 3696 N N . GLY A 1 472 ? 33.784 2.993 -14.153 1.00 86.12 472 GLY A N 1
ATOM 3697 C CA . GLY A 1 472 ? 34.749 2.015 -14.651 1.00 86.12 472 GLY A CA 1
ATOM 3698 C C . GLY A 1 472 ? 35.843 2.665 -15.490 1.00 86.12 472 GLY A C 1
ATOM 3699 O O . GLY A 1 472 ? 35.551 3.510 -16.325 1.00 86.12 472 GLY A O 1
ATOM 3700 N N . ALA A 1 473 ? 37.088 2.215 -15.324 1.00 78.62 473 ALA A N 1
ATOM 3701 C CA . ALA A 1 473 ? 38.216 2.706 -16.121 1.00 78.62 473 ALA A CA 1
ATOM 3702 C C . ALA A 1 473 ? 38.080 2.384 -17.623 1.00 78.62 473 ALA A C 1
ATOM 3704 O O . ALA A 1 473 ? 38.531 3.155 -18.463 1.00 78.62 473 ALA A O 1
ATOM 3705 N N . GLU A 1 474 ? 37.455 1.252 -17.959 1.00 79.56 474 GLU A N 1
ATOM 3706 C CA . GLU A 1 474 ? 37.238 0.801 -19.333 1.00 79.56 474 GLU A CA 1
ATOM 3707 C C . GLU A 1 474 ? 35.886 0.085 -19.460 1.00 79.56 474 GLU A C 1
ATOM 3709 O O . GLU A 1 474 ? 35.375 -0.508 -18.504 1.00 79.56 474 GLU A O 1
ATOM 3714 N N . THR A 1 475 ? 35.320 0.110 -20.669 1.00 85.69 475 THR A N 1
ATOM 3715 C CA . THR A 1 475 ? 34.201 -0.769 -21.036 1.00 85.69 475 THR A CA 1
ATOM 3716 C C . THR A 1 475 ? 34.743 -2.107 -21.527 1.00 85.69 475 THR A C 1
ATOM 3718 O O . THR A 1 475 ? 35.765 -2.153 -22.210 1.00 85.69 475 THR A O 1
ATOM 3721 N N . ARG A 1 476 ? 34.078 -3.209 -21.174 1.00 89.69 476 ARG A N 1
ATOM 3722 C CA . ARG A 1 476 ? 34.519 -4.569 -21.525 1.00 89.69 476 ARG A CA 1
ATOM 3723 C C . ARG A 1 476 ? 33.503 -5.261 -22.416 1.00 89.69 476 ARG A C 1
ATOM 3725 O O . ARG A 1 476 ? 32.308 -5.066 -22.244 1.00 89.69 476 ARG A O 1
ATOM 3732 N N . VAL A 1 477 ? 33.952 -6.138 -23.304 1.00 92.81 477 VAL A N 1
ATOM 3733 C CA . VAL A 1 477 ? 33.037 -6.985 -24.080 1.00 92.81 477 VAL A CA 1
ATOM 3734 C C . VAL A 1 477 ? 32.795 -8.293 -23.331 1.00 92.81 477 VAL A C 1
ATOM 3736 O O . VAL A 1 477 ? 33.742 -9.014 -23.027 1.00 92.81 477 VAL A O 1
ATOM 3739 N N . ILE A 1 478 ? 31.531 -8.606 -23.051 1.00 92.69 478 ILE A N 1
ATOM 3740 C CA . ILE A 1 478 ? 31.097 -9.869 -22.443 1.00 92.69 478 ILE A CA 1
ATOM 3741 C C . ILE A 1 478 ? 30.331 -10.702 -23.468 1.00 92.69 478 ILE A C 1
ATOM 3743 O O . ILE A 1 478 ? 29.601 -10.147 -24.284 1.00 92.69 478 ILE A O 1
ATOM 3747 N N . ASP A 1 479 ? 30.459 -12.026 -23.415 1.00 93.75 479 ASP A N 1
ATOM 3748 C CA . ASP A 1 479 ? 29.619 -12.956 -24.175 1.00 93.75 479 ASP A CA 1
ATOM 3749 C C . ASP A 1 479 ? 28.647 -13.647 -23.217 1.00 93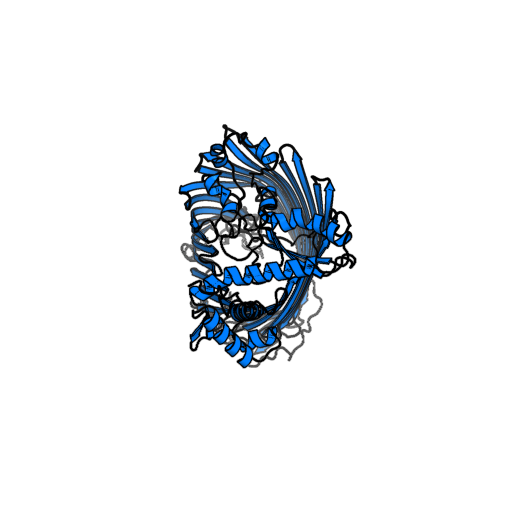.75 479 ASP A C 1
ATOM 3751 O O . ASP A 1 479 ? 29.051 -14.354 -22.294 1.00 93.75 479 ASP A O 1
ATOM 3755 N N . ILE A 1 480 ? 27.347 -13.426 -23.411 1.00 92.81 480 ILE A N 1
ATOM 3756 C CA . ILE A 1 480 ? 26.326 -13.906 -22.470 1.00 92.81 480 ILE A CA 1
ATOM 3757 C C . ILE A 1 480 ? 26.118 -15.424 -22.531 1.00 92.81 480 ILE A C 1
ATOM 3759 O O . ILE A 1 480 ? 25.471 -15.983 -21.650 1.00 92.81 480 ILE A O 1
ATOM 3763 N N . ARG A 1 481 ? 26.653 -16.108 -23.552 1.00 91.75 481 ARG A N 1
ATOM 3764 C CA . ARG A 1 481 ? 26.514 -17.567 -23.710 1.00 91.75 481 ARG A CA 1
ATOM 3765 C C . ARG A 1 481 ? 27.375 -18.350 -22.723 1.00 91.75 481 ARG A C 1
ATOM 3767 O O . ARG A 1 481 ? 27.064 -19.499 -22.431 1.00 91.75 481 ARG A O 1
ATOM 3774 N N . ASN A 1 482 ? 28.455 -17.745 -22.234 1.00 90.44 482 ASN A N 1
ATOM 3775 C CA . ASN A 1 482 ? 29.418 -18.350 -21.312 1.00 90.44 482 ASN A CA 1
ATOM 3776 C C . ASN A 1 482 ? 29.846 -17.378 -20.198 1.00 90.44 482 ASN A C 1
ATOM 3778 O O . ASN A 1 482 ? 30.941 -17.498 -19.647 1.00 90.44 482 ASN A O 1
ATOM 3782 N N . TRP A 1 483 ? 28.985 -16.412 -19.868 1.00 92.88 483 TRP A N 1
ATOM 3783 C CA . TRP A 1 483 ? 29.270 -15.401 -18.858 1.00 92.88 483 TRP A CA 1
ATOM 3784 C C . TRP A 1 483 ? 29.407 -16.008 -17.457 1.00 92.88 483 TRP A C 1
ATOM 3786 O O . TRP A 1 483 ? 28.551 -16.771 -17.010 1.00 92.88 483 TRP A O 1
ATOM 3796 N N . ASN A 1 484 ? 30.462 -15.608 -16.742 1.00 93.94 484 ASN A N 1
ATOM 3797 C CA . ASN A 1 484 ? 30.654 -15.904 -15.326 1.00 93.94 484 ASN A CA 1
ATOM 3798 C C . ASN A 1 484 ? 30.702 -14.586 -14.523 1.00 93.94 484 ASN A C 1
ATOM 3800 O O . ASN A 1 484 ? 31.708 -13.875 -14.602 1.00 93.94 484 ASN A O 1
ATOM 3804 N N . PRO A 1 485 ? 29.681 -14.289 -13.695 1.00 93.50 485 PRO A N 1
ATOM 3805 C CA . PRO A 1 485 ? 29.609 -13.072 -12.877 1.00 93.50 485 PRO A CA 1
ATOM 3806 C C . PRO A 1 485 ? 30.765 -12.854 -11.895 1.00 93.50 485 PRO A C 1
ATOM 3808 O O . PRO A 1 485 ? 30.972 -11.732 -11.434 1.00 93.50 485 PRO A O 1
ATOM 3811 N N . HIS A 1 486 ? 31.492 -13.919 -11.544 1.00 94.19 486 HIS A N 1
ATOM 3812 C CA . HIS A 1 486 ? 32.616 -13.887 -10.605 1.00 94.19 486 HIS A CA 1
ATOM 3813 C C . HIS A 1 486 ? 33.983 -13.845 -11.296 1.00 94.19 486 HIS A C 1
ATOM 3815 O O . HIS A 1 486 ? 34.998 -13.697 -10.619 1.00 94.19 486 HIS A O 1
ATOM 3821 N N . ALA A 1 487 ? 34.039 -13.984 -12.626 1.00 90.31 487 ALA A N 1
ATOM 3822 C CA . ALA A 1 487 ? 35.307 -13.976 -13.357 1.00 90.31 487 ALA A CA 1
ATOM 3823 C C . ALA A 1 487 ? 36.002 -12.609 -13.311 1.00 90.31 487 ALA A C 1
ATOM 3825 O O . ALA A 1 487 ? 37.205 -12.516 -13.556 1.00 90.31 487 ALA A O 1
ATOM 3826 N N . TYR A 1 488 ? 35.257 -11.552 -12.981 1.00 84.81 488 TYR A N 1
ATOM 3827 C CA . TYR A 1 488 ? 35.783 -10.207 -12.954 1.00 84.81 488 TYR A CA 1
ATOM 3828 C C . TYR A 1 488 ? 35.305 -9.406 -11.747 1.00 84.81 488 TYR A C 1
ATOM 3830 O O . TYR A 1 488 ? 34.123 -9.397 -11.422 1.00 84.81 488 TYR A O 1
ATOM 3838 N N . ALA A 1 489 ? 36.236 -8.665 -11.151 1.00 86.81 489 ALA A N 1
ATOM 3839 C CA . ALA A 1 489 ? 35.930 -7.618 -10.187 1.00 86.81 489 ALA A CA 1
ATOM 3840 C C . ALA A 1 489 ? 35.695 -6.280 -10.905 1.00 86.81 489 ALA A C 1
ATOM 3842 O O . ALA A 1 489 ? 36.304 -6.005 -11.950 1.00 86.81 489 ALA A O 1
ATOM 3843 N N . MET A 1 490 ? 34.835 -5.447 -10.328 1.00 89.25 490 MET A N 1
ATOM 3844 C CA . MET A 1 490 ? 34.716 -4.035 -10.663 1.00 89.25 490 MET A CA 1
ATOM 3845 C C . MET A 1 490 ? 36.016 -3.313 -10.287 1.00 89.25 490 MET A C 1
ATOM 3847 O O . MET A 1 490 ? 36.509 -3.438 -9.164 1.00 89.25 490 MET A O 1
ATOM 3851 N N . ARG A 1 491 ? 36.603 -2.582 -11.238 1.00 85.31 491 ARG A N 1
ATOM 3852 C CA . ARG A 1 491 ? 37.913 -1.909 -11.084 1.00 85.31 491 ARG A CA 1
ATOM 3853 C C . ARG A 1 491 ? 37.851 -0.399 -11.303 1.00 85.31 491 ARG A C 1
ATOM 3855 O O . ARG A 1 491 ? 38.889 0.233 -11.476 1.00 85.31 491 ARG A O 1
ATOM 3862 N N . GLY A 1 492 ? 36.648 0.167 -11.322 1.00 83.44 492 GLY A N 1
ATOM 3863 C CA . GLY A 1 492 ? 36.461 1.607 -11.377 1.00 83.44 492 GLY A CA 1
ATOM 3864 C C . GLY A 1 492 ? 37.110 2.384 -10.229 1.00 83.44 492 GLY A C 1
ATOM 3865 O O . GLY A 1 492 ? 37.671 1.829 -9.281 1.00 83.44 492 GLY A O 1
ATOM 3866 N N . THR A 1 493 ? 37.028 3.703 -10.321 1.00 83.56 493 THR A N 1
ATOM 3867 C CA . THR A 1 493 ? 37.546 4.631 -9.312 1.00 83.56 493 THR A CA 1
ATOM 3868 C C . THR A 1 493 ? 36.430 5.533 -8.799 1.00 83.56 493 THR A C 1
ATOM 3870 O O . THR A 1 493 ? 35.349 5.623 -9.385 1.00 83.56 493 THR A O 1
ATOM 3873 N N . ALA A 1 494 ? 36.667 6.173 -7.650 1.00 78.62 494 ALA A N 1
ATOM 3874 C CA . ALA A 1 494 ? 35.772 7.217 -7.169 1.00 78.62 494 ALA A CA 1
ATOM 3875 C C . ALA A 1 494 ? 35.768 8.370 -8.181 1.00 78.62 494 ALA A C 1
ATOM 3877 O O . ALA A 1 494 ? 36.824 8.900 -8.523 1.00 78.62 494 ALA A O 1
ATOM 3878 N N . PHE A 1 495 ? 34.581 8.719 -8.666 1.00 70.81 495 PHE A N 1
ATOM 3879 C CA . PHE A 1 495 ? 34.396 9.644 -9.776 1.00 70.81 495 PHE A CA 1
ATOM 3880 C C . PHE A 1 495 ? 33.137 10.473 -9.525 1.00 70.81 495 PHE A C 1
ATOM 3882 O O . PHE A 1 495 ? 32.073 9.882 -9.361 1.00 70.81 495 PHE A O 1
ATOM 3889 N N . GLU A 1 496 ? 33.261 11.805 -9.477 1.00 66.25 496 GLU A N 1
ATOM 3890 C CA . GLU A 1 496 ? 32.156 12.751 -9.215 1.00 66.25 496 GLU A CA 1
ATOM 3891 C C . GLU A 1 496 ? 32.025 13.815 -10.331 1.00 66.25 496 GLU A C 1
ATOM 3893 O O . GLU A 1 496 ? 32.207 15.011 -10.097 1.00 66.25 496 GLU A O 1
ATOM 3898 N N . PRO A 1 497 ? 31.756 13.423 -11.587 1.00 68.38 497 PRO A N 1
ATOM 3899 C CA . PRO A 1 497 ? 31.658 14.352 -12.712 1.00 68.38 497 PRO A CA 1
ATOM 3900 C C . PRO A 1 497 ? 30.338 15.115 -12.723 1.00 68.38 497 PRO A C 1
ATOM 3902 O O . PRO A 1 497 ? 30.276 16.181 -13.325 1.00 68.38 497 PRO A O 1
ATOM 3905 N N . TYR A 1 498 ? 29.289 14.540 -12.128 1.00 75.44 498 TYR A N 1
ATOM 3906 C CA . TYR A 1 498 ? 27.912 14.977 -12.257 1.00 75.44 498 TYR A CA 1
ATOM 3907 C C . TYR A 1 498 ? 27.206 14.848 -10.919 1.00 75.44 498 TYR A C 1
ATOM 3909 O O . TYR A 1 498 ? 26.981 13.741 -10.422 1.00 75.44 498 TYR A O 1
ATOM 3917 N N . ASN A 1 499 ? 26.826 16.003 -10.389 1.00 83.56 499 ASN A N 1
ATOM 3918 C CA . ASN A 1 499 ? 26.033 16.124 -9.184 1.00 83.56 499 ASN A CA 1
ATOM 3919 C C . ASN A 1 499 ? 24.789 16.942 -9.507 1.00 83.56 499 ASN A C 1
ATOM 3921 O O . ASN A 1 499 ? 24.838 17.889 -10.294 1.00 83.56 499 ASN A O 1
ATOM 3925 N N . TRP A 1 500 ? 23.670 16.612 -8.884 1.00 85.75 500 TRP A N 1
ATOM 3926 C CA . TRP A 1 500 ? 22.503 17.474 -8.892 1.00 85.75 500 TRP A CA 1
ATOM 3927 C C . TRP A 1 500 ? 21.880 17.544 -7.509 1.00 85.75 500 TRP A C 1
ATOM 3929 O O . TRP A 1 500 ? 22.003 16.639 -6.690 1.00 85.75 500 TRP A O 1
ATOM 3939 N N . GLY A 1 501 ? 21.225 18.666 -7.265 1.00 88.19 501 GLY A N 1
ATOM 3940 C CA . GLY A 1 501 ? 20.517 18.993 -6.046 1.00 88.19 501 GLY A CA 1
ATOM 3941 C C . GLY A 1 501 ? 19.118 19.455 -6.410 1.00 88.19 501 GLY A C 1
ATOM 3942 O O . GLY A 1 501 ? 18.912 20.076 -7.456 1.00 88.19 501 GLY A O 1
ATOM 3943 N N . ARG A 1 502 ? 18.144 19.129 -5.573 1.00 87.44 502 ARG A N 1
ATOM 3944 C CA . ARG A 1 502 ? 16.754 19.519 -5.745 1.00 87.44 502 ARG A CA 1
ATOM 3945 C C . ARG A 1 502 ? 16.162 19.889 -4.404 1.00 87.44 502 ARG A C 1
ATOM 3947 O O . ARG A 1 502 ? 16.018 19.032 -3.540 1.00 87.44 502 ARG A O 1
ATOM 3954 N N . LYS A 1 503 ? 15.717 21.133 -4.296 1.00 92.62 503 LYS A N 1
ATOM 3955 C CA . LYS A 1 503 ? 14.948 21.625 -3.157 1.00 92.62 503 LYS A CA 1
ATOM 3956 C C . LYS A 1 503 ? 13.504 21.776 -3.583 1.00 92.62 503 LYS A C 1
ATOM 3958 O O . LYS A 1 503 ? 13.236 22.398 -4.604 1.00 92.62 503 LYS A O 1
ATOM 3963 N N . THR A 1 504 ? 12.581 21.181 -2.845 1.00 88.00 504 THR A N 1
ATOM 3964 C CA . THR A 1 504 ? 11.141 21.310 -3.083 1.00 88.00 504 THR A CA 1
ATOM 3965 C C . THR A 1 504 ? 10.478 21.833 -1.820 1.00 88.00 504 THR A C 1
ATOM 3967 O O . THR A 1 504 ? 10.751 21.355 -0.726 1.00 88.00 504 THR A O 1
ATOM 3970 N N . GLU A 1 505 ? 9.607 22.820 -1.962 1.00 94.06 505 GLU A N 1
ATOM 3971 C CA . GLU A 1 505 ? 8.761 23.336 -0.896 1.00 94.06 505 GLU A CA 1
ATOM 3972 C C . GLU A 1 505 ? 7.304 23.273 -1.356 1.00 94.06 505 GLU A C 1
ATOM 3974 O O . GLU A 1 505 ? 6.944 23.817 -2.399 1.00 94.06 505 GLU A O 1
ATOM 3979 N N . GLU A 1 506 ? 6.454 22.618 -0.573 1.00 87.69 506 GLU A N 1
ATOM 3980 C CA . GLU A 1 506 ? 5.014 22.583 -0.791 1.00 87.69 506 GLU A CA 1
ATOM 3981 C C . GLU A 1 506 ? 4.294 23.088 0.456 1.00 87.69 506 GLU A C 1
ATOM 3983 O O . GLU A 1 506 ? 4.513 22.620 1.574 1.00 87.69 506 GLU A O 1
ATOM 3988 N N . LYS A 1 507 ? 3.390 24.039 0.255 1.00 92.25 507 LYS A N 1
ATOM 3989 C CA . LYS A 1 507 ? 2.451 24.522 1.265 1.00 92.25 507 LYS A CA 1
ATOM 3990 C C . LYS A 1 507 ? 1.053 24.234 0.758 1.00 92.25 507 LYS A C 1
ATOM 3992 O O . LYS A 1 507 ? 0.783 24.347 -0.435 1.00 92.25 507 LYS A O 1
ATOM 3997 N N . GLY A 1 508 ? 0.140 23.901 1.652 1.00 86.44 508 GLY A N 1
ATOM 3998 C CA . GLY A 1 508 ? -1.247 23.713 1.272 1.00 86.44 508 GLY A CA 1
ATOM 3999 C C . GLY A 1 508 ? -2.199 24.082 2.380 1.00 86.44 508 GLY A C 1
ATOM 4000 O O . GLY A 1 508 ? -1.905 23.853 3.548 1.00 86.44 508 GLY A O 1
ATOM 4001 N N . ILE A 1 509 ? -3.343 24.628 1.993 1.00 90.88 509 ILE A N 1
ATOM 4002 C CA . ILE A 1 509 ? -4.495 24.842 2.863 1.00 90.88 509 ILE A CA 1
ATOM 4003 C C . ILE A 1 509 ? -5.667 24.148 2.193 1.00 90.88 509 ILE A C 1
ATOM 4005 O O . ILE A 1 509 ? -5.863 24.268 0.983 1.00 90.88 509 ILE A O 1
ATOM 4009 N N . TYR A 1 510 ? -6.432 23.396 2.963 1.00 83.19 510 TYR A N 1
ATOM 4010 C CA . TYR A 1 510 ? -7.529 22.606 2.439 1.00 83.19 510 TYR A CA 1
ATOM 4011 C C . TYR A 1 510 ? -8.751 22.702 3.335 1.00 83.19 510 TYR A C 1
ATOM 4013 O O . TYR A 1 510 ? -8.652 22.901 4.547 1.00 83.19 510 TYR A O 1
ATOM 4021 N N . ALA A 1 511 ? -9.909 22.530 2.713 1.00 82.19 511 ALA A N 1
ATOM 4022 C CA . ALA A 1 511 ? -11.176 22.388 3.396 1.00 82.19 511 ALA A CA 1
ATOM 4023 C C . ALA A 1 511 ? -12.032 21.371 2.648 1.00 82.19 511 ALA A C 1
ATOM 4025 O O . ALA A 1 511 ? -12.073 21.366 1.420 1.00 82.19 511 ALA A O 1
ATOM 4026 N N . ALA A 1 512 ? -12.724 20.515 3.381 1.00 81.50 512 ALA A N 1
ATOM 4027 C CA . ALA A 1 512 ? -13.692 19.596 2.811 1.00 81.50 512 ALA A CA 1
ATOM 4028 C C . ALA A 1 512 ? -14.845 19.400 3.784 1.00 81.50 512 ALA A C 1
ATOM 4030 O O . ALA A 1 512 ? -14.683 19.570 4.992 1.00 81.50 512 ALA A O 1
ATOM 4031 N N . GLY A 1 513 ? -15.998 19.018 3.259 1.00 72.81 513 GLY A N 1
ATOM 4032 C CA . GLY A 1 513 ? -17.135 18.636 4.063 1.00 72.81 513 GLY A CA 1
ATOM 4033 C C . GLY A 1 513 ? -17.965 17.534 3.430 1.00 72.81 513 GLY A C 1
ATOM 4034 O O . GLY A 1 513 ? -17.988 17.366 2.212 1.00 72.81 513 GLY A O 1
ATOM 4035 N N . ASN A 1 514 ? -18.633 16.779 4.292 1.00 80.44 514 ASN A N 1
ATOM 4036 C CA . ASN A 1 514 ? -19.685 15.843 3.941 1.00 80.44 514 ASN A CA 1
ATOM 4037 C C . ASN A 1 514 ? -21.022 16.448 4.381 1.00 80.44 514 ASN A C 1
ATOM 4039 O O . ASN A 1 514 ? -21.259 16.660 5.572 1.00 80.44 514 ASN A O 1
ATOM 4043 N N . PHE A 1 515 ? -21.864 16.764 3.407 1.00 82.69 515 PHE A N 1
ATOM 4044 C CA . PHE A 1 515 ? -23.106 17.498 3.550 1.00 82.69 515 PHE A CA 1
ATOM 4045 C C . PHE A 1 515 ? -24.284 16.572 3.251 1.00 82.69 515 PHE A C 1
ATOM 4047 O O . PHE A 1 515 ? -24.516 16.200 2.104 1.00 82.69 515 PHE A O 1
ATOM 4054 N N . SER A 1 516 ? -25.061 16.198 4.266 1.00 89.44 516 SER A N 1
ATOM 4055 C CA . SER A 1 516 ? -26.312 15.470 4.042 1.00 89.44 516 SER A CA 1
ATOM 4056 C C . SER A 1 516 ? -27.389 16.439 3.532 1.00 89.44 516 SER A C 1
ATOM 4058 O O . SER A 1 516 ? -27.807 17.333 4.269 1.00 89.44 516 SER A O 1
ATOM 4060 N N . LEU A 1 517 ? -27.789 16.289 2.264 1.00 91.19 517 LEU A N 1
ATOM 4061 C CA . LEU A 1 517 ? -28.758 17.146 1.564 1.00 91.19 517 LEU A CA 1
ATOM 4062 C C . LEU A 1 517 ? -30.202 16.670 1.780 1.00 91.19 517 LEU A C 1
ATOM 4064 O O . LEU A 1 517 ? -31.110 17.480 1.951 1.00 91.19 517 LEU A O 1
ATOM 4068 N N . ALA A 1 518 ? -30.393 15.352 1.796 1.00 89.25 518 ALA A N 1
ATOM 4069 C CA . ALA A 1 518 ? -31.610 14.645 2.186 1.00 89.25 518 ALA A CA 1
ATOM 4070 C C . ALA A 1 518 ? -31.202 13.326 2.864 1.00 89.25 518 ALA A C 1
ATOM 4072 O O . ALA A 1 518 ? -30.016 13.001 2.869 1.00 89.25 518 ALA A O 1
ATOM 4073 N N . ASP A 1 519 ? -32.147 12.574 3.434 1.00 87.25 519 ASP A N 1
ATOM 4074 C CA . ASP A 1 519 ? -31.823 11.319 4.134 1.00 87.25 519 ASP A CA 1
ATOM 4075 C C . ASP A 1 519 ? -31.047 10.329 3.248 1.00 87.25 519 ASP A C 1
ATOM 4077 O O . ASP A 1 519 ? -29.981 9.908 3.677 1.00 87.25 519 ASP A O 1
ATOM 4081 N N . PRO A 1 520 ? -31.459 10.056 1.992 1.00 89.94 520 PRO A N 1
ATOM 4082 C CA . PRO A 1 520 ? -30.687 9.190 1.105 1.00 89.94 520 PRO A CA 1
ATOM 4083 C C . PRO A 1 520 ? -29.626 9.936 0.284 1.00 89.94 520 PRO A C 1
ATOM 4085 O O . PRO A 1 520 ? -29.028 9.324 -0.588 1.00 89.94 520 PRO A O 1
ATOM 4088 N N . LEU A 1 521 ? -29.437 11.257 0.436 1.00 90.19 521 LEU A N 1
ATOM 4089 C CA . LEU A 1 521 ? -28.617 12.058 -0.489 1.00 90.19 521 LEU A CA 1
ATOM 4090 C C . LEU A 1 521 ? -27.501 12.817 0.233 1.00 90.19 521 LEU A C 1
ATOM 4092 O O . LEU A 1 521 ? -27.752 13.777 0.968 1.00 90.19 521 LEU A O 1
ATOM 4096 N N . HIS A 1 522 ? -26.255 12.455 -0.069 1.00 84.12 522 HIS A N 1
ATOM 4097 C CA . HIS A 1 522 ? -25.054 13.024 0.539 1.00 84.12 522 HIS A CA 1
ATOM 4098 C C . HIS A 1 522 ? -24.138 13.664 -0.504 1.00 84.12 522 HIS A C 1
ATOM 4100 O O . HIS A 1 522 ? -23.793 13.050 -1.511 1.00 84.12 522 HIS A O 1
ATOM 4106 N N . LEU A 1 523 ? -23.700 14.891 -0.239 1.00 83.44 523 LEU A N 1
ATOM 4107 C CA . LEU A 1 523 ? -22.739 15.639 -1.042 1.00 83.44 523 LEU A CA 1
ATOM 4108 C C . LEU A 1 523 ? -21.415 15.742 -0.289 1.00 83.44 523 LEU A C 1
ATOM 4110 O O . LEU A 1 523 ? -21.347 16.352 0.769 1.00 83.44 523 LEU A O 1
ATOM 4114 N N . VAL A 1 524 ? -20.336 15.230 -0.861 1.00 81.69 524 VAL A N 1
ATOM 4115 C CA . VAL A 1 524 ? -18.978 15.496 -0.388 1.00 81.69 524 VAL A CA 1
ATOM 4116 C C . VAL A 1 524 ? -18.383 16.595 -1.257 1.00 81.69 524 VAL A C 1
ATOM 4118 O O . VAL A 1 524 ? -18.274 16.435 -2.468 1.00 81.69 524 VAL A O 1
ATOM 4121 N N . LEU A 1 525 ? -17.994 17.714 -0.655 1.00 80.31 525 LEU A N 1
ATOM 4122 C CA . LEU A 1 525 ? -17.446 18.864 -1.369 1.00 80.31 525 LEU A CA 1
ATOM 4123 C C . LEU A 1 525 ? -16.201 19.368 -0.655 1.00 80.31 525 LEU A C 1
ATOM 4125 O O . LEU A 1 525 ? -16.199 19.540 0.561 1.00 80.31 525 LEU A O 1
ATOM 4129 N N . GLY A 1 526 ? -15.145 19.648 -1.403 1.00 82.06 526 GLY A N 1
ATOM 4130 C CA . GLY A 1 526 ? -13.931 20.203 -0.835 1.00 82.06 526 GLY A CA 1
ATOM 4131 C C . GLY A 1 526 ? -12.997 20.780 -1.876 1.00 82.06 526 GLY A C 1
ATOM 4132 O O . GLY A 1 526 ? -13.244 20.744 -3.081 1.00 82.06 526 GLY A O 1
ATOM 4133 N N . GLY A 1 527 ? -11.893 21.317 -1.387 1.00 77.06 527 GLY A N 1
ATOM 4134 C CA . GLY A 1 527 ? -10.804 21.744 -2.231 1.00 77.06 527 GLY A CA 1
ATOM 4135 C C . GLY A 1 527 ? -9.548 22.075 -1.446 1.00 77.06 527 GLY A C 1
ATOM 4136 O O . GLY A 1 527 ? -9.556 22.236 -0.223 1.00 77.06 527 GLY A O 1
ATOM 4137 N N . ARG A 1 528 ? -8.449 22.176 -2.185 1.00 82.62 528 ARG A N 1
ATOM 4138 C CA . ARG A 1 528 ? -7.119 22.491 -1.663 1.00 82.62 528 ARG A CA 1
ATOM 4139 C C . ARG A 1 528 ? -6.499 23.609 -2.482 1.00 82.62 528 ARG A C 1
ATOM 4141 O O . ARG A 1 528 ? -6.451 23.512 -3.704 1.00 82.62 528 ARG A O 1
ATOM 4148 N N . PHE A 1 529 ? -5.985 24.631 -1.811 1.00 85.19 529 PHE A N 1
ATOM 4149 C CA . PHE A 1 529 ? -5.027 25.566 -2.389 1.00 85.19 529 PHE A CA 1
ATOM 4150 C C . PHE A 1 529 ? -3.618 25.061 -2.099 1.00 85.19 529 PHE A C 1
ATOM 4152 O O . PHE A 1 529 ? -3.282 24.812 -0.942 1.00 85.19 529 PHE A O 1
ATOM 4159 N N . GLY A 1 530 ? -2.816 24.889 -3.146 1.00 84.44 530 GLY A N 1
ATOM 4160 C CA . GLY A 1 530 ? -1.416 24.485 -3.058 1.00 84.44 530 GLY A CA 1
ATOM 4161 C C . GLY A 1 530 ? -0.477 25.575 -3.563 1.00 84.44 530 GLY A C 1
ATOM 4162 O O . GLY A 1 530 ? -0.731 26.196 -4.596 1.00 84.44 530 GLY A O 1
ATOM 4163 N N . TRP A 1 531 ? 0.626 25.775 -2.853 1.00 89.00 531 TRP A N 1
ATOM 4164 C CA . TRP A 1 531 ? 1.789 26.520 -3.318 1.00 89.00 531 TRP A CA 1
ATOM 4165 C C . TRP A 1 531 ? 2.944 25.548 -3.427 1.00 89.00 531 TRP A C 1
ATOM 4167 O O . TRP A 1 531 ? 3.185 24.767 -2.507 1.00 89.00 531 TRP A O 1
ATOM 4177 N N . TYR A 1 532 ? 3.643 25.599 -4.547 1.00 84.88 532 TYR A N 1
ATOM 4178 C CA . TYR A 1 532 ? 4.721 24.682 -4.850 1.00 84.88 532 TYR A CA 1
ATOM 4179 C C . TYR A 1 532 ? 5.899 25.468 -5.398 1.00 84.88 532 TYR A C 1
ATOM 4181 O O . TYR A 1 532 ? 5.737 26.250 -6.330 1.00 84.88 532 TYR A O 1
ATOM 4189 N N . ALA A 1 533 ? 7.079 25.253 -4.839 1.00 89.44 533 ALA A N 1
ATOM 4190 C CA . ALA A 1 533 ? 8.329 25.771 -5.359 1.00 89.44 533 ALA A CA 1
ATOM 4191 C C . ALA A 1 533 ? 9.324 24.620 -5.470 1.00 89.44 533 ALA A C 1
ATOM 4193 O O . ALA A 1 533 ? 9.449 23.805 -4.560 1.00 89.44 533 ALA A O 1
ATOM 4194 N N . GLN A 1 534 ? 10.040 24.548 -6.582 1.00 86.38 534 GLN A N 1
ATOM 4195 C CA . GLN A 1 534 ? 11.122 23.603 -6.776 1.00 86.38 534 GLN A CA 1
ATOM 4196 C C . GLN A 1 534 ? 12.306 24.309 -7.416 1.00 86.38 534 GLN A C 1
ATOM 4198 O O . GLN A 1 534 ? 12.168 24.956 -8.447 1.00 86.38 534 GLN A O 1
ATOM 4203 N N . ASP A 1 535 ? 13.474 24.127 -6.823 1.00 87.69 535 ASP A N 1
ATOM 4204 C CA . ASP A 1 535 ? 14.758 24.532 -7.365 1.00 87.69 535 ASP A CA 1
ATOM 4205 C C . ASP A 1 535 ? 15.565 23.277 -7.677 1.00 87.69 535 ASP A C 1
ATOM 4207 O O . ASP A 1 535 ? 15.808 22.458 -6.793 1.00 87.69 535 ASP A O 1
ATOM 4211 N N . VAL A 1 536 ? 15.997 23.127 -8.926 1.00 82.62 536 VAL A N 1
ATOM 4212 C CA . VAL A 1 536 ? 16.919 22.073 -9.353 1.00 82.62 536 VAL A CA 1
ATOM 4213 C C . VAL A 1 536 ? 18.216 22.719 -9.800 1.00 82.62 536 VAL A C 1
ATOM 4215 O O . VAL A 1 536 ? 18.220 23.628 -10.628 1.00 82.62 536 VAL A O 1
ATOM 4218 N N . THR A 1 537 ? 19.321 22.228 -9.272 1.00 83.38 537 THR A N 1
ATOM 4219 C CA . THR A 1 537 ? 20.671 22.693 -9.573 1.00 83.38 537 THR A CA 1
ATOM 4220 C C . THR A 1 537 ? 21.507 21.511 -10.029 1.00 83.38 537 THR A C 1
ATOM 4222 O O . THR A 1 537 ? 21.492 20.474 -9.372 1.00 83.38 537 THR A O 1
ATOM 4225 N N . GLY A 1 538 ? 22.221 21.635 -11.144 1.00 78.69 538 GLY A N 1
ATOM 4226 C CA . GLY A 1 538 ? 23.126 20.596 -11.632 1.00 78.69 538 GLY A CA 1
ATOM 4227 C C . GLY A 1 538 ? 24.532 21.135 -11.834 1.00 78.69 538 GLY A C 1
ATOM 4228 O O . GLY A 1 538 ? 24.703 22.257 -12.309 1.00 78.69 538 GLY A O 1
ATOM 4229 N N . TRP A 1 539 ? 25.527 20.321 -11.500 1.00 71.81 539 TRP A N 1
ATOM 4230 C CA . TRP A 1 539 ? 26.946 20.638 -11.591 1.00 71.81 539 TRP A CA 1
ATOM 4231 C C . TRP A 1 539 ? 27.661 19.587 -12.424 1.00 71.81 539 TRP A C 1
ATOM 4233 O O . TRP A 1 539 ? 27.475 18.387 -12.213 1.00 71.81 539 TRP A O 1
ATOM 4243 N N . TYR A 1 540 ? 28.519 20.066 -13.320 1.00 65.62 540 TYR A N 1
ATOM 4244 C CA . TYR A 1 540 ? 29.575 19.262 -13.913 1.00 65.62 540 TYR A CA 1
ATOM 4245 C C . TYR A 1 540 ? 30.899 19.716 -13.307 1.00 65.62 540 TYR A C 1
ATOM 4247 O O . TYR A 1 540 ? 31.093 20.919 -13.135 1.00 65.62 540 TYR A O 1
ATOM 4255 N N . SER A 1 541 ? 31.805 18.790 -12.992 1.00 59.62 541 SER A N 1
ATOM 4256 C CA . SER A 1 541 ? 33.075 19.070 -12.291 1.00 59.62 541 SER A CA 1
ATOM 4257 C C . SER A 1 541 ? 33.935 20.197 -12.897 1.00 59.62 541 SER A C 1
ATOM 4259 O O . SER A 1 541 ? 34.830 20.705 -12.228 1.00 59.62 541 SER A O 1
ATOM 4261 N N . THR A 1 542 ? 33.666 20.614 -14.139 1.00 52.88 542 THR A N 1
ATOM 4262 C CA . THR A 1 542 ? 34.444 21.604 -14.896 1.00 52.88 542 THR A CA 1
ATOM 4263 C C . THR A 1 542 ? 33.655 22.811 -15.433 1.00 52.88 542 THR A C 1
ATOM 4265 O O . THR A 1 542 ? 34.282 23.691 -16.012 1.00 52.88 542 THR A O 1
ATOM 4268 N N . ASN A 1 543 ? 32.326 22.914 -15.249 1.00 54.44 543 ASN A N 1
ATOM 4269 C CA . ASN A 1 543 ? 31.516 24.008 -15.827 1.00 54.44 543 ASN A CA 1
ATOM 4270 C C . ASN A 1 543 ? 30.380 24.506 -14.902 1.00 54.44 543 ASN A C 1
ATOM 4272 O O . ASN A 1 543 ? 29.877 23.738 -14.078 1.00 54.44 543 ASN A O 1
ATOM 4276 N N . PRO A 1 544 ? 29.960 25.785 -15.025 1.00 49.81 544 PRO A N 1
ATOM 4277 C CA . PRO A 1 544 ? 29.066 26.438 -14.070 1.00 49.81 544 PRO A CA 1
ATOM 4278 C C . PRO A 1 544 ? 27.668 25.810 -13.993 1.00 49.81 544 PRO A C 1
ATOM 4280 O O . PRO A 1 544 ? 27.127 25.288 -14.968 1.00 49.81 544 PRO A O 1
ATOM 4283 N N . ALA A 1 545 ? 27.102 25.901 -12.787 1.00 68.19 545 ALA A N 1
ATOM 4284 C CA . ALA A 1 545 ? 25.834 25.315 -12.385 1.00 68.19 545 ALA A CA 1
ATOM 4285 C C . ALA A 1 545 ? 24.661 25.828 -13.229 1.00 68.19 545 ALA A C 1
ATOM 4287 O O . ALA A 1 545 ? 24.435 27.037 -13.312 1.00 68.19 545 ALA A O 1
ATOM 4288 N N . TRP A 1 546 ? 23.862 24.925 -13.797 1.00 72.88 546 TRP A N 1
ATOM 4289 C CA . TRP A 1 546 ? 22.530 25.312 -14.253 1.00 72.88 546 TRP A CA 1
ATOM 4290 C C . TRP A 1 546 ? 21.585 25.272 -13.053 1.00 72.88 546 TRP A C 1
ATOM 4292 O O . TRP A 1 546 ? 21.609 24.320 -12.273 1.00 72.88 546 TRP A O 1
ATOM 4302 N N . ARG A 1 547 ? 20.749 26.301 -12.900 1.00 75.06 547 ARG A N 1
ATOM 4303 C CA . ARG A 1 547 ? 19.651 26.339 -11.929 1.00 75.06 547 ARG A CA 1
ATOM 4304 C C . ARG A 1 547 ? 18.342 26.483 -12.687 1.00 75.06 547 ARG A C 1
ATOM 4306 O O . ARG A 1 547 ? 18.232 27.328 -13.570 1.00 75.06 547 ARG A O 1
ATOM 4313 N N . ARG A 1 548 ? 17.360 25.659 -12.348 1.00 77.44 548 ARG A N 1
ATOM 4314 C CA . ARG A 1 548 ? 15.995 25.723 -12.870 1.00 77.44 548 ARG A CA 1
ATOM 4315 C C . ARG A 1 548 ? 15.048 25.859 -11.694 1.00 77.44 548 ARG A C 1
ATOM 4317 O O . ARG A 1 548 ? 15.089 25.035 -10.787 1.00 77.44 548 ARG A O 1
ATOM 4324 N N . GLY A 1 549 ? 14.231 26.901 -11.723 1.00 74.94 549 GLY A N 1
ATOM 4325 C CA . GLY A 1 549 ? 13.166 27.120 -10.756 1.00 74.94 549 GLY A CA 1
ATOM 4326 C C . GLY A 1 549 ? 11.815 26.805 -11.385 1.00 74.94 549 GLY A C 1
ATOM 4327 O O . GLY A 1 549 ? 11.589 27.118 -12.551 1.00 74.94 549 GLY A O 1
ATOM 4328 N N . LEU A 1 550 ? 10.923 26.210 -10.606 1.00 81.00 550 LEU A N 1
ATOM 4329 C CA . LEU A 1 550 ? 9.511 26.034 -10.915 1.00 81.00 550 LEU A CA 1
ATOM 4330 C C . LEU A 1 550 ? 8.716 26.546 -9.726 1.00 81.00 550 LEU A C 1
ATOM 4332 O O . LEU A 1 550 ? 8.957 26.125 -8.597 1.00 81.00 550 LEU A O 1
ATOM 4336 N N . THR A 1 551 ? 7.757 27.428 -9.969 1.00 83.50 551 THR A N 1
ATOM 4337 C CA . THR A 1 551 ? 6.888 27.953 -8.917 1.00 83.50 551 THR A CA 1
ATOM 4338 C C . THR A 1 551 ? 5.449 27.960 -9.379 1.00 83.50 551 THR A C 1
ATOM 4340 O O . THR A 1 551 ? 5.135 28.529 -10.420 1.00 83.50 551 THR A O 1
ATOM 4343 N N . GLU A 1 552 ? 4.567 27.405 -8.563 1.00 81.38 552 GLU A N 1
ATOM 4344 C CA . GLU A 1 552 ? 3.128 27.458 -8.744 1.00 81.38 552 GLU A CA 1
ATOM 4345 C C . GLU A 1 552 ? 2.499 28.078 -7.507 1.00 81.38 552 GLU A C 1
ATOM 4347 O O . GLU A 1 552 ? 2.698 27.617 -6.382 1.00 81.38 552 GLU A O 1
ATOM 4352 N N . ASN A 1 553 ? 1.722 29.134 -7.718 1.00 84.38 553 ASN A N 1
ATOM 4353 C CA . ASN A 1 553 ? 1.121 29.898 -6.637 1.00 84.38 553 ASN A CA 1
ATOM 4354 C C . ASN A 1 553 ? -0.383 29.643 -6.577 1.00 84.38 553 ASN A C 1
ATOM 4356 O O . ASN A 1 553 ? -1.077 29.798 -7.582 1.00 84.38 553 ASN A O 1
ATOM 4360 N N . ALA A 1 554 ? -0.871 29.281 -5.387 1.00 86.25 554 ALA A N 1
ATOM 4361 C CA . ALA A 1 554 ? -2.289 29.149 -5.059 1.00 86.25 554 ALA A CA 1
ATOM 4362 C C . ALA A 1 554 ? -3.107 28.316 -6.069 1.00 86.25 554 ALA A C 1
ATOM 4364 O O . ALA A 1 554 ? -4.215 28.694 -6.455 1.00 86.25 554 ALA A O 1
ATOM 4365 N N . LYS A 1 555 ? -2.587 27.159 -6.498 1.00 82.19 555 LYS A N 1
ATOM 4366 C CA . LYS A 1 555 ? -3.338 26.238 -7.361 1.00 82.19 555 LYS A CA 1
ATOM 4367 C C . LYS A 1 555 ? -4.491 25.620 -6.593 1.00 82.19 555 LYS A C 1
ATOM 4369 O O . LYS A 1 555 ? -4.277 24.890 -5.628 1.00 82.19 555 LYS A O 1
ATOM 4374 N N . PHE A 1 556 ? -5.706 25.907 -7.043 1.00 85.38 556 PHE A N 1
ATOM 4375 C CA . PHE A 1 556 ? -6.914 25.317 -6.492 1.00 85.38 556 PHE A CA 1
ATOM 4376 C C . PHE A 1 556 ? -7.184 23.943 -7.107 1.00 85.38 556 PHE A C 1
ATOM 4378 O O . PHE A 1 556 ? -7.183 23.785 -8.326 1.00 85.38 556 PHE A O 1
ATOM 4385 N N . THR A 1 557 ? -7.436 22.961 -6.250 1.00 78.69 557 THR A N 1
ATOM 4386 C CA . THR A 1 557 ? -7.749 21.580 -6.615 1.00 78.69 557 THR A CA 1
ATOM 4387 C C . THR A 1 557 ? -9.110 21.217 -6.023 1.00 78.69 557 THR A C 1
ATOM 4389 O O . THR A 1 557 ? -9.185 21.018 -4.808 1.00 78.69 557 THR A O 1
ATOM 4392 N N . PRO A 1 558 ? -10.191 21.188 -6.824 1.00 81.75 558 PRO A N 1
ATOM 4393 C CA . PRO A 1 558 ? -11.526 20.854 -6.341 1.00 81.75 558 PRO A CA 1
ATOM 4394 C C . PRO A 1 558 ? -11.743 19.346 -6.168 1.00 81.75 558 PRO A C 1
ATOM 4396 O O . PRO A 1 558 ? -11.167 18.517 -6.877 1.00 81.75 558 PRO A O 1
ATOM 4399 N N . TYR A 1 559 ? -12.659 19.013 -5.264 1.00 76.31 559 TYR A N 1
ATOM 4400 C CA . TYR A 1 559 ? -13.215 17.682 -5.070 1.00 76.31 559 TYR A CA 1
ATOM 4401 C C . TYR A 1 559 ? -14.731 17.790 -4.894 1.00 76.31 559 TYR A C 1
ATOM 4403 O O . TYR A 1 559 ? -15.205 18.564 -4.059 1.00 76.31 559 TYR A O 1
ATOM 4411 N N . ALA A 1 560 ? -15.491 16.989 -5.636 1.00 79.56 560 ALA A N 1
ATOM 4412 C CA . ALA A 1 560 ? -16.929 16.855 -5.452 1.00 79.56 560 ALA A CA 1
ATOM 4413 C C . ALA A 1 560 ? -17.364 15.396 -5.626 1.00 79.56 560 ALA A C 1
ATOM 4415 O O . ALA A 1 560 ? -16.885 14.692 -6.512 1.00 79.56 560 ALA A O 1
ATOM 4416 N N . GLY A 1 561 ? -18.303 14.943 -4.807 1.00 80.38 561 GLY A N 1
ATOM 4417 C CA . GLY A 1 561 ? -18.924 13.632 -4.922 1.00 80.38 561 GLY A CA 1
ATOM 4418 C C . GLY A 1 561 ? -20.353 13.662 -4.414 1.00 80.38 561 GLY A C 1
ATOM 4419 O O . GLY A 1 561 ? -20.655 14.364 -3.458 1.00 80.38 561 GLY A O 1
ATOM 4420 N N . LEU A 1 562 ? -21.231 12.907 -5.054 1.00 83.00 562 LEU A N 1
ATOM 4421 C CA . LEU A 1 562 ? -22.627 12.756 -4.681 1.00 83.00 562 LEU A CA 1
ATOM 4422 C C . LEU A 1 562 ? -22.903 11.271 -4.475 1.00 83.00 562 LEU A C 1
ATOM 4424 O O . LEU A 1 562 ? -22.537 10.461 -5.325 1.00 83.00 562 LEU A O 1
ATOM 4428 N N . VAL A 1 563 ? -23.529 10.924 -3.360 1.00 83.38 563 VAL A N 1
ATOM 4429 C CA . VAL A 1 563 ? -23.918 9.556 -3.010 1.00 83.38 563 VAL A CA 1
ATOM 4430 C C . VAL A 1 563 ? -25.422 9.541 -2.781 1.00 83.38 563 VAL A C 1
ATOM 4432 O O . VAL A 1 563 ? -25.939 10.416 -2.085 1.00 83.38 563 VAL A O 1
ATOM 4435 N N . TYR A 1 564 ? -26.103 8.575 -3.390 1.00 89.12 564 TYR A N 1
ATOM 4436 C CA . TYR A 1 564 ? -27.527 8.337 -3.227 1.00 89.12 564 TYR A CA 1
ATOM 4437 C C . TYR A 1 564 ? -27.778 6.899 -2.772 1.00 89.12 564 TYR A C 1
ATOM 4439 O O . TYR A 1 564 ? -27.404 5.954 -3.473 1.00 89.12 564 TYR A O 1
ATOM 4447 N N . ASP A 1 565 ? -28.413 6.742 -1.620 1.00 88.75 565 ASP A N 1
ATOM 4448 C CA . ASP A 1 565 ? -28.811 5.444 -1.084 1.00 88.75 565 ASP A CA 1
ATOM 4449 C C . ASP A 1 565 ? -30.095 4.991 -1.788 1.00 88.75 565 ASP A C 1
ATOM 4451 O O . ASP A 1 565 ? -31.144 5.628 -1.686 1.00 88.75 565 ASP A O 1
ATOM 4455 N N . VAL A 1 566 ? -29.986 3.916 -2.574 1.00 94.06 566 VAL A N 1
ATOM 4456 C CA . VAL A 1 566 ? -31.096 3.370 -3.373 1.00 94.06 566 VAL A CA 1
ATOM 4457 C C . VAL A 1 566 ? -31.995 2.507 -2.495 1.00 94.06 566 VAL A C 1
ATOM 4459 O O . VAL A 1 566 ? -33.219 2.566 -2.603 1.00 94.06 566 VAL A O 1
ATOM 4462 N N . ASP A 1 567 ? -31.374 1.709 -1.631 1.00 89.75 567 ASP A N 1
ATOM 4463 C CA . ASP A 1 567 ? -32.015 0.886 -0.615 1.00 89.75 567 ASP A CA 1
ATOM 4464 C C . ASP A 1 567 ? -31.040 0.657 0.560 1.00 89.75 567 ASP A C 1
ATOM 4466 O O . ASP A 1 567 ? -29.970 1.260 0.622 1.00 89.75 567 ASP A O 1
ATOM 4470 N N . GLN A 1 568 ? -31.404 -0.212 1.507 1.00 85.44 568 GLN A N 1
ATOM 4471 C CA . GLN A 1 568 ? -30.590 -0.499 2.698 1.00 85.44 568 GLN A CA 1
ATOM 4472 C C . GLN A 1 568 ? -29.259 -1.215 2.402 1.00 85.44 568 GLN A C 1
ATOM 4474 O O . GLN A 1 568 ? -28.389 -1.268 3.268 1.00 85.44 568 GLN A O 1
ATOM 4479 N N . GLN A 1 569 ? -29.111 -1.816 1.221 1.00 86.94 569 GLN A N 1
ATOM 4480 C CA . GLN A 1 569 ? -27.946 -2.603 0.814 1.00 86.94 569 GLN A CA 1
ATOM 4481 C C . GLN A 1 569 ? -27.117 -1.909 -0.267 1.00 86.94 569 GLN A C 1
ATOM 4483 O O . GLN A 1 569 ? -25.932 -2.215 -0.390 1.00 86.94 569 GLN A O 1
ATOM 4488 N N . HIS A 1 570 ? -27.704 -1.003 -1.053 1.00 90.50 570 HIS A N 1
ATOM 4489 C CA . HIS A 1 570 ? -27.075 -0.437 -2.241 1.00 90.50 570 HIS A CA 1
ATOM 4490 C C . HIS A 1 570 ? -27.064 1.094 -2.240 1.00 90.50 570 HIS A C 1
ATOM 4492 O O . HIS A 1 570 ? -28.106 1.748 -2.166 1.00 90.50 570 HIS A O 1
ATOM 4498 N N . SER A 1 571 ? -25.882 1.659 -2.484 1.00 85.50 571 SER A N 1
ATOM 4499 C CA . SER A 1 571 ? -25.697 3.087 -2.757 1.00 85.50 571 SER A CA 1
ATOM 4500 C C . SER A 1 571 ? -25.084 3.277 -4.137 1.00 85.50 571 SER A C 1
ATOM 4502 O O . SER A 1 571 ? -24.147 2.570 -4.523 1.00 85.50 571 SER A O 1
ATOM 4504 N N . VAL A 1 572 ? -25.563 4.274 -4.873 1.00 90.69 572 VAL A N 1
ATOM 4505 C CA . VAL A 1 572 ? -24.927 4.743 -6.109 1.00 90.69 572 VAL A CA 1
ATOM 4506 C C . VAL A 1 572 ? -24.183 6.039 -5.842 1.00 90.69 572 VAL A C 1
ATOM 4508 O O . VAL A 1 572 ? -24.580 6.837 -4.996 1.00 90.69 572 VAL A O 1
ATOM 4511 N N . TYR A 1 573 ? -23.089 6.271 -6.555 1.00 86.19 573 TYR A N 1
ATOM 4512 C CA . TYR A 1 573 ? -22.322 7.498 -6.408 1.00 86.19 573 TYR A CA 1
ATOM 4513 C C . TYR A 1 573 ? -21.792 8.010 -7.737 1.00 86.19 573 TYR A C 1
ATOM 4515 O O . TYR A 1 573 ? -21.579 7.248 -8.678 1.00 86.19 573 TYR A O 1
ATOM 4523 N N . ALA A 1 574 ? -21.541 9.313 -7.775 1.00 85.19 574 ALA A N 1
ATOM 4524 C CA . ALA A 1 574 ? -20.788 9.983 -8.819 1.00 85.19 574 ALA A CA 1
ATOM 4525 C C . ALA A 1 574 ? -19.742 10.893 -8.170 1.00 85.19 574 ALA A C 1
ATOM 4527 O O . ALA A 1 574 ? -20.053 11.589 -7.206 1.00 85.19 574 ALA A O 1
ATOM 4528 N N . SER A 1 575 ? -18.513 10.919 -8.675 1.00 80.75 575 SER A N 1
ATOM 4529 C CA . SER A 1 575 ? -17.462 11.806 -8.174 1.00 80.75 575 SER A CA 1
ATOM 4530 C C . SER A 1 575 ? -16.656 12.441 -9.299 1.00 80.75 575 SER A C 1
ATOM 4532 O O . SER A 1 575 ? -16.502 11.895 -10.392 1.00 80.75 575 SER A O 1
ATOM 4534 N N . GLY A 1 576 ? -16.174 13.646 -9.016 1.00 80.06 576 GLY A N 1
ATOM 4535 C CA . GLY A 1 576 ? -15.282 14.419 -9.855 1.00 80.06 576 GLY A CA 1
ATOM 4536 C C . GLY A 1 576 ? -14.136 14.941 -9.008 1.00 80.06 576 GLY A C 1
ATOM 4537 O O . GLY A 1 576 ? -14.340 15.740 -8.090 1.00 80.06 576 GLY A O 1
ATOM 4538 N N . THR A 1 577 ? -12.927 14.489 -9.311 1.00 75.81 577 THR A N 1
ATOM 4539 C CA . THR A 1 577 ? -11.719 14.921 -8.613 1.00 75.81 577 THR A CA 1
ATOM 4540 C C . THR A 1 577 ? -10.734 15.513 -9.598 1.00 75.81 577 THR A C 1
ATOM 4542 O O . THR A 1 577 ? -10.665 15.120 -10.767 1.00 75.81 577 THR A O 1
ATOM 4545 N N . GLN A 1 578 ? -9.976 16.491 -9.125 1.00 70.81 578 GLN A N 1
ATOM 4546 C CA . GLN A 1 578 ? -8.864 17.052 -9.865 1.00 70.81 578 GLN A CA 1
ATOM 4547 C C . GLN A 1 578 ? -7.585 16.877 -9.060 1.00 70.81 578 GLN A C 1
ATOM 4549 O O . GLN A 1 578 ? -7.611 16.762 -7.839 1.00 70.81 578 GLN A O 1
ATOM 4554 N N . ILE A 1 579 ? -6.461 16.866 -9.757 1.00 68.06 579 ILE A N 1
ATOM 4555 C CA . ILE A 1 579 ? -5.123 16.914 -9.178 1.00 68.06 579 ILE A CA 1
ATOM 4556 C C . ILE A 1 579 ? -4.176 17.546 -10.193 1.00 68.06 579 ILE A C 1
ATOM 4558 O O . ILE A 1 579 ? -4.470 17.590 -11.394 1.00 68.06 579 ILE A O 1
ATOM 4562 N N . PHE A 1 580 ? -3.053 18.067 -9.717 1.00 67.00 580 PHE A N 1
ATOM 4563 C CA . PHE A 1 580 ? -2.014 18.603 -10.579 1.00 67.00 580 PHE A CA 1
ATOM 4564 C C . PHE A 1 580 ? -0.645 18.057 -10.188 1.00 67.00 580 PHE A C 1
ATOM 4566 O O . PHE A 1 580 ? -0.375 17.803 -9.015 1.00 67.00 580 PHE A O 1
ATOM 4573 N N . GLU A 1 581 ? 0.216 17.927 -11.189 1.00 71.50 581 GLU A N 1
ATOM 4574 C CA . GLU A 1 581 ? 1.604 17.514 -11.038 1.00 71.50 581 GLU A CA 1
ATOM 4575 C C . GLU A 1 581 ? 2.502 18.537 -11.757 1.00 71.50 581 GLU A C 1
ATOM 4577 O O . GLU A 1 581 ? 2.384 18.717 -12.976 1.00 71.50 581 GLU A O 1
ATOM 4582 N N . PRO A 1 582 ? 3.365 19.269 -11.032 1.00 70.62 582 PRO A N 1
ATOM 4583 C CA . PRO A 1 582 ? 4.337 20.173 -11.643 1.00 70.62 582 PRO A CA 1
ATOM 4584 C C . PRO A 1 582 ? 5.299 19.408 -12.570 1.00 70.62 582 PRO A C 1
ATOM 4586 O O . PRO A 1 582 ? 5.724 18.301 -12.247 1.00 70.62 582 PRO A O 1
ATOM 4589 N N . GLN A 1 583 ? 5.655 19.985 -13.723 1.00 69.50 583 GLN A N 1
ATOM 4590 C CA . GLN A 1 583 ? 6.507 19.331 -14.728 1.00 69.50 583 GLN A CA 1
ATOM 4591 C C . GLN A 1 583 ? 7.880 20.006 -14.829 1.00 69.50 583 GLN A C 1
ATOM 4593 O O . GLN A 1 583 ? 7.992 21.224 -14.737 1.00 69.50 583 GLN A O 1
ATOM 4598 N N . SER A 1 584 ? 8.931 19.214 -15.066 1.00 70.50 584 SER A N 1
ATOM 4599 C CA . SER A 1 584 ? 10.317 19.696 -15.202 1.00 70.50 584 SER A CA 1
ATOM 4600 C C . SER A 1 584 ? 10.763 19.949 -16.651 1.00 70.50 584 SER A C 1
ATOM 4602 O O . SER A 1 584 ? 11.885 20.407 -16.882 1.00 70.50 584 SER A O 1
ATOM 4604 N N . SER A 1 585 ? 9.912 19.639 -17.636 1.00 73.62 585 SER A N 1
ATOM 4605 C CA . SER A 1 585 ? 10.161 19.910 -19.057 1.00 73.62 585 SER A CA 1
ATOM 4606 C C . SER A 1 585 ? 10.135 21.411 -19.349 1.00 73.62 585 SER A C 1
ATOM 4608 O O . SER A 1 585 ? 9.363 22.141 -18.729 1.00 73.62 585 SER A O 1
ATOM 4610 N N . LEU A 1 586 ? 10.959 21.855 -20.303 1.00 74.69 586 LEU A N 1
ATOM 4611 C CA . LEU A 1 586 ? 11.096 23.264 -20.671 1.00 74.69 586 LEU A CA 1
ATOM 4612 C C . LEU A 1 586 ? 10.463 23.554 -22.031 1.00 74.69 586 LEU A C 1
ATOM 4614 O O . LEU A 1 586 ? 10.540 22.718 -22.928 1.00 74.69 586 LEU A O 1
ATOM 4618 N N . ASP A 1 587 ? 9.883 24.738 -22.183 1.00 74.19 587 ASP A N 1
ATOM 4619 C CA . ASP A 1 587 ? 9.470 25.285 -23.469 1.00 74.19 587 ASP A CA 1
ATOM 4620 C C . ASP A 1 587 ? 10.644 25.865 -24.271 1.00 74.19 587 ASP A C 1
ATOM 4622 O O . ASP A 1 587 ? 11.793 25.887 -23.825 1.00 74.19 587 ASP A O 1
ATOM 4626 N N . VAL A 1 588 ? 10.348 26.334 -25.486 1.00 73.25 588 VAL A N 1
ATOM 4627 C CA . VAL A 1 588 ? 11.324 26.966 -26.392 1.00 73.25 588 VAL A CA 1
ATOM 4628 C C . VAL A 1 588 ? 11.959 28.239 -25.817 1.00 73.25 588 VAL A C 1
ATOM 4630 O O . VAL A 1 588 ? 13.042 28.627 -26.245 1.00 73.25 588 VAL A O 1
ATOM 4633 N N . GLY A 1 589 ? 11.305 28.884 -24.846 1.00 69.06 589 GLY A N 1
ATOM 4634 C CA . GLY A 1 589 ? 11.811 30.049 -24.122 1.00 69.06 589 GLY A CA 1
ATOM 4635 C C . GLY A 1 589 ? 12.645 29.687 -22.890 1.00 69.06 589 GLY A C 1
ATOM 4636 O O . GLY A 1 589 ? 13.123 30.588 -22.204 1.00 69.06 589 GLY A O 1
ATOM 4637 N N . GLY A 1 590 ? 12.825 28.394 -22.596 1.00 68.06 590 GLY A N 1
ATOM 4638 C CA . GLY A 1 590 ? 13.533 27.908 -21.414 1.00 68.06 590 GLY A CA 1
ATOM 4639 C C . GLY A 1 590 ? 12.708 27.953 -20.124 1.00 68.06 590 GLY A C 1
ATOM 4640 O O . GLY A 1 590 ? 13.262 27.695 -19.054 1.00 68.06 590 GLY A O 1
ATOM 4641 N N . ASN A 1 591 ? 11.405 28.246 -20.201 1.00 70.00 591 ASN A N 1
ATOM 4642 C CA . ASN A 1 591 ? 10.508 28.228 -19.047 1.00 70.00 591 ASN A CA 1
ATOM 4643 C C . ASN A 1 591 ? 9.979 26.816 -18.809 1.00 70.00 591 ASN A C 1
ATOM 4645 O O . ASN A 1 591 ? 9.779 26.047 -19.744 1.00 70.00 591 ASN A O 1
ATOM 4649 N N . THR A 1 592 ? 9.703 26.459 -17.561 1.00 71.81 592 THR A N 1
ATOM 4650 C CA . THR A 1 592 ? 9.037 25.190 -17.243 1.00 71.81 592 THR A CA 1
ATOM 4651 C C . THR A 1 592 ? 7.609 25.158 -17.776 1.00 71.81 592 THR A C 1
ATOM 4653 O O . THR A 1 592 ? 6.884 26.149 -17.680 1.00 71.81 592 THR A O 1
ATOM 4656 N N . LEU A 1 593 ? 7.185 24.003 -18.289 1.00 79.81 593 LEU A N 1
ATOM 4657 C CA . LEU A 1 593 ? 5.823 23.810 -18.776 1.00 79.81 593 LEU A CA 1
ATOM 4658 C C . LEU A 1 593 ? 4.771 23.986 -17.667 1.00 79.81 593 LEU A C 1
ATOM 4660 O O . LEU A 1 593 ? 5.031 23.621 -16.517 1.00 79.81 593 LEU A O 1
ATOM 4664 N N . PRO A 1 594 ? 3.548 24.437 -18.020 1.00 78.44 594 PRO A N 1
ATOM 4665 C CA . PRO A 1 594 ? 2.410 24.392 -17.113 1.00 78.44 594 PRO A CA 1
ATOM 4666 C C . PRO A 1 594 ? 2.233 22.999 -16.485 1.00 78.44 594 PRO A C 1
ATOM 4668 O O . PRO A 1 594 ? 2.490 21.991 -17.157 1.00 78.44 594 PRO A O 1
ATOM 4671 N N . PRO A 1 595 ? 1.736 22.900 -15.240 1.00 76.81 595 PRO A N 1
ATOM 4672 C CA . PRO A 1 595 ? 1.533 21.620 -14.584 1.00 76.81 595 PRO A CA 1
ATOM 4673 C C . PRO A 1 595 ? 0.612 20.707 -15.388 1.00 76.81 595 PRO A C 1
ATOM 4675 O O . PRO A 1 595 ? -0.368 21.137 -16.014 1.00 76.81 595 PRO A O 1
ATOM 4678 N N . LEU A 1 596 ? 0.917 19.420 -15.316 1.00 78.62 596 LEU A N 1
ATOM 4679 C CA . LEU A 1 596 ? 0.028 18.356 -15.739 1.00 78.62 596 LEU A CA 1
ATOM 4680 C C . LEU A 1 596 ? -1.223 18.430 -14.868 1.00 78.62 596 LEU A C 1
ATOM 4682 O O . LEU A 1 596 ? -1.131 18.544 -13.648 1.00 78.62 596 LEU A O 1
ATOM 4686 N N . SER A 1 597 ? -2.396 18.389 -15.494 1.00 78.94 597 SER A N 1
ATOM 4687 C CA . SER A 1 597 ? -3.669 18.324 -14.773 1.00 78.94 597 SER A CA 1
ATOM 4688 C C . SER A 1 597 ? -4.337 16.986 -15.031 1.00 78.94 597 SER A C 1
ATOM 4690 O O . SER A 1 597 ? -4.450 16.550 -16.178 1.00 78.94 597 SER A O 1
ATOM 4692 N N . GLY A 1 598 ? -4.761 16.328 -13.958 1.00 75.88 598 GLY A N 1
ATOM 4693 C CA . GLY A 1 598 ? -5.564 15.118 -14.004 1.00 75.88 598 GLY A CA 1
ATOM 4694 C C . GLY A 1 598 ? -6.977 15.414 -13.530 1.00 75.88 598 GLY A C 1
ATOM 4695 O O . GLY A 1 598 ? -7.158 16.056 -12.498 1.00 75.88 598 GLY A O 1
ATOM 4696 N N . THR A 1 599 ? -7.971 14.939 -14.270 1.00 79.94 599 THR A N 1
ATOM 4697 C CA . THR A 1 599 ? -9.369 14.912 -13.831 1.00 79.94 599 THR A CA 1
ATOM 4698 C C . THR A 1 599 ? -9.838 13.469 -13.824 1.00 79.94 599 THR A C 1
ATOM 4700 O O . THR A 1 599 ? -9.721 12.804 -14.854 1.00 79.94 599 THR A O 1
ATOM 4703 N N . ASN A 1 600 ? -10.376 12.997 -12.702 1.00 78.69 600 ASN A N 1
ATOM 4704 C CA . ASN A 1 600 ? -11.056 11.710 -12.619 1.00 78.69 600 ASN A CA 1
ATOM 4705 C C . ASN A 1 600 ? -12.561 11.943 -12.473 1.00 78.69 600 ASN A C 1
ATOM 4707 O O . ASN A 1 600 ? -12.992 12.681 -11.589 1.00 78.69 600 ASN A O 1
ATOM 4711 N N . LEU A 1 601 ? -13.340 11.322 -13.353 1.00 84.81 601 LEU A N 1
ATOM 4712 C CA . LEU A 1 601 ? -14.788 11.227 -13.246 1.00 84.81 601 LEU A CA 1
ATOM 4713 C C . LEU A 1 601 ? -15.149 9.767 -13.021 1.00 84.81 601 LEU A C 1
ATOM 4715 O O . LEU A 1 601 ? -14.762 8.913 -13.819 1.00 84.81 601 LEU A O 1
ATOM 4719 N N . GLU A 1 602 ? -15.917 9.495 -11.979 1.00 82.00 602 GLU A N 1
ATOM 4720 C CA . GLU A 1 602 ? -16.283 8.138 -11.597 1.00 82.00 602 GLU A CA 1
ATOM 4721 C C . GLU A 1 602 ? -17.771 8.053 -11.280 1.00 82.00 602 GLU A C 1
ATOM 4723 O O . GLU A 1 602 ? -18.338 8.963 -10.679 1.00 82.00 602 GLU A O 1
ATOM 4728 N N . VAL A 1 603 ? -18.407 6.962 -11.696 1.00 90.94 603 VAL A N 1
ATOM 4729 C CA . VAL A 1 603 ? -19.769 6.598 -11.303 1.00 90.94 603 VAL A CA 1
ATOM 4730 C C . VAL A 1 603 ? -19.750 5.141 -10.887 1.00 90.94 603 VAL A C 1
ATOM 4732 O O . VAL A 1 603 ? -19.221 4.302 -11.615 1.00 90.94 603 VAL A O 1
ATOM 4735 N N . GLY A 1 604 ? -20.340 4.817 -9.746 1.00 89.31 604 GLY A N 1
ATOM 4736 C CA . GLY A 1 604 ? -20.322 3.450 -9.257 1.00 89.31 604 GLY A CA 1
ATOM 4737 C C . GLY A 1 604 ? -21.486 3.096 -8.357 1.00 89.31 604 GLY A C 1
ATOM 4738 O O . GLY A 1 604 ? -22.303 3.934 -7.979 1.00 89.31 604 GLY A O 1
ATOM 4739 N N . VAL A 1 605 ? -21.533 1.815 -8.023 1.00 88.62 605 VAL A N 1
ATOM 4740 C CA . VAL A 1 605 ? -22.449 1.213 -7.064 1.00 88.62 605 VAL A CA 1
ATOM 4741 C C . VAL A 1 605 ? -21.633 0.520 -5.984 1.00 88.62 605 VAL A C 1
ATOM 4743 O O . VAL A 1 605 ? -20.601 -0.103 -6.261 1.00 88.62 605 VAL A O 1
ATOM 4746 N N . LYS A 1 606 ? -22.091 0.632 -4.745 1.00 86.44 606 LYS A N 1
ATOM 4747 C CA . LYS A 1 606 ? -21.554 -0.089 -3.596 1.00 86.44 606 LYS A CA 1
ATOM 4748 C C . LYS A 1 606 ? -22.684 -0.880 -2.967 1.00 86.44 606 LYS A C 1
ATOM 4750 O O . LYS A 1 606 ? -23.779 -0.355 -2.808 1.00 86.44 606 LYS A O 1
ATOM 4755 N N . GLY A 1 607 ? -22.398 -2.139 -2.674 1.00 74.19 607 GLY A N 1
ATOM 4756 C CA . GLY A 1 607 ? -23.314 -3.100 -2.092 1.00 74.19 607 GLY A CA 1
ATOM 4757 C C . GLY A 1 607 ? -22.773 -3.641 -0.777 1.00 74.19 607 GLY A C 1
ATOM 4758 O O . GLY A 1 607 ? -21.572 -3.906 -0.641 1.00 74.19 607 GLY A O 1
ATOM 4759 N N . GLU A 1 608 ? -23.670 -3.835 0.172 1.00 84.00 608 GLU A N 1
ATOM 4760 C CA . GLU A 1 608 ? -23.399 -4.399 1.480 1.00 84.00 608 GLU A CA 1
ATOM 4761 C C . GLU A 1 608 ? -24.356 -5.558 1.762 1.00 84.00 608 GLU A C 1
ATOM 4763 O O . GLU A 1 608 ? -25.575 -5.404 1.752 1.00 84.00 608 GLU A O 1
ATOM 4768 N N . TYR A 1 609 ? -23.799 -6.743 2.002 1.00 83.62 609 TYR A N 1
ATOM 4769 C CA . TYR A 1 609 ? -24.556 -7.989 2.118 1.00 83.62 609 TYR A CA 1
ATOM 4770 C C . TYR A 1 609 ? -24.300 -8.642 3.454 1.00 83.62 609 TYR A C 1
ATOM 4772 O O . TYR A 1 609 ? -23.312 -8.317 4.084 1.00 83.62 609 TYR A O 1
ATOM 4780 N N . PHE A 1 610 ? -25.224 -9.525 3.845 1.00 88.38 610 PHE A N 1
ATOM 4781 C CA . PHE A 1 610 ? -25.351 -10.233 5.126 1.00 88.38 610 PHE A CA 1
ATOM 4782 C C . PHE A 1 610 ? -25.292 -9.336 6.394 1.00 88.38 610 PHE A C 1
ATOM 4784 O O . PHE A 1 610 ? -25.203 -9.881 7.505 1.00 88.38 610 PHE A O 1
ATOM 4791 N N . GLY A 1 611 ? -25.372 -7.997 6.205 1.00 73.94 611 GLY A N 1
ATOM 4792 C CA . GLY A 1 611 ? -25.052 -6.905 7.160 1.00 73.94 611 GLY A CA 1
ATOM 4793 C C . GLY A 1 611 ? -23.702 -6.100 7.005 1.00 73.94 611 GLY A C 1
ATOM 4794 O O . GLY A 1 611 ? -23.289 -5.514 7.972 1.00 73.94 611 GLY A O 1
ATOM 4795 N N . GLY A 1 612 ? -22.849 -6.147 5.962 1.00 72.94 612 GLY A N 1
ATOM 4796 C CA . GLY A 1 612 ? -21.415 -5.726 6.083 1.00 72.94 612 GLY A CA 1
ATOM 4797 C C . GLY A 1 612 ? -20.201 -6.699 6.152 1.00 72.94 612 GLY A C 1
ATOM 4798 O O . GLY A 1 612 ? -19.130 -6.253 5.757 1.00 72.94 612 GLY A O 1
ATOM 4799 N N . ARG A 1 613 ? -20.220 -7.976 6.590 1.00 80.50 613 ARG A N 1
ATOM 4800 C CA . ARG A 1 613 ? -19.129 -8.982 6.348 1.00 80.50 613 ARG A CA 1
ATOM 4801 C C . ARG A 1 613 ? -18.773 -8.961 4.896 1.00 80.50 613 ARG A C 1
ATOM 4803 O O . ARG A 1 613 ? -17.588 -9.134 4.656 1.00 80.50 613 ARG A O 1
ATOM 4810 N N . LEU A 1 614 ? -19.725 -8.895 3.969 1.00 83.38 614 LEU A N 1
ATOM 4811 C CA . LEU A 1 614 ? -19.414 -8.867 2.548 1.00 83.38 614 LEU A CA 1
ATOM 4812 C C . LEU A 1 614 ? -19.771 -7.518 1.935 1.00 83.38 614 LEU A C 1
ATOM 4814 O O . LEU A 1 614 ? -20.937 -7.139 1.867 1.00 83.38 614 LEU A O 1
ATOM 4818 N N . ASN A 1 615 ? -18.759 -6.850 1.388 1.00 80.62 615 ASN A N 1
ATOM 4819 C CA . ASN A 1 615 ? -18.939 -5.673 0.553 1.00 80.62 615 ASN A CA 1
ATOM 4820 C C . ASN A 1 615 ? -18.572 -5.995 -0.892 1.00 80.62 615 ASN A C 1
ATOM 4822 O O . ASN A 1 615 ? -17.608 -6.722 -1.155 1.00 80.62 615 ASN A O 1
ATOM 4826 N N . ALA A 1 616 ? -19.323 -5.418 -1.825 1.00 84.75 616 ALA A N 1
ATOM 4827 C CA . ALA A 1 616 ? -18.974 -5.415 -3.236 1.00 84.75 616 ALA A CA 1
ATOM 4828 C C . ALA A 1 616 ? -19.101 -4.008 -3.813 1.00 84.75 616 ALA A C 1
ATOM 4830 O O . ALA A 1 616 ? -19.932 -3.214 -3.376 1.00 84.75 616 ALA A O 1
ATOM 4831 N N . SER A 1 617 ? -18.297 -3.697 -4.818 1.00 88.38 617 SER A N 1
ATOM 4832 C CA . SER A 1 617 ? -18.405 -2.439 -5.545 1.00 88.38 617 SER A CA 1
ATOM 4833 C C . SER A 1 617 ? -18.142 -2.637 -7.023 1.00 88.38 617 SER A C 1
ATOM 4835 O O . SER A 1 617 ? -17.324 -3.471 -7.411 1.00 88.38 617 SER A O 1
ATOM 4837 N N . GLY A 1 618 ? -18.809 -1.829 -7.835 1.00 91.38 618 GLY A N 1
ATOM 4838 C CA . GLY A 1 618 ? -18.533 -1.699 -9.256 1.00 91.38 618 GLY A CA 1
ATOM 4839 C C . GLY A 1 618 ? -18.460 -0.230 -9.633 1.00 91.38 618 GLY A C 1
ATOM 4840 O O . GLY A 1 618 ? -19.357 0.531 -9.280 1.00 91.38 618 GLY A O 1
ATOM 4841 N N . ALA A 1 619 ? -17.412 0.169 -10.344 1.00 88.44 619 ALA A N 1
ATOM 4842 C CA . ALA A 1 619 ? -17.189 1.547 -10.755 1.00 88.44 619 ALA A CA 1
ATOM 4843 C C . ALA A 1 619 ? -16.844 1.632 -12.242 1.00 88.44 619 ALA A C 1
ATOM 4845 O O . ALA A 1 619 ? -16.079 0.824 -12.766 1.00 88.44 619 ALA A O 1
ATOM 4846 N N . LEU A 1 620 ? -17.399 2.639 -12.909 1.00 95.88 620 LEU A N 1
ATOM 4847 C CA . LEU A 1 620 ? -16.978 3.123 -14.215 1.00 95.88 620 LEU A CA 1
ATOM 4848 C C . LEU A 1 620 ? -16.189 4.405 -13.999 1.00 95.88 620 LEU A C 1
ATOM 4850 O O . LEU A 1 620 ? -16.691 5.334 -13.366 1.00 95.88 620 LEU A O 1
ATOM 4854 N N . PHE A 1 621 ? -14.989 4.485 -14.559 1.00 87.00 621 PHE A N 1
ATOM 4855 C CA . PHE A 1 621 ? -14.144 5.662 -14.396 1.00 87.00 621 PHE A CA 1
ATOM 4856 C C . PHE A 1 621 ? -13.601 6.170 -15.726 1.00 87.00 621 PHE A C 1
ATOM 4858 O O . PHE A 1 621 ? -13.395 5.424 -16.691 1.00 87.00 621 PHE A O 1
ATOM 4865 N N . ARG A 1 622 ? -13.342 7.475 -15.758 1.00 91.88 622 ARG A N 1
ATOM 4866 C CA . ARG A 1 622 ? -12.665 8.182 -16.837 1.00 91.88 622 ARG A CA 1
ATOM 4867 C C . ARG A 1 622 ? -11.667 9.157 -16.234 1.00 91.88 622 ARG A C 1
ATOM 4869 O O . ARG A 1 622 ? -12.048 10.180 -15.672 1.00 91.88 622 ARG A O 1
ATOM 4876 N N . ILE A 1 623 ? -10.392 8.889 -16.473 1.00 84.62 623 ILE A N 1
ATOM 4877 C CA . ILE A 1 623 ? -9.287 9.768 -16.109 1.00 84.62 623 ILE A CA 1
ATOM 4878 C C . ILE A 1 623 ? -8.803 10.474 -17.369 1.00 84.62 623 ILE A C 1
ATOM 4880 O O . ILE A 1 623 ? -8.514 9.841 -18.387 1.00 84.62 623 ILE A O 1
ATOM 4884 N N . LYS A 1 624 ? -8.705 11.798 -17.308 1.00 88.31 624 LYS A N 1
ATOM 4885 C CA . LYS A 1 624 ? -8.157 12.627 -18.378 1.00 88.31 624 LYS A CA 1
ATOM 4886 C C . LYS A 1 624 ? -6.949 13.384 -17.855 1.00 88.31 624 LYS A C 1
ATOM 4888 O O . LYS A 1 624 ? -7.067 14.156 -16.909 1.00 88.31 624 LYS A O 1
ATOM 4893 N N . GLN A 1 625 ? -5.811 13.179 -18.501 1.00 83.69 625 GLN A N 1
ATOM 4894 C CA . GLN A 1 625 ? -4.569 13.878 -18.214 1.00 83.69 625 GLN A CA 1
ATOM 4895 C C . GLN A 1 625 ? -4.292 14.880 -19.333 1.00 83.69 625 GLN A C 1
ATOM 4897 O O . GLN A 1 625 ? -4.172 14.483 -20.493 1.00 83.69 625 GLN A O 1
ATOM 4902 N N . ASN A 1 626 ? -4.189 16.163 -18.993 1.00 87.12 626 ASN A N 1
ATOM 4903 C CA . ASN A 1 626 ? -3.856 17.241 -19.925 1.00 87.12 626 ASN A CA 1
ATOM 4904 C C . ASN A 1 626 ? -2.458 17.798 -19.648 1.00 87.12 626 ASN A C 1
ATOM 4906 O O . ASN A 1 626 ? -1.855 17.515 -18.610 1.00 87.12 626 ASN A O 1
ATOM 4910 N N . ASN A 1 627 ? -1.993 18.651 -20.562 1.00 83.50 627 ASN A N 1
ATOM 4911 C CA . ASN A 1 627 ? -0.718 19.363 -20.488 1.00 83.50 627 ASN A CA 1
ATOM 4912 C C . ASN A 1 627 ? 0.502 18.439 -20.464 1.00 83.50 627 ASN A C 1
ATOM 4914 O O . ASN A 1 627 ? 1.572 18.866 -20.046 1.00 83.50 627 ASN A O 1
ATOM 4918 N N . ARG A 1 628 ? 0.381 17.183 -20.912 1.00 82.75 628 ARG A N 1
ATOM 4919 C CA . ARG A 1 628 ? 1.521 16.262 -20.944 1.00 82.75 628 ARG A CA 1
ATOM 4920 C C . ARG A 1 628 ? 2.604 16.842 -21.856 1.00 82.75 628 ARG A C 1
ATOM 4922 O O . ARG A 1 628 ? 2.305 17.238 -22.985 1.00 82.75 628 ARG A O 1
ATOM 4929 N N . ALA A 1 629 ? 3.840 16.885 -21.364 1.00 80.19 629 ALA A N 1
ATOM 4930 C CA . ALA A 1 629 ? 4.983 17.342 -22.143 1.00 80.19 629 ALA A CA 1
ATOM 4931 C C . ALA A 1 629 ? 5.123 16.548 -23.455 1.00 80.19 629 ALA A C 1
ATOM 4933 O O . ALA A 1 629 ? 5.119 15.315 -23.454 1.00 80.19 629 ALA A O 1
ATOM 4934 N N . MET A 1 630 ? 5.254 17.266 -24.568 1.00 77.88 630 MET A N 1
ATOM 4935 C CA . MET A 1 630 ? 5.501 16.726 -25.910 1.00 77.88 630 MET A CA 1
ATOM 4936 C C . MET A 1 630 ? 6.702 17.422 -26.522 1.00 77.88 630 MET A C 1
ATOM 4938 O O . MET A 1 630 ? 6.861 18.606 -26.259 1.00 77.88 630 MET A O 1
ATOM 4942 N N . ALA A 1 631 ? 7.488 16.756 -27.368 1.00 71.06 631 ALA A N 1
ATOM 4943 C CA . ALA A 1 631 ? 8.543 17.432 -28.126 1.00 71.06 631 ALA A CA 1
ATOM 4944 C C . ALA A 1 631 ? 7.964 18.601 -28.952 1.00 71.06 631 ALA A C 1
ATOM 4946 O O . ALA A 1 631 ? 6.924 18.445 -29.600 1.00 71.06 631 ALA A O 1
ATOM 4947 N N . ASP A 1 632 ? 8.631 19.756 -28.936 1.00 68.94 632 ASP A N 1
ATOM 4948 C CA . ASP A 1 632 ? 8.330 20.896 -29.814 1.00 68.94 632 ASP A CA 1
ATOM 4949 C C . ASP A 1 632 ? 9.415 21.035 -30.890 1.00 68.94 632 ASP A C 1
ATOM 4951 O O . ASP A 1 632 ? 10.177 21.997 -30.929 1.00 68.94 632 ASP A O 1
ATOM 4955 N N . GLU A 1 633 ? 9.523 20.016 -31.746 1.00 65.00 633 GLU A N 1
ATOM 4956 C CA . GLU A 1 633 ? 10.598 19.893 -32.743 1.00 65.00 633 GLU A CA 1
ATOM 4957 C C . GLU A 1 633 ? 10.565 20.988 -33.821 1.00 65.00 633 GLU A C 1
ATOM 4959 O O . GLU A 1 633 ? 11.593 21.291 -34.416 1.00 65.00 633 GLU A O 1
ATOM 4964 N N . GLN A 1 634 ? 9.401 21.598 -34.071 1.00 65.12 634 GLN A N 1
ATOM 4965 C CA . GLN A 1 634 ? 9.230 22.619 -35.113 1.00 65.12 634 GLN A CA 1
ATOM 4966 C C . GLN A 1 634 ? 9.728 24.004 -34.692 1.00 65.12 634 GLN A C 1
ATOM 4968 O O . GLN A 1 634 ? 10.182 24.764 -35.543 1.00 65.12 634 GLN A O 1
ATOM 4973 N N . ASN A 1 635 ? 9.626 24.339 -33.403 1.00 67.56 635 ASN A N 1
ATOM 4974 C CA . ASN A 1 635 ? 9.935 25.677 -32.891 1.00 67.56 635 ASN A CA 1
ATOM 4975 C C . ASN A 1 635 ? 11.175 25.701 -31.992 1.00 67.56 635 ASN A C 1
ATOM 4977 O O . ASN A 1 635 ? 11.591 26.774 -31.553 1.00 67.56 635 ASN A O 1
ATOM 4981 N N . CYS A 1 636 ? 11.757 24.536 -31.690 1.00 66.31 636 CYS A N 1
ATOM 4982 C CA . CYS A 1 636 ? 12.966 24.462 -30.886 1.00 66.31 636 CYS A CA 1
ATOM 4983 C C . CYS A 1 636 ? 14.132 25.109 -31.647 1.00 66.31 636 CYS A C 1
ATOM 4985 O O . CYS A 1 636 ? 14.425 24.683 -32.768 1.00 66.31 636 CYS A O 1
ATOM 4987 N N . PRO A 1 637 ? 14.807 26.126 -31.080 1.00 63.56 637 PRO A N 1
ATOM 4988 C CA . PRO A 1 637 ? 15.949 26.748 -31.732 1.00 63.56 637 PRO A CA 1
ATOM 4989 C C . PRO A 1 637 ? 17.033 25.692 -31.971 1.00 63.56 637 PRO A C 1
ATOM 4991 O O . PRO A 1 637 ? 17.623 25.147 -31.039 1.00 63.56 637 PRO A O 1
ATOM 4994 N N . THR A 1 638 ? 17.275 25.362 -33.238 1.00 56.53 638 THR A N 1
ATOM 4995 C CA . THR A 1 638 ? 18.276 24.371 -33.633 1.00 56.53 638 THR A CA 1
ATOM 4996 C C . THR A 1 638 ? 19.673 24.859 -33.259 1.00 56.53 638 THR A C 1
ATOM 4998 O O . THR A 1 638 ? 20.204 25.763 -33.902 1.00 56.53 638 THR A O 1
ATOM 5001 N N . GLY A 1 639 ? 20.270 24.238 -32.236 1.00 45.03 639 GLY A N 1
ATOM 5002 C CA . GLY A 1 639 ? 21.682 24.399 -31.884 1.00 45.03 639 GLY A CA 1
ATOM 5003 C C . GLY A 1 639 ? 21.981 24.224 -30.392 1.00 45.03 639 GLY A C 1
ATOM 5004 O O . GLY A 1 639 ? 22.187 25.209 -29.693 1.00 45.03 639 GLY A O 1
ATOM 5005 N N . GLY A 1 640 ? 22.054 22.980 -29.902 1.00 49.28 640 GLY A N 1
ATOM 5006 C CA . GLY A 1 640 ? 22.551 22.662 -28.553 1.00 49.28 640 GLY A CA 1
ATOM 5007 C C . GLY A 1 640 ? 21.725 21.615 -27.800 1.00 49.28 640 GLY A C 1
ATOM 5008 O O . GLY A 1 640 ? 20.632 21.259 -28.220 1.00 49.28 640 GLY A O 1
ATOM 5009 N N . ALA A 1 641 ? 22.263 21.120 -26.679 1.00 47.53 641 ALA A N 1
ATOM 5010 C CA . ALA A 1 641 ? 21.751 20.031 -25.829 1.00 47.53 641 ALA A CA 1
ATOM 5011 C C . ALA A 1 641 ? 20.416 20.322 -25.090 1.00 47.53 641 ALA A C 1
ATOM 5013 O O . ALA A 1 641 ? 20.201 19.847 -23.972 1.00 47.53 641 ALA A O 1
ATOM 5014 N N . ILE A 1 642 ? 19.528 21.130 -25.674 1.00 53.00 642 ILE A N 1
ATOM 5015 C CA . ILE A 1 642 ? 18.257 21.549 -25.082 1.00 53.00 642 ILE A CA 1
ATOM 5016 C C . ILE A 1 642 ? 17.118 20.880 -25.854 1.00 53.00 642 ILE A C 1
ATOM 5018 O O . ILE A 1 642 ? 16.875 21.174 -27.018 1.00 53.00 642 ILE A O 1
ATOM 5022 N N . TYR A 1 643 ? 16.418 19.967 -25.184 1.00 63.66 643 TYR A N 1
ATOM 5023 C CA . TYR A 1 643 ? 15.165 19.392 -25.666 1.00 63.66 643 TYR A CA 1
ATOM 5024 C C . TYR A 1 643 ? 14.019 20.347 -25.314 1.00 63.66 643 TYR A C 1
ATOM 5026 O O . TYR A 1 643 ? 13.717 20.527 -24.131 1.00 63.66 643 TYR A O 1
ATOM 5034 N N . CYS A 1 644 ? 13.402 20.965 -26.323 1.00 69.00 644 CYS A N 1
ATOM 5035 C CA . CYS A 1 644 ? 12.229 21.814 -26.132 1.00 69.00 644 CYS A CA 1
ATOM 5036 C C . CYS A 1 644 ? 10.950 20.978 -26.148 1.00 69.00 644 CYS A C 1
ATOM 5038 O O . CYS A 1 644 ? 10.773 20.089 -26.985 1.00 69.00 644 CYS A O 1
ATOM 5040 N N . ALA A 1 645 ? 10.033 21.299 -25.245 1.00 78.06 645 ALA A N 1
ATOM 5041 C CA . ALA A 1 645 ? 8.745 20.654 -25.128 1.00 78.06 645 ALA A CA 1
ATOM 5042 C C . ALA A 1 645 ? 7.596 21.669 -25.146 1.00 78.06 645 ALA A C 1
ATOM 5044 O O . ALA A 1 645 ? 7.774 22.853 -24.898 1.00 78.06 645 ALA A O 1
ATOM 5045 N N . ARG A 1 646 ? 6.380 21.191 -25.387 1.00 78.44 646 ARG A N 1
ATOM 5046 C CA . ARG A 1 646 ? 5.137 21.950 -25.240 1.00 78.44 646 ARG A CA 1
ATOM 5047 C C . ARG A 1 646 ? 4.118 21.144 -24.448 1.00 78.44 646 ARG A C 1
ATOM 5049 O O . ARG A 1 646 ? 4.052 19.919 -24.562 1.00 78.44 646 ARG A O 1
ATOM 5056 N N . ALA A 1 647 ? 3.290 21.827 -23.666 1.00 78.19 647 ALA A N 1
ATOM 5057 C CA . ALA A 1 647 ? 2.240 21.223 -22.847 1.00 78.19 647 ALA A CA 1
ATOM 5058 C C . ALA A 1 647 ? 0.969 20.925 -23.668 1.00 78.19 647 ALA A C 1
ATOM 5060 O O . ALA A 1 647 ? -0.105 21.439 -23.372 1.00 78.19 647 ALA A O 1
ATOM 5061 N N . ALA A 1 648 ? 1.092 20.124 -24.729 1.00 77.00 648 ALA A N 1
ATOM 5062 C CA . ALA A 1 648 ? 0.006 19.864 -25.685 1.00 77.00 648 ALA A CA 1
ATOM 5063 C C . ALA A 1 648 ? -0.511 18.413 -25.674 1.00 77.00 648 ALA A C 1
ATOM 5065 O O . ALA A 1 648 ? -1.453 18.087 -26.392 1.00 77.00 648 ALA A O 1
ATOM 5066 N N . GLY A 1 649 ? 0.106 17.529 -24.887 1.00 81.94 649 GLY A N 1
ATOM 5067 C CA . GLY A 1 649 ? -0.231 16.112 -24.881 1.00 81.94 649 GLY A CA 1
ATOM 5068 C C . GLY A 1 649 ? -1.432 15.804 -24.002 1.00 81.94 649 GLY A C 1
ATOM 5069 O O . GLY A 1 649 ? -1.609 16.384 -22.924 1.00 81.94 649 GLY A O 1
ATOM 5070 N N . GLN A 1 650 ? -2.234 14.837 -24.444 1.00 88.19 650 GLN A N 1
ATOM 5071 C CA . GLN A 1 650 ? -3.404 14.382 -23.708 1.00 88.19 650 GLN A CA 1
ATOM 5072 C C . GLN A 1 650 ? -3.545 12.866 -23.765 1.00 88.19 650 GLN A C 1
ATOM 5074 O O . GLN A 1 650 ? -3.482 12.248 -24.830 1.00 88.19 650 GLN A O 1
ATOM 5079 N N . VAL A 1 651 ? -3.793 12.285 -22.595 1.00 88.44 651 VAL A N 1
ATOM 5080 C CA . VAL A 1 651 ? -4.084 10.862 -22.427 1.00 88.44 651 VAL A CA 1
ATOM 5081 C C . VAL A 1 651 ? -5.433 10.719 -21.739 1.00 88.44 651 VAL A C 1
ATOM 5083 O O . VAL A 1 651 ? -5.758 11.463 -20.811 1.00 88.44 651 VAL A O 1
ATOM 5086 N N . LYS A 1 652 ? -6.217 9.745 -22.195 1.00 92.62 652 LYS A N 1
ATOM 5087 C CA . LYS A 1 652 ? -7.487 9.365 -21.583 1.00 92.62 652 LYS A CA 1
ATOM 5088 C C . LYS A 1 652 ? -7.450 7.889 -21.203 1.00 92.62 652 LYS A C 1
ATOM 5090 O O . LYS A 1 652 ? -7.175 7.052 -22.062 1.00 92.62 652 LYS A O 1
ATOM 5095 N N . SER A 1 653 ? -7.776 7.595 -19.949 1.00 89.00 653 SER A N 1
ATOM 5096 C CA . SER A 1 653 ? -7.944 6.243 -19.417 1.00 89.00 653 SER A CA 1
ATOM 5097 C C . SER A 1 653 ? -9.399 6.027 -19.037 1.00 89.00 653 SER A C 1
ATOM 5099 O O . SER A 1 653 ? -9.960 6.805 -18.273 1.00 89.00 653 SER A O 1
ATOM 5101 N N . GLU A 1 654 ? -10.017 4.985 -19.578 1.00 95.12 654 GLU A N 1
ATOM 5102 C CA . GLU A 1 654 ? -11.405 4.620 -19.290 1.00 95.12 654 GLU A CA 1
ATOM 5103 C C . GLU A 1 654 ? -11.469 3.159 -18.884 1.00 95.12 654 GLU A C 1
ATOM 5105 O O . GLU A 1 654 ? -10.772 2.322 -19.469 1.00 95.12 654 GLU A O 1
ATOM 5110 N N . GLY A 1 655 ? -12.297 2.845 -17.897 1.00 94.88 655 GLY A N 1
ATOM 5111 C CA . GLY A 1 655 ? -12.280 1.509 -17.344 1.00 94.88 655 GLY A CA 1
ATOM 5112 C C . GLY A 1 655 ? -13.446 1.151 -16.451 1.00 94.88 655 GLY A C 1
ATOM 5113 O O . GLY A 1 655 ? -14.330 1.964 -16.176 1.00 94.88 655 GLY A O 1
ATOM 5114 N N . ILE A 1 656 ? -13.412 -0.110 -16.035 1.00 96.19 656 ILE A N 1
ATOM 5115 C CA . ILE A 1 656 ? -14.319 -0.700 -15.059 1.00 96.19 656 ILE A CA 1
ATOM 5116 C C . ILE A 1 656 ? -13.461 -1.279 -13.946 1.00 96.19 656 ILE A C 1
ATOM 5118 O O . ILE A 1 656 ? -12.460 -1.940 -14.233 1.00 96.19 656 ILE A O 1
ATOM 5122 N N . ASP A 1 657 ? -13.867 -1.064 -12.704 1.00 87.12 657 ASP A N 1
ATOM 5123 C CA . ASP A 1 657 ? -13.279 -1.728 -11.550 1.00 87.12 657 ASP A CA 1
ATOM 5124 C C . ASP A 1 657 ? -14.367 -2.408 -10.723 1.00 87.12 657 ASP A C 1
ATOM 5126 O O . ASP A 1 657 ? -15.358 -1.785 -10.340 1.00 87.12 657 ASP A O 1
ATOM 5130 N N . LEU A 1 658 ? -14.202 -3.706 -10.495 1.00 94.88 658 LEU A N 1
ATOM 5131 C CA . LEU A 1 658 ? -15.109 -4.545 -9.724 1.00 94.88 658 LEU A CA 1
ATOM 5132 C C . LEU A 1 658 ? -14.340 -5.107 -8.542 1.00 94.88 658 LEU A C 1
ATOM 5134 O O . LEU A 1 658 ? -13.260 -5.666 -8.725 1.00 94.88 658 LEU A O 1
ATOM 5138 N N . GLN A 1 659 ? -14.904 -5.018 -7.345 1.00 86.06 659 GLN A N 1
ATOM 5139 C CA . GLN A 1 659 ? -14.268 -5.522 -6.134 1.00 86.06 659 GLN A CA 1
ATOM 5140 C C . GLN A 1 659 ? -15.278 -6.247 -5.254 1.00 86.06 659 GLN A C 1
ATOM 5142 O O . GLN A 1 659 ? -16.452 -5.885 -5.192 1.00 86.06 659 GLN A O 1
ATOM 5147 N N . VAL A 1 660 ? -14.799 -7.269 -4.555 1.00 87.50 660 VAL A N 1
ATOM 5148 C CA . VAL A 1 660 ? -15.524 -7.963 -3.497 1.00 87.50 660 VAL A CA 1
ATOM 5149 C C . VAL A 1 660 ? -14.553 -8.281 -2.373 1.00 87.50 660 VAL A C 1
ATOM 5151 O O . VAL A 1 660 ? -13.446 -8.767 -2.604 1.00 87.50 660 VAL A O 1
ATOM 5154 N N . SER A 1 661 ? -14.946 -8.016 -1.139 1.00 85.44 661 SER A N 1
ATOM 5155 C CA . SER A 1 661 ? -14.119 -8.330 0.020 1.00 85.44 661 SER A CA 1
ATOM 5156 C C . SER A 1 661 ? -14.994 -8.629 1.210 1.00 85.44 661 SER A C 1
ATOM 5158 O O . SER A 1 661 ? -15.938 -7.882 1.475 1.00 85.44 661 SER A O 1
ATOM 5160 N N . GLY A 1 662 ? -14.676 -9.702 1.929 1.00 80.50 662 GLY A N 1
ATOM 5161 C CA . GLY A 1 662 ? -15.463 -10.060 3.084 1.00 80.50 662 GLY A CA 1
ATOM 5162 C C . GLY A 1 662 ? -15.622 -11.535 3.373 1.00 80.50 662 GLY A C 1
ATOM 5163 O O . GLY A 1 662 ? -14.812 -12.363 2.969 1.00 80.50 662 GLY A O 1
ATOM 5164 N N . SER A 1 663 ? -16.710 -11.861 4.068 1.00 90.94 663 SER A N 1
ATOM 5165 C CA . SER A 1 663 ? -17.011 -13.216 4.523 1.00 90.94 663 SER A CA 1
ATOM 5166 C C . SER A 1 663 ? -18.467 -13.611 4.260 1.00 90.94 663 SER A C 1
ATOM 5168 O O . SER A 1 663 ? -19.350 -13.296 5.058 1.00 90.94 663 SER A O 1
ATOM 5170 N N . PRO A 1 664 ? -18.749 -14.321 3.153 1.00 89.50 664 PRO A N 1
ATOM 5171 C CA . PRO A 1 664 ? -20.112 -14.748 2.833 1.00 89.50 664 PRO A CA 1
ATOM 5172 C C . PRO A 1 664 ? -20.640 -15.808 3.814 1.00 89.50 664 PRO A C 1
ATOM 5174 O O . PRO A 1 664 ? -21.840 -15.877 4.064 1.00 89.50 664 PRO A O 1
ATOM 5177 N N . LEU A 1 665 ? -19.750 -16.616 4.405 1.00 91.56 665 LEU A N 1
ATOM 5178 C CA . LEU A 1 665 ? -20.066 -17.634 5.412 1.00 91.56 665 LEU A CA 1
ATOM 5179 C C . LEU A 1 665 ? -19.059 -17.568 6.572 1.00 91.56 665 LEU A C 1
ATOM 5181 O O . LEU A 1 665 ? -17.887 -17.270 6.327 1.00 91.56 665 LEU A O 1
ATOM 5185 N N . PRO A 1 666 ? -19.456 -17.902 7.817 1.00 87.38 666 PRO A N 1
ATOM 5186 C CA . PRO A 1 666 ? -18.528 -17.985 8.942 1.00 87.38 666 PRO A CA 1
ATOM 5187 C C . PRO A 1 666 ? -17.314 -18.865 8.628 1.00 87.38 666 PRO A C 1
ATOM 5189 O O . PRO A 1 666 ? -17.447 -19.977 8.123 1.00 87.38 666 PRO A O 1
ATOM 5192 N N . GLY A 1 667 ? -16.118 -18.357 8.921 1.00 85.25 667 GLY A N 1
ATOM 5193 C CA . GLY A 1 667 ? -14.864 -19.057 8.640 1.00 85.25 667 GLY A CA 1
ATOM 5194 C C . GLY A 1 667 ? -14.385 -18.967 7.188 1.00 85.25 667 GLY A C 1
ATOM 5195 O O . GLY A 1 667 ? -13.233 -19.304 6.946 1.00 85.25 667 GLY A O 1
ATOM 5196 N N . TRP A 1 668 ? -15.185 -18.463 6.241 1.00 93.19 668 TRP A N 1
ATOM 5197 C CA . TRP A 1 668 ? -14.771 -18.252 4.850 1.00 93.19 668 TRP A CA 1
ATOM 5198 C C . TRP A 1 668 ? -14.559 -16.767 4.554 1.00 93.19 668 TRP A C 1
ATOM 5200 O O . TRP A 1 668 ? -15.496 -15.978 4.622 1.00 93.19 668 TRP A O 1
ATOM 5210 N N . GLN A 1 669 ? -13.328 -16.394 4.218 1.00 92.50 669 GLN A N 1
ATOM 5211 C CA . GLN A 1 669 ? -12.922 -15.064 3.773 1.00 92.50 669 GLN A CA 1
ATOM 5212 C C . GLN A 1 669 ? -12.625 -15.082 2.274 1.00 92.50 669 GLN A C 1
ATOM 5214 O O . GLN A 1 669 ? -11.925 -15.974 1.791 1.00 92.50 669 GLN A O 1
ATOM 5219 N N . ILE A 1 670 ? -13.108 -14.075 1.555 1.00 88.38 670 ILE A N 1
ATOM 5220 C CA . ILE A 1 670 ? -12.865 -13.850 0.133 1.00 88.38 670 ILE A CA 1
ATOM 5221 C C . ILE A 1 670 ? -12.425 -12.403 -0.086 1.00 88.38 670 ILE A C 1
ATOM 5223 O O . ILE A 1 670 ? -12.950 -11.470 0.516 1.00 88.38 670 ILE A O 1
ATOM 5227 N N . SER A 1 671 ? -11.454 -12.208 -0.967 1.00 91.00 671 SER A N 1
ATOM 5228 C CA . SER A 1 671 ? -11.091 -10.902 -1.501 1.00 91.00 671 SER A CA 1
ATOM 5229 C C . SER A 1 671 ? -10.784 -11.073 -2.977 1.00 91.00 671 SER A C 1
ATOM 5231 O O . SER A 1 671 ? -9.937 -11.883 -3.345 1.00 91.00 671 SER A O 1
ATOM 5233 N N . GLY A 1 672 ? -11.494 -10.356 -3.833 1.00 87.62 672 GLY A N 1
ATOM 5234 C CA . GLY A 1 672 ? -11.329 -10.451 -5.270 1.00 87.62 672 GLY A CA 1
ATOM 5235 C C . GLY A 1 672 ? -11.545 -9.116 -5.954 1.00 87.62 672 GLY A C 1
ATOM 5236 O O . GLY A 1 672 ? -12.256 -8.249 -5.451 1.00 87.62 672 GLY A O 1
ATOM 5237 N N . GLY A 1 673 ? -10.923 -8.965 -7.115 1.00 93.94 673 GLY A N 1
ATOM 5238 C CA . GLY A 1 673 ? -11.073 -7.786 -7.945 1.00 93.94 673 GLY A CA 1
ATOM 5239 C C . GLY A 1 673 ? -10.859 -8.093 -9.418 1.00 93.94 673 GLY A C 1
ATOM 5240 O O . GLY A 1 673 ? -10.058 -8.962 -9.777 1.00 93.94 673 GLY A O 1
ATOM 5241 N N . TYR A 1 674 ? -11.584 -7.370 -10.261 1.00 97.81 674 TYR A N 1
ATOM 5242 C CA . TYR A 1 674 ? -11.408 -7.352 -11.703 1.00 97.81 674 TYR A CA 1
ATOM 5243 C C . TYR A 1 674 ? -11.331 -5.908 -12.180 1.00 97.81 674 TYR A C 1
ATOM 5245 O O . TYR A 1 674 ? -12.260 -5.135 -11.961 1.00 97.81 674 TYR A O 1
ATOM 5253 N N . THR A 1 675 ? -10.263 -5.579 -12.895 1.00 92.62 675 THR A N 1
ATOM 5254 C CA . THR A 1 675 ? -10.054 -4.240 -13.440 1.00 92.62 675 THR A CA 1
ATOM 5255 C C . THR A 1 675 ? -9.838 -4.326 -14.946 1.00 92.62 675 THR A C 1
ATOM 5257 O O . THR A 1 675 ? -8.993 -5.090 -15.423 1.00 92.62 675 THR A O 1
ATOM 5260 N N . TYR A 1 676 ? -10.585 -3.517 -15.695 1.00 97.56 676 TYR A N 1
ATOM 5261 C CA . TYR A 1 676 ? -10.381 -3.262 -17.119 1.00 97.56 676 TYR A CA 1
ATOM 5262 C C . TYR A 1 676 ? -9.963 -1.804 -17.317 1.00 97.56 676 TYR A C 1
ATOM 5264 O O . TYR A 1 676 ? -10.697 -0.914 -16.894 1.00 97.56 676 TYR A O 1
ATOM 5272 N N . VAL A 1 677 ? -8.838 -1.538 -17.990 1.00 93.50 677 VAL A N 1
ATOM 5273 C CA . VAL A 1 677 ? -8.359 -0.167 -18.258 1.00 93.50 677 VAL A CA 1
ATOM 5274 C C . VAL A 1 677 ? -7.895 0.002 -19.697 1.00 93.50 677 VAL A C 1
ATOM 5276 O O . VAL A 1 677 ? -6.932 -0.624 -20.141 1.00 93.50 677 VAL A O 1
ATOM 5279 N N . LEU A 1 678 ? -8.518 0.928 -20.422 1.00 95.00 678 LEU A N 1
ATOM 5280 C CA . LEU A 1 678 ? -8.097 1.346 -21.752 1.00 95.00 678 LEU A CA 1
ATOM 5281 C C . LEU A 1 678 ? -7.536 2.769 -21.711 1.00 95.00 678 LEU A C 1
ATOM 5283 O O . LEU A 1 678 ? -8.289 3.740 -21.726 1.00 95.00 678 LEU A O 1
ATOM 5287 N N . ALA A 1 679 ? -6.208 2.880 -21.701 1.00 90.44 679 ALA A N 1
ATOM 5288 C CA . ALA A 1 679 ? -5.490 4.150 -21.767 1.00 90.44 679 ALA A CA 1
ATOM 5289 C C . ALA A 1 679 ? -5.019 4.441 -23.197 1.00 90.44 679 ALA A C 1
ATOM 5291 O O . ALA A 1 679 ? -4.348 3.604 -23.806 1.00 90.44 679 ALA A O 1
ATOM 5292 N N . LYS A 1 680 ? -5.354 5.612 -23.745 1.00 93.88 680 LYS A N 1
ATOM 5293 C CA . LYS A 1 680 ? -4.991 6.023 -25.112 1.00 93.88 680 LYS A CA 1
ATOM 5294 C C . LYS A 1 680 ? -4.533 7.472 -25.182 1.00 93.88 680 LYS A C 1
ATOM 5296 O O . LYS A 1 680 ? -5.029 8.315 -24.434 1.00 93.88 680 LYS A O 1
ATOM 5301 N N . TYR A 1 681 ? -3.671 7.768 -26.150 1.00 88.69 681 TYR A N 1
ATOM 5302 C CA . TYR A 1 681 ? -3.417 9.145 -26.567 1.00 88.69 681 TYR A CA 1
ATOM 5303 C C . TYR A 1 681 ? -4.659 9.712 -27.253 1.00 88.69 681 TYR A C 1
ATOM 5305 O O . TYR A 1 681 ? -5.211 9.100 -28.170 1.00 88.69 681 TYR A O 1
ATOM 5313 N N . THR A 1 682 ? -5.104 10.885 -26.818 1.00 91.44 682 THR A N 1
ATOM 5314 C CA . THR A 1 682 ? -6.177 11.642 -27.480 1.00 91.44 682 THR A CA 1
ATOM 5315 C C . THR A 1 682 ? -5.650 12.898 -28.160 1.00 91.44 682 THR A C 1
ATOM 5317 O O . THR A 1 682 ? -6.275 13.371 -29.104 1.00 91.44 682 THR A O 1
ATOM 5320 N N . GLN A 1 683 ? -4.497 13.409 -27.720 1.00 87.50 683 GLN A N 1
ATOM 5321 C CA . GLN A 1 683 ? -3.736 14.458 -28.398 1.00 87.50 683 GLN A CA 1
ATOM 5322 C C . GLN A 1 683 ? -2.249 14.127 -28.284 1.00 87.50 683 GLN A C 1
ATOM 5324 O O . GLN A 1 683 ? -1.771 13.824 -27.187 1.00 87.50 683 GLN A O 1
ATOM 5329 N N . ASP A 1 684 ? -1.546 14.167 -29.414 1.00 83.00 684 ASP A N 1
ATOM 5330 C CA . ASP A 1 684 ? -0.116 13.885 -29.499 1.00 83.00 684 ASP A CA 1
ATOM 5331 C C . ASP A 1 684 ? 0.533 14.713 -30.628 1.00 83.00 684 ASP A C 1
ATOM 5333 O O . ASP A 1 684 ? -0.147 15.081 -31.587 1.00 83.00 684 ASP A O 1
ATOM 5337 N N . SER A 1 685 ? 1.828 15.028 -30.525 1.00 76.06 685 SER A N 1
ATOM 5338 C CA . SER A 1 685 ? 2.597 15.710 -31.572 1.00 76.06 685 SER A CA 1
ATOM 5339 C C . SER A 1 685 ? 2.799 14.814 -32.791 1.00 76.06 685 SER A C 1
ATOM 5341 O O . SER A 1 685 ? 2.894 15.320 -33.907 1.00 76.06 685 SER A O 1
ATOM 5343 N N . VAL A 1 686 ? 2.797 13.494 -32.598 1.00 77.75 686 VAL A N 1
ATOM 5344 C CA . VAL A 1 686 ? 2.833 12.502 -33.668 1.00 77.75 686 VAL A CA 1
ATOM 5345 C C . VAL A 1 686 ? 1.406 12.032 -33.942 1.00 77.75 686 VAL A C 1
ATOM 5347 O O . VAL A 1 686 ? 0.817 11.286 -33.163 1.00 77.75 686 VAL A O 1
ATOM 5350 N N . ALA A 1 687 ? 0.841 12.422 -35.088 1.00 82.38 687 ALA A N 1
ATOM 5351 C CA . ALA A 1 687 ? -0.545 12.091 -35.442 1.00 82.38 687 ALA A CA 1
ATOM 5352 C C . ALA A 1 687 ? -0.844 10.576 -35.409 1.00 82.38 687 ALA A C 1
ATOM 5354 O O . ALA A 1 687 ? -1.946 10.172 -35.045 1.00 82.38 687 ALA A O 1
ATOM 5355 N N . ALA A 1 688 ? 0.148 9.732 -35.721 1.00 83.44 688 ALA A N 1
ATOM 5356 C CA . ALA A 1 688 ? 0.025 8.273 -35.675 1.00 83.44 688 ALA A CA 1
ATOM 5357 C C . ALA A 1 688 ? -0.167 7.701 -34.254 1.00 83.44 688 ALA A C 1
ATOM 5359 O O . ALA A 1 688 ? -0.696 6.596 -34.117 1.00 83.44 688 ALA A O 1
ATOM 5360 N N . ASN A 1 689 ? 0.225 8.438 -33.206 1.00 83.50 689 ASN A N 1
ATOM 5361 C CA . ASN A 1 689 ? 0.023 8.035 -31.813 1.00 83.50 689 ASN A CA 1
ATOM 5362 C C . ASN A 1 689 ? -1.432 8.211 -31.369 1.00 83.50 689 ASN A C 1
ATOM 5364 O O . ASN A 1 689 ? -1.885 7.513 -30.462 1.00 83.50 689 ASN A O 1
ATOM 5368 N N . ILE A 1 690 ? -2.191 9.114 -31.996 1.00 89.00 690 ILE A N 1
ATOM 5369 C CA . ILE A 1 690 ? -3.572 9.401 -31.599 1.00 89.00 690 ILE A CA 1
ATOM 5370 C C . ILE A 1 690 ? -4.428 8.136 -31.758 1.00 89.00 690 ILE A C 1
ATOM 5372 O O . ILE A 1 690 ? -4.467 7.498 -32.808 1.00 89.00 690 ILE A O 1
ATOM 5376 N N . GLY A 1 691 ? -5.111 7.748 -30.679 1.00 90.38 691 GLY A N 1
ATOM 5377 C CA . GLY A 1 691 ? -5.896 6.515 -30.594 1.00 90.38 691 GLY A CA 1
ATOM 5378 C C . GLY A 1 691 ? -5.091 5.261 -30.233 1.00 90.38 691 GLY A C 1
ATOM 5379 O O . GLY A 1 691 ? -5.704 4.248 -29.873 1.00 90.38 691 GLY A O 1
ATOM 5380 N N . GLN A 1 692 ? -3.754 5.320 -30.262 1.00 90.06 692 GLN A N 1
ATOM 5381 C CA . GLN A 1 692 ? -2.890 4.233 -29.805 1.00 90.06 692 GLN A CA 1
ATOM 5382 C C . GLN A 1 692 ? -2.902 4.124 -28.285 1.00 90.06 692 GLN A C 1
ATOM 5384 O O . GLN A 1 692 ? -3.116 5.097 -27.556 1.00 90.06 692 GLN A O 1
ATOM 5389 N N . ARG A 1 693 ? -2.676 2.900 -27.811 1.00 90.75 693 ARG A N 1
ATOM 5390 C CA . ARG A 1 693 ? -2.601 2.588 -26.388 1.00 90.75 693 ARG A CA 1
ATOM 5391 C C . ARG A 1 693 ? -1.292 3.122 -25.794 1.00 90.75 693 ARG A C 1
ATOM 5393 O O . ARG A 1 693 ? -0.241 2.975 -26.408 1.00 90.75 693 ARG A O 1
ATOM 5400 N N . ILE A 1 694 ? -1.365 3.671 -24.585 1.00 86.69 694 ILE A N 1
ATOM 5401 C CA . ILE A 1 694 ? -0.206 4.001 -23.737 1.00 86.69 694 ILE A CA 1
ATOM 5402 C C . ILE A 1 694 ? -0.088 2.978 -22.599 1.00 86.69 694 ILE A C 1
ATOM 5404 O O . ILE A 1 694 ? -1.057 2.269 -22.319 1.00 86.69 694 ILE A O 1
ATOM 5408 N N . ALA A 1 695 ? 1.083 2.901 -21.953 1.00 82.12 695 ALA A N 1
ATOM 5409 C CA . ALA A 1 695 ? 1.366 1.954 -20.870 1.00 82.12 695 ALA A CA 1
ATOM 5410 C C . ALA A 1 695 ? 1.022 0.519 -21.304 1.00 82.12 695 ALA A C 1
ATOM 5412 O O . ALA A 1 695 ? 0.264 -0.207 -20.664 1.00 82.12 695 ALA A O 1
ATOM 5413 N N . THR A 1 696 ? 1.489 0.145 -22.498 1.00 89.62 696 THR A N 1
ATOM 5414 C CA . THR A 1 696 ? 1.177 -1.142 -23.135 1.00 89.62 696 THR A CA 1
ATOM 5415 C C . THR A 1 696 ? 1.814 -2.328 -22.409 1.00 89.62 696 THR A C 1
ATOM 5417 O O . THR A 1 696 ? 1.418 -3.473 -22.635 1.00 89.62 696 THR A O 1
ATOM 5420 N N . ASP A 1 697 ? 2.787 -2.038 -21.553 1.00 86.69 697 ASP A N 1
ATOM 5421 C CA . ASP A 1 697 ? 3.467 -2.908 -20.603 1.00 86.69 697 ASP A CA 1
ATOM 5422 C C . ASP A 1 697 ? 2.691 -3.142 -19.302 1.00 86.69 697 ASP A C 1
ATOM 5424 O O . ASP A 1 697 ? 3.029 -4.063 -18.567 1.00 86.69 697 ASP A O 1
ATOM 5428 N N . GLU A 1 698 ? 1.620 -2.387 -19.060 1.00 89.44 698 GLU A N 1
ATOM 5429 C CA . GLU A 1 698 ? 0.619 -2.695 -18.039 1.00 89.44 698 GLU A CA 1
ATOM 5430 C C . GLU A 1 698 ? -0.499 -3.561 -18.647 1.00 89.44 698 GLU A C 1
ATOM 5432 O O . GLU A 1 698 ? -0.810 -3.428 -19.839 1.00 89.44 698 GLU A O 1
ATOM 5437 N N . PRO A 1 699 ? -1.141 -4.470 -17.894 1.00 93.81 699 PRO A N 1
ATOM 5438 C CA . PRO A 1 699 ? -2.256 -5.259 -18.412 1.00 93.81 699 PRO A CA 1
ATOM 5439 C C . PRO A 1 699 ? -3.507 -4.396 -18.606 1.00 93.81 699 PRO A C 1
ATOM 5441 O O . PRO A 1 699 ? -3.781 -3.472 -17.843 1.00 93.81 699 PRO A O 1
ATOM 5444 N N . LYS A 1 700 ? -4.288 -4.697 -19.646 1.00 95.31 700 LYS A N 1
ATOM 5445 C CA . LYS A 1 700 ? -5.598 -4.062 -19.861 1.00 95.31 700 LYS A CA 1
ATOM 5446 C C . LYS A 1 700 ? -6.650 -4.729 -18.984 1.00 95.31 700 LYS A C 1
ATOM 5448 O O . LYS A 1 700 ? -7.594 -4.063 -18.581 1.00 95.31 700 LYS A O 1
ATOM 5453 N N . GLN A 1 701 ? -6.500 -6.025 -18.720 1.00 97.62 701 GLN A N 1
ATOM 5454 C CA . GLN A 1 701 ? -7.376 -6.807 -17.857 1.00 97.62 701 GLN A CA 1
ATOM 5455 C C . GLN A 1 701 ? -6.570 -7.477 -16.761 1.00 97.62 701 GLN A C 1
ATOM 5457 O O . GLN A 1 701 ? -5.610 -8.197 -17.044 1.00 97.62 701 GLN A O 1
ATOM 5462 N N . LEU A 1 702 ? -7.009 -7.281 -15.524 1.00 96.06 702 LEU A N 1
ATOM 5463 C CA . LEU A 1 702 ? -6.392 -7.850 -14.340 1.00 96.06 702 LEU A CA 1
ATOM 5464 C C . LEU A 1 702 ? -7.467 -8.473 -13.458 1.00 96.06 702 LEU A C 1
ATOM 5466 O O . LEU A 1 702 ? -8.440 -7.816 -13.106 1.00 96.06 702 LEU A O 1
ATOM 5470 N N . PHE A 1 703 ? -7.271 -9.732 -13.089 1.00 98.31 703 PHE A N 1
ATOM 5471 C CA . PHE A 1 703 ? -8.114 -10.467 -12.160 1.00 98.31 703 PHE A CA 1
ATOM 5472 C C . PHE A 1 703 ? -7.273 -10.969 -10.990 1.00 98.31 703 PHE A C 1
ATOM 5474 O O . PHE A 1 703 ? -6.210 -11.568 -11.174 1.00 98.31 703 PHE A O 1
ATOM 5481 N N . LYS A 1 704 ? -7.764 -10.738 -9.777 1.00 94.88 704 LYS A N 1
ATOM 5482 C CA . LYS A 1 704 ? -7.171 -11.238 -8.539 1.00 94.88 704 LYS A CA 1
ATOM 5483 C C . LYS A 1 704 ? -8.270 -11.857 -7.699 1.00 94.88 704 LYS A C 1
ATOM 5485 O O . LYS A 1 704 ? -9.333 -11.267 -7.548 1.00 94.88 704 LYS A O 1
ATOM 5490 N N . LEU A 1 705 ? -7.997 -13.014 -7.121 1.00 96.50 705 LEU A N 1
ATOM 5491 C CA . LEU A 1 705 ? -8.874 -13.648 -6.150 1.00 96.50 705 LEU A CA 1
ATOM 5492 C C . LEU A 1 705 ? -8.022 -14.312 -5.082 1.00 96.50 705 LEU A C 1
ATOM 5494 O O . LEU A 1 705 ? -7.128 -15.085 -5.398 1.00 96.50 705 LEU A O 1
ATOM 5498 N N . MET A 1 706 ? -8.322 -14.045 -3.825 1.00 93.81 706 MET A N 1
ATOM 5499 C CA . MET A 1 706 ? -7.783 -14.735 -2.669 1.00 93.81 706 MET A CA 1
ATOM 5500 C C . MET A 1 706 ? -8.949 -15.236 -1.829 1.00 93.81 706 MET A C 1
ATOM 5502 O O . MET A 1 706 ? -9.934 -14.533 -1.613 1.00 93.81 706 MET A O 1
ATOM 5506 N N . THR A 1 707 ? -8.832 -16.462 -1.347 1.00 93.56 707 THR A N 1
ATOM 5507 C CA . THR A 1 707 ? -9.820 -17.079 -0.474 1.00 93.56 707 THR A CA 1
ATOM 5508 C C . THR A 1 707 ? -9.125 -17.822 0.649 1.00 93.56 707 THR A C 1
ATOM 5510 O O . THR A 1 707 ? -8.051 -18.398 0.460 1.00 93.56 707 THR A O 1
ATOM 5513 N N . ASN A 1 708 ? -9.736 -17.812 1.824 1.00 94.56 708 ASN A N 1
ATOM 5514 C CA . ASN A 1 708 ? -9.262 -18.536 2.985 1.00 94.56 708 ASN A CA 1
ATOM 5515 C C . ASN A 1 708 ? -10.455 -19.103 3.759 1.00 94.56 708 ASN A C 1
ATOM 5517 O O . ASN A 1 708 ? -11.417 -18.393 4.030 1.00 94.56 708 ASN A O 1
ATOM 5521 N N . VAL A 1 709 ? -10.387 -20.379 4.109 1.00 95.94 709 VAL A N 1
ATOM 5522 C CA . VAL A 1 709 ? -11.409 -21.122 4.827 1.00 95.94 709 VAL A CA 1
ATOM 5523 C C . VAL A 1 709 ? -10.796 -21.712 6.093 1.00 95.94 709 VAL A C 1
ATOM 5525 O O . VAL A 1 709 ? -9.884 -22.540 6.052 1.00 95.94 709 VAL A O 1
ATOM 5528 N N . GLN A 1 710 ? -11.333 -21.310 7.240 1.00 95.62 710 GLN A N 1
ATOM 5529 C CA . GLN A 1 710 ? -11.147 -22.014 8.497 1.00 95.62 710 GLN A CA 1
ATOM 5530 C C . GLN A 1 710 ? -11.982 -23.294 8.460 1.00 95.62 710 GLN A C 1
ATOM 5532 O O . GLN A 1 710 ? -13.209 -23.235 8.363 1.00 95.62 710 GLN A O 1
ATOM 5537 N N . LEU A 1 711 ? -11.325 -24.452 8.524 1.00 93.75 711 LEU A N 1
ATOM 5538 C CA . LEU A 1 711 ? -12.034 -25.727 8.500 1.00 93.75 711 LEU A CA 1
ATOM 5539 C C . LEU A 1 711 ? -12.799 -25.945 9.812 1.00 93.75 711 LEU A C 1
ATOM 5541 O O . LEU A 1 711 ? -12.518 -25.326 10.838 1.00 93.75 711 LEU A O 1
ATOM 5545 N N . SER A 1 712 ? -13.803 -26.815 9.761 1.00 91.00 712 SER A N 1
ATOM 5546 C CA . SER A 1 712 ? -14.692 -27.125 10.886 1.00 91.00 712 SER A CA 1
ATOM 5547 C C . SER A 1 712 ? -14.477 -28.557 11.389 1.00 91.00 712 SER A C 1
ATOM 5549 O O . SER A 1 712 ? -13.806 -29.363 10.742 1.00 91.00 712 SER A O 1
ATOM 5551 N N . GLY A 1 713 ? -15.053 -28.891 12.547 1.00 90.81 713 GLY A N 1
ATOM 5552 C CA . GLY A 1 713 ? -15.003 -30.247 13.107 1.00 90.81 713 GLY A CA 1
ATOM 5553 C C . GLY A 1 713 ? -13.586 -30.692 13.483 1.00 90.81 713 GLY A C 1
ATOM 5554 O O . GLY A 1 713 ? -12.819 -29.920 14.059 1.00 90.81 713 GLY A O 1
ATOM 5555 N N . SER A 1 714 ? -13.226 -31.928 13.131 1.00 91.44 714 SER A N 1
ATOM 5556 C CA . SER A 1 714 ? -11.906 -32.522 13.409 1.00 91.44 714 SER A CA 1
ATOM 5557 C C . SER A 1 714 ? -10.737 -31.785 12.747 1.00 91.44 714 SER A C 1
ATOM 5559 O O . SER A 1 714 ? -9.587 -31.985 13.129 1.00 91.44 714 SER A O 1
ATOM 5561 N N . LEU A 1 715 ? -11.013 -30.899 11.786 1.00 92.12 715 LEU A N 1
ATOM 5562 C CA . LEU A 1 715 ? -10.009 -30.110 11.081 1.00 92.12 715 LEU A CA 1
ATOM 5563 C C . LEU A 1 715 ? -9.959 -28.651 11.557 1.00 92.12 715 LEU A C 1
ATOM 5565 O O . LEU A 1 715 ? -9.301 -27.839 10.924 1.00 92.12 715 LEU A O 1
ATOM 5569 N N . ALA A 1 716 ? -10.584 -28.290 12.682 1.00 92.00 716 ALA A N 1
ATOM 5570 C CA . ALA A 1 716 ? -10.674 -26.897 13.142 1.00 92.00 716 ALA A CA 1
ATOM 5571 C C . ALA A 1 716 ? -9.336 -26.208 13.478 1.00 92.00 716 ALA A C 1
ATOM 5573 O O . ALA A 1 716 ? -9.301 -24.995 13.683 1.00 92.00 716 ALA A O 1
ATOM 5574 N N . GLN A 1 717 ? -8.226 -26.944 13.542 1.00 94.25 717 GLN A N 1
ATOM 5575 C CA . GLN A 1 717 ? -6.879 -26.368 13.647 1.00 94.25 717 GLN A CA 1
ATOM 5576 C C . GLN A 1 717 ? -6.309 -25.932 12.292 1.00 94.25 717 GLN A C 1
ATOM 5578 O O . GLN A 1 717 ? -5.329 -25.188 12.263 1.00 94.25 717 GLN A O 1
ATOM 5583 N N . TRP A 1 718 ? -6.931 -26.353 11.192 1.00 96.38 718 TRP A N 1
ATOM 5584 C CA . TRP A 1 718 ? -6.510 -26.066 9.831 1.00 96.38 718 TRP A CA 1
ATOM 5585 C C . TRP A 1 718 ? -7.211 -24.846 9.252 1.00 96.38 718 TRP A C 1
ATOM 5587 O O . TRP A 1 718 ? -8.422 -24.659 9.359 1.00 96.38 718 TRP A O 1
ATOM 5597 N N . ASN A 1 719 ? -6.414 -24.044 8.568 1.00 95.38 719 ASN A N 1
ATOM 5598 C CA . ASN A 1 719 ? -6.832 -22.885 7.812 1.00 95.38 719 ASN A CA 1
ATOM 5599 C C . ASN A 1 719 ? -6.281 -23.048 6.395 1.00 95.38 719 ASN A C 1
ATOM 5601 O O . ASN A 1 719 ? -5.065 -23.088 6.223 1.00 95.38 719 ASN A O 1
ATOM 5605 N N . VAL A 1 720 ? -7.138 -23.209 5.394 1.00 97.38 720 VAL A N 1
ATOM 5606 C CA . VAL A 1 720 ? -6.705 -23.498 4.020 1.00 97.38 720 VAL A CA 1
ATOM 5607 C C . VAL A 1 720 ? -7.192 -22.419 3.081 1.00 97.38 720 VAL A C 1
ATOM 5609 O O . VAL A 1 720 ? -8.293 -21.903 3.223 1.00 97.38 720 VAL A O 1
ATOM 5612 N N . GLY A 1 721 ? -6.381 -22.068 2.100 1.00 96.81 721 GLY A N 1
ATOM 5613 C CA . GLY A 1 721 ? -6.731 -21.010 1.175 1.00 96.81 721 GLY A CA 1
ATOM 5614 C C . GLY A 1 721 ? -6.021 -21.144 -0.151 1.00 96.81 721 GLY A C 1
ATOM 5615 O O . GLY A 1 721 ? -5.084 -21.927 -0.317 1.00 96.81 721 GLY A O 1
ATOM 5616 N N . GLY A 1 722 ? -6.479 -20.336 -1.092 1.00 95.31 722 GLY A N 1
ATOM 5617 C CA . GLY A 1 722 ? -5.932 -20.267 -2.430 1.00 95.31 722 GLY A CA 1
ATOM 5618 C C . GLY A 1 722 ? -5.931 -18.838 -2.933 1.00 95.31 722 GLY A C 1
ATOM 5619 O O . GLY A 1 722 ? -6.715 -18.001 -2.481 1.00 95.31 722 GLY A O 1
ATOM 5620 N N . ALA A 1 723 ? -5.043 -18.573 -3.877 1.00 96.19 723 ALA A N 1
ATOM 5621 C CA . ALA A 1 723 ? -4.998 -17.316 -4.593 1.00 96.19 723 ALA A CA 1
ATOM 5622 C C . ALA A 1 723 ? -4.861 -17.571 -6.093 1.00 96.19 723 ALA A C 1
ATOM 5624 O O . ALA A 1 723 ? -4.184 -18.506 -6.516 1.00 96.19 723 ALA A O 1
ATOM 5625 N N . VAL A 1 724 ? -5.496 -16.728 -6.894 1.00 98.25 724 VAL A N 1
ATOM 5626 C CA . VAL A 1 724 ? -5.355 -16.682 -8.344 1.00 98.25 724 VAL A CA 1
ATOM 5627 C C . VAL A 1 724 ? -5.035 -15.249 -8.732 1.00 98.25 724 VAL A C 1
ATOM 5629 O O . VAL A 1 724 ? -5.725 -14.312 -8.334 1.00 98.25 724 VAL A O 1
ATOM 5632 N N . TYR A 1 725 ? -3.993 -15.095 -9.536 1.00 97.31 725 TYR A N 1
ATOM 5633 C CA . TYR A 1 725 ? -3.683 -13.871 -10.259 1.00 97.31 725 TYR A CA 1
ATOM 5634 C C . TYR A 1 725 ? -3.772 -14.194 -11.740 1.00 97.31 725 TYR A C 1
ATOM 5636 O O . TYR A 1 725 ? -3.170 -15.172 -12.178 1.00 97.31 725 TYR A O 1
ATOM 5644 N N . ALA A 1 726 ? -4.487 -13.393 -12.517 1.00 98.19 726 ALA A N 1
ATOM 5645 C CA . ALA A 1 726 ? -4.541 -13.540 -13.961 1.00 98.19 726 ALA A CA 1
ATOM 5646 C C . ALA A 1 726 ? -4.522 -12.175 -14.637 1.00 98.19 726 ALA A C 1
ATOM 5648 O O . ALA A 1 726 ? -5.168 -11.236 -14.179 1.00 98.19 726 ALA A O 1
ATOM 5649 N N . GLN A 1 727 ? -3.797 -12.074 -15.744 1.00 97.62 727 GLN A N 1
ATOM 5650 C CA . GLN A 1 727 ? -3.757 -10.860 -16.547 1.00 97.62 727 GLN A CA 1
ATOM 5651 C C . GLN A 1 727 ? -3.733 -11.173 -18.039 1.00 97.62 727 GLN A C 1
ATOM 5653 O O . GLN A 1 727 ? -3.315 -12.261 -18.455 1.00 97.62 727 GLN A O 1
ATOM 5658 N N . ASP A 1 728 ? -4.156 -10.206 -18.850 1.00 97.31 728 ASP A N 1
ATOM 5659 C CA . ASP A 1 728 ? -4.038 -10.301 -20.299 1.00 97.31 728 ASP A CA 1
ATOM 5660 C C . ASP A 1 728 ? -2.641 -9.912 -20.816 1.00 97.31 728 ASP A C 1
ATOM 5662 O O . ASP A 1 728 ? -1.665 -9.789 -20.073 1.00 97.31 728 ASP A O 1
ATOM 5666 N N . LYS A 1 729 ? -2.522 -9.847 -22.144 1.00 96.69 729 LYS A N 1
ATOM 5667 C CA . LYS A 1 729 ? -1.260 -9.610 -22.843 1.00 96.69 729 LYS A CA 1
ATOM 5668 C C . LYS A 1 729 ? -0.722 -8.204 -22.560 1.00 96.69 729 LYS A C 1
ATOM 5670 O O . LYS A 1 729 ? -1.441 -7.218 -22.725 1.00 96.69 729 LYS A O 1
ATOM 5675 N N . ILE A 1 730 ? 0.584 -8.125 -22.323 1.00 94.88 730 ILE A N 1
ATOM 5676 C CA . ILE A 1 730 ? 1.352 -6.875 -22.279 1.00 94.88 730 ILE A CA 1
ATOM 5677 C C . ILE A 1 730 ? 2.403 -6.853 -23.394 1.00 94.88 730 ILE A C 1
ATOM 5679 O O . ILE A 1 730 ? 2.833 -7.903 -23.880 1.00 94.88 730 ILE A O 1
ATOM 5683 N N . TYR A 1 731 ? 2.792 -5.666 -23.850 1.00 93.44 731 TYR A N 1
ATOM 5684 C CA . TYR A 1 731 ? 3.799 -5.500 -24.898 1.00 93.44 731 TYR A CA 1
ATOM 5685 C C . TYR A 1 731 ? 4.496 -4.142 -24.825 1.00 93.44 731 TYR A C 1
ATOM 5687 O O . TYR A 1 731 ? 3.950 -3.179 -24.298 1.00 93.44 731 TYR A O 1
ATOM 5695 N N . ARG A 1 732 ? 5.678 -4.035 -25.428 1.00 88.38 732 ARG A N 1
ATOM 5696 C CA . ARG A 1 732 ? 6.308 -2.758 -25.781 1.00 88.38 732 ARG A CA 1
ATOM 5697 C C . ARG A 1 732 ? 6.693 -2.794 -27.249 1.00 88.38 732 ARG A C 1
ATOM 5699 O O . ARG A 1 732 ? 7.188 -3.809 -27.738 1.00 88.38 732 ARG A O 1
ATOM 5706 N N . ARG A 1 733 ? 6.395 -1.707 -27.954 1.00 86.00 733 ARG A N 1
ATOM 5707 C CA . ARG A 1 733 ? 6.608 -1.585 -29.394 1.00 86.00 733 ARG A CA 1
ATOM 5708 C C . ARG A 1 733 ? 7.334 -0.288 -29.694 1.00 86.00 733 ARG A C 1
ATOM 5710 O O . ARG A 1 733 ? 6.900 0.762 -29.236 1.00 86.00 733 ARG A O 1
ATOM 5717 N N . ASP A 1 734 ? 8.353 -0.403 -30.525 1.00 80.38 734 ASP A N 1
ATOM 5718 C CA . ASP A 1 734 ? 9.050 0.707 -31.160 1.00 80.38 734 ASP A CA 1
ATOM 5719 C C . ASP A 1 734 ? 9.383 0.320 -32.617 1.00 80.38 734 ASP A C 1
ATOM 5721 O O . ASP A 1 734 ? 9.062 -0.784 -33.076 1.00 80.38 734 ASP A O 1
ATOM 5725 N N . THR A 1 735 ? 9.989 1.223 -33.379 1.00 81.44 735 THR A N 1
ATOM 5726 C CA . THR A 1 735 ? 10.360 1.008 -34.781 1.00 81.44 735 THR A CA 1
ATOM 5727 C C . THR A 1 735 ? 11.320 -0.178 -34.903 1.00 81.44 735 THR A C 1
ATOM 5729 O O . THR A 1 735 ? 12.448 -0.130 -34.424 1.00 81.44 735 THR A O 1
ATOM 5732 N N . GLY A 1 736 ? 10.863 -1.267 -35.534 1.00 83.94 736 GLY A N 1
ATOM 5733 C CA . GLY A 1 736 ? 11.650 -2.498 -35.695 1.00 83.94 736 GLY A CA 1
ATOM 5734 C C . GLY A 1 736 ? 11.808 -3.347 -34.424 1.00 83.94 736 GLY A C 1
ATOM 5735 O O . GLY A 1 736 ? 12.535 -4.335 -34.463 1.00 83.94 736 GLY A O 1
ATOM 5736 N N . TYR A 1 737 ? 11.124 -3.003 -33.325 1.00 88.88 737 TYR A N 1
ATOM 5737 C CA . TYR A 1 737 ? 11.252 -3.663 -32.023 1.00 88.88 737 TYR A CA 1
ATOM 5738 C C . TYR A 1 737 ? 9.882 -4.013 -31.425 1.00 88.88 737 TYR A C 1
ATOM 5740 O O . TYR A 1 737 ? 9.013 -3.152 -31.264 1.00 88.88 737 TYR A O 1
ATOM 5748 N N . LEU A 1 738 ? 9.678 -5.278 -31.051 1.00 91.88 738 LEU A N 1
ATOM 5749 C CA . LEU A 1 738 ? 8.475 -5.735 -30.354 1.00 91.88 738 LEU A CA 1
ATOM 5750 C C . LEU A 1 738 ? 8.817 -6.801 -29.310 1.00 91.88 738 LEU A C 1
ATOM 5752 O O . LEU A 1 738 ? 9.090 -7.947 -29.658 1.00 91.88 738 LEU A O 1
ATOM 5756 N N . THR A 1 739 ? 8.681 -6.451 -28.031 1.00 92.44 739 THR A N 1
ATOM 5757 C CA . THR A 1 739 ? 8.672 -7.419 -26.920 1.00 92.44 739 THR A CA 1
ATOM 5758 C C . THR A 1 739 ? 7.251 -7.579 -26.385 1.00 92.44 739 THR A C 1
ATOM 5760 O O . THR A 1 739 ? 6.476 -6.618 -26.334 1.00 92.44 739 THR A O 1
ATOM 5763 N N . GLN A 1 740 ? 6.857 -8.802 -26.030 1.00 94.56 740 GLN A N 1
ATOM 5764 C CA . GLN A 1 740 ? 5.489 -9.097 -25.610 1.00 94.56 740 GLN A CA 1
ATOM 5765 C C . GLN A 1 740 ? 5.410 -10.304 -24.681 1.00 94.56 740 GLN A C 1
ATOM 5767 O O . GLN A 1 740 ? 5.946 -11.360 -24.979 1.00 94.56 740 GLN A O 1
ATOM 5772 N N . GLN A 1 741 ? 4.608 -10.194 -23.627 1.00 95.94 741 GLN A N 1
ATOM 5773 C CA . GLN A 1 741 ? 4.235 -11.318 -22.775 1.00 95.94 741 GLN A CA 1
ATOM 5774 C C . GLN A 1 741 ? 2.755 -11.626 -23.002 1.00 95.94 741 GLN A C 1
ATOM 5776 O O . GLN A 1 741 ? 1.889 -10.768 -22.823 1.00 95.94 741 GLN A O 1
ATOM 5781 N N . GLY A 1 742 ? 2.458 -12.862 -23.410 1.00 96.75 742 GLY A N 1
ATOM 5782 C CA . GLY A 1 742 ? 1.080 -13.343 -23.519 1.00 96.75 742 GLY A CA 1
ATOM 5783 C C . GLY A 1 742 ? 0.366 -13.337 -22.164 1.00 96.75 742 GLY A C 1
ATOM 5784 O O . GLY A 1 742 ? 1.016 -13.329 -21.118 1.00 96.75 742 GLY A O 1
ATOM 5785 N N . GLY A 1 743 ? -0.967 -13.381 -22.177 1.00 97.25 743 GLY A N 1
ATOM 5786 C CA . GLY A 1 743 ? -1.739 -13.507 -20.941 1.00 97.25 743 GLY A CA 1
ATOM 5787 C C . GLY A 1 743 ? -1.310 -14.735 -20.132 1.00 97.25 743 GLY A C 1
ATOM 5788 O O . GLY A 1 743 ? -0.919 -15.768 -20.689 1.00 97.25 743 GLY A O 1
ATOM 5789 N N . TYR A 1 744 ? -1.343 -14.615 -18.812 1.00 97.81 744 TYR A N 1
ATOM 5790 C CA . TYR A 1 744 ? -0.957 -15.694 -17.911 1.00 97.81 744 TYR A CA 1
ATOM 5791 C C . TYR A 1 744 ? -1.781 -15.657 -16.631 1.00 97.81 744 TYR A C 1
ATOM 5793 O O . TYR A 1 744 ? -2.360 -14.632 -16.272 1.00 97.81 744 TYR A O 1
ATOM 5801 N N . ALA A 1 745 ? -1.784 -16.789 -15.932 1.00 98.12 745 ALA A N 1
ATOM 5802 C CA . ALA A 1 745 ? -2.294 -16.894 -14.580 1.00 98.12 745 ALA A CA 1
ATOM 5803 C C . ALA A 1 745 ? -1.286 -17.618 -13.684 1.00 98.12 745 ALA A C 1
ATOM 5805 O O . ALA A 1 745 ? -0.576 -18.521 -14.140 1.00 98.12 745 ALA A O 1
ATOM 5806 N N . THR A 1 746 ? -1.233 -17.227 -12.416 1.00 98.19 746 THR A N 1
ATOM 5807 C CA . THR A 1 746 ? -0.525 -17.944 -11.357 1.00 98.19 746 THR A CA 1
ATOM 5808 C C . THR A 1 746 ? -1.519 -18.351 -10.278 1.00 98.19 746 THR A C 1
ATOM 5810 O O . THR A 1 746 ? -2.520 -17.677 -10.031 1.00 98.19 746 THR A O 1
ATOM 5813 N N . VAL A 1 747 ? -1.247 -19.496 -9.659 1.00 98.44 747 VAL A N 1
ATOM 5814 C CA . VAL A 1 747 ? -2.051 -20.053 -8.570 1.00 98.44 747 VAL A CA 1
ATOM 5815 C C . VAL A 1 747 ? -1.169 -20.134 -7.336 1.00 98.44 747 VAL A C 1
ATOM 5817 O O . VAL A 1 747 ? -0.023 -20.564 -7.439 1.00 98.44 747 VAL A O 1
ATOM 5820 N N . GLY A 1 748 ? -1.690 -19.724 -6.189 1.00 98.06 748 GLY A N 1
ATOM 5821 C CA . GLY A 1 748 ? -1.061 -19.891 -4.887 1.00 98.06 748 GLY A CA 1
ATOM 5822 C C . GLY A 1 748 ? -1.935 -20.734 -3.965 1.00 98.06 748 GLY A C 1
ATOM 5823 O O . GLY A 1 748 ? -3.160 -20.733 -4.094 1.00 98.06 748 GLY A O 1
ATOM 5824 N N . LEU A 1 749 ? -1.309 -21.443 -3.031 1.00 98.00 749 LEU A N 1
ATOM 5825 C CA . LEU A 1 749 ? -1.981 -22.182 -1.963 1.00 98.00 749 LEU A CA 1
ATOM 5826 C C . LEU A 1 749 ? -1.417 -21.773 -0.609 1.00 98.00 749 LEU A C 1
ATOM 5828 O O . LEU A 1 749 ? -0.227 -21.500 -0.463 1.00 98.00 749 LEU A O 1
ATOM 5832 N N . THR A 1 750 ? -2.277 -21.773 0.401 1.00 96.62 750 THR A N 1
ATOM 5833 C CA . THR A 1 750 ? -1.882 -21.565 1.791 1.00 96.62 750 THR A CA 1
ATOM 5834 C C . THR A 1 750 ? -2.507 -22.634 2.669 1.00 96.62 750 THR A C 1
ATOM 5836 O O . THR A 1 750 ? -3.682 -22.966 2.522 1.00 96.62 750 THR A O 1
ATOM 5839 N N . ALA A 1 751 ? -1.724 -23.148 3.610 1.00 97.12 751 ALA A N 1
ATOM 5840 C CA . ALA A 1 751 ? -2.188 -24.040 4.660 1.00 97.12 751 ALA A CA 1
ATOM 5841 C C . ALA A 1 751 ? -1.588 -23.587 5.993 1.00 97.12 751 ALA A C 1
ATOM 5843 O O . ALA A 1 751 ? -0.373 -23.513 6.153 1.00 97.12 751 ALA A O 1
ATOM 5844 N N . GLY A 1 752 ? -2.441 -23.244 6.947 1.00 96.88 752 GLY A N 1
ATOM 5845 C CA . GLY A 1 752 ? -2.089 -22.909 8.316 1.00 96.88 752 GLY A CA 1
ATOM 5846 C C . GLY A 1 752 ? -2.552 -23.996 9.272 1.00 96.88 752 GLY A C 1
ATOM 5847 O O . GLY A 1 752 ? -3.639 -24.540 9.101 1.00 96.88 752 GLY A O 1
ATOM 5848 N N . TYR A 1 753 ? -1.751 -24.266 10.296 1.00 97.00 753 TYR A N 1
ATOM 5849 C CA . TYR A 1 753 ? -2.085 -25.180 11.379 1.00 97.00 753 TYR A CA 1
ATOM 5850 C C . TYR A 1 753 ? -1.827 -24.516 12.729 1.00 97.00 753 TYR A C 1
ATOM 5852 O O . TYR A 1 753 ? -0.734 -24.012 12.999 1.00 97.00 753 TYR A O 1
ATOM 5860 N N . ARG A 1 754 ? -2.844 -24.491 13.583 1.00 96.19 754 ARG A N 1
ATOM 5861 C CA . ARG A 1 754 ? -2.765 -23.917 14.927 1.00 96.19 754 ARG A CA 1
ATOM 5862 C C . ARG A 1 754 ? -2.278 -24.979 15.918 1.00 96.19 754 ARG A C 1
ATOM 5864 O O . ARG A 1 754 ? -3.056 -25.845 16.310 1.00 96.19 754 ARG A O 1
ATOM 5871 N N . LEU A 1 755 ? -1.003 -24.894 16.312 1.00 95.00 755 LEU A N 1
ATOM 5872 C CA . LEU A 1 755 ? -0.378 -25.801 17.286 1.00 95.00 755 LEU A CA 1
ATOM 5873 C C . LEU A 1 755 ? -0.918 -25.565 18.702 1.00 95.00 755 LEU A C 1
ATOM 5875 O O . LEU A 1 755 ? -1.191 -26.518 19.425 1.00 95.00 755 LEU A O 1
ATOM 5879 N N . SER A 1 756 ? -1.089 -24.299 19.080 1.00 93.50 756 SER A N 1
ATOM 5880 C CA . SER A 1 756 ? -1.700 -23.869 20.341 1.00 93.50 756 SER A CA 1
ATOM 5881 C C . SER A 1 756 ? -2.446 -22.548 20.140 1.00 93.50 756 SER A C 1
ATOM 5883 O O . SER A 1 756 ? -2.513 -22.026 19.029 1.00 93.50 756 SER A O 1
ATOM 5885 N N . GLU A 1 757 ? -3.021 -21.981 21.199 1.00 88.81 757 GLU A N 1
ATOM 5886 C CA . GLU A 1 757 ? -3.632 -20.646 21.136 1.00 88.81 757 GLU A CA 1
ATOM 5887 C C . GLU A 1 757 ? -2.610 -19.554 20.792 1.00 88.81 757 GLU A C 1
ATOM 5889 O O . GLU A 1 757 ? -2.946 -18.628 20.055 1.00 88.81 757 GLU A O 1
ATOM 5894 N N . GLN A 1 758 ? -1.360 -19.701 21.246 1.00 93.56 758 GLN A N 1
ATOM 5895 C CA . GLN A 1 758 ? -0.286 -18.747 20.968 1.00 93.56 758 GLN A CA 1
ATOM 5896 C C . GLN A 1 758 ? 0.516 -19.069 19.704 1.00 93.56 758 GLN A C 1
ATOM 5898 O O . GLN A 1 758 ? 1.117 -18.161 19.138 1.00 93.56 758 GLN A O 1
ATOM 5903 N N . VAL A 1 759 ? 0.570 -20.336 19.267 1.00 95.88 759 VAL A N 1
ATOM 5904 C CA . VAL A 1 759 ? 1.503 -20.788 18.222 1.00 95.88 759 VAL A CA 1
ATOM 5905 C C . VAL A 1 759 ? 0.778 -21.259 16.961 1.00 95.88 759 VAL A C 1
ATOM 5907 O O . VAL A 1 759 ? 0.001 -22.218 16.982 1.00 95.88 759 VAL A O 1
ATOM 5910 N N . GLN A 1 760 ? 1.109 -20.643 15.824 1.00 96.06 760 GLN A N 1
ATOM 5911 C CA . GLN A 1 760 ? 0.606 -21.018 14.502 1.00 96.06 760 GLN A CA 1
ATOM 5912 C C . GLN A 1 760 ? 1.749 -21.317 13.527 1.00 96.06 760 GLN A C 1
ATOM 5914 O O . GLN A 1 760 ? 2.656 -20.505 13.345 1.00 96.06 760 GLN A O 1
ATOM 5919 N N . LEU A 1 761 ? 1.635 -22.447 12.831 1.00 97.19 761 LEU A N 1
ATOM 5920 C CA . LEU A 1 761 ? 2.421 -22.774 11.646 1.00 97.19 761 LEU A CA 1
ATOM 5921 C C . LEU A 1 761 ? 1.659 -22.390 10.379 1.00 97.19 761 LEU A C 1
ATOM 5923 O O . LEU A 1 761 ? 0.432 -22.494 10.322 1.00 97.19 761 LEU A O 1
ATOM 5927 N N . ARG A 1 762 ? 2.380 -21.978 9.340 1.00 96.69 762 ARG A N 1
ATOM 5928 C CA . ARG A 1 762 ? 1.821 -21.740 8.009 1.00 96.69 762 ARG A CA 1
ATOM 5929 C C . ARG A 1 762 ? 2.803 -22.139 6.921 1.00 96.69 762 ARG A C 1
ATOM 5931 O O . ARG A 1 762 ? 4.002 -21.928 7.066 1.00 96.69 762 ARG A O 1
ATOM 5938 N N . VAL A 1 763 ? 2.266 -22.673 5.833 1.00 97.75 763 VAL A N 1
ATOM 5939 C CA . VAL A 1 763 ? 2.966 -22.925 4.579 1.00 97.75 763 VAL A CA 1
ATOM 5940 C C . VAL A 1 763 ? 2.249 -22.169 3.472 1.00 97.75 763 VAL A C 1
ATOM 5942 O O . VAL A 1 763 ? 1.036 -22.307 3.306 1.00 97.75 763 VAL A O 1
ATOM 5945 N N . ASN A 1 764 ? 3.006 -21.388 2.715 1.00 96.75 764 ASN A N 1
ATOM 5946 C CA . ASN A 1 764 ? 2.558 -20.698 1.517 1.00 96.75 764 ASN A CA 1
ATOM 5947 C C . ASN A 1 764 ? 3.316 -21.268 0.321 1.00 96.75 764 ASN A C 1
ATOM 5949 O O . ASN A 1 764 ? 4.536 -21.412 0.377 1.00 96.75 764 ASN A O 1
ATOM 5953 N N . VAL A 1 765 ? 2.591 -21.615 -0.738 1.00 98.12 765 VAL A N 1
ATOM 5954 C CA . VAL A 1 765 ? 3.158 -22.027 -2.022 1.00 98.12 765 VAL A CA 1
ATOM 5955 C C . VAL A 1 765 ? 2.675 -21.043 -3.071 1.00 98.12 765 VAL A C 1
ATOM 5957 O O . VAL A 1 765 ? 1.489 -21.036 -3.396 1.00 98.12 765 VAL A O 1
ATOM 5960 N N . ASP A 1 766 ? 3.581 -20.237 -3.608 1.00 96.31 766 ASP A N 1
ATOM 5961 C CA . ASP A 1 766 ? 3.281 -19.275 -4.668 1.00 96.31 766 ASP A CA 1
ATOM 5962 C C . ASP A 1 766 ? 3.708 -19.829 -6.026 1.00 96.31 766 ASP A C 1
ATOM 5964 O O . ASP A 1 766 ? 4.631 -20.641 -6.120 1.00 96.31 766 ASP A O 1
ATOM 5968 N N . ASN A 1 767 ? 3.013 -19.405 -7.087 1.00 97.62 767 ASN A N 1
ATOM 5969 C CA . ASN A 1 767 ? 3.198 -19.920 -8.445 1.00 97.62 767 ASN A CA 1
ATOM 5970 C C . ASN A 1 767 ? 3.235 -21.464 -8.476 1.00 97.62 767 ASN A C 1
ATOM 5972 O O . ASN A 1 767 ? 4.154 -22.089 -9.004 1.00 97.62 767 ASN A O 1
ATOM 5976 N N . LEU A 1 768 ? 2.212 -22.092 -7.887 1.00 98.12 768 LEU A N 1
ATOM 5977 C CA . LEU A 1 768 ? 2.062 -23.537 -7.727 1.00 98.12 768 LEU A CA 1
ATOM 5978 C C . LEU A 1 768 ? 2.296 -24.301 -9.031 1.00 98.12 768 LEU A C 1
ATOM 5980 O O . LEU A 1 768 ? 2.887 -25.371 -9.010 1.00 98.12 768 LEU A O 1
ATOM 5984 N N . LEU A 1 769 ? 1.874 -23.776 -10.178 1.00 97.75 769 LEU A N 1
ATOM 5985 C CA . LEU A 1 769 ? 2.033 -24.449 -11.473 1.00 97.75 769 LEU A CA 1
ATOM 5986 C C . LEU A 1 769 ? 3.404 -24.202 -12.128 1.00 97.75 769 LEU A C 1
ATOM 5988 O O . LEU A 1 769 ? 3.613 -24.616 -13.262 1.00 97.75 769 LEU A O 1
ATOM 5992 N N . ASP A 1 770 ? 4.319 -23.532 -11.422 1.00 97.81 770 ASP A N 1
ATOM 5993 C CA . ASP A 1 770 ? 5.635 -23.092 -11.897 1.00 97.81 770 ASP A CA 1
ATOM 5994 C C . ASP A 1 770 ? 5.581 -22.420 -13.278 1.00 97.81 770 ASP A C 1
ATOM 5996 O O . ASP A 1 770 ? 6.376 -22.690 -14.181 1.00 97.81 770 ASP A O 1
ATOM 6000 N N . ARG A 1 771 ? 4.596 -21.536 -13.470 1.00 97.81 771 ARG A N 1
ATOM 6001 C CA . ARG A 1 771 ? 4.427 -20.818 -14.730 1.00 97.81 771 ARG A CA 1
ATOM 6002 C C . ARG A 1 771 ? 5.672 -19.969 -14.984 1.00 97.81 771 ARG A C 1
ATOM 6004 O O . ARG A 1 771 ? 6.072 -19.178 -14.130 1.00 97.81 771 ARG A O 1
ATOM 6011 N N . ARG A 1 772 ? 6.252 -20.091 -16.180 1.00 97.31 772 ARG A N 1
ATOM 6012 C CA . ARG A 1 772 ? 7.297 -19.190 -16.687 1.00 97.31 772 ARG A CA 1
ATOM 6013 C C . ARG A 1 772 ? 6.637 -18.010 -17.397 1.00 97.31 772 ARG A C 1
ATOM 6015 O O . ARG A 1 772 ? 5.858 -18.211 -18.327 1.00 97.31 772 ARG A O 1
ATOM 6022 N N . TYR A 1 773 ? 6.922 -16.800 -16.932 1.00 96.44 773 TYR A N 1
ATOM 6023 C CA . TYR A 1 773 ? 6.383 -15.555 -17.479 1.00 96.44 773 TYR A CA 1
ATOM 6024 C C . TYR A 1 773 ? 7.324 -14.388 -17.172 1.00 96.44 773 TYR A C 1
ATOM 6026 O O . TYR A 1 773 ? 8.088 -14.435 -16.203 1.00 96.44 773 TYR A O 1
ATOM 6034 N N . TYR A 1 774 ? 7.248 -13.339 -17.981 1.00 94.56 774 TYR A N 1
ATOM 6035 C CA . TYR A 1 774 ? 7.915 -12.067 -17.743 1.00 94.56 774 TYR A CA 1
ATOM 6036 C C . TYR A 1 774 ? 6.984 -11.121 -16.985 1.00 94.56 774 TYR A C 1
ATOM 6038 O O . TYR A 1 774 ? 5.856 -10.881 -17.406 1.00 94.56 774 TYR A O 1
ATOM 6046 N N . GLN A 1 775 ? 7.460 -10.595 -15.857 1.00 90.06 775 GLN A N 1
ATOM 6047 C CA . GLN A 1 775 ? 6.765 -9.562 -15.080 1.00 90.06 775 GLN A CA 1
ATOM 6048 C C . GLN A 1 775 ? 7.180 -8.143 -15.497 1.00 90.06 775 GLN A C 1
ATOM 6050 O O . GLN A 1 775 ? 6.492 -7.184 -15.176 1.00 90.06 775 GLN A O 1
ATOM 6055 N N . GLY A 1 776 ? 8.308 -8.007 -16.203 1.00 85.94 776 GLY A N 1
ATOM 6056 C CA . GLY A 1 776 ? 8.775 -6.750 -16.782 1.00 85.94 776 GLY A CA 1
ATOM 6057 C C . GLY A 1 776 ? 9.370 -6.985 -18.166 1.00 85.94 776 GLY A C 1
ATOM 6058 O O . GLY A 1 776 ? 10.087 -7.969 -18.367 1.00 85.94 776 GLY A O 1
ATOM 6059 N N . LEU A 1 777 ? 9.061 -6.089 -19.106 1.00 88.88 777 LEU A N 1
ATOM 6060 C CA . LEU A 1 777 ? 9.499 -6.158 -20.502 1.00 88.88 777 LEU A CA 1
ATOM 6061 C C . LEU A 1 777 ? 10.632 -5.168 -20.806 1.00 88.88 777 LEU A C 1
ATOM 6063 O O . LEU A 1 777 ? 10.723 -4.097 -20.201 1.00 88.88 777 LEU A O 1
ATOM 6067 N N . GLY A 1 778 ? 11.462 -5.504 -21.795 1.00 79.25 778 GLY A N 1
ATOM 6068 C CA . GLY A 1 778 ? 12.523 -4.637 -22.310 1.00 79.25 778 GLY A CA 1
ATOM 6069 C C . GLY A 1 778 ? 11.971 -3.312 -22.846 1.00 79.25 778 GLY A C 1
ATOM 6070 O O . GLY A 1 778 ? 10.949 -3.301 -23.522 1.00 79.25 778 GLY A O 1
ATOM 6071 N N . TYR A 1 779 ? 12.590 -2.175 -22.510 1.00 70.12 779 TYR A N 1
ATOM 6072 C CA . TYR A 1 779 ? 12.160 -0.864 -23.036 1.00 70.12 779 TYR A CA 1
ATOM 6073 C C . TYR A 1 779 ? 12.668 -0.614 -24.457 1.00 70.12 779 TYR A C 1
ATOM 6075 O O . TYR A 1 779 ? 11.954 -0.058 -25.281 1.00 70.12 779 TYR A O 1
ATOM 6083 N N . SER A 1 780 ? 13.899 -1.036 -24.732 1.00 68.06 780 SER A N 1
ATOM 6084 C CA . SER A 1 780 ? 14.596 -0.799 -25.989 1.00 68.06 780 SER A CA 1
ATOM 6085 C C . SER A 1 780 ? 15.603 -1.915 -26.257 1.00 68.06 780 SER A C 1
ATOM 6087 O O . SER A 1 780 ? 15.941 -2.715 -25.380 1.00 68.06 780 SER A O 1
ATOM 6089 N N . TRP A 1 781 ? 16.140 -1.922 -27.474 1.00 62.66 781 TRP A N 1
ATOM 6090 C CA . TRP A 1 781 ? 17.226 -2.806 -27.893 1.00 62.66 781 TRP A CA 1
ATOM 6091 C C . TRP A 1 781 ? 18.574 -2.501 -27.205 1.00 62.66 781 TRP A C 1
ATOM 6093 O O . TRP A 1 781 ? 19.491 -3.324 -27.279 1.00 62.66 781 TRP A O 1
ATOM 6103 N N . SER A 1 782 ? 18.707 -1.343 -26.543 1.00 61.31 782 SER A N 1
ATOM 6104 C CA . SER A 1 782 ? 19.981 -0.807 -26.040 1.00 61.31 782 SER A CA 1
ATOM 6105 C C . SER A 1 782 ? 20.409 -1.312 -24.653 1.00 61.31 782 SER A C 1
ATOM 6107 O O . SER A 1 782 ? 21.552 -1.066 -24.267 1.00 61.31 782 SER A O 1
ATOM 6109 N N . GLY A 1 783 ? 19.568 -2.054 -23.915 1.00 59.56 783 GLY A N 1
ATOM 6110 C CA . GLY A 1 783 ? 19.939 -2.592 -22.596 1.00 59.56 783 GLY A CA 1
ATOM 6111 C C . GLY A 1 783 ? 18.971 -3.623 -21.997 1.00 59.56 783 GLY A C 1
ATOM 6112 O O . GLY A 1 783 ? 17.817 -3.742 -22.407 1.00 59.56 783 GLY A O 1
ATOM 6113 N N . GLY A 1 784 ? 19.461 -4.397 -21.019 1.00 61.59 784 GLY A N 1
ATOM 6114 C CA . GLY A 1 784 ? 18.714 -5.482 -20.371 1.00 61.59 784 GLY A CA 1
ATOM 6115 C C . GLY A 1 784 ? 17.750 -5.004 -19.284 1.00 61.59 784 GLY A C 1
ATOM 6116 O O . GLY A 1 784 ? 18.178 -4.543 -18.230 1.00 61.59 784 GLY A O 1
ATOM 6117 N N . LEU A 1 785 ? 16.447 -5.143 -19.530 1.00 73.88 785 LEU A N 1
ATOM 6118 C CA . LEU A 1 785 ? 15.373 -4.740 -18.608 1.00 73.88 785 LEU A CA 1
ATOM 6119 C C . LEU A 1 785 ? 14.303 -5.830 -18.431 1.00 73.88 785 LEU A C 1
ATOM 6121 O O . LEU A 1 785 ? 13.395 -5.661 -17.618 1.00 73.88 785 LEU A O 1
ATOM 6125 N N . GLU A 1 786 ? 14.401 -6.953 -19.155 1.00 88.50 786 GLU A N 1
ATOM 6126 C CA . GLU A 1 786 ? 13.443 -8.051 -19.011 1.00 88.50 786 GLU A CA 1
ATOM 6127 C C . GLU A 1 786 ? 13.617 -8.769 -17.679 1.00 88.50 786 GLU A C 1
ATOM 6129 O O . GLU A 1 786 ? 14.731 -9.080 -17.253 1.00 88.50 786 GLU A O 1
ATOM 6134 N N . ARG A 1 787 ? 12.503 -9.056 -17.006 1.00 91.88 787 ARG A N 1
ATOM 6135 C CA . ARG A 1 787 ? 12.511 -9.723 -15.702 1.00 91.88 787 ARG A CA 1
ATOM 6136 C C . ARG A 1 787 ? 11.483 -10.832 -15.684 1.00 91.88 787 ARG A C 1
ATOM 6138 O O . ARG A 1 787 ? 10.301 -10.590 -15.930 1.00 91.88 787 ARG A O 1
ATOM 6145 N N . TYR A 1 788 ? 11.923 -12.035 -15.339 1.00 95.94 788 TYR A N 1
ATOM 6146 C CA . TYR A 1 788 ? 11.007 -13.126 -15.037 1.00 95.94 788 TYR A CA 1
ATOM 6147 C C . TYR A 1 788 ? 10.248 -12.852 -13.743 1.00 95.94 788 TYR A C 1
ATOM 6149 O O . TYR A 1 788 ? 10.786 -12.244 -12.815 1.00 95.94 788 TYR A O 1
ATOM 6157 N N . GLY A 1 789 ? 9.005 -13.323 -13.684 1.00 94.62 789 GLY A N 1
ATOM 6158 C CA . GLY A 1 789 ? 8.323 -13.544 -12.416 1.00 94.62 789 GLY A CA 1
ATOM 6159 C C . GLY A 1 789 ? 8.960 -14.695 -11.636 1.00 94.62 789 GLY A C 1
ATOM 6160 O O . GLY A 1 789 ? 9.655 -15.542 -12.208 1.00 94.62 789 GLY A O 1
ATOM 6161 N N . ALA A 1 790 ? 8.724 -14.719 -10.325 1.00 94.69 790 ALA A N 1
ATOM 6162 C CA . ALA A 1 790 ? 9.279 -15.751 -9.461 1.00 94.69 790 ALA A CA 1
ATOM 6163 C C . ALA A 1 790 ? 8.805 -17.160 -9.891 1.00 94.69 790 ALA A C 1
ATOM 6165 O O . ALA A 1 790 ? 7.621 -17.346 -10.204 1.00 94.69 790 ALA A O 1
ATOM 6166 N N . PRO A 1 791 ? 9.702 -18.167 -9.910 1.00 97.88 791 PRO A N 1
ATOM 6167 C CA . PRO A 1 791 ? 9.323 -19.578 -9.988 1.00 97.88 791 PRO A CA 1
ATOM 6168 C C . PRO A 1 791 ? 8.420 -20.003 -8.831 1.00 97.88 791 PRO A C 1
ATOM 6170 O O . PRO A 1 791 ? 8.174 -19.224 -7.910 1.00 97.88 791 PRO A O 1
ATOM 6173 N N . ARG A 1 792 ? 7.982 -21.267 -8.836 1.00 98.38 792 ARG A N 1
ATOM 6174 C CA . ARG A 1 792 ? 7.336 -21.854 -7.656 1.00 98.38 792 ARG A CA 1
ATOM 6175 C C . ARG A 1 792 ? 8.199 -21.627 -6.411 1.00 98.38 792 ARG A C 1
ATOM 6177 O O . ARG A 1 792 ? 9.346 -22.075 -6.368 1.00 98.38 792 ARG A O 1
ATOM 6184 N N . SER A 1 793 ? 7.629 -20.988 -5.396 1.00 97.25 793 SER A N 1
ATOM 6185 C CA . SER A 1 793 ? 8.288 -20.736 -4.114 1.00 97.25 793 SER A CA 1
ATOM 6186 C C . SER A 1 793 ? 7.475 -21.290 -2.962 1.00 97.25 793 SER A C 1
ATOM 6188 O O . SER A 1 793 ? 6.249 -21.336 -3.019 1.00 97.25 793 SER A O 1
ATOM 6190 N N . VAL A 1 794 ? 8.168 -21.709 -1.908 1.00 98.00 794 VAL A N 1
ATOM 6191 C CA . VAL A 1 794 ? 7.562 -22.219 -0.680 1.00 98.00 794 VAL A CA 1
ATOM 6192 C C . VAL A 1 794 ? 8.073 -21.394 0.490 1.00 98.00 794 VAL A C 1
ATOM 6194 O O . VAL A 1 794 ? 9.276 -21.174 0.601 1.00 98.00 794 VAL A O 1
ATOM 6197 N N . LEU A 1 795 ? 7.171 -20.956 1.363 1.00 96.50 795 LEU A N 1
ATOM 6198 C CA . LEU A 1 795 ? 7.485 -20.208 2.574 1.00 96.50 795 LEU A CA 1
ATOM 6199 C C . LEU A 1 795 ? 6.822 -20.874 3.778 1.00 96.50 795 LEU A C 1
ATOM 6201 O O . LEU A 1 795 ? 5.599 -20.986 3.846 1.00 96.50 795 LEU A O 1
ATOM 6205 N N . PHE A 1 796 ? 7.633 -21.275 4.746 1.00 98.06 796 PHE A N 1
ATOM 6206 C CA . PHE A 1 796 ? 7.208 -21.741 6.058 1.00 98.06 796 PHE A CA 1
ATOM 6207 C C . PHE A 1 796 ? 7.263 -20.579 7.041 1.00 98.06 796 PHE A C 1
ATOM 6209 O O . PHE A 1 796 ? 8.227 -19.817 7.060 1.00 98.06 796 PHE A O 1
ATOM 6216 N N . SER A 1 797 ? 6.234 -20.444 7.868 1.00 95.88 797 SER A N 1
ATOM 6217 C CA . SER A 1 797 ? 6.146 -19.409 8.894 1.00 95.88 797 SER A CA 1
ATOM 6218 C C . SER A 1 797 ? 5.727 -20.013 10.226 1.00 95.88 797 SER A C 1
ATOM 6220 O O . SER A 1 797 ? 4.774 -20.789 10.284 1.00 95.88 797 SER A O 1
ATOM 6222 N N . LEU A 1 798 ? 6.406 -19.610 11.293 1.00 97.62 798 LEU A N 1
ATOM 6223 C CA . LEU A 1 798 ? 6.040 -19.862 12.680 1.00 97.62 798 LEU A CA 1
ATOM 6224 C C . LEU A 1 798 ? 5.716 -18.517 13.323 1.00 97.62 798 LEU A C 1
ATOM 6226 O O . LEU A 1 798 ? 6.545 -17.610 13.310 1.00 97.62 798 LEU A O 1
ATOM 6230 N N . ASN A 1 799 ? 4.522 -18.393 13.888 1.00 94.81 799 ASN A N 1
ATOM 6231 C CA . ASN A 1 799 ? 4.089 -17.195 14.591 1.00 94.81 799 ASN A CA 1
ATOM 6232 C C . ASN A 1 799 ? 3.773 -17.552 16.039 1.00 94.81 799 ASN A C 1
ATOM 6234 O O . ASN A 1 799 ? 3.049 -18.518 16.285 1.00 94.81 799 ASN A O 1
ATOM 6238 N N . TYR A 1 800 ? 4.295 -16.756 16.965 1.00 95.50 800 TYR A N 1
ATOM 6239 C CA . TYR A 1 800 ? 3.940 -16.763 18.375 1.00 95.50 800 TYR A CA 1
ATOM 6240 C C . TYR A 1 800 ? 3.301 -15.422 18.732 1.00 95.50 800 TYR A C 1
ATOM 6242 O O . TYR A 1 800 ? 3.835 -14.366 18.383 1.00 95.50 800 TYR A O 1
ATOM 6250 N N . LYS A 1 801 ? 2.168 -15.464 19.426 1.00 92.44 801 LYS A N 1
ATOM 6251 C CA . LYS A 1 801 ? 1.456 -14.281 19.899 1.00 92.44 801 LYS A CA 1
ATOM 6252 C C . LYS A 1 801 ? 1.088 -14.450 21.369 1.00 92.44 801 LYS A C 1
ATOM 6254 O O . LYS A 1 801 ? 0.400 -15.408 21.713 1.00 92.44 801 LYS A O 1
ATOM 6259 N N . MET A 1 802 ? 1.555 -13.508 22.186 1.00 85.69 802 MET A N 1
ATOM 6260 C CA . MET A 1 802 ? 1.182 -13.308 23.587 1.00 85.69 802 MET A CA 1
ATOM 6261 C C . MET A 1 802 ? 0.227 -12.131 23.704 1.00 85.69 802 MET A C 1
ATOM 6263 O O . MET A 1 802 ? 0.548 -11.060 23.122 1.00 85.69 802 MET A O 1
#